Protein AF-A0A813EIF4-F1 (afdb_monomer_lite)

Organism: Polarella glacialis (NCBI:txid89957)

pLDDT: mean 74.84, std 18.4, range [26.7, 97.81]

Structure (mmCIF, N/CA/C/O backbone):
data_AF-A0A813EIF4-F1
#
_entry.id   AF-A0A813EIF4-F1
#
loop_
_atom_site.group_PDB
_atom_site.id
_atom_site.type_symbol
_atom_site.label_atom_id
_atom_site.label_alt_id
_atom_site.label_comp_id
_atom_site.label_asym_id
_atom_site.label_entity_id
_atom_site.label_seq_id
_atom_site.pdbx_PDB_ins_code
_atom_site.Cartn_x
_atom_site.Cartn_y
_atom_site.Cartn_z
_atom_site.occupancy
_atom_site.B_iso_or_equiv
_atom_site.auth_seq_id
_atom_site.auth_comp_id
_atom_site.auth_asym_id
_atom_site.auth_atom_id
_atom_site.pdbx_PDB_model_num
ATOM 1 N N . GLU A 1 1 ? 0.840 47.118 35.273 1.00 60.03 1 GLU A N 1
ATOM 2 C CA . GLU A 1 1 ? 1.419 45.752 35.348 1.00 60.03 1 GLU A CA 1
ATOM 3 C C . GLU A 1 1 ? 2.043 45.282 34.027 1.00 60.03 1 GLU A C 1
ATOM 5 O O . GLU A 1 1 ? 3.214 44.930 34.023 1.00 60.03 1 GLU A O 1
ATOM 10 N N . LYS A 1 2 ? 1.325 45.333 32.891 1.00 64.62 2 LYS A N 1
ATOM 11 C CA . LYS A 1 2 ? 1.873 44.955 31.571 1.00 64.62 2 LYS A CA 1
ATOM 12 C C . LYS A 1 2 ? 3.082 45.805 31.140 1.00 64.62 2 LYS A C 1
ATOM 14 O O . LYS A 1 2 ? 4.085 45.236 30.738 1.00 64.62 2 LYS A O 1
ATOM 19 N N . GLU A 1 3 ? 3.021 47.130 31.295 1.00 68.31 3 GLU A N 1
ATOM 20 C CA . GLU A 1 3 ? 4.156 48.035 31.011 1.00 68.31 3 GLU A CA 1
ATOM 21 C C . GLU A 1 3 ? 5.355 47.795 31.935 1.00 68.31 3 GLU A C 1
ATOM 23 O O . GLU A 1 3 ? 6.489 47.776 31.472 1.00 68.31 3 GLU A O 1
ATOM 28 N N . HIS A 1 4 ? 5.106 47.516 33.218 1.00 69.62 4 HIS A N 1
ATOM 29 C CA . HIS A 1 4 ? 6.161 47.202 34.185 1.00 69.62 4 HIS A CA 1
ATOM 30 C C . HIS A 1 4 ? 6.913 45.919 33.807 1.00 69.62 4 HIS A C 1
ATOM 32 O O . HIS A 1 4 ? 8.138 45.912 33.775 1.00 69.62 4 HIS A O 1
ATOM 38 N N . ARG A 1 5 ? 6.190 44.852 33.428 1.00 70.62 5 ARG A N 1
ATOM 39 C CA . ARG A 1 5 ? 6.812 43.616 32.923 1.00 70.62 5 ARG A CA 1
ATOM 40 C C . ARG A 1 5 ? 7.578 43.833 31.619 1.00 70.62 5 ARG A C 1
ATOM 42 O O . ARG A 1 5 ? 8.628 43.228 31.439 1.00 70.62 5 ARG A O 1
ATOM 49 N N . THR A 1 6 ? 7.078 44.675 30.713 1.00 71.44 6 THR A N 1
ATOM 50 C CA . THR A 1 6 ? 7.816 45.029 29.489 1.00 71.44 6 THR A CA 1
ATOM 51 C C . THR A 1 6 ? 9.131 45.728 29.834 1.00 71.44 6 THR A C 1
ATOM 53 O O . THR A 1 6 ? 10.174 45.317 29.335 1.00 71.44 6 THR A O 1
ATOM 56 N N . GLN A 1 7 ? 9.107 46.700 30.751 1.00 74.69 7 GLN A N 1
ATOM 57 C CA . GLN A 1 7 ? 10.303 47.425 31.186 1.00 74.69 7 GLN A CA 1
ATOM 58 C C . GLN A 1 7 ? 11.317 46.516 31.901 1.00 74.69 7 GLN A C 1
ATOM 60 O O . GLN A 1 7 ? 12.519 46.638 31.679 1.00 74.69 7 GLN A O 1
ATOM 65 N N . GLU A 1 8 ? 10.860 45.574 32.731 1.00 74.88 8 GLU A N 1
ATOM 66 C CA . GLU A 1 8 ? 11.728 44.572 33.370 1.00 74.88 8 GLU A CA 1
ATOM 67 C C . GLU A 1 8 ? 12.424 43.676 32.340 1.00 74.88 8 GLU A C 1
ATOM 69 O O . GLU A 1 8 ? 13.626 43.425 32.449 1.00 74.88 8 GLU A O 1
ATOM 74 N N . ILE A 1 9 ? 11.692 43.233 31.313 1.00 73.56 9 ILE A N 1
ATOM 75 C CA . ILE A 1 9 ? 12.250 42.442 30.211 1.00 73.56 9 ILE A CA 1
ATOM 76 C C . ILE A 1 9 ? 13.272 43.272 29.425 1.00 73.56 9 ILE A C 1
ATOM 78 O O . ILE A 1 9 ? 14.363 42.782 29.140 1.00 73.56 9 ILE A O 1
ATOM 82 N N . GLU A 1 10 ? 12.974 44.533 29.112 1.00 74.44 10 GLU A N 1
ATOM 83 C CA . GLU A 1 10 ? 13.904 45.430 28.414 1.00 74.44 10 GLU A CA 1
ATOM 84 C C . GLU A 1 10 ? 15.180 45.703 29.222 1.00 74.44 10 GLU A C 1
ATOM 86 O O . GLU A 1 10 ? 16.280 45.730 28.658 1.00 74.44 10 GLU A O 1
ATOM 91 N N . ASN A 1 11 ? 15.061 45.835 30.544 1.00 77.44 11 ASN A N 1
ATOM 92 C CA . ASN A 1 11 ? 16.194 46.017 31.448 1.00 77.44 11 ASN A CA 1
ATOM 93 C C . ASN A 1 11 ? 17.063 44.754 31.534 1.00 77.44 11 ASN A C 1
ATOM 95 O O . ASN A 1 11 ? 18.288 44.855 31.455 1.00 77.44 11 ASN A O 1
ATOM 99 N N . LEU A 1 12 ? 16.449 43.568 31.637 1.00 73.00 12 LEU A N 1
ATOM 100 C CA . LEU A 1 12 ? 17.156 42.280 31.627 1.00 73.00 12 LEU A CA 1
ATOM 101 C C . LEU A 1 12 ? 17.908 42.062 30.315 1.00 73.00 12 LEU A C 1
ATOM 103 O O . LEU A 1 12 ? 19.073 41.664 30.323 1.00 73.00 12 LEU A O 1
ATOM 107 N N . VAL A 1 13 ? 17.268 42.374 29.189 1.00 74.69 13 VAL A N 1
ATOM 108 C CA . VAL A 1 13 ? 17.907 42.266 27.878 1.00 74.69 13 VAL A CA 1
ATOM 109 C C . VAL A 1 13 ? 19.049 43.277 27.740 1.00 74.69 13 VAL A C 1
ATOM 111 O O . VAL A 1 13 ? 20.132 42.925 27.281 1.00 74.69 13 VAL A O 1
ATOM 114 N N . SER A 1 14 ? 18.861 44.516 28.195 1.00 78.12 14 SER A N 1
ATOM 115 C CA . SER A 1 14 ? 19.922 45.532 28.178 1.00 78.12 14 SER A CA 1
ATOM 116 C C . SER A 1 14 ? 21.119 45.150 29.054 1.00 78.12 14 SER A C 1
ATOM 118 O O . SER A 1 14 ? 22.261 45.395 28.668 1.00 78.12 14 SER A O 1
ATOM 120 N N . ALA A 1 15 ? 20.879 44.534 30.215 1.00 77.06 15 ALA A N 1
ATOM 121 C CA . ALA A 1 15 ? 21.933 44.031 31.092 1.00 77.06 15 ALA A CA 1
ATOM 122 C C . ALA A 1 15 ? 22.705 42.874 30.440 1.00 77.06 15 ALA A C 1
ATOM 124 O O . ALA A 1 15 ? 23.933 42.894 30.432 1.00 77.06 15 ALA A O 1
ATOM 125 N N . PHE A 1 16 ? 21.999 41.924 29.817 1.00 77.88 16 PHE A N 1
ATOM 126 C CA . PHE A 1 16 ? 22.615 40.840 29.048 1.00 77.88 16 PHE A CA 1
ATOM 127 C C . PHE A 1 16 ? 23.543 41.376 27.946 1.00 77.88 16 PHE A C 1
ATOM 129 O O . PHE A 1 16 ? 24.672 40.909 27.803 1.00 77.88 16 PHE A O 1
ATOM 136 N N . TRP A 1 17 ? 23.115 42.417 27.224 1.00 75.88 17 TRP A N 1
ATOM 137 C CA . TRP A 1 17 ? 23.942 43.060 26.202 1.00 75.88 17 TRP A CA 1
ATOM 138 C C . TRP A 1 17 ? 25.188 43.741 26.754 1.00 75.88 17 TRP A C 1
ATOM 140 O O . TRP A 1 17 ? 26.247 43.623 26.147 1.00 75.88 17 TRP A O 1
ATOM 150 N N . ARG A 1 18 ? 25.100 44.420 27.903 1.00 78.69 18 ARG A N 1
ATOM 151 C CA . ARG A 1 18 ? 26.292 45.004 28.543 1.00 78.69 18 ARG A CA 1
ATOM 152 C C . ARG A 1 18 ? 27.290 43.931 28.958 1.00 78.69 18 ARG A C 1
ATOM 154 O O . ARG A 1 18 ? 28.470 44.086 28.670 1.00 78.69 18 ARG A O 1
ATOM 161 N N . ILE A 1 19 ? 26.806 42.825 29.529 1.00 75.06 19 ILE A N 1
ATOM 162 C CA . ILE A 1 19 ? 27.647 41.682 29.907 1.00 75.06 19 ILE A CA 1
ATOM 163 C C . ILE A 1 19 ? 28.355 41.116 28.673 1.00 75.06 19 ILE A C 1
ATOM 165 O O . ILE A 1 19 ? 29.568 40.934 28.691 1.00 75.06 19 ILE A O 1
ATOM 169 N N . LEU A 1 20 ? 27.632 40.897 27.568 1.00 68.06 20 LEU A N 1
ATOM 170 C CA . LEU A 1 20 ? 28.268 40.469 26.322 1.00 68.06 20 LEU A CA 1
ATOM 171 C C . LEU A 1 20 ? 29.307 41.488 25.852 1.00 68.06 20 LEU A C 1
ATOM 173 O O . LEU A 1 20 ? 30.397 41.090 25.445 1.00 68.06 20 LEU A O 1
ATOM 177 N N . VAL A 1 21 ? 29.007 42.788 25.934 1.00 76.62 21 VAL A N 1
ATOM 178 C CA . VAL A 1 21 ? 29.939 43.835 25.512 1.00 76.62 21 VAL A CA 1
ATOM 179 C C . VAL A 1 21 ? 31.261 43.768 26.280 1.00 76.62 21 VAL A C 1
ATOM 181 O O . VAL A 1 21 ? 32.317 43.757 25.640 1.00 76.62 21 VAL A O 1
ATOM 184 N N . GLU A 1 22 ? 31.184 43.640 27.604 1.00 77.12 22 GLU A N 1
ATOM 185 C CA . GLU A 1 22 ? 32.314 43.603 28.542 1.00 77.12 22 GLU A CA 1
ATOM 186 C C . GLU A 1 22 ? 33.214 42.369 28.383 1.00 77.12 22 GLU A C 1
ATOM 188 O O . GLU A 1 22 ? 34.426 42.470 28.549 1.00 77.12 22 GLU A O 1
ATOM 193 N N . VAL A 1 23 ? 32.656 41.219 27.994 1.00 73.88 23 VAL A N 1
ATOM 194 C CA . VAL A 1 23 ? 33.407 39.955 27.845 1.00 73.88 23 VAL A CA 1
ATOM 195 C C . VAL A 1 23 ? 34.345 39.948 26.613 1.00 73.88 23 VAL A C 1
ATOM 197 O O . VAL A 1 23 ? 35.218 39.089 26.486 1.00 73.88 23 VAL A O 1
ATOM 200 N N . GLY A 1 24 ? 34.228 40.934 25.713 1.00 73.19 24 GLY A N 1
ATOM 201 C CA . GLY A 1 24 ? 35.100 41.074 24.537 1.00 73.19 24 GLY A CA 1
ATOM 202 C C . GLY A 1 24 ? 34.866 40.018 23.441 1.00 73.19 24 GLY A C 1
ATOM 203 O O . GLY A 1 24 ? 34.143 39.042 23.625 1.00 73.19 24 GLY A O 1
ATOM 204 N N . ARG A 1 25 ? 35.450 40.217 22.247 1.00 66.19 25 ARG A N 1
ATOM 205 C CA . ARG A 1 25 ? 35.154 39.399 21.044 1.00 66.19 25 ARG A CA 1
ATOM 206 C C . ARG A 1 25 ? 35.404 37.894 21.247 1.00 66.19 25 ARG A C 1
ATOM 208 O O . ARG A 1 25 ? 34.571 37.091 20.838 1.00 66.19 25 ARG A O 1
ATOM 215 N N . SER A 1 26 ? 36.510 37.522 21.892 1.00 65.56 26 SER A N 1
ATOM 216 C CA . SER A 1 26 ? 36.899 36.124 22.128 1.00 65.56 26 SER A CA 1
ATOM 217 C C . SER A 1 26 ? 36.010 35.428 23.161 1.00 65.56 26 SER A C 1
ATOM 219 O O . SER A 1 26 ? 35.490 34.347 22.889 1.00 65.56 26 SER A O 1
ATOM 221 N N . GLY A 1 27 ? 35.754 36.066 24.307 1.00 72.25 27 GLY A N 1
ATOM 222 C CA . GLY A 1 27 ? 34.910 35.478 25.348 1.00 72.25 27 GLY A CA 1
ATOM 223 C C . GLY A 1 27 ? 33.439 35.365 24.932 1.00 72.25 27 GLY A C 1
ATOM 224 O O . GLY A 1 27 ? 32.760 34.424 25.330 1.00 72.25 27 GLY A O 1
ATOM 225 N N . ARG A 1 28 ? 32.942 36.262 24.065 1.00 70.19 28 ARG A N 1
ATOM 226 C CA . ARG A 1 28 ? 31.579 36.174 23.509 1.00 70.19 28 ARG A CA 1
ATOM 227 C C . ARG A 1 28 ? 31.366 34.916 22.659 1.00 70.19 28 ARG A C 1
ATOM 229 O O . ARG A 1 28 ? 30.293 34.318 22.722 1.00 70.19 28 ARG A O 1
ATOM 236 N N . GLN A 1 29 ? 32.362 34.522 21.863 1.00 63.41 29 GLN A N 1
ATOM 237 C CA . GLN A 1 29 ? 32.285 33.320 21.029 1.00 63.41 29 GLN A CA 1
ATOM 238 C C . GLN A 1 29 ? 32.258 32.056 21.897 1.00 63.41 29 GLN A C 1
ATOM 240 O O . GLN A 1 29 ? 31.432 31.173 21.674 1.00 63.41 29 GLN A O 1
ATOM 245 N N . GLU A 1 30 ? 33.093 32.010 22.933 1.00 68.44 30 GLU A N 1
ATOM 246 C CA . GLU A 1 30 ? 33.131 30.912 23.900 1.00 68.44 30 GLU A CA 1
ATOM 247 C C . GLU A 1 30 ? 31.811 30.776 24.677 1.00 68.44 30 GLU A C 1
ATOM 249 O O . GLU A 1 30 ? 31.262 29.679 24.783 1.00 68.44 30 GLU A O 1
ATOM 254 N N . LEU A 1 31 ? 31.237 31.895 25.133 1.00 68.06 31 LEU A N 1
ATOM 255 C CA . LEU A 1 31 ? 29.986 31.911 25.897 1.00 68.06 31 LEU A CA 1
ATOM 256 C C . LEU A 1 31 ? 28.770 31.439 25.093 1.00 68.06 31 LEU A C 1
ATOM 258 O O . LEU A 1 31 ? 27.860 30.837 25.663 1.00 68.06 31 LEU A O 1
ATOM 262 N N . LEU A 1 32 ? 28.723 31.718 23.789 1.00 60.41 32 LEU A N 1
ATOM 263 C CA . LEU A 1 32 ? 27.543 31.468 22.950 1.00 60.41 32 LEU A CA 1
ATOM 264 C C . LEU A 1 32 ? 27.644 30.216 22.078 1.00 60.41 32 LEU A C 1
ATOM 266 O O . LEU A 1 32 ? 26.611 29.645 21.736 1.00 60.41 32 LEU A O 1
ATOM 270 N N . VAL A 1 33 ? 28.855 29.807 21.698 1.00 56.22 33 VAL A N 1
ATOM 271 C CA . VAL A 1 33 ? 29.094 28.703 20.750 1.00 56.22 33 VAL A CA 1
ATOM 272 C C . VAL A 1 33 ? 29.832 27.534 21.405 1.00 56.22 33 VAL A C 1
ATOM 274 O O . VAL A 1 33 ? 29.841 26.439 20.847 1.00 56.22 33 VAL A O 1
ATOM 277 N N . GLY A 1 34 ? 30.424 27.748 22.586 1.00 57.75 34 GLY A N 1
ATOM 278 C CA . GLY A 1 34 ? 31.257 26.762 23.262 1.00 57.75 34 GLY A CA 1
ATOM 279 C C . GLY A 1 34 ? 32.569 26.524 22.512 1.00 57.75 34 GLY A C 1
ATOM 280 O O . GLY A 1 34 ? 32.671 26.737 21.302 1.00 57.75 34 GLY A O 1
ATOM 281 N N . LEU A 1 35 ? 33.596 26.049 23.218 1.00 62.38 35 LEU A N 1
ATOM 282 C CA . LEU A 1 35 ? 34.901 25.747 22.610 1.00 62.38 35 LEU A CA 1
ATOM 283 C C . LEU A 1 35 ? 34.809 24.669 21.506 1.00 62.38 35 LEU A C 1
ATOM 285 O O . LEU A 1 35 ? 35.615 24.665 20.580 1.00 62.38 35 LEU A O 1
ATOM 289 N N . GLU A 1 36 ? 33.788 23.805 21.554 1.00 68.88 36 GLU A N 1
ATOM 290 C CA . GLU A 1 36 ? 33.596 22.668 20.636 1.00 68.88 36 GLU A CA 1
ATOM 291 C C . GLU A 1 36 ? 32.479 22.868 19.591 1.00 68.88 36 GLU A C 1
ATOM 293 O O . GLU A 1 36 ? 32.054 21.910 18.947 1.00 68.88 36 GLU A O 1
ATOM 298 N N . LYS A 1 37 ? 31.980 24.099 19.396 1.00 57.44 37 LYS A N 1
ATOM 299 C CA . LYS A 1 37 ? 30.831 24.397 18.508 1.00 57.44 37 LYS A CA 1
ATOM 300 C C . LYS A 1 37 ? 29.517 23.699 18.906 1.00 57.44 37 LYS A C 1
ATOM 302 O O . LYS A 1 37 ? 28.631 23.539 18.064 1.00 57.44 37 LYS A O 1
ATOM 307 N N . GLN A 1 38 ? 29.368 23.307 20.172 1.00 54.78 38 GLN A N 1
ATOM 308 C CA . GLN A 1 38 ? 28.110 22.796 20.723 1.00 54.78 38 GLN A CA 1
ATOM 309 C C . GLN A 1 38 ? 27.296 23.922 21.383 1.00 54.78 38 GLN A C 1
ATOM 311 O O . GLN A 1 38 ? 27.878 24.792 22.029 1.00 54.78 38 GLN A O 1
ATOM 316 N N . PRO A 1 39 ? 25.955 23.923 21.257 1.00 52.84 39 PRO A N 1
ATOM 317 C CA . PRO A 1 39 ? 25.112 24.955 21.856 1.00 52.84 39 PRO A CA 1
ATOM 318 C C . PRO A 1 39 ? 25.343 25.032 23.369 1.00 52.84 39 PRO A C 1
ATOM 320 O O . PRO A 1 39 ? 25.246 24.031 24.077 1.00 52.84 39 PRO A O 1
ATOM 323 N N . THR A 1 40 ? 25.650 26.227 23.869 1.00 68.19 40 THR A N 1
ATOM 324 C CA . THR A 1 40 ? 25.876 26.449 25.298 1.00 68.19 40 THR A CA 1
ATOM 325 C C . THR A 1 40 ? 24.553 26.680 26.022 1.00 68.19 40 THR A C 1
ATOM 327 O O . THR A 1 40 ? 23.503 26.921 25.415 1.00 68.19 40 THR A O 1
ATOM 330 N N . GLY A 1 41 ? 24.601 26.702 27.358 1.00 64.81 41 GLY A N 1
ATOM 331 C CA . GLY A 1 41 ? 23.466 27.140 28.174 1.00 64.81 41 GLY A CA 1
ATOM 332 C C . GLY A 1 41 ? 22.957 28.544 27.808 1.00 64.81 41 GLY A C 1
ATOM 333 O O . GLY A 1 41 ? 21.767 28.811 27.957 1.00 64.81 41 GLY A O 1
ATOM 334 N N . CYS A 1 42 ? 23.807 29.419 27.252 1.00 62.06 42 CYS A N 1
ATOM 335 C CA . CYS A 1 42 ? 23.370 30.722 26.745 1.00 62.06 42 CYS A CA 1
ATOM 336 C C . CYS A 1 42 ? 22.575 30.616 25.437 1.00 62.06 42 CYS A C 1
ATOM 338 O O . CYS A 1 42 ? 21.620 31.368 25.255 1.00 62.06 42 CYS A O 1
ATOM 340 N N . THR A 1 43 ? 22.899 29.672 24.548 1.00 60.19 43 THR A N 1
ATOM 341 C CA . THR A 1 43 ? 22.104 29.423 23.335 1.00 60.19 43 THR A CA 1
ATOM 342 C C . THR A 1 43 ? 20.694 28.939 23.690 1.00 60.19 43 THR A C 1
ATOM 344 O O . THR A 1 43 ? 19.708 29.442 23.151 1.00 60.19 43 THR A O 1
ATOM 347 N N . GLU A 1 44 ? 20.575 28.004 24.636 1.00 62.75 44 GLU A N 1
ATOM 348 C CA . GLU A 1 44 ? 19.276 27.508 25.116 1.00 62.75 44 GLU A CA 1
ATOM 349 C C . GLU A 1 44 ? 18.501 28.566 25.915 1.00 62.75 44 GLU A C 1
ATOM 351 O O . GLU A 1 44 ? 17.275 28.679 25.786 1.00 62.75 44 GLU A O 1
ATOM 356 N N . PHE A 1 45 ? 19.204 29.415 26.671 1.00 68.88 45 PHE A N 1
ATOM 357 C CA . PHE A 1 45 ? 18.611 30.584 27.315 1.00 68.88 45 PHE A CA 1
ATOM 358 C C . PHE A 1 45 ? 18.031 31.559 26.285 1.00 68.88 45 PHE A C 1
ATOM 360 O O . PHE A 1 45 ? 16.875 31.950 26.422 1.00 68.88 45 PHE A O 1
ATOM 367 N N . LEU A 1 46 ? 18.766 31.898 25.220 1.00 64.88 46 LEU A N 1
ATOM 368 C CA . LEU A 1 46 ? 18.280 32.786 24.159 1.00 64.88 46 LEU A CA 1
ATOM 369 C C . LEU A 1 46 ? 17.078 32.196 23.412 1.00 64.88 46 LEU A C 1
ATOM 371 O O . LEU A 1 46 ? 16.116 32.919 23.154 1.00 64.88 46 LEU A O 1
ATOM 375 N N . LYS A 1 47 ? 17.069 30.884 23.134 1.00 62.12 47 LYS A N 1
ATOM 376 C CA . LYS A 1 47 ? 15.894 30.192 22.569 1.00 62.12 47 LYS A CA 1
ATOM 377 C C . LYS A 1 47 ? 14.683 30.279 23.499 1.00 62.12 47 LYS A C 1
ATOM 379 O O . LYS A 1 47 ? 13.567 30.542 23.052 1.00 62.12 47 LYS A O 1
ATOM 384 N N . THR A 1 48 ? 14.894 30.068 24.796 1.00 66.62 48 THR A N 1
ATOM 385 C CA . THR A 1 48 ? 13.830 30.125 25.808 1.00 66.62 48 THR A CA 1
ATOM 386 C C . THR A 1 48 ? 13.303 31.548 25.983 1.00 66.62 48 THR A C 1
ATOM 388 O O . THR A 1 48 ? 12.091 31.753 26.024 1.00 66.62 48 THR A O 1
ATOM 391 N N . LEU A 1 49 ? 14.199 32.536 26.015 1.00 65.06 49 LEU A N 1
ATOM 392 C CA . LEU A 1 49 ? 13.878 33.956 26.089 1.00 65.06 49 LEU A CA 1
ATOM 393 C C . LEU A 1 49 ? 13.080 34.392 24.852 1.00 65.06 49 LEU A C 1
ATOM 395 O O . LEU A 1 49 ? 12.009 34.974 24.995 1.00 65.06 49 LEU A O 1
ATOM 399 N N . ALA A 1 50 ? 13.520 34.019 23.647 1.00 60.91 50 ALA A N 1
ATOM 400 C CA . ALA A 1 50 ? 12.822 34.328 22.399 1.00 60.91 50 ALA A CA 1
ATOM 401 C C . ALA A 1 50 ? 11.389 33.764 22.354 1.00 60.91 50 ALA A C 1
ATOM 403 O O . ALA A 1 50 ? 10.495 34.416 21.825 1.00 60.91 50 ALA A O 1
ATOM 404 N N . ARG A 1 51 ? 11.138 32.597 22.968 1.00 61.25 51 ARG A N 1
ATOM 405 C CA . ARG A 1 51 ? 9.785 32.013 23.093 1.00 61.25 51 ARG A CA 1
ATOM 406 C C . ARG A 1 51 ? 8.887 32.725 24.111 1.00 61.25 51 ARG A C 1
ATOM 408 O O . ARG A 1 51 ? 7.676 32.515 24.096 1.00 61.25 51 ARG A O 1
ATOM 415 N N . LYS A 1 52 ? 9.458 33.490 25.044 1.00 64.12 52 LYS A N 1
ATOM 416 C CA . LYS A 1 52 ? 8.736 34.102 26.177 1.00 64.12 52 LYS A CA 1
ATOM 417 C C . LYS A 1 52 ? 8.576 35.619 26.053 1.00 64.12 52 LYS A C 1
ATOM 419 O O . LYS A 1 52 ? 7.714 36.184 26.722 1.00 64.12 52 LYS A O 1
ATOM 424 N N . VAL A 1 53 ? 9.378 36.271 25.216 1.00 64.31 53 VAL A N 1
ATOM 425 C CA . VAL A 1 53 ? 9.335 37.718 24.963 1.00 64.31 53 VAL A CA 1
ATOM 426 C C . VAL A 1 53 ? 8.313 38.035 23.855 1.00 64.31 53 VAL A C 1
ATOM 428 O O . VAL A 1 53 ? 8.147 37.231 22.938 1.00 64.31 53 VAL A O 1
ATOM 431 N N . PRO A 1 54 ? 7.616 39.193 23.888 1.00 63.56 54 PRO A N 1
ATOM 432 C CA . PRO A 1 54 ? 6.745 39.606 22.791 1.00 63.56 54 PRO A CA 1
ATOM 433 C C . PRO A 1 54 ? 7.481 39.587 21.435 1.00 63.56 54 PRO A C 1
ATOM 435 O O . PRO A 1 54 ? 8.605 40.096 21.362 1.00 63.56 54 PRO A O 1
ATOM 438 N N . PRO A 1 55 ? 6.863 39.081 20.346 1.00 58.94 55 PRO A N 1
ATOM 439 C CA . PRO A 1 55 ? 7.543 38.858 19.065 1.00 58.94 55 PRO A CA 1
ATOM 440 C C . PR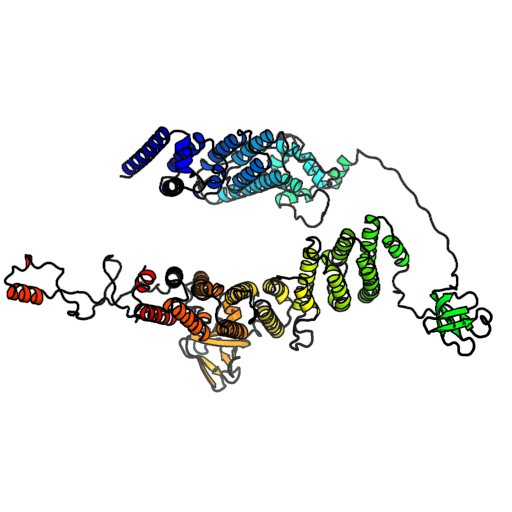O A 1 55 ? 8.345 40.054 18.518 1.00 58.94 55 PRO A C 1
ATOM 442 O O . PRO A 1 55 ? 9.471 39.845 18.074 1.00 58.94 55 PRO A O 1
ATOM 445 N N . PRO A 1 56 ? 7.864 41.315 18.592 1.00 57.62 56 PRO A N 1
ATOM 446 C CA . PRO A 1 56 ? 8.626 42.460 18.084 1.00 57.62 56 PRO A CA 1
ATOM 447 C C . PRO A 1 56 ? 9.948 42.694 18.835 1.00 57.62 56 PRO A C 1
ATOM 449 O O . PRO A 1 56 ? 10.953 43.071 18.230 1.00 57.62 56 PRO A O 1
ATOM 452 N N . LEU A 1 57 ? 9.954 42.454 20.150 1.00 64.31 57 LEU A N 1
ATOM 453 C CA . LEU A 1 57 ? 11.116 42.673 21.010 1.00 64.31 57 LEU A CA 1
ATOM 454 C C . LEU A 1 57 ? 12.102 41.500 20.901 1.00 64.31 57 LEU A C 1
ATOM 456 O O . LEU A 1 57 ? 13.303 41.733 20.805 1.00 64.31 57 LEU A O 1
ATOM 460 N N . ALA A 1 58 ? 11.604 40.260 20.809 1.00 63.22 58 ALA A N 1
ATOM 461 C CA . ALA A 1 58 ? 12.428 39.074 20.548 1.00 63.22 58 ALA A CA 1
ATOM 462 C C . ALA A 1 58 ? 13.198 39.201 19.223 1.00 63.22 58 ALA A C 1
ATOM 464 O O . ALA A 1 58 ? 14.400 38.944 19.169 1.00 63.22 58 ALA A O 1
ATOM 465 N N . VAL A 1 59 ? 12.514 39.683 18.182 1.00 58.22 59 VAL A N 1
ATOM 466 C CA . VAL A 1 59 ? 13.101 39.960 16.871 1.00 58.22 59 VAL A CA 1
ATOM 467 C C . VAL A 1 59 ? 14.190 41.029 16.982 1.00 58.22 59 VAL A C 1
ATOM 469 O O . VAL A 1 59 ? 15.343 40.757 16.665 1.00 58.22 59 VAL A O 1
ATOM 472 N N . THR A 1 60 ? 13.870 42.217 17.504 1.00 64.25 60 THR A N 1
ATOM 473 C CA . THR A 1 60 ? 14.821 43.348 17.570 1.00 64.25 60 THR A CA 1
ATOM 474 C C . THR A 1 60 ? 16.117 42.982 18.298 1.00 64.25 60 THR A C 1
ATOM 476 O O . THR A 1 60 ? 17.212 43.324 17.859 1.00 64.25 60 THR A O 1
ATOM 479 N N . GLN A 1 61 ? 16.000 42.245 19.401 1.00 66.75 61 GLN A N 1
ATOM 480 C CA . GLN A 1 61 ? 17.137 41.892 20.243 1.00 66.75 61 GLN A CA 1
ATOM 481 C C . GLN A 1 61 ? 17.996 40.799 19.609 1.00 66.75 61 GLN A C 1
ATOM 483 O O . GLN A 1 61 ? 19.217 40.887 19.652 1.00 66.75 61 GLN A O 1
ATOM 488 N N . PHE A 1 62 ? 17.392 39.821 18.935 1.00 60.34 62 PHE A N 1
ATOM 489 C CA . PHE A 1 62 ? 18.142 38.795 18.215 1.00 60.34 62 PHE A CA 1
ATOM 490 C C . PHE A 1 62 ? 18.884 39.354 16.992 1.00 60.34 62 PHE A C 1
ATOM 492 O O . PHE A 1 62 ? 19.994 38.923 16.692 1.00 60.34 62 PHE A O 1
ATOM 499 N N . PHE A 1 63 ? 18.337 40.371 16.319 1.00 58.16 63 PHE A N 1
ATOM 500 C CA . PHE A 1 63 ? 19.044 41.030 15.217 1.00 58.16 63 PHE A CA 1
ATOM 501 C C . PHE A 1 63 ? 20.235 41.848 15.668 1.00 58.16 63 PHE A C 1
ATOM 503 O O . PHE A 1 63 ? 21.228 41.870 14.955 1.00 58.16 63 PHE A O 1
ATOM 510 N N . LYS A 1 64 ? 20.204 42.405 16.879 1.00 65.81 64 LYS A N 1
ATOM 511 C CA . LYS A 1 64 ? 21.405 42.975 17.486 1.00 65.81 64 LYS A CA 1
ATOM 512 C C . LYS A 1 64 ? 22.497 41.911 17.690 1.00 65.81 64 LYS A C 1
ATOM 514 O O . LYS A 1 64 ? 23.664 42.195 17.448 1.00 65.81 64 LYS A O 1
ATOM 519 N N . VAL A 1 65 ? 22.117 40.658 17.994 1.00 60.84 65 VAL A N 1
ATOM 520 C CA . VAL A 1 65 ? 23.041 39.501 17.963 1.00 60.84 65 VAL A CA 1
ATOM 521 C C . VAL A 1 65 ? 23.560 39.272 16.550 1.00 60.84 65 VAL A C 1
ATOM 523 O O . VAL A 1 65 ? 24.760 39.275 16.331 1.00 60.84 65 VAL A O 1
ATOM 526 N N . LEU A 1 66 ? 22.694 39.115 15.554 1.00 57.84 66 LEU A N 1
ATOM 527 C CA . LEU A 1 66 ? 23.145 38.834 14.187 1.00 57.84 66 LEU A CA 1
ATOM 528 C C . LEU A 1 66 ? 23.955 39.986 13.565 1.00 57.84 66 LEU A C 1
ATOM 530 O O . LEU A 1 66 ? 24.825 39.746 12.725 1.00 57.84 66 LEU A O 1
ATOM 534 N N . GLU A 1 67 ? 23.685 41.228 13.969 1.00 57.56 67 GLU A N 1
ATOM 535 C CA . GLU A 1 67 ? 24.402 42.413 13.520 1.00 57.56 67 GLU A CA 1
ATOM 536 C C . GLU A 1 67 ? 25.791 42.537 14.129 1.00 57.56 67 GLU A C 1
ATOM 538 O O . GLU A 1 67 ? 26.725 42.819 13.377 1.00 57.56 67 GLU A O 1
ATOM 543 N N . GLU A 1 68 ? 25.932 42.288 15.433 1.00 60.28 68 GLU A N 1
ATOM 544 C CA . GLU A 1 68 ? 27.212 42.376 16.143 1.00 60.28 68 GLU A CA 1
ATOM 545 C C . GLU A 1 68 ? 28.104 41.132 15.961 1.00 60.28 68 GLU A C 1
ATOM 547 O O . GLU A 1 68 ? 29.317 41.228 16.140 1.00 60.28 68 GLU A O 1
ATOM 552 N N . PHE A 1 69 ? 27.540 39.974 15.593 1.00 57.84 69 PHE A N 1
ATOM 553 C CA . PHE A 1 69 ? 28.250 38.686 15.597 1.00 57.84 69 PHE A CA 1
ATOM 554 C C . PHE A 1 69 ? 28.669 38.140 14.221 1.00 57.84 69 PHE A C 1
ATOM 556 O O . PHE A 1 69 ? 28.978 36.955 14.133 1.00 57.84 69 PHE A O 1
ATOM 563 N N . GLU A 1 70 ? 28.692 38.964 13.158 1.00 54.19 70 GLU A N 1
ATOM 564 C CA . GLU A 1 70 ? 29.128 38.567 11.798 1.00 54.19 70 GLU A CA 1
ATOM 565 C C . GLU A 1 70 ? 28.672 37.137 11.446 1.00 54.19 70 GLU A C 1
ATOM 567 O O . GLU A 1 70 ? 29.476 36.237 11.208 1.00 54.19 70 GLU A O 1
ATOM 572 N N . ALA A 1 71 ? 27.361 36.891 11.465 1.00 49.75 71 ALA A N 1
ATOM 573 C CA . ALA A 1 71 ? 26.806 35.542 11.549 1.00 49.75 71 ALA A CA 1
ATOM 574 C C . ALA A 1 71 ? 27.283 34.590 10.433 1.00 49.75 71 ALA A C 1
ATOM 576 O O . ALA A 1 71 ? 26.916 34.733 9.267 1.00 49.75 71 ALA A O 1
ATOM 577 N N . GLY A 1 72 ? 28.139 33.626 10.780 1.00 57.38 72 GLY A N 1
ATOM 578 C CA . GLY A 1 72 ? 28.331 32.400 10.003 1.00 57.38 72 GLY A CA 1
ATOM 579 C C . GLY A 1 72 ? 27.116 31.469 10.128 1.00 57.38 72 GLY A C 1
ATOM 580 O O . GLY A 1 72 ? 26.027 31.900 10.510 1.00 57.38 72 GLY A O 1
ATOM 581 N N . THR A 1 73 ? 27.328 30.177 9.862 1.00 51.88 73 THR A N 1
ATOM 582 C CA . THR A 1 73 ? 26.388 29.033 9.737 1.00 51.88 73 THR A CA 1
ATOM 583 C C . THR A 1 73 ? 25.225 28.927 10.752 1.00 51.88 73 THR A C 1
ATOM 585 O O . THR A 1 73 ? 24.334 28.106 10.571 1.00 51.88 73 THR A O 1
ATOM 588 N N . GLN A 1 74 ? 25.176 29.739 11.810 1.00 53.25 74 GLN A N 1
ATOM 589 C CA . GLN A 1 74 ? 24.099 29.763 12.806 1.00 53.25 74 GLN A CA 1
ATOM 590 C C . GLN A 1 74 ? 22.910 30.677 12.441 1.00 53.25 74 GLN A C 1
ATOM 592 O O . GLN A 1 74 ? 21.800 30.396 12.887 1.00 53.25 74 GLN A O 1
ATOM 597 N N . ALA A 1 75 ? 23.072 31.688 11.572 1.00 53.47 75 ALA A N 1
ATOM 598 C CA . ALA A 1 75 ? 21.924 32.437 11.022 1.00 53.47 75 ALA A CA 1
ATOM 599 C C . ALA A 1 75 ? 20.960 31.514 10.246 1.00 53.47 75 ALA A C 1
ATOM 601 O O . ALA A 1 75 ? 19.740 31.647 10.339 1.00 53.47 75 ALA A O 1
ATOM 602 N N . TYR A 1 76 ? 21.527 30.512 9.567 1.00 52.22 76 TYR A N 1
ATOM 603 C CA . TYR A 1 76 ? 20.819 29.458 8.840 1.00 52.22 76 TYR A CA 1
ATOM 604 C C . TYR A 1 76 ? 19.884 28.630 9.739 1.00 52.22 76 TYR A C 1
ATOM 606 O O . TYR A 1 76 ? 18.752 28.344 9.359 1.00 52.22 76 TYR A O 1
ATOM 614 N N . GLN A 1 77 ? 20.308 28.290 10.963 1.00 56.19 77 GLN A N 1
ATOM 615 C CA . GLN A 1 77 ? 19.490 27.481 11.879 1.00 56.19 77 GLN A CA 1
ATOM 616 C C . GLN A 1 77 ? 18.289 28.238 12.463 1.00 56.19 77 GLN A C 1
ATOM 618 O O . GLN A 1 77 ? 17.335 27.606 12.911 1.00 56.19 77 GLN A O 1
ATOM 623 N N . PHE A 1 78 ? 18.316 29.573 12.466 1.00 54.12 78 PHE A N 1
ATOM 624 C CA . PHE A 1 78 ? 17.227 30.375 13.021 1.00 54.12 78 PHE A CA 1
ATOM 625 C C . PHE A 1 78 ? 16.173 30.768 11.982 1.00 54.12 78 PHE A C 1
ATOM 627 O O . PHE A 1 78 ? 14.996 30.815 12.335 1.00 54.12 78 PHE A O 1
ATOM 634 N N . ILE A 1 79 ? 16.560 30.969 10.712 1.00 51.94 79 ILE A N 1
ATOM 635 C CA . ILE A 1 79 ? 15.595 31.056 9.598 1.00 51.94 79 ILE A CA 1
ATOM 636 C C . ILE A 1 79 ? 14.707 29.799 9.591 1.00 51.94 79 ILE A C 1
ATOM 638 O O . ILE A 1 79 ? 13.499 29.902 9.448 1.00 51.94 79 ILE A O 1
ATOM 642 N N . LEU A 1 80 ? 15.293 28.633 9.884 1.00 49.28 80 LEU A N 1
ATOM 643 C CA . LEU A 1 80 ? 14.577 27.362 10.025 1.00 49.28 80 LEU A CA 1
ATOM 644 C C . LEU A 1 80 ? 13.729 27.232 11.308 1.00 49.28 80 LEU A C 1
ATOM 646 O O . LEU A 1 80 ? 13.051 26.222 11.483 1.00 49.28 80 LEU A O 1
ATOM 650 N N . SER A 1 81 ? 13.781 28.190 12.240 1.00 56.75 81 SER A N 1
ATOM 651 C CA . SER A 1 81 ? 13.076 28.084 13.521 1.00 56.75 81 SER A CA 1
ATOM 652 C C . SER A 1 81 ? 11.674 28.703 13.466 1.00 56.75 81 SER A C 1
ATOM 654 O O . SER A 1 81 ? 11.479 29.809 12.964 1.00 56.75 81 SER A O 1
ATOM 656 N N . ASP A 1 82 ? 10.693 28.032 14.080 1.00 51.88 82 ASP A N 1
ATOM 657 C CA . ASP A 1 82 ? 9.281 28.460 14.142 1.00 51.88 82 ASP A CA 1
ATOM 658 C C . ASP A 1 82 ? 9.042 29.837 14.797 1.00 51.88 82 ASP A C 1
ATOM 660 O O . ASP A 1 82 ? 7.930 30.365 14.765 1.00 51.88 82 ASP A O 1
ATOM 664 N N . ILE A 1 83 ? 10.078 30.432 15.394 1.00 47.62 83 ILE A N 1
ATOM 665 C CA . ILE A 1 83 ? 10.030 31.691 16.147 1.00 47.62 83 ILE A CA 1
ATOM 666 C C . ILE A 1 83 ? 9.727 32.890 15.227 1.00 47.62 83 ILE A C 1
ATOM 668 O O . ILE A 1 83 ? 9.197 33.902 15.685 1.00 47.62 83 ILE A O 1
ATOM 672 N N . CYS A 1 84 ? 9.996 32.774 13.924 1.00 48.38 84 CYS A N 1
ATOM 673 C CA . CYS A 1 84 ? 9.867 33.874 12.967 1.00 48.38 84 CYS A CA 1
ATOM 674 C C . CYS A 1 84 ? 8.496 33.990 12.277 1.00 48.38 84 CYS A C 1
ATOM 676 O O . CYS A 1 84 ? 8.289 34.933 11.518 1.00 48.38 84 CYS A O 1
ATOM 678 N N . LYS A 1 85 ? 7.531 33.101 12.547 1.00 55.94 85 LYS A N 1
ATOM 679 C CA . LYS A 1 85 ? 6.204 33.105 11.899 1.00 55.94 85 LYS A CA 1
ATOM 680 C C . LYS A 1 85 ? 5.302 34.244 12.423 1.00 55.94 85 LYS A C 1
ATOM 682 O O . LYS A 1 85 ? 4.342 33.991 13.147 1.00 55.94 85 LYS A O 1
ATOM 687 N N . SER A 1 86 ? 5.591 35.509 12.087 1.00 54.84 86 SER A N 1
ATOM 688 C CA . SER A 1 86 ? 4.718 36.654 12.412 1.00 54.84 86 SER A CA 1
ATOM 689 C C . SER A 1 86 ? 3.738 36.970 11.274 1.00 54.84 86 SER A C 1
ATOM 691 O O . SER A 1 86 ? 4.070 36.895 10.095 1.00 54.84 86 SER A O 1
ATOM 693 N N . SER A 1 87 ? 2.502 37.336 11.621 1.00 51.84 87 SER A N 1
ATOM 694 C CA . SER A 1 87 ? 1.382 37.511 10.681 1.00 51.84 87 SER A CA 1
ATOM 695 C C . SER A 1 87 ? 1.296 38.889 10.001 1.00 51.84 87 SER A C 1
ATOM 697 O O . SER A 1 87 ? 0.315 39.166 9.323 1.00 51.84 87 SER A O 1
ATOM 699 N N . ASN A 1 88 ? 2.273 39.783 10.189 1.00 56.72 88 ASN A N 1
ATOM 700 C CA . ASN A 1 88 ? 2.114 41.222 9.926 1.00 56.72 88 ASN A CA 1
ATOM 701 C C . ASN A 1 88 ? 3.113 41.838 8.924 1.00 56.72 88 ASN A C 1
ATOM 703 O O . ASN A 1 88 ? 3.394 43.032 9.025 1.00 56.72 88 ASN A O 1
ATOM 707 N N . GLY A 1 89 ? 3.691 41.061 7.998 1.00 58.19 89 GLY A N 1
ATOM 708 C CA . GLY A 1 89 ? 4.560 41.555 6.905 1.00 58.19 89 GLY A CA 1
ATOM 709 C C . GLY A 1 89 ? 5.927 42.123 7.330 1.00 58.19 89 GLY A C 1
ATOM 710 O O . GLY A 1 89 ? 6.860 42.178 6.534 1.00 58.19 89 GLY A O 1
ATOM 711 N N . ARG A 1 90 ? 6.109 42.467 8.614 1.00 63.88 90 ARG A N 1
ATOM 712 C CA . ARG A 1 90 ? 7.409 42.837 9.207 1.00 63.88 90 ARG A CA 1
ATOM 713 C C . ARG A 1 90 ? 8.429 41.697 9.139 1.00 63.88 90 ARG A C 1
ATOM 715 O O . ARG A 1 90 ? 9.624 41.966 9.163 1.00 63.88 90 ARG A O 1
ATOM 722 N N . HIS A 1 91 ? 7.953 40.455 9.052 1.00 69.88 91 HIS A N 1
ATOM 723 C CA . HIS A 1 91 ? 8.777 39.270 8.839 1.00 69.88 91 HIS A CA 1
ATOM 724 C C . HIS A 1 91 ? 9.467 39.285 7.469 1.00 69.88 91 HIS A C 1
ATOM 726 O O . HIS A 1 91 ? 10.663 39.023 7.389 1.00 69.88 91 HIS A O 1
ATOM 732 N N . ASP A 1 92 ? 8.757 39.674 6.410 1.00 68.69 92 ASP A N 1
ATOM 733 C CA . ASP A 1 92 ? 9.289 39.597 5.051 1.00 68.69 92 ASP A CA 1
ATOM 734 C C . ASP A 1 92 ? 10.395 40.651 4.837 1.00 68.69 92 ASP A C 1
ATOM 736 O O . ASP A 1 92 ? 11.503 40.321 4.413 1.00 68.69 92 ASP A O 1
ATOM 740 N N . ALA A 1 93 ? 10.152 41.916 5.211 1.00 71.25 93 ALA A N 1
ATOM 741 C CA . ALA A 1 93 ? 11.155 42.989 5.096 1.00 71.25 93 ALA A CA 1
ATOM 742 C C . ALA A 1 93 ? 12.440 42.686 5.891 1.00 71.25 93 ALA A C 1
ATOM 744 O O . ALA A 1 93 ? 13.538 43.142 5.566 1.00 71.25 93 ALA A O 1
ATOM 745 N N . LEU A 1 94 ? 12.293 41.913 6.962 1.00 69.19 94 LEU A N 1
ATOM 746 C CA . LEU A 1 94 ? 13.383 41.468 7.803 1.00 69.19 94 LEU A CA 1
ATOM 747 C C . LEU A 1 94 ? 14.163 40.320 7.157 1.00 69.19 94 LEU A C 1
ATOM 749 O O . LEU A 1 94 ? 15.384 40.415 7.064 1.00 69.19 94 LEU A O 1
ATOM 753 N N . MET A 1 95 ? 13.477 39.291 6.650 1.00 69.44 95 MET A N 1
ATOM 754 C CA . MET A 1 95 ? 14.082 38.187 5.892 1.00 69.44 95 MET A CA 1
ATOM 755 C C . MET A 1 95 ? 14.920 38.705 4.720 1.00 69.44 95 MET A C 1
ATOM 757 O O . MET A 1 95 ? 16.060 38.277 4.537 1.00 69.44 95 MET A O 1
ATOM 761 N N . GLN A 1 96 ? 14.410 39.710 4.004 1.00 77.50 96 GLN A N 1
ATOM 762 C CA . GLN A 1 96 ? 15.126 40.374 2.918 1.00 77.50 96 GLN A CA 1
ATOM 763 C C . GLN A 1 96 ? 16.451 41.006 3.379 1.00 77.50 96 GLN A C 1
ATOM 765 O O . GLN A 1 96 ? 17.485 40.813 2.742 1.00 77.50 96 GLN A O 1
ATOM 770 N N . ARG A 1 97 ? 16.453 41.745 4.502 1.00 78.31 97 ARG A N 1
ATOM 771 C CA . ARG A 1 97 ? 17.668 42.390 5.045 1.00 78.31 97 ARG A CA 1
ATOM 772 C C . ARG A 1 97 ? 18.714 41.374 5.495 1.00 78.31 97 ARG A C 1
ATOM 774 O O . ARG A 1 97 ? 19.905 41.595 5.284 1.00 78.31 97 ARG A O 1
ATOM 781 N N . VAL A 1 98 ? 18.278 40.269 6.100 1.00 73.62 98 VAL A N 1
ATOM 782 C CA . VAL A 1 98 ? 19.169 39.173 6.518 1.00 73.62 98 VAL A CA 1
ATOM 783 C C . VAL A 1 98 ? 19.820 38.526 5.314 1.00 73.62 98 VAL A C 1
ATOM 785 O O . VAL A 1 98 ? 21.039 38.372 5.287 1.00 73.62 98 VAL A O 1
ATOM 788 N N . PHE A 1 99 ? 19.009 38.203 4.310 1.00 79.25 99 PHE A N 1
ATOM 789 C CA . PHE A 1 99 ? 19.472 37.623 3.063 1.00 79.25 99 PHE A CA 1
ATOM 790 C C . PHE A 1 99 ? 20.489 38.539 2.365 1.00 79.25 99 PHE A C 1
ATOM 792 O O . PHE A 1 99 ? 21.593 38.105 2.047 1.00 79.25 99 PHE A O 1
ATOM 799 N N . ALA A 1 100 ? 20.180 39.835 2.246 1.00 80.50 100 ALA A N 1
ATOM 800 C CA . ALA A 1 100 ? 21.077 40.834 1.663 1.00 80.50 100 ALA A CA 1
ATOM 801 C C . ALA A 1 100 ? 22.417 40.943 2.407 1.00 80.50 100 ALA A C 1
ATOM 803 O O . ALA A 1 100 ? 23.470 41.074 1.787 1.00 80.50 100 ALA A O 1
ATOM 804 N N . LYS A 1 101 ? 22.400 40.889 3.744 1.00 78.81 101 LYS A N 1
ATOM 805 C CA . LYS A 1 101 ? 23.626 40.949 4.550 1.00 78.81 101 LYS A CA 1
ATOM 806 C C . LYS A 1 101 ? 24.457 39.672 4.427 1.00 78.81 101 LYS A C 1
ATOM 808 O O . LYS A 1 101 ? 25.680 39.754 4.452 1.00 78.81 101 LYS A O 1
ATOM 813 N N . TYR A 1 102 ? 23.808 38.519 4.288 1.00 76.88 102 TYR A N 1
ATOM 814 C CA . TYR A 1 102 ? 24.488 37.245 4.079 1.00 76.88 102 TYR A CA 1
ATOM 815 C C . TYR A 1 102 ? 25.227 37.207 2.739 1.00 76.88 102 TYR A C 1
ATOM 817 O O . TYR A 1 102 ? 26.394 36.841 2.717 1.00 76.88 102 TYR A O 1
ATOM 825 N N . LEU A 1 103 ? 24.595 37.666 1.653 1.00 77.75 103 LEU A N 1
ATOM 826 C CA . LEU A 1 103 ? 25.218 37.711 0.322 1.00 77.75 103 LEU A CA 1
ATOM 827 C C . LEU A 1 103 ? 26.433 38.648 0.231 1.00 77.75 103 LEU A C 1
ATOM 829 O O . LEU A 1 103 ? 27.262 38.499 -0.655 1.00 77.75 103 LEU A O 1
ATOM 833 N N . ARG A 1 104 ? 26.578 39.609 1.152 1.00 79.62 104 ARG A N 1
ATOM 834 C CA . ARG A 1 104 ? 27.766 40.480 1.218 1.00 79.62 104 ARG A CA 1
ATOM 835 C C . ARG A 1 104 ? 28.991 39.802 1.832 1.00 79.62 104 ARG A C 1
ATOM 837 O O . ARG A 1 104 ? 30.043 40.428 1.904 1.00 79.62 104 ARG A O 1
ATOM 844 N N . LYS A 1 105 ? 28.867 38.571 2.331 1.00 77.06 105 LYS A N 1
ATOM 845 C CA . LYS A 1 105 ? 30.008 37.816 2.845 1.00 77.06 105 LYS A CA 1
ATOM 846 C C . LYS A 1 105 ? 30.722 37.134 1.685 1.00 77.06 105 LYS A C 1
ATOM 848 O O . LYS A 1 105 ? 30.195 36.181 1.125 1.00 77.06 105 LYS A O 1
ATOM 853 N N . GLU A 1 106 ? 31.923 37.613 1.373 1.00 61.38 106 GLU A N 1
ATOM 854 C CA . GLU A 1 106 ? 32.755 37.135 0.257 1.00 61.38 106 GLU A CA 1
ATOM 855 C C . GLU A 1 106 ? 33.106 35.633 0.338 1.00 61.38 106 GLU A C 1
ATOM 857 O O . GLU A 1 106 ? 33.412 35.020 -0.679 1.00 61.38 106 GLU A O 1
ATOM 862 N N . ASP A 1 107 ? 33.009 35.015 1.521 1.00 66.44 107 ASP A N 1
ATOM 863 C CA . ASP A 1 107 ? 33.446 33.631 1.761 1.00 66.44 107 ASP A CA 1
ATOM 864 C C . ASP A 1 107 ? 32.406 32.543 1.425 1.00 66.44 107 ASP A C 1
ATOM 866 O O . ASP A 1 107 ? 32.705 31.349 1.524 1.00 66.44 107 ASP A O 1
ATOM 870 N N . GLU A 1 108 ? 31.165 32.901 1.083 1.00 70.50 108 GLU A N 1
ATOM 871 C CA . GLU A 1 108 ? 30.091 31.916 0.908 1.00 70.50 108 GLU A CA 1
ATOM 872 C C . GLU A 1 108 ? 29.854 31.615 -0.577 1.00 70.50 108 GLU A C 1
ATOM 874 O O . GLU A 1 108 ? 29.373 32.448 -1.335 1.00 70.50 108 GLU A O 1
ATOM 879 N N . GLY A 1 109 ? 30.177 30.390 -0.999 1.00 80.75 109 GLY A N 1
ATOM 880 C CA . GLY A 1 109 ? 30.026 29.974 -2.394 1.00 80.75 109 GLY A CA 1
ATOM 881 C C . GLY A 1 109 ? 28.566 29.947 -2.897 1.00 80.75 109 GLY A C 1
ATOM 882 O O . GLY A 1 109 ? 27.624 29.789 -2.108 1.00 80.75 109 GLY A O 1
ATOM 883 N N . PRO A 1 110 ? 28.367 29.980 -4.229 1.00 79.81 110 PRO A N 1
ATOM 884 C CA . PRO A 1 110 ? 27.062 30.134 -4.891 1.00 79.81 110 PRO A CA 1
ATOM 885 C C . PRO A 1 110 ? 26.024 29.073 -4.486 1.00 79.81 110 PRO A C 1
ATOM 887 O O . PRO A 1 110 ? 24.841 29.366 -4.312 1.00 79.81 110 PRO A O 1
ATOM 890 N N . VAL A 1 111 ? 26.478 27.840 -4.240 1.00 80.81 111 VAL A N 1
ATOM 891 C CA . VAL A 1 111 ? 25.633 26.708 -3.818 1.00 80.81 111 VAL A CA 1
ATOM 892 C C . VAL A 1 111 ? 24.949 26.978 -2.475 1.00 80.81 111 VAL A C 1
ATOM 894 O O . VAL A 1 111 ? 23.786 26.627 -2.270 1.00 80.81 111 VAL A O 1
ATOM 897 N N . LYS A 1 112 ? 25.652 27.618 -1.538 1.00 81.50 112 LYS A N 1
ATOM 898 C CA . LYS A 1 112 ? 25.128 27.864 -0.192 1.00 81.50 112 LYS A CA 1
ATOM 899 C C . LYS A 1 112 ? 24.175 29.056 -0.172 1.00 81.50 112 LYS A C 1
ATOM 901 O O . LYS A 1 112 ? 23.150 28.998 0.508 1.00 81.50 112 LYS A O 1
ATOM 906 N N . ALA A 1 113 ? 24.466 30.083 -0.971 1.00 82.44 113 ALA A N 1
ATOM 907 C CA . ALA A 1 113 ? 23.557 31.198 -1.217 1.00 82.44 113 ALA A CA 1
ATOM 908 C C . ALA A 1 113 ? 22.221 30.711 -1.816 1.00 82.44 113 ALA A C 1
ATOM 910 O O . ALA A 1 113 ? 21.153 31.057 -1.303 1.00 82.44 113 ALA A O 1
ATOM 911 N N . ALA A 1 114 ? 22.273 29.819 -2.815 1.00 83.88 114 ALA A N 1
ATOM 912 C CA . ALA A 1 114 ? 21.090 29.195 -3.410 1.00 83.88 114 ALA A CA 1
ATOM 913 C C . ALA A 1 114 ? 20.301 28.338 -2.401 1.00 83.88 114 ALA A C 1
ATOM 915 O O . ALA A 1 114 ? 19.080 28.471 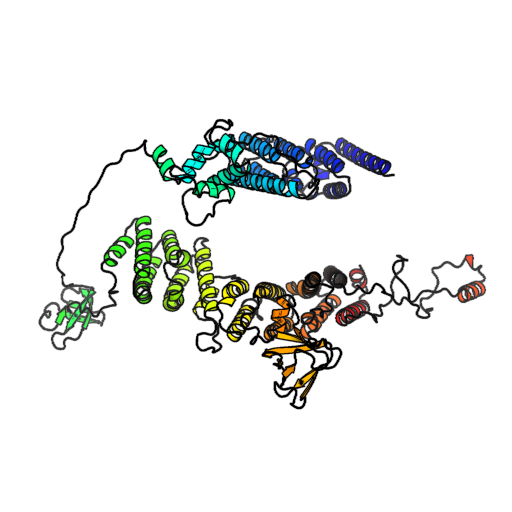-2.298 1.00 83.88 114 ALA A O 1
ATOM 916 N N . ALA A 1 115 ? 20.982 27.506 -1.604 1.00 82.56 115 ALA A N 1
ATOM 917 C CA . ALA A 1 115 ? 20.339 26.690 -0.571 1.00 82.56 115 ALA A CA 1
ATOM 918 C C . ALA A 1 115 ? 19.626 27.546 0.489 1.00 82.56 115 ALA A C 1
ATOM 920 O O . ALA A 1 115 ? 18.507 27.237 0.897 1.00 82.56 115 ALA A O 1
ATOM 921 N N . MET A 1 116 ? 20.238 28.654 0.912 1.00 80.31 116 MET A N 1
ATOM 922 C CA . MET A 1 116 ? 19.625 29.563 1.879 1.00 80.31 116 MET A CA 1
ATOM 923 C C . MET A 1 116 ? 18.419 30.302 1.281 1.00 80.31 116 MET A C 1
ATOM 925 O O . MET A 1 116 ? 17.402 30.475 1.954 1.00 80.31 116 MET A O 1
ATOM 929 N N . PHE A 1 117 ? 18.494 30.680 0.005 1.00 86.69 117 PHE A N 1
ATOM 930 C CA . PHE A 1 117 ? 17.369 31.283 -0.699 1.00 86.69 117 PHE A CA 1
ATOM 931 C C . PHE A 1 117 ? 16.182 30.316 -0.844 1.00 86.69 117 PHE A C 1
ATOM 933 O O . PHE A 1 117 ? 15.039 30.737 -0.698 1.00 86.69 117 PHE A O 1
ATOM 940 N N . GLN A 1 118 ? 16.418 29.010 -1.030 1.00 85.62 118 GLN A N 1
ATOM 941 C CA . GLN A 1 118 ? 15.343 28.003 -1.025 1.00 85.62 118 GLN A CA 1
ATOM 942 C C . GLN A 1 118 ? 14.602 27.918 0.314 1.00 85.62 118 GLN A C 1
ATOM 944 O O . GLN A 1 118 ? 13.403 27.633 0.333 1.00 85.62 118 GLN A O 1
ATOM 949 N N . VAL A 1 119 ? 15.292 28.153 1.433 1.00 80.56 119 VAL A N 1
ATOM 950 C CA . VAL A 1 119 ? 14.639 28.236 2.745 1.00 80.56 119 VAL A CA 1
ATOM 951 C C . VAL A 1 119 ? 13.783 29.501 2.818 1.00 80.56 119 VAL A C 1
ATOM 953 O O . VAL A 1 119 ? 12.601 29.411 3.133 1.00 80.56 119 VAL A O 1
ATOM 956 N N . LEU A 1 120 ? 14.338 30.655 2.426 1.00 84.62 120 LEU A N 1
ATOM 957 C CA . LEU A 1 120 ? 13.596 31.920 2.369 1.00 84.62 120 LEU A CA 1
ATOM 958 C C . LEU A 1 120 ? 12.336 31.804 1.500 1.00 84.62 120 LEU A C 1
ATOM 960 O O . LEU A 1 120 ? 11.273 32.261 1.906 1.00 84.62 120 LEU A O 1
ATOM 964 N N . LEU A 1 121 ? 12.432 31.145 0.344 1.00 85.94 121 LEU A N 1
ATOM 965 C CA . LEU A 1 121 ? 11.318 30.892 -0.571 1.00 85.94 121 LEU A CA 1
ATOM 966 C C . LEU A 1 121 ? 10.147 30.151 0.083 1.00 85.94 121 LEU A C 1
ATOM 968 O O . LEU A 1 121 ? 8.992 30.466 -0.195 1.00 85.94 121 LEU A O 1
ATOM 972 N N . LYS A 1 122 ? 10.426 29.162 0.938 1.00 82.94 122 LYS A N 1
ATOM 973 C CA . LYS A 1 122 ? 9.376 28.383 1.612 1.00 82.94 122 LYS A CA 1
ATOM 974 C C . LYS A 1 122 ? 8.607 29.219 2.632 1.00 82.94 122 LYS A C 1
ATOM 976 O O . LYS A 1 122 ? 7.400 29.032 2.769 1.00 82.94 122 LYS A O 1
ATOM 981 N N . ASP A 1 123 ? 9.293 30.141 3.300 1.00 80.44 123 ASP A N 1
ATOM 982 C CA . ASP A 1 123 ? 8.739 30.886 4.433 1.00 80.44 123 ASP A CA 1
ATOM 983 C C . ASP A 1 123 ? 8.210 32.279 4.061 1.00 80.44 123 ASP A C 1
ATOM 985 O O . ASP A 1 123 ? 7.357 32.821 4.769 1.00 80.44 123 ASP A O 1
ATOM 989 N N . ALA A 1 124 ? 8.668 32.851 2.943 1.00 82.56 124 ALA A N 1
ATOM 990 C CA . ALA A 1 124 ? 8.251 34.172 2.490 1.00 82.56 124 ALA A CA 1
ATOM 991 C C . ALA A 1 124 ? 6.739 34.233 2.219 1.00 82.56 124 ALA A C 1
ATOM 993 O O . ALA A 1 124 ? 6.158 33.355 1.564 1.00 82.56 124 ALA A O 1
ATOM 994 N N . ARG A 1 125 ? 6.107 35.303 2.715 1.00 84.38 125 ARG A N 1
ATOM 995 C CA . ARG A 1 125 ? 4.673 35.589 2.529 1.00 84.38 125 ARG A CA 1
ATOM 996 C C . ARG A 1 125 ? 4.402 36.757 1.583 1.00 84.38 125 ARG A C 1
ATOM 998 O O . ARG A 1 125 ? 3.246 37.020 1.266 1.00 84.38 125 ARG A O 1
ATOM 1005 N N . SER A 1 126 ? 5.450 37.441 1.132 1.00 86.44 126 SER A N 1
ATOM 1006 C CA . SER A 1 126 ? 5.371 38.585 0.226 1.00 86.44 126 SER A CA 1
ATOM 1007 C C . SER A 1 126 ? 6.140 38.322 -1.063 1.00 86.44 126 SER A C 1
ATOM 1009 O O . SER A 1 126 ? 7.307 37.921 -1.036 1.00 86.44 126 SER A O 1
ATOM 1011 N N . MET A 1 127 ? 5.491 38.615 -2.190 1.00 86.25 127 MET A N 1
ATOM 1012 C CA . MET A 1 127 ? 6.112 38.563 -3.513 1.00 86.25 127 MET A CA 1
ATOM 1013 C C . MET A 1 127 ? 7.278 39.537 -3.645 1.00 86.25 127 MET A C 1
ATOM 1015 O O . MET A 1 127 ? 8.308 39.174 -4.205 1.00 86.25 127 MET A O 1
ATOM 1019 N N . ASP A 1 128 ? 7.155 40.737 -3.073 1.00 87.31 128 ASP A N 1
ATOM 1020 C CA . ASP A 1 128 ? 8.187 41.774 -3.170 1.00 87.31 128 ASP A CA 1
ATOM 1021 C C . ASP A 1 128 ? 9.504 41.315 -2.535 1.00 87.31 128 ASP A C 1
ATOM 1023 O O . ASP A 1 128 ? 10.593 41.634 -3.008 1.00 87.31 128 ASP A O 1
ATOM 1027 N N . VAL A 1 129 ? 9.405 40.523 -1.466 1.00 86.50 129 VAL A N 1
ATOM 1028 C CA . VAL A 1 129 ? 10.572 40.004 -0.751 1.00 86.50 129 VAL A CA 1
ATOM 1029 C C . VAL A 1 129 ? 11.214 38.852 -1.491 1.00 86.50 129 VAL A C 1
ATOM 1031 O O . VAL A 1 129 ? 12.437 38.824 -1.596 1.00 86.50 129 VAL A O 1
ATOM 1034 N N . ILE A 1 130 ? 10.418 37.951 -2.067 1.00 89.19 130 ILE A N 1
ATOM 1035 C CA . ILE A 1 130 ? 10.949 36.915 -2.956 1.00 89.19 130 ILE A CA 1
ATOM 1036 C C . ILE A 1 130 ? 11.656 37.566 -4.145 1.00 89.19 130 ILE A C 1
ATOM 1038 O O . ILE A 1 130 ? 12.784 37.187 -4.453 1.00 89.19 130 ILE A O 1
ATOM 1042 N N . GLN A 1 131 ? 11.030 38.566 -4.770 1.00 90.94 131 GLN A N 1
ATOM 1043 C CA . GLN A 1 131 ? 11.578 39.257 -5.930 1.00 90.94 131 GLN A CA 1
ATOM 1044 C C . GLN A 1 131 ? 12.890 39.967 -5.599 1.00 90.94 131 GLN A C 1
ATOM 1046 O O . GLN A 1 131 ? 13.913 39.678 -6.213 1.00 90.94 131 GLN A O 1
ATOM 1051 N N . ALA A 1 132 ? 12.898 40.826 -4.582 1.00 88.56 132 ALA A N 1
ATOM 1052 C CA . ALA A 1 132 ? 14.089 41.588 -4.239 1.00 88.56 132 ALA A CA 1
ATOM 1053 C C . ALA A 1 132 ? 15.225 40.710 -3.685 1.00 88.56 132 ALA A C 1
ATOM 1055 O O . ALA A 1 132 ? 16.396 41.009 -3.905 1.00 88.56 132 ALA A O 1
ATOM 1056 N N . SER A 1 133 ? 14.911 39.620 -2.976 1.00 89.38 133 SER A N 1
ATOM 1057 C CA . SER A 1 133 ? 15.928 38.651 -2.559 1.00 89.38 133 SER A CA 1
ATOM 1058 C C . SER A 1 133 ? 16.463 37.840 -3.740 1.00 89.38 133 SER A C 1
ATOM 1060 O O . SER A 1 133 ? 17.663 37.588 -3.786 1.00 89.38 133 SER A O 1
ATOM 1062 N N . PHE A 1 134 ? 15.631 37.469 -4.714 1.00 91.75 134 PHE A N 1
ATOM 1063 C CA . PHE A 1 134 ? 16.117 36.786 -5.912 1.00 91.75 134 PHE A CA 1
ATOM 1064 C C . PHE A 1 134 ? 16.997 37.696 -6.771 1.00 91.75 134 PHE A C 1
ATOM 1066 O O . PHE A 1 134 ? 18.045 37.251 -7.221 1.00 91.75 134 PHE A O 1
ATOM 1073 N N . ASP A 1 135 ? 16.634 38.970 -6.936 1.00 89.19 135 ASP A N 1
ATOM 1074 C CA . ASP A 1 135 ? 17.443 39.941 -7.684 1.00 89.19 135 ASP A CA 1
ATOM 1075 C C . ASP A 1 135 ? 18.842 40.102 -7.068 1.00 89.19 135 ASP A C 1
ATOM 1077 O O . ASP A 1 135 ? 19.840 40.033 -7.782 1.00 89.19 135 ASP A O 1
ATOM 1081 N N . LEU A 1 136 ? 18.926 40.208 -5.736 1.00 88.44 136 LEU A N 1
ATOM 1082 C CA . LEU A 1 136 ? 20.206 40.241 -5.019 1.00 88.44 136 LEU A CA 1
ATOM 1083 C C . LEU A 1 136 ? 21.019 38.955 -5.208 1.00 88.44 136 LEU A C 1
ATOM 1085 O O . LEU A 1 136 ? 22.243 39.005 -5.298 1.00 88.44 136 LEU A O 1
ATOM 1089 N N . LEU A 1 137 ? 20.353 37.799 -5.244 1.00 88.50 137 LEU A N 1
ATOM 1090 C CA . LEU A 1 137 ? 21.028 36.531 -5.492 1.00 88.50 137 LEU A CA 1
ATOM 1091 C C . LEU A 1 137 ? 21.569 36.466 -6.921 1.00 88.50 137 LEU A C 1
ATOM 1093 O O . LEU A 1 137 ? 22.707 36.065 -7.112 1.00 88.50 137 LEU A O 1
ATOM 1097 N N . VAL A 1 138 ? 20.779 36.865 -7.916 1.00 87.88 138 VAL A N 1
ATOM 1098 C CA . VAL A 1 138 ? 21.198 36.869 -9.324 1.00 87.88 138 VAL A CA 1
ATOM 1099 C C . VAL A 1 138 ? 22.369 37.826 -9.541 1.00 87.88 138 VAL A C 1
ATOM 1101 O O . VAL A 1 138 ? 23.302 37.468 -10.254 1.00 87.88 138 VAL A O 1
ATOM 1104 N N . GLU A 1 139 ? 22.357 38.997 -8.897 1.00 88.69 139 GLU A N 1
ATOM 1105 C CA . GLU A 1 139 ? 23.490 39.931 -8.890 1.00 88.69 139 GLU A CA 1
ATOM 1106 C C . GLU A 1 139 ? 24.740 39.286 -8.275 1.00 88.69 139 GLU A C 1
ATOM 1108 O O . GLU A 1 139 ? 25.812 39.344 -8.865 1.00 88.69 139 GLU A O 1
ATOM 1113 N N . HIS A 1 140 ? 24.597 38.604 -7.134 1.00 86.50 140 HIS A N 1
ATOM 1114 C CA . HIS A 1 140 ? 25.705 37.910 -6.470 1.00 86.50 140 HIS A CA 1
ATOM 1115 C C . HIS A 1 140 ? 26.254 36.715 -7.268 1.00 86.50 140 HIS A C 1
ATOM 1117 O O . HIS A 1 140 ? 27.416 36.350 -7.116 1.00 86.50 140 HIS A O 1
ATOM 1123 N N . LEU A 1 141 ? 25.427 36.089 -8.107 1.00 85.00 141 LEU A N 1
ATOM 1124 C CA . LEU A 1 141 ? 25.815 34.968 -8.964 1.00 85.00 141 LEU A CA 1
ATOM 1125 C C . LEU A 1 141 ? 26.297 35.415 -10.358 1.00 85.00 141 LEU A C 1
ATOM 1127 O O . LEU A 1 141 ? 26.381 34.581 -11.260 1.00 85.00 141 LEU A O 1
ATOM 1131 N N . ASP A 1 142 ? 26.567 36.709 -10.565 1.00 83.88 142 ASP A N 1
ATOM 1132 C CA . ASP A 1 142 ? 26.967 37.288 -11.857 1.00 83.88 142 ASP A CA 1
ATOM 1133 C C . ASP A 1 142 ? 26.002 36.931 -13.010 1.00 83.88 142 ASP A C 1
ATOM 1135 O O . ASP A 1 142 ? 26.395 36.707 -14.155 1.00 83.88 142 ASP A O 1
ATOM 1139 N N . GLY A 1 143 ? 24.700 36.850 -12.716 1.00 75.44 143 GLY A N 1
ATOM 1140 C CA . GLY A 1 143 ? 23.671 36.493 -13.695 1.00 75.44 143 GLY A CA 1
ATOM 1141 C C . GLY A 1 143 ? 23.504 34.989 -13.939 1.00 75.44 143 GLY A C 1
ATOM 1142 O O . GLY A 1 143 ? 22.608 34.593 -14.686 1.00 75.44 143 GLY A O 1
ATOM 1143 N N . HIS A 1 144 ? 24.295 34.128 -13.293 1.00 72.50 144 HIS A N 1
ATOM 1144 C CA . HIS A 1 144 ? 24.100 32.683 -13.350 1.00 72.50 144 HIS A CA 1
ATOM 1145 C C . HIS A 1 144 ? 23.018 32.249 -12.358 1.00 72.50 144 HIS A C 1
ATOM 1147 O O . HIS A 1 144 ? 23.244 32.187 -11.156 1.00 72.50 144 HIS A O 1
ATOM 1153 N N . SER A 1 145 ? 21.829 31.898 -12.846 1.00 72.94 145 SER A N 1
ATOM 1154 C CA . SER A 1 145 ? 20.793 31.288 -12.002 1.00 72.94 145 SER A CA 1
ATOM 1155 C C . SER A 1 145 ? 20.580 29.826 -12.380 1.00 72.94 145 SER A C 1
ATOM 1157 O O . SER A 1 145 ? 20.475 29.492 -13.560 1.00 72.94 145 SER A O 1
ATOM 1159 N N . GLU A 1 146 ? 20.494 28.938 -11.388 1.00 78.31 146 GLU A N 1
ATOM 1160 C CA . GLU A 1 146 ? 20.069 27.563 -11.640 1.00 78.31 146 GLU A CA 1
ATOM 1161 C C . GLU A 1 146 ? 18.589 27.557 -12.050 1.00 78.31 146 GLU A C 1
ATOM 1163 O O . GLU A 1 146 ? 17.728 28.036 -11.308 1.00 78.31 146 GLU A O 1
ATOM 1168 N N . LEU A 1 147 ? 18.271 26.954 -13.200 1.00 79.00 147 LEU A N 1
ATOM 1169 C CA . LEU A 1 147 ? 16.898 26.812 -13.707 1.00 79.00 147 LEU A CA 1
ATOM 1170 C C . LEU A 1 147 ? 15.942 26.219 -12.652 1.00 79.00 147 LEU A C 1
ATOM 1172 O O . LEU A 1 147 ? 14.771 26.594 -12.570 1.00 79.00 147 LEU A O 1
ATOM 1176 N N . GLY A 1 148 ? 16.450 25.309 -11.813 1.00 83.00 148 GLY A N 1
ATOM 1177 C CA . GLY A 1 148 ? 15.696 24.719 -10.706 1.00 83.00 148 GLY A CA 1
ATOM 1178 C C . GLY A 1 148 ? 15.284 25.737 -9.639 1.00 83.00 148 GLY A C 1
ATOM 1179 O O . GLY A 1 148 ? 14.173 25.654 -9.116 1.00 83.00 148 GLY A O 1
ATOM 1180 N N . LEU A 1 149 ? 16.134 26.727 -9.356 1.00 84.94 149 LEU A N 1
ATOM 1181 C CA . LEU A 1 149 ? 15.847 27.780 -8.388 1.00 84.94 149 LEU A CA 1
ATOM 1182 C C . LEU A 1 149 ? 14.800 28.754 -8.926 1.00 84.94 149 LEU A C 1
ATOM 1184 O O . LEU A 1 149 ? 13.825 29.040 -8.236 1.00 84.94 149 LEU A O 1
ATOM 1188 N N . LEU A 1 150 ? 14.950 29.188 -10.180 1.00 87.75 150 LEU A N 1
ATOM 1189 C CA . LEU A 1 150 ? 13.968 30.044 -10.847 1.00 87.75 150 LEU A CA 1
ATOM 1190 C C . LEU A 1 150 ? 12.591 29.359 -10.927 1.00 87.75 150 LEU A C 1
ATOM 1192 O O . LEU A 1 150 ? 11.564 29.993 -10.685 1.00 87.75 150 LEU A O 1
ATOM 1196 N N . ARG A 1 151 ? 12.551 28.040 -11.167 1.00 86.50 151 ARG A N 1
ATOM 1197 C CA . ARG A 1 151 ? 11.306 27.255 -11.123 1.00 86.50 151 ARG A CA 1
ATOM 1198 C C . ARG A 1 151 ? 10.654 27.290 -9.736 1.00 86.50 151 ARG A C 1
ATOM 1200 O O . ARG A 1 151 ? 9.443 27.483 -9.650 1.00 86.50 151 ARG A O 1
ATOM 1207 N N . ALA A 1 152 ? 11.436 27.136 -8.666 1.00 86.12 152 ALA A N 1
ATOM 1208 C CA . ALA A 1 152 ? 10.927 27.209 -7.295 1.00 86.12 152 ALA A CA 1
ATOM 1209 C C . ALA A 1 152 ? 10.377 28.606 -6.952 1.00 86.12 152 ALA A C 1
ATOM 1211 O O . ALA A 1 152 ? 9.329 28.712 -6.313 1.00 86.12 152 ALA A O 1
ATOM 1212 N N . VAL A 1 153 ? 11.035 29.670 -7.432 1.00 90.12 153 VAL A N 1
ATOM 1213 C CA . VAL A 1 153 ? 10.553 31.055 -7.303 1.00 90.12 153 VAL A CA 1
ATOM 1214 C C . VAL A 1 153 ? 9.193 31.224 -7.961 1.00 90.12 153 VAL A C 1
ATOM 1216 O O . VAL A 1 153 ? 8.241 31.645 -7.308 1.00 90.12 153 VAL A O 1
ATOM 1219 N N . VAL A 1 154 ? 9.083 30.857 -9.236 1.00 89.00 154 VAL A N 1
ATOM 1220 C CA . VAL A 1 154 ? 7.854 31.041 -10.017 1.00 89.00 154 VAL A CA 1
ATOM 1221 C C . VAL A 1 154 ? 6.690 30.245 -9.426 1.00 89.00 154 VAL A C 1
ATOM 1223 O O . VAL A 1 154 ? 5.581 30.767 -9.323 1.00 89.00 154 VAL A O 1
ATOM 1226 N N . GLN A 1 155 ? 6.945 29.024 -8.946 1.00 87.81 155 GLN A N 1
ATOM 1227 C CA . GLN A 1 155 ? 5.938 28.223 -8.244 1.00 87.81 155 GLN A CA 1
ATOM 1228 C C . GLN A 1 155 ? 5.447 28.899 -6.958 1.00 87.81 155 GLN A C 1
ATOM 1230 O O . GLN A 1 155 ? 4.240 28.936 -6.711 1.00 87.81 155 GLN A O 1
ATOM 1235 N N . ARG A 1 156 ? 6.352 29.459 -6.143 1.00 91.06 156 ARG A N 1
ATOM 1236 C CA . ARG A 1 156 ? 5.955 30.146 -4.907 1.00 91.06 156 ARG A CA 1
ATOM 1237 C C . ARG A 1 156 ? 5.198 31.445 -5.185 1.00 91.06 156 ARG A C 1
ATOM 1239 O O . ARG A 1 156 ? 4.201 31.692 -4.514 1.00 91.06 156 ARG A O 1
ATOM 1246 N N . MET A 1 157 ? 5.625 32.236 -6.171 1.00 90.06 157 MET A N 1
ATOM 1247 C CA . MET A 1 157 ? 4.929 33.467 -6.578 1.00 90.06 157 MET A CA 1
ATOM 1248 C C . MET A 1 157 ? 3.500 33.158 -7.050 1.00 90.06 157 MET A C 1
ATOM 1250 O O . MET A 1 157 ? 2.555 33.803 -6.603 1.00 90.06 157 MET A O 1
ATOM 1254 N N . GLY A 1 158 ? 3.314 32.106 -7.857 1.00 88.06 158 GLY A N 1
ATOM 1255 C CA . GLY A 1 158 ? 1.980 31.646 -8.263 1.00 88.06 158 GLY A CA 1
ATOM 1256 C C . GLY A 1 158 ? 1.104 31.191 -7.086 1.00 88.06 158 GLY A C 1
ATOM 1257 O O . GLY A 1 158 ? -0.088 31.497 -7.049 1.00 88.06 158 GLY A O 1
ATOM 1258 N N . ALA A 1 159 ? 1.688 30.508 -6.093 1.00 87.31 159 ALA A N 1
ATOM 1259 C CA . ALA A 1 159 ? 0.974 30.108 -4.878 1.00 87.31 159 ALA A CA 1
ATOM 1260 C C . ALA A 1 159 ? 0.537 31.316 -4.031 1.00 87.31 159 ALA A C 1
ATOM 1262 O O . ALA A 1 159 ? -0.613 31.368 -3.604 1.00 87.31 159 ALA A O 1
ATOM 1263 N N . LEU A 1 160 ? 1.411 32.311 -3.841 1.00 86.31 160 LEU A N 1
ATOM 1264 C CA . LEU A 1 160 ? 1.083 33.535 -3.102 1.00 86.31 160 LEU A CA 1
ATOM 1265 C C . LEU A 1 160 ? -0.021 34.357 -3.785 1.00 86.31 160 LEU A C 1
ATOM 1267 O O . LEU A 1 160 ? -0.862 34.931 -3.097 1.00 86.31 160 LEU A O 1
ATOM 1271 N N . GLU A 1 161 ? -0.067 34.378 -5.122 1.00 87.56 161 GLU A N 1
ATOM 1272 C CA . GLU A 1 161 ? -1.154 35.037 -5.863 1.00 87.56 161 GLU A CA 1
ATOM 1273 C C . GLU A 1 161 ? -2.500 34.357 -5.579 1.00 87.56 161 GLU A C 1
ATOM 1275 O O . GLU A 1 161 ? -3.514 35.021 -5.354 1.00 87.56 161 GLU A O 1
ATOM 1280 N N . LEU A 1 162 ? -2.508 33.019 -5.545 1.00 85.12 162 LEU A N 1
ATOM 1281 C CA . LEU A 1 162 ? -3.698 32.231 -5.232 1.00 85.12 162 LEU A CA 1
ATOM 1282 C C . LEU A 1 162 ? -4.155 32.452 -3.784 1.00 85.12 162 LEU A C 1
ATOM 1284 O O . LEU A 1 162 ? -5.343 32.670 -3.552 1.00 85.12 162 LEU A O 1
ATOM 1288 N N . GLU A 1 163 ? -3.218 32.431 -2.833 1.00 86.56 163 GLU A N 1
ATOM 1289 C CA . GLU A 1 163 ? -3.475 32.718 -1.417 1.00 86.56 163 GLU A CA 1
ATOM 1290 C C . GLU A 1 163 ? -4.062 34.136 -1.244 1.00 86.56 163 GLU A C 1
ATOM 1292 O O . GLU A 1 163 ? -5.048 34.324 -0.526 1.00 86.56 163 GLU A O 1
ATOM 1297 N N . SER A 1 164 ? -3.519 35.134 -1.953 1.00 83.75 164 SER A N 1
ATOM 1298 C CA . SER A 1 164 ? -4.012 36.519 -1.947 1.00 83.75 164 SER A CA 1
ATOM 1299 C C . SER A 1 164 ? -5.440 36.625 -2.497 1.00 83.75 164 SER A C 1
ATOM 1301 O O . SER A 1 164 ? -6.309 37.226 -1.857 1.00 83.75 164 SER A O 1
ATOM 1303 N N . ALA A 1 165 ? -5.720 35.974 -3.631 1.00 81.94 165 ALA A N 1
ATOM 1304 C CA . ALA A 1 165 ? -7.049 35.951 -4.242 1.00 81.94 165 ALA A CA 1
ATOM 1305 C C . ALA A 1 165 ? -8.101 35.250 -3.361 1.00 81.94 165 ALA A C 1
ATOM 1307 O O . ALA A 1 165 ? -9.245 35.697 -3.293 1.00 81.94 165 ALA A O 1
ATOM 1308 N N . GLN A 1 166 ? -7.725 34.177 -2.656 1.00 80.75 166 GLN A N 1
ATOM 1309 C CA . GLN A 1 166 ? -8.606 33.482 -1.707 1.00 80.75 166 GLN A CA 1
ATOM 1310 C C . GLN A 1 166 ? -8.897 34.341 -0.470 1.00 80.75 166 GLN A C 1
ATOM 1312 O O . GLN A 1 166 ? -10.044 34.451 -0.040 1.00 80.75 166 GLN A O 1
ATOM 1317 N N . THR A 1 167 ? -7.877 35.019 0.062 1.00 76.75 167 THR A N 1
ATOM 1318 C CA . THR A 1 167 ? -8.002 35.826 1.285 1.00 76.75 167 THR A CA 1
ATOM 1319 C C . THR A 1 167 ? -8.888 37.061 1.084 1.00 76.75 167 THR A C 1
ATOM 1321 O O . THR A 1 167 ? -9.610 37.449 2.004 1.00 76.75 167 THR A O 1
ATOM 1324 N N . GLN A 1 168 ? -8.903 37.648 -0.123 1.00 73.31 168 GLN A N 1
ATOM 1325 C CA . GLN A 1 168 ? -9.796 38.767 -0.462 1.00 73.31 168 GLN A CA 1
ATOM 1326 C C . GLN A 1 168 ? -11.290 38.424 -0.324 1.00 73.31 168 GLN A C 1
ATOM 1328 O O . GLN A 1 168 ? -12.093 39.330 -0.100 1.00 73.31 168 GLN A O 1
ATOM 1333 N N . ASN A 1 169 ? -11.661 37.142 -0.399 1.00 72.12 169 ASN A N 1
ATOM 1334 C CA . ASN A 1 169 ? -13.054 36.711 -0.302 1.00 72.12 169 ASN A CA 1
ATOM 1335 C C . ASN A 1 169 ? -13.519 36.409 1.134 1.00 72.12 169 ASN A C 1
ATOM 1337 O O . ASN A 1 169 ? -14.726 36.404 1.371 1.00 72.12 169 ASN A O 1
ATOM 1341 N N . GLU A 1 170 ? -12.614 36.170 2.095 1.00 65.00 170 GLU A N 1
ATOM 1342 C CA . GLU A 1 170 ? -12.999 35.532 3.367 1.00 65.00 170 GLU A CA 1
ATOM 1343 C C . GLU A 1 170 ? -12.824 36.391 4.636 1.00 65.00 170 GLU A C 1
ATOM 1345 O O . GLU A 1 170 ? -13.663 36.278 5.529 1.00 65.00 170 GLU A O 1
ATOM 1350 N N . THR A 1 171 ? -11.824 37.280 4.782 1.00 48.28 171 THR A N 1
ATOM 1351 C CA . THR A 1 171 ? -11.650 38.050 6.046 1.00 48.28 171 THR A CA 1
ATOM 1352 C C . THR A 1 171 ? -10.853 39.367 5.929 1.00 48.28 171 THR A C 1
ATOM 1354 O O . THR A 1 171 ? -10.083 39.584 5.002 1.00 48.28 171 THR A O 1
ATOM 1357 N N . LYS A 1 172 ? -10.993 40.255 6.938 1.00 50.47 172 LYS A N 1
ATOM 1358 C CA . LYS A 1 172 ? -10.339 41.584 7.082 1.00 50.47 172 LYS A CA 1
ATOM 1359 C C . LYS A 1 172 ? -8.800 41.579 7.237 1.00 50.47 172 LYS A C 1
ATOM 1361 O O . LYS A 1 172 ? -8.225 42.644 7.461 1.00 50.47 172 LYS A O 1
ATOM 1366 N N . HIS A 1 173 ? -8.120 40.436 7.157 1.00 53.50 173 HIS A N 1
ATOM 1367 C CA . HIS A 1 173 ? -6.655 40.395 7.173 1.00 53.50 173 HIS A CA 1
ATOM 1368 C C . HIS A 1 173 ? -6.123 40.315 5.744 1.00 53.50 173 HIS A C 1
ATOM 1370 O O . HIS A 1 173 ? -5.975 39.242 5.177 1.00 53.50 173 HIS A O 1
ATOM 1376 N N . THR A 1 174 ? -5.837 41.478 5.162 1.00 54.56 174 THR A N 1
ATOM 1377 C CA . THR A 1 174 ? -5.253 41.600 3.824 1.00 54.56 174 THR A CA 1
ATOM 1378 C C . THR A 1 174 ? -3.815 41.086 3.822 1.00 54.56 174 THR A C 1
ATOM 1380 O O . THR A 1 174 ? -2.958 41.653 4.508 1.00 54.56 174 THR A O 1
ATOM 1383 N N . ALA A 1 175 ? -3.538 40.046 3.031 1.00 57.31 175 ALA A N 1
ATOM 1384 C CA . ALA A 1 175 ? -2.182 39.763 2.573 1.00 57.31 175 ALA A CA 1
ATOM 1385 C C . ALA A 1 175 ? -1.592 41.036 1.921 1.00 57.31 175 ALA A C 1
ATOM 1387 O O . ALA A 1 175 ? -2.343 41.792 1.291 1.00 57.31 175 ALA A O 1
ATOM 1388 N N . PRO A 1 176 ? -0.292 41.330 2.100 1.00 65.94 176 PRO A N 1
ATOM 1389 C CA . PRO A 1 176 ? 0.321 42.499 1.478 1.00 65.94 176 PRO A CA 1
ATOM 1390 C C . PRO A 1 176 ? 0.210 42.387 -0.049 1.00 65.94 176 PRO A C 1
ATOM 1392 O O . PRO A 1 176 ? 0.649 41.397 -0.630 1.00 65.94 176 PRO A O 1
ATOM 1395 N N . GLN A 1 177 ? -0.400 43.387 -0.694 1.00 71.75 177 GLN A N 1
ATOM 1396 C CA . GLN A 1 177 ? -0.399 43.484 -2.155 1.00 71.75 177 GLN A CA 1
ATOM 1397 C C . GLN A 1 177 ? 1.036 43.689 -2.644 1.00 71.75 177 GLN A C 1
ATOM 1399 O O . GLN A 1 177 ? 1.780 44.460 -2.038 1.00 71.75 177 GLN A O 1
ATOM 1404 N N . ALA A 1 178 ? 1.405 43.008 -3.730 1.00 75.12 178 ALA A N 1
ATOM 1405 C CA . ALA A 1 178 ? 2.692 43.213 -4.381 1.00 75.12 178 ALA A CA 1
ATOM 1406 C C . ALA A 1 178 ? 2.817 44.678 -4.830 1.00 75.12 178 ALA A C 1
ATOM 1408 O O . ALA A 1 178 ? 1.909 45.219 -5.465 1.00 75.12 178 ALA A O 1
ATOM 1409 N N . THR A 1 179 ? 3.923 45.326 -4.471 1.00 76.00 179 THR A N 1
ATOM 1410 C CA . THR A 1 179 ? 4.210 46.724 -4.824 1.00 76.00 179 THR A CA 1
ATOM 1411 C C . THR A 1 179 ? 5.292 46.844 -5.889 1.00 76.00 179 THR A C 1
ATOM 1413 O O . THR A 1 179 ? 5.389 47.884 -6.545 1.00 76.00 179 THR A O 1
ATOM 1416 N N . LEU A 1 180 ? 6.091 45.792 -6.094 1.00 75.56 180 LEU A N 1
ATOM 1417 C CA . LEU A 1 180 ? 7.111 45.765 -7.131 1.00 75.56 180 LEU A CA 1
ATOM 1418 C C . LEU A 1 180 ? 6.507 45.447 -8.507 1.00 75.56 180 LEU A C 1
ATOM 1420 O O . LEU A 1 180 ? 5.556 44.668 -8.616 1.00 75.56 180 LEU A O 1
ATOM 1424 N N . PRO A 1 181 ? 7.057 46.039 -9.586 1.00 79.69 181 PRO A N 1
ATOM 1425 C CA . PRO A 1 181 ? 6.672 45.663 -10.934 1.00 79.69 181 PRO A CA 1
ATOM 1426 C C . PRO A 1 181 ? 7.084 44.216 -11.203 1.00 79.69 181 PRO A C 1
ATOM 1428 O O . PRO A 1 181 ? 8.130 43.752 -10.749 1.00 79.69 181 PRO A O 1
ATOM 1431 N N . MET A 1 182 ? 6.273 43.524 -11.993 1.00 80.19 182 MET A N 1
ATOM 1432 C CA . MET A 1 182 ? 6.502 42.135 -12.371 1.00 80.19 182 MET A CA 1
ATOM 1433 C C . MET A 1 182 ? 7.904 41.942 -12.998 1.00 80.19 182 MET A C 1
ATOM 1435 O O . MET A 1 182 ? 8.260 42.694 -13.912 1.00 80.19 182 MET A O 1
ATOM 1439 N N . PRO A 1 183 ? 8.707 40.957 -12.546 1.00 80.69 183 PRO A N 1
ATOM 1440 C CA . PRO A 1 183 ? 10.130 40.862 -12.876 1.00 80.69 183 PRO A CA 1
ATOM 1441 C C . PRO A 1 183 ? 10.374 40.220 -14.247 1.00 80.69 183 PRO A C 1
ATOM 1443 O O . PRO A 1 183 ? 10.847 39.091 -14.377 1.00 80.69 183 PRO A O 1
ATOM 1446 N N . THR A 1 184 ? 10.052 40.936 -15.319 1.00 77.56 184 THR A N 1
ATOM 1447 C CA . THR A 1 184 ? 10.234 40.424 -16.687 1.00 77.56 184 THR A CA 1
ATOM 1448 C C . THR A 1 184 ? 11.684 40.312 -17.120 1.00 77.56 184 THR A C 1
ATOM 1450 O O . THR A 1 184 ? 11.987 39.568 -18.050 1.00 77.56 184 THR A O 1
ATOM 1453 N N . HIS A 1 185 ? 12.616 40.966 -16.426 1.00 80.38 185 HIS A N 1
ATOM 1454 C CA . HIS A 1 185 ? 14.044 40.778 -16.674 1.00 80.38 185 HIS A CA 1
ATOM 1455 C C . HIS A 1 185 ? 14.517 39.354 -16.357 1.00 80.38 185 HIS A C 1
ATOM 1457 O O . HIS A 1 185 ? 15.490 38.916 -16.967 1.00 80.38 185 HIS A O 1
ATOM 1463 N N . TRP A 1 186 ? 13.813 38.597 -15.504 1.00 83.44 186 TRP A N 1
ATOM 1464 C CA . TRP A 1 186 ? 14.140 37.192 -15.210 1.00 83.44 186 TRP A CA 1
ATOM 1465 C C . TRP A 1 186 ? 14.033 36.279 -16.429 1.00 83.44 186 TRP A C 1
ATOM 1467 O O . TRP A 1 186 ? 14.677 35.236 -16.477 1.00 83.44 186 TRP A O 1
ATOM 1477 N N . LEU A 1 187 ? 13.284 36.686 -17.454 1.00 76.12 187 LEU A N 1
ATOM 1478 C CA . LEU A 1 187 ? 13.191 35.953 -18.716 1.00 76.12 187 LEU A CA 1
ATOM 1479 C C . LEU A 1 187 ? 14.532 35.874 -19.446 1.00 76.12 187 LEU A C 1
ATOM 1481 O O . LEU A 1 187 ? 14.770 34.936 -20.195 1.00 76.12 187 LEU A O 1
ATOM 1485 N N . ARG A 1 188 ? 15.438 36.825 -19.195 1.00 79.62 188 ARG A N 1
ATOM 1486 C CA . ARG A 1 188 ? 16.796 36.804 -19.754 1.00 79.62 188 ARG A CA 1
ATOM 1487 C C . ARG A 1 188 ? 17.679 35.725 -19.127 1.00 79.62 188 ARG A C 1
ATOM 1489 O O . ARG A 1 188 ? 18.711 35.406 -19.700 1.00 79.62 188 ARG A O 1
ATOM 1496 N N . LEU A 1 189 ? 17.278 35.177 -17.977 1.00 79.31 189 LEU A N 1
ATOM 1497 C CA . LEU A 1 189 ? 17.975 34.082 -17.298 1.00 79.31 189 LEU A CA 1
ATOM 1498 C C . LEU A 1 189 ? 17.596 32.708 -17.870 1.00 79.31 189 LEU A C 1
ATOM 1500 O O . LEU A 1 189 ? 18.201 31.702 -17.506 1.00 79.31 189 LEU A O 1
ATOM 1504 N N . VAL A 1 190 ? 16.579 32.650 -18.736 1.00 77.31 190 VAL A N 1
ATOM 1505 C CA . VAL A 1 190 ? 16.107 31.413 -19.357 1.00 77.31 190 VAL A CA 1
ATOM 1506 C C . VAL A 1 190 ? 16.747 31.284 -20.733 1.00 77.31 190 VAL A C 1
ATOM 1508 O O . VAL A 1 190 ? 16.402 32.011 -21.662 1.00 77.31 190 VAL A O 1
ATOM 1511 N N . GLU A 1 191 ? 17.672 30.337 -20.884 1.00 72.81 191 GLU A N 1
ATOM 1512 C CA . GLU A 1 191 ? 18.140 29.949 -22.212 1.00 72.81 191 GLU A CA 1
ATOM 1513 C C . GLU A 1 191 ? 17.013 29.226 -22.957 1.00 72.81 191 GLU A C 1
ATOM 1515 O O . GLU A 1 191 ? 16.477 28.216 -22.490 1.00 72.81 191 GLU A O 1
ATOM 1520 N N . LEU A 1 192 ? 16.636 29.755 -24.122 1.00 60.47 192 LEU A N 1
ATOM 1521 C CA . LEU A 1 192 ? 15.580 29.168 -24.937 1.00 60.47 192 LEU A CA 1
ATOM 1522 C C . LEU A 1 192 ? 16.056 27.832 -25.527 1.00 60.47 192 LEU A C 1
ATOM 1524 O O . LEU A 1 192 ? 17.142 27.777 -26.117 1.00 60.47 192 LEU A O 1
ATOM 1528 N N . PRO A 1 193 ? 15.260 26.751 -25.433 1.00 66.44 193 PRO A N 1
ATOM 1529 C CA . PRO A 1 193 ? 15.568 25.533 -26.163 1.00 66.44 193 PRO A CA 1
ATOM 1530 C C . PRO A 1 193 ? 15.599 25.837 -27.664 1.00 66.44 193 PRO A C 1
ATOM 1532 O O . PRO A 1 193 ? 14.691 26.471 -28.197 1.00 66.44 193 PRO A O 1
ATOM 1535 N N . LYS A 1 194 ? 16.630 25.348 -28.368 1.00 69.38 194 LYS A N 1
ATOM 1536 C CA . LYS A 1 194 ? 16.809 25.576 -29.819 1.00 69.38 194 LYS A CA 1
ATOM 1537 C C . LYS A 1 194 ? 15.646 25.046 -30.670 1.00 69.38 194 LYS A C 1
ATOM 1539 O O . LYS A 1 194 ? 15.518 25.427 -31.828 1.00 69.38 194 LYS A O 1
ATOM 1544 N N . THR A 1 195 ? 14.824 24.164 -30.105 1.00 68.25 195 THR A N 1
ATOM 1545 C CA . THR A 1 195 ? 13.631 23.579 -30.724 1.00 68.25 195 THR A CA 1
ATOM 1546 C C . THR A 1 195 ? 12.477 23.557 -29.716 1.00 68.25 195 THR A C 1
ATOM 1548 O O . THR A 1 195 ? 12.280 22.563 -29.015 1.00 68.25 195 THR A O 1
ATOM 1551 N N . ALA A 1 196 ? 11.726 24.655 -29.609 1.00 70.62 196 ALA A N 1
ATOM 1552 C CA . ALA A 1 196 ? 10.515 24.732 -28.792 1.00 70.62 196 ALA A CA 1
ATOM 1553 C C . ALA A 1 196 ? 9.263 24.361 -29.621 1.00 70.62 196 ALA A C 1
ATOM 1555 O O . ALA A 1 196 ? 9.199 24.674 -30.810 1.00 70.62 196 ALA A O 1
ATOM 1556 N N . PRO A 1 197 ? 8.239 23.717 -29.031 1.00 73.75 197 PRO A N 1
ATOM 1557 C CA . PRO A 1 197 ? 6.928 23.574 -29.669 1.00 73.75 197 PRO A CA 1
ATOM 1558 C C . PRO A 1 197 ? 6.314 24.942 -30.042 1.00 73.75 197 PRO A C 1
ATOM 1560 O O . PRO A 1 197 ? 6.531 25.898 -29.305 1.00 73.75 197 PRO A O 1
ATOM 1563 N N . PRO A 1 198 ? 5.467 25.062 -31.085 1.00 72.25 198 PRO A N 1
ATOM 1564 C CA . PRO A 1 198 ? 4.960 26.361 -31.561 1.00 72.25 198 PRO A CA 1
ATOM 1565 C C . PRO A 1 198 ? 4.238 27.215 -30.506 1.00 72.25 198 PRO A C 1
ATOM 1567 O O . PRO A 1 198 ? 4.383 28.431 -30.481 1.00 72.25 198 PRO A O 1
ATOM 1570 N N . HIS A 1 199 ? 3.485 26.592 -29.594 1.00 70.19 199 HIS A N 1
ATOM 1571 C CA . HIS A 1 199 ? 2.824 27.304 -28.492 1.00 70.19 199 HIS A CA 1
ATOM 1572 C C . HIS A 1 199 ? 3.819 27.787 -27.427 1.00 70.19 199 HIS A C 1
ATOM 1574 O O . HIS A 1 199 ? 3.596 28.818 -26.802 1.00 70.19 199 HIS A O 1
ATOM 1580 N N . MET A 1 200 ? 4.924 27.061 -27.237 1.00 73.94 200 MET A N 1
ATOM 1581 C CA . MET A 1 200 ? 6.016 27.473 -26.360 1.00 73.94 200 MET A CA 1
ATOM 1582 C C . MET A 1 200 ? 6.815 28.600 -26.988 1.00 73.94 200 MET A C 1
ATOM 1584 O O . MET A 1 200 ? 7.127 29.555 -26.297 1.00 73.94 200 MET A O 1
ATOM 1588 N N . ASP A 1 201 ? 7.093 28.516 -28.285 1.00 74.31 201 ASP A N 1
ATOM 1589 C CA . ASP A 1 201 ? 7.763 29.574 -29.036 1.00 74.31 201 ASP A CA 1
ATOM 1590 C C . ASP A 1 201 ? 6.923 30.862 -29.036 1.00 74.31 201 ASP A C 1
ATOM 1592 O O . ASP A 1 201 ? 7.431 31.945 -28.765 1.00 74.31 201 ASP A O 1
ATOM 1596 N N . PHE A 1 202 ? 5.599 30.735 -29.185 1.00 77.44 202 PHE A N 1
ATOM 1597 C CA . PHE A 1 202 ? 4.660 31.839 -28.996 1.00 77.44 202 PHE A CA 1
ATOM 1598 C C . PHE A 1 202 ? 4.693 32.399 -27.568 1.00 77.44 202 PHE A C 1
ATOM 1600 O O . PHE A 1 202 ? 4.802 33.609 -27.400 1.00 77.44 202 PHE A O 1
ATOM 1607 N N . LEU A 1 203 ? 4.630 31.554 -26.533 1.00 75.69 203 LEU A N 1
ATOM 1608 C CA . LEU A 1 203 ? 4.701 32.007 -25.139 1.00 75.69 203 LEU A CA 1
ATOM 1609 C C . LEU A 1 203 ? 6.037 32.680 -24.818 1.00 75.69 203 LEU A C 1
ATOM 1611 O O . LEU A 1 203 ? 6.059 33.694 -24.129 1.00 75.69 203 LEU A O 1
ATOM 1615 N N . LEU A 1 204 ? 7.139 32.158 -25.345 1.00 74.12 204 LEU A N 1
ATOM 1616 C CA . LEU A 1 204 ? 8.464 32.754 -25.235 1.00 74.12 204 LEU A CA 1
ATOM 1617 C C . LEU A 1 204 ? 8.505 34.106 -25.944 1.00 74.12 204 LEU A C 1
ATOM 1619 O O . LEU A 1 204 ? 8.956 35.085 -25.357 1.00 74.12 204 LEU A O 1
ATOM 1623 N N . HIS A 1 205 ? 7.958 34.199 -27.155 1.00 76.62 205 HIS A N 1
ATOM 1624 C CA . HIS A 1 205 ? 7.847 35.454 -27.887 1.00 76.62 205 HIS A CA 1
ATOM 1625 C C . HIS A 1 205 ? 7.012 36.487 -27.119 1.00 76.62 205 HIS A C 1
ATOM 1627 O O . HIS A 1 205 ? 7.468 37.609 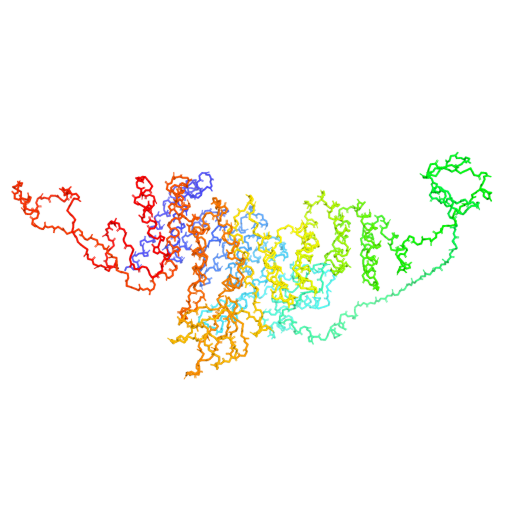-26.914 1.00 76.62 205 HIS A O 1
ATOM 1633 N N . VAL A 1 206 ? 5.837 36.093 -26.619 1.00 75.44 206 VAL A N 1
ATOM 1634 C CA . VAL A 1 206 ? 4.971 36.922 -25.770 1.00 75.44 206 VAL A CA 1
ATOM 1635 C C . VAL A 1 206 ? 5.751 37.416 -24.558 1.00 75.44 206 VAL A C 1
ATOM 1637 O O . VAL A 1 206 ? 5.804 38.617 -24.328 1.00 75.44 206 VAL A O 1
ATOM 1640 N N . LEU A 1 207 ? 6.404 36.521 -23.817 1.00 75.38 207 LEU A N 1
ATOM 1641 C CA . LEU A 1 207 ? 7.162 36.870 -22.619 1.00 75.38 207 LEU A CA 1
ATOM 1642 C C . LEU A 1 207 ? 8.334 37.822 -22.936 1.00 75.38 207 LEU A C 1
ATOM 1644 O O . LEU A 1 207 ? 8.583 38.754 -22.176 1.00 75.38 207 LEU A O 1
ATOM 1648 N N . HIS A 1 208 ? 9.021 37.644 -24.067 1.00 70.44 208 HIS A N 1
ATOM 1649 C CA . HIS A 1 208 ? 10.144 38.497 -24.474 1.00 70.44 208 HIS A CA 1
ATOM 1650 C C . HIS A 1 208 ? 9.731 39.849 -25.080 1.00 70.44 208 HIS A C 1
ATOM 1652 O O . HIS A 1 208 ? 10.540 40.782 -25.076 1.00 70.44 208 HIS A O 1
ATOM 1658 N N . THR A 1 209 ? 8.501 39.996 -25.581 1.00 70.38 209 THR A N 1
ATOM 1659 C CA . THR A 1 209 ? 7.967 41.305 -25.986 1.00 70.38 209 THR A CA 1
ATOM 1660 C C . THR A 1 209 ? 7.673 42.146 -24.738 1.00 70.38 209 THR A C 1
ATOM 1662 O O . THR A 1 209 ? 6.992 41.682 -23.832 1.00 70.38 209 THR A O 1
ATOM 1665 N N . GLY A 1 210 ? 8.248 43.354 -24.658 1.00 59.88 210 GLY A N 1
ATOM 1666 C CA . GLY A 1 210 ? 8.312 44.181 -23.441 1.00 59.88 210 GLY A CA 1
ATOM 1667 C C . GLY A 1 210 ? 6.989 44.420 -22.686 1.00 59.88 210 GLY A C 1
ATOM 1668 O O . GLY A 1 210 ? 5.895 44.175 -23.178 1.00 59.88 210 GLY A O 1
ATOM 1669 N N . THR A 1 211 ? 7.097 44.933 -21.460 1.00 55.59 211 THR A N 1
ATOM 1670 C CA . THR A 1 211 ? 5.997 45.052 -20.479 1.00 55.59 211 THR A CA 1
ATOM 1671 C C . THR A 1 211 ? 5.095 46.269 -20.623 1.00 55.59 211 THR A C 1
ATOM 1673 O O . THR A 1 211 ? 4.218 46.465 -19.780 1.00 55.59 211 THR A O 1
ATOM 1676 N N . GLU A 1 212 ? 5.293 47.116 -21.634 1.00 64.75 212 GLU A N 1
ATOM 1677 C CA . GLU A 1 212 ? 4.401 48.259 -21.805 1.00 64.75 212 GLU A CA 1
ATOM 1678 C C . GLU A 1 212 ? 2.958 47.773 -22.048 1.00 64.75 212 GLU A C 1
ATOM 1680 O O . GLU A 1 212 ? 2.761 46.791 -22.766 1.00 64.75 212 GLU A O 1
ATOM 1685 N N . PRO A 1 213 ? 1.929 48.441 -21.490 1.00 51.00 213 PRO A N 1
ATOM 1686 C CA . PRO A 1 213 ? 0.523 48.046 -21.665 1.00 51.00 213 PRO A CA 1
ATOM 1687 C C . PRO A 1 213 ? 0.077 47.946 -23.133 1.00 51.00 213 PRO A C 1
ATOM 1689 O O . PRO A 1 213 ? -0.906 47.281 -23.448 1.00 51.00 213 PRO A O 1
ATOM 1692 N N . THR A 1 214 ? 0.796 48.631 -24.022 1.00 44.31 214 THR A N 1
ATOM 1693 C CA . THR A 1 214 ? 0.612 48.681 -25.478 1.00 44.31 214 THR A CA 1
ATOM 1694 C C . THR A 1 214 ? 1.222 47.483 -26.215 1.00 44.31 214 THR A C 1
ATOM 1696 O O . THR A 1 214 ? 0.932 47.285 -27.394 1.00 44.31 214 THR A O 1
ATOM 1699 N N . VAL A 1 215 ? 2.051 46.680 -25.544 1.00 75.75 215 VAL A N 1
ATOM 1700 C CA . VAL A 1 215 ? 2.757 45.513 -26.088 1.00 75.75 215 VAL A CA 1
ATOM 1701 C C . VAL A 1 215 ? 2.044 44.224 -25.654 1.00 75.75 215 VAL A C 1
ATOM 1703 O O . VAL A 1 215 ? 1.317 44.200 -24.662 1.00 75.75 215 VAL A O 1
ATOM 1706 N N . LEU A 1 216 ? 2.216 43.142 -26.420 1.00 76.81 216 LEU A N 1
ATOM 1707 C CA . LEU A 1 216 ? 1.445 41.898 -26.309 1.00 76.81 216 LEU A CA 1
ATOM 1708 C C . LEU A 1 216 ? 1.393 41.324 -24.880 1.00 76.81 216 LEU A C 1
ATOM 1710 O O . LEU A 1 216 ? 0.304 41.002 -24.407 1.00 76.81 216 LEU A O 1
ATOM 1714 N N . LEU A 1 217 ? 2.520 41.257 -24.163 1.00 77.94 217 LEU A N 1
ATOM 1715 C CA . LEU A 1 217 ? 2.542 40.790 -22.772 1.00 77.94 217 LEU A CA 1
ATOM 1716 C C . LEU A 1 217 ? 1.737 41.698 -21.834 1.00 77.94 217 LEU A C 1
ATOM 1718 O O . LEU A 1 217 ? 0.945 41.204 -21.031 1.00 77.94 217 LEU A O 1
ATOM 1722 N N . GLY A 1 218 ? 1.905 43.019 -21.954 1.00 78.38 218 GLY A N 1
ATOM 1723 C CA . GLY A 1 218 ? 1.159 44.001 -21.167 1.00 78.38 218 GLY A CA 1
ATOM 1724 C C . GLY A 1 218 ? -0.348 43.909 -21.408 1.00 78.38 218 GLY A C 1
ATOM 1725 O O . GLY A 1 218 ? -1.125 43.890 -20.453 1.00 78.38 218 GLY A O 1
ATOM 1726 N N . ALA A 1 219 ? -0.764 43.740 -22.666 1.00 79.19 219 ALA A N 1
ATOM 1727 C CA . ALA A 1 219 ? -2.163 43.529 -23.033 1.00 79.19 219 ALA A CA 1
ATOM 1728 C C . ALA A 1 219 ? -2.724 42.208 -22.474 1.00 79.19 219 ALA A C 1
ATOM 1730 O O . ALA A 1 219 ? -3.861 42.168 -21.997 1.00 79.19 219 ALA A O 1
ATOM 1731 N N . MET A 1 220 ? -1.935 41.127 -22.488 1.00 79.00 220 MET A N 1
ATOM 1732 C CA . MET A 1 220 ? -2.348 39.836 -21.929 1.00 79.00 220 MET A CA 1
ATOM 1733 C C . MET A 1 220 ? -2.471 39.878 -20.405 1.00 79.00 220 MET A C 1
ATOM 1735 O O . MET A 1 220 ? -3.444 39.355 -19.869 1.00 79.00 220 MET A O 1
ATOM 1739 N N . ILE A 1 221 ? -1.558 40.547 -19.702 1.00 81.88 221 ILE A N 1
ATOM 1740 C CA . ILE A 1 221 ? -1.649 40.727 -18.244 1.00 81.88 221 ILE A CA 1
ATOM 1741 C C . ILE A 1 221 ? -2.828 41.627 -17.881 1.00 81.88 221 ILE A C 1
ATOM 1743 O O . ILE A 1 221 ? -3.568 41.312 -16.953 1.00 81.88 221 ILE A O 1
ATOM 1747 N N . ALA A 1 222 ? -3.055 42.712 -18.627 1.00 82.06 222 ALA A N 1
ATOM 1748 C CA . ALA A 1 222 ? -4.212 43.579 -18.416 1.00 82.06 222 ALA A CA 1
ATOM 1749 C C . ALA A 1 222 ? -5.539 42.823 -18.603 1.00 82.06 222 ALA A C 1
ATOM 1751 O O . ALA A 1 222 ? -6.506 43.087 -17.891 1.00 82.06 222 ALA A O 1
ATOM 1752 N N . LYS A 1 223 ? -5.584 41.868 -19.542 1.00 84.25 223 LYS A N 1
ATOM 1753 C CA . LYS A 1 223 ? -6.782 41.079 -19.848 1.00 84.25 223 LYS A CA 1
ATOM 1754 C C . LYS A 1 223 ? -7.000 39.890 -18.905 1.00 84.25 223 LYS A C 1
ATOM 1756 O O . LYS A 1 223 ? -8.138 39.634 -18.525 1.00 84.25 223 LYS A O 1
ATOM 1761 N N . TYR A 1 224 ? -5.946 39.149 -18.562 1.00 83.12 224 TYR A N 1
ATOM 1762 C CA . TYR A 1 224 ? -6.034 37.864 -17.846 1.00 83.12 224 TYR A CA 1
ATOM 1763 C C . TYR A 1 224 ? -5.490 37.913 -16.407 1.00 83.12 224 TYR A C 1
ATOM 1765 O O . TYR A 1 224 ? -5.558 36.920 -15.682 1.00 83.12 224 TYR A O 1
ATOM 1773 N N . GLY A 1 225 ? -4.974 39.064 -15.979 1.00 86.69 225 GLY A N 1
ATOM 1774 C CA . GLY A 1 225 ? -4.406 39.294 -14.655 1.00 86.69 225 GLY A CA 1
ATOM 1775 C C . GLY A 1 225 ? -2.948 38.826 -14.504 1.00 86.69 225 GLY A C 1
ATOM 1776 O O . GLY A 1 225 ? -2.419 38.111 -15.359 1.00 86.69 225 GLY A O 1
ATOM 1777 N N . PRO A 1 226 ? -2.282 39.188 -13.389 1.00 84.19 226 PRO A N 1
ATOM 1778 C CA . PRO A 1 226 ? -0.882 38.830 -13.114 1.00 84.19 226 PRO A CA 1
ATOM 1779 C C . PRO A 1 226 ? -0.632 37.319 -13.055 1.00 84.19 226 PRO A C 1
ATOM 1781 O O . PRO A 1 226 ? 0.447 36.841 -13.399 1.00 84.19 226 PRO A O 1
ATOM 1784 N N . ARG A 1 227 ? -1.652 36.539 -12.680 1.00 84.38 227 ARG A N 1
ATOM 1785 C CA . ARG A 1 227 ? -1.593 35.074 -12.642 1.00 84.38 227 ARG A CA 1
ATOM 1786 C C . ARG A 1 227 ? -1.242 34.448 -13.993 1.00 84.38 227 ARG A C 1
ATOM 1788 O O . ARG A 1 227 ? -0.508 33.463 -14.027 1.00 84.38 227 ARG A O 1
ATOM 1795 N N . PHE A 1 228 ? -1.708 35.039 -15.095 1.00 85.88 228 PHE A N 1
ATOM 1796 C CA . PHE A 1 228 ? -1.385 34.563 -16.439 1.00 85.88 228 PHE A CA 1
ATOM 1797 C C . PHE A 1 228 ? 0.129 34.529 -16.685 1.00 85.88 228 PHE A C 1
ATOM 1799 O O . PHE A 1 228 ? 0.632 33.586 -17.298 1.00 85.88 228 PHE A O 1
ATOM 1806 N N . PHE A 1 229 ? 0.868 35.518 -16.173 1.00 86.50 229 PHE A N 1
ATOM 1807 C CA . PHE A 1 229 ? 2.321 35.562 -16.304 1.00 86.50 229 PHE A CA 1
ATOM 1808 C C . PHE A 1 229 ? 2.996 34.409 -15.558 1.00 86.50 229 PHE A C 1
ATOM 1810 O O . PHE A 1 229 ? 3.819 33.713 -16.148 1.00 86.50 229 PHE A O 1
ATOM 1817 N N . TRP A 1 230 ? 2.627 34.169 -14.296 1.00 87.62 230 TRP A N 1
ATOM 1818 C CA . TRP A 1 230 ? 3.233 33.107 -13.485 1.00 87.62 230 TRP A CA 1
ATOM 1819 C C . TRP A 1 230 ? 2.927 31.712 -14.028 1.00 87.62 230 TRP A C 1
ATOM 1821 O O . TRP A 1 230 ? 3.824 30.872 -14.083 1.00 87.62 230 TRP A O 1
ATOM 1831 N N . ASP A 1 231 ? 1.699 31.485 -14.496 1.00 85.25 231 ASP A N 1
ATOM 1832 C CA . ASP A 1 231 ? 1.306 30.216 -15.113 1.00 85.25 231 ASP A CA 1
ATOM 1833 C C . ASP A 1 231 ? 2.051 29.997 -16.443 1.00 85.25 231 ASP A C 1
ATOM 1835 O O . ASP A 1 231 ? 2.582 28.911 -16.684 1.00 85.25 231 ASP A O 1
ATOM 1839 N N . SER A 1 232 ? 2.165 31.037 -17.278 1.00 84.00 232 SER A N 1
ATOM 1840 C CA . SER A 1 232 ? 2.899 30.983 -18.553 1.00 84.00 232 SER A CA 1
ATOM 1841 C C . SER A 1 232 ? 4.392 30.734 -18.341 1.00 84.00 232 SER A C 1
ATOM 1843 O O . SER A 1 232 ? 4.973 29.843 -18.960 1.00 84.00 232 SER A O 1
ATOM 1845 N N . LEU A 1 233 ? 5.017 31.483 -17.430 1.00 83.94 233 LEU A N 1
ATOM 1846 C CA . LEU A 1 233 ? 6.431 31.339 -17.098 1.00 83.94 233 LEU A CA 1
ATOM 1847 C C . LEU A 1 233 ? 6.710 29.984 -16.435 1.00 83.94 233 LEU A C 1
ATOM 1849 O O . LEU A 1 233 ? 7.683 29.316 -16.774 1.00 83.94 233 LEU A O 1
ATOM 1853 N N . GLY A 1 234 ? 5.830 29.528 -15.543 1.00 85.75 234 GLY A N 1
ATOM 1854 C CA . GLY A 1 234 ? 5.918 28.206 -14.928 1.00 85.75 234 GLY A CA 1
ATOM 1855 C C . GLY A 1 234 ? 5.821 27.084 -15.961 1.00 85.75 234 GLY A C 1
ATOM 1856 O O . GLY A 1 234 ? 6.556 26.097 -15.864 1.00 85.75 234 GLY A O 1
ATOM 1857 N N . HIS A 1 235 ? 4.975 27.251 -16.981 1.00 82.62 235 HIS A N 1
ATOM 1858 C CA . HIS A 1 235 ? 4.848 26.310 -18.091 1.00 82.62 235 HIS A CA 1
ATOM 1859 C C . HIS A 1 235 ? 6.125 26.256 -18.942 1.00 82.62 235 HIS A C 1
ATOM 1861 O O . HIS A 1 235 ? 6.633 25.165 -19.205 1.00 82.62 235 HIS A O 1
ATOM 1867 N N . VAL A 1 236 ? 6.706 27.417 -19.268 1.00 83.12 236 VAL A N 1
ATOM 1868 C CA . VAL A 1 236 ? 8.013 27.528 -19.942 1.00 83.12 236 VAL A CA 1
ATOM 1869 C C . VAL A 1 236 ? 9.113 26.831 -19.156 1.00 83.12 236 VAL A C 1
ATOM 1871 O O . VAL A 1 236 ? 9.817 25.984 -19.700 1.00 83.12 236 VAL A O 1
ATOM 1874 N N . LEU A 1 237 ? 9.220 27.117 -17.861 1.00 81.94 237 LEU A N 1
ATOM 1875 C CA . LEU A 1 237 ? 10.266 26.558 -17.008 1.00 81.94 237 LEU A CA 1
ATOM 1876 C C . LEU A 1 237 ? 10.090 25.063 -16.723 1.00 81.94 237 LEU A C 1
ATOM 1878 O O . LEU A 1 237 ? 11.051 24.410 -16.312 1.00 81.94 237 LEU A O 1
ATOM 1882 N N . SER A 1 238 ? 8.882 24.517 -16.877 1.00 80.19 238 SER A N 1
ATOM 1883 C CA . SER A 1 238 ? 8.576 23.099 -16.626 1.00 80.19 238 SER A CA 1
ATOM 1884 C C . SER A 1 238 ? 8.713 22.223 -17.870 1.00 80.19 238 SER A C 1
ATOM 1886 O O . SER A 1 238 ? 8.680 20.998 -17.745 1.00 80.19 238 SER A O 1
ATOM 1888 N N . CYS A 1 239 ? 8.887 22.817 -19.054 1.00 74.62 239 CYS A N 1
ATOM 1889 C CA . CYS A 1 239 ? 9.119 22.070 -20.282 1.00 74.62 239 CYS A CA 1
ATOM 1890 C C . CYS A 1 239 ? 10.499 21.376 -20.207 1.00 74.62 239 CYS A C 1
ATOM 1892 O O . CYS A 1 239 ? 11.512 22.058 -20.031 1.00 74.62 239 CYS A O 1
ATOM 1894 N N . PRO A 1 240 ? 10.584 20.033 -20.283 1.00 60.62 240 PRO A N 1
ATOM 1895 C CA . PRO A 1 240 ? 11.866 19.337 -20.258 1.00 60.62 240 PRO A CA 1
ATOM 1896 C C . PRO A 1 240 ? 12.652 19.665 -21.527 1.00 60.62 240 PRO A C 1
ATOM 1898 O O . PRO A 1 240 ? 12.123 19.519 -22.625 1.00 60.62 240 PRO A O 1
ATOM 1901 N N . THR A 1 241 ? 13.930 20.020 -21.399 1.00 54.72 241 THR A N 1
ATOM 1902 C CA . THR A 1 241 ? 14.782 20.401 -22.534 1.00 54.72 241 THR A CA 1
ATOM 1903 C C . THR A 1 241 ? 15.079 19.288 -23.543 1.00 54.72 241 THR A C 1
ATOM 1905 O O . THR A 1 241 ? 15.772 19.592 -24.497 1.00 54.72 241 THR A O 1
ATOM 1908 N N . ASP A 1 242 ? 14.564 18.051 -23.415 1.00 45.22 242 ASP A N 1
ATOM 1909 C CA . ASP A 1 242 ? 14.686 17.072 -24.523 1.00 45.22 242 ASP A CA 1
ATOM 1910 C C . ASP A 1 242 ? 13.844 15.776 -24.459 1.00 45.22 242 ASP A C 1
ATOM 1912 O O . ASP A 1 242 ? 13.920 14.958 -25.376 1.00 45.22 242 ASP A O 1
ATOM 1916 N N . LYS A 1 243 ? 13.037 15.495 -23.420 1.00 42.75 243 LYS A N 1
ATOM 1917 C CA . LYS A 1 243 ? 12.286 14.218 -23.353 1.00 42.75 243 LYS A CA 1
ATOM 1918 C C . LYS A 1 243 ? 10.914 14.372 -22.693 1.00 42.75 243 LYS A C 1
ATOM 1920 O O . LYS A 1 243 ? 10.840 14.742 -21.529 1.00 42.75 243 LYS A O 1
ATOM 1925 N N . LEU A 1 244 ? 9.876 13.949 -23.429 1.00 34.69 244 LEU A N 1
ATOM 1926 C CA . LEU A 1 244 ? 8.463 13.727 -23.048 1.00 34.69 244 LEU A CA 1
ATOM 1927 C C . LEU A 1 244 ? 7.492 14.907 -23.246 1.00 34.69 244 LEU A C 1
ATOM 1929 O O . LEU A 1 244 ? 7.403 15.825 -22.443 1.00 34.69 244 LEU A O 1
ATOM 1933 N N . LEU A 1 245 ? 6.658 14.781 -24.285 1.00 40.38 245 LEU A N 1
ATOM 1934 C CA . LEU A 1 245 ? 5.636 15.746 -24.714 1.00 40.38 245 LEU A CA 1
ATOM 1935 C C . LEU A 1 245 ? 4.200 15.199 -24.546 1.00 40.38 245 LEU A C 1
ATOM 1937 O O . LEU A 1 245 ? 3.338 15.488 -25.366 1.00 40.38 245 LEU A O 1
ATOM 1941 N N . LYS A 1 246 ? 3.918 14.337 -23.554 1.00 37.97 246 LYS A N 1
ATOM 1942 C CA . LYS A 1 246 ? 2.611 13.636 -23.513 1.00 37.97 246 LYS A CA 1
ATOM 1943 C C . LYS A 1 246 ? 1.753 13.735 -22.250 1.00 37.97 246 LYS A C 1
ATOM 1945 O O . LYS A 1 246 ? 0.646 13.214 -22.306 1.00 37.97 246 LYS A O 1
ATOM 1950 N N . GLN A 1 247 ? 2.157 14.385 -21.152 1.00 35.78 247 GLN A N 1
ATOM 1951 C CA . GLN A 1 247 ? 1.329 14.352 -19.923 1.00 35.78 247 GLN A CA 1
ATOM 1952 C C . GLN A 1 247 ? 1.278 15.631 -19.064 1.00 35.78 247 GLN A C 1
ATOM 1954 O O . GLN A 1 247 ? 0.881 15.561 -17.907 1.00 35.78 247 GLN A O 1
ATOM 1959 N N . ALA A 1 248 ? 1.601 16.813 -19.595 1.00 36.66 248 ALA A N 1
ATOM 1960 C CA . ALA A 1 248 ? 1.338 18.054 -18.859 1.00 36.66 248 ALA A CA 1
ATOM 1961 C C . ALA A 1 248 ? -0.061 18.594 -19.206 1.00 36.66 248 ALA A C 1
ATOM 1963 O O . ALA A 1 248 ? -0.273 19.105 -20.304 1.00 36.66 248 ALA A O 1
ATOM 1964 N N . THR A 1 249 ? -1.023 18.487 -18.286 1.00 41.19 249 THR A N 1
ATOM 1965 C CA . THR A 1 249 ? -2.269 19.270 -18.350 1.00 41.19 249 THR A CA 1
ATOM 1966 C C . THR A 1 249 ? -1.931 20.755 -18.163 1.00 41.19 249 THR A C 1
ATOM 1968 O O . THR A 1 249 ? -1.298 21.087 -17.158 1.00 41.19 249 THR A O 1
ATOM 1971 N N . PRO A 1 250 ? -2.300 21.652 -19.099 1.00 48.66 250 PRO A N 1
ATOM 1972 C CA . PRO A 1 250 ? -2.034 23.083 -18.963 1.00 48.66 250 PRO A CA 1
ATOM 1973 C C . PRO A 1 250 ? -2.789 23.664 -17.760 1.00 48.66 250 PRO A C 1
ATOM 1975 O O . PRO A 1 250 ? -3.869 23.186 -17.408 1.00 48.66 250 PRO A O 1
ATOM 1978 N N . ALA A 1 251 ? -2.223 24.698 -17.129 1.00 53.69 251 ALA A N 1
ATOM 1979 C CA . ALA A 1 251 ? -2.912 25.441 -16.077 1.00 53.69 251 ALA A CA 1
ATOM 1980 C C . ALA A 1 251 ? -4.249 26.003 -16.616 1.00 53.69 251 ALA A C 1
ATOM 1982 O O . ALA A 1 251 ? -4.296 26.396 -17.783 1.00 53.69 251 ALA A O 1
ATOM 1983 N N . PRO A 1 252 ? -5.322 26.093 -15.806 1.00 57.31 252 PRO A N 1
ATOM 1984 C CA . PRO A 1 252 ? -6.645 26.534 -16.267 1.00 57.31 252 PRO A CA 1
ATOM 1985 C C . PRO A 1 252 ? -6.644 27.891 -16.995 1.00 57.31 252 PRO A C 1
ATOM 1987 O O . PRO A 1 252 ? -7.376 28.078 -17.960 1.00 57.31 252 PRO A O 1
ATOM 1990 N N . ALA A 1 253 ? -5.777 28.827 -16.589 1.00 59.62 253 ALA A N 1
ATOM 1991 C CA . ALA A 1 253 ? -5.644 30.139 -17.230 1.00 59.62 253 ALA A CA 1
ATOM 1992 C C . ALA A 1 253 ? -5.004 30.085 -18.634 1.00 59.62 253 ALA A C 1
ATOM 1994 O O . ALA A 1 253 ? -5.142 31.027 -19.410 1.00 59.62 253 ALA A O 1
ATOM 1995 N N . LEU A 1 254 ? -4.325 28.985 -18.979 1.00 60.47 254 LEU A N 1
ATOM 1996 C CA . LEU A 1 254 ? -3.711 28.751 -20.288 1.00 60.47 254 LEU A CA 1
ATOM 1997 C C . LEU A 1 254 ? -4.652 28.021 -21.256 1.00 60.47 254 LEU A C 1
ATOM 1999 O O . LEU A 1 254 ? -4.291 27.832 -22.415 1.00 60.47 254 LEU A O 1
ATOM 2003 N N . GLU A 1 255 ? -5.862 27.629 -20.833 1.00 66.31 255 GLU A N 1
ATOM 2004 C CA . GLU A 1 255 ? -6.843 27.019 -21.742 1.00 66.31 255 GLU A CA 1
ATOM 2005 C C . GLU A 1 255 ? -7.255 27.957 -22.878 1.00 66.31 255 GLU A C 1
ATOM 2007 O O . GLU A 1 255 ? -7.531 27.483 -23.975 1.00 66.31 255 GLU A O 1
ATOM 2012 N N . VAL A 1 256 ? -7.172 29.273 -22.669 1.00 61.84 256 VAL A N 1
ATOM 2013 C CA . VAL A 1 256 ? -7.394 30.281 -23.716 1.00 61.84 256 VAL A CA 1
ATOM 2014 C C . VAL A 1 256 ? -6.408 30.154 -24.885 1.00 61.84 256 VAL A C 1
ATOM 2016 O O . VAL A 1 256 ? -6.728 30.529 -26.007 1.00 61.84 256 VAL A O 1
ATOM 2019 N N . LEU A 1 257 ? -5.223 29.565 -24.672 1.00 57.03 257 LEU A N 1
ATOM 2020 C CA . LEU A 1 257 ? -4.279 29.285 -25.759 1.00 57.03 257 LEU A CA 1
ATOM 2021 C C . LEU A 1 257 ? -4.793 28.194 -26.709 1.00 57.03 257 LEU A C 1
ATOM 2023 O O . LEU A 1 257 ? -4.325 28.121 -27.840 1.00 57.03 257 LEU A O 1
ATOM 2027 N N . LYS A 1 258 ? -5.763 27.369 -26.282 1.00 61.28 258 LYS A N 1
ATOM 2028 C CA . LYS A 1 258 ? -6.460 26.410 -27.156 1.00 61.28 258 LYS A CA 1
ATOM 2029 C C . LYS A 1 258 ? -7.447 27.105 -28.101 1.00 61.28 258 LYS A C 1
ATOM 2031 O O . LYS A 1 258 ? -7.795 26.527 -29.124 1.00 61.28 258 LYS A O 1
ATOM 2036 N N . GLU A 1 259 ? -7.899 28.312 -27.757 1.00 55.16 259 GLU A N 1
ATOM 2037 C CA . GLU A 1 259 ? -8.808 29.128 -28.577 1.00 55.16 259 GLU A CA 1
ATOM 2038 C C . GLU A 1 259 ? -8.060 29.979 -29.614 1.00 55.16 259 GLU A C 1
ATOM 2040 O O . GLU A 1 259 ? -8.669 30.503 -30.546 1.00 55.16 259 GLU A O 1
ATOM 2045 N N . ILE A 1 260 ? -6.738 30.118 -29.471 1.00 55.41 260 ILE A N 1
ATOM 2046 C CA . ILE A 1 260 ? -5.896 30.770 -30.472 1.00 55.41 260 ILE A CA 1
ATOM 2047 C C . ILE A 1 260 ? -5.743 29.800 -31.642 1.00 55.41 260 ILE A C 1
ATOM 2049 O O . ILE A 1 260 ? -5.108 28.754 -31.512 1.00 55.41 260 ILE A O 1
ATOM 2053 N N . ASP A 1 261 ? -6.328 30.149 -32.789 1.00 54.59 261 ASP A N 1
ATOM 2054 C CA . ASP A 1 261 ? -6.196 29.367 -34.014 1.00 54.59 261 ASP A CA 1
ATOM 2055 C C . ASP A 1 261 ? -4.719 29.310 -34.432 1.00 54.59 261 ASP A C 1
ATOM 2057 O O . ASP A 1 261 ? -4.146 30.267 -34.964 1.00 54.59 261 ASP A O 1
ATOM 2061 N N . LEU A 1 262 ? -4.084 28.172 -34.147 1.00 50.88 262 LEU A N 1
ATOM 2062 C CA . LEU A 1 262 ? -2.673 27.925 -34.427 1.00 50.88 262 LEU A CA 1
ATOM 2063 C C . LEU A 1 262 ? -2.356 28.098 -35.919 1.00 50.88 262 LEU A C 1
ATOM 2065 O O . LEU A 1 262 ? -1.228 28.450 -36.242 1.00 50.88 262 LEU A O 1
ATOM 2069 N N . ALA A 1 263 ? -3.335 27.946 -36.820 1.00 46.28 263 ALA A N 1
ATOM 2070 C CA . ALA A 1 263 ? -3.147 28.201 -38.247 1.00 46.28 263 ALA A CA 1
ATOM 2071 C C . ALA A 1 263 ? -2.895 29.691 -38.557 1.00 46.28 263 ALA A C 1
ATOM 2073 O O . ALA A 1 263 ? -2.109 30.016 -39.449 1.00 46.28 263 ALA A O 1
ATOM 2074 N N . VAL A 1 264 ? -3.500 30.608 -37.792 1.00 52.28 264 VAL A N 1
ATOM 2075 C CA . VAL A 1 264 ? -3.294 32.061 -37.928 1.00 52.28 264 VAL A CA 1
ATOM 2076 C C . VAL A 1 264 ? -1.913 32.468 -37.404 1.00 52.28 264 VAL A C 1
ATOM 2078 O O . VAL A 1 264 ? -1.251 33.312 -38.006 1.00 52.28 264 VAL A O 1
ATOM 2081 N N . VAL A 1 265 ? -1.445 31.833 -36.325 1.00 48.81 265 VAL A N 1
ATOM 2082 C CA . VAL A 1 265 ? -0.124 32.084 -35.716 1.00 48.81 265 VAL A CA 1
ATOM 2083 C C . VAL A 1 265 ? 1.005 31.476 -36.556 1.00 48.81 265 VAL A C 1
ATOM 2085 O O . VAL A 1 265 ? 2.000 32.148 -36.830 1.00 48.81 265 VAL A O 1
ATOM 2088 N N . SER A 1 266 ? 0.824 30.249 -37.052 1.00 44.69 266 SER A N 1
ATOM 2089 C CA . SER A 1 266 ? 1.751 29.603 -37.988 1.00 44.69 266 SER A CA 1
ATOM 2090 C C . SER A 1 266 ? 1.891 30.392 -39.291 1.00 44.69 266 SER A C 1
ATOM 2092 O O . SER A 1 266 ? 3.004 30.559 -39.773 1.00 44.69 266 SER A O 1
ATOM 2094 N N . GLY A 1 267 ? 0.815 30.993 -39.817 1.00 45.31 267 GLY A N 1
ATOM 2095 C CA . GLY A 1 267 ? 0.875 31.834 -41.022 1.00 45.31 267 GLY A CA 1
ATOM 2096 C C . GLY A 1 267 ? 1.677 33.140 -40.875 1.00 45.31 267 GLY A C 1
ATOM 2097 O O . GLY A 1 267 ? 2.108 33.714 -41.881 1.00 45.31 267 GLY A O 1
ATOM 2098 N N . VAL A 1 268 ? 1.900 33.610 -39.642 1.00 48.03 268 VAL A N 1
ATOM 2099 C CA . VAL A 1 268 ? 2.775 34.757 -39.328 1.00 48.03 268 VAL A CA 1
ATOM 2100 C C . VAL A 1 268 ? 4.240 34.316 -39.200 1.00 48.03 268 VAL A C 1
ATOM 2102 O O . VAL A 1 268 ? 5.129 35.054 -39.621 1.00 48.03 268 VAL A O 1
ATOM 2105 N N . LEU A 1 269 ? 4.492 33.101 -38.697 1.00 42.12 269 LEU A N 1
ATOM 2106 C CA . LEU A 1 269 ? 5.834 32.526 -38.506 1.00 42.12 269 LEU A CA 1
ATOM 2107 C C . LEU A 1 269 ? 6.413 31.880 -39.785 1.00 42.12 269 LEU A C 1
ATOM 2109 O O . LEU A 1 269 ? 7.615 31.955 -40.035 1.00 42.12 269 LEU A O 1
ATOM 2113 N N . GLU A 1 270 ? 5.576 31.292 -40.643 1.00 41.25 270 GLU A N 1
ATOM 2114 C CA . GLU A 1 270 ? 5.994 30.524 -41.830 1.00 41.25 270 GLU A CA 1
ATOM 2115 C C . GLU A 1 270 ? 6.411 31.380 -43.039 1.00 41.25 270 GLU A C 1
ATOM 2117 O O . GLU A 1 270 ? 7.004 30.864 -43.985 1.00 41.25 270 GLU A O 1
ATOM 2122 N N . ARG A 1 271 ? 6.229 32.708 -43.011 1.00 41.47 271 ARG A N 1
ATOM 2123 C CA . ARG A 1 271 ? 6.751 33.609 -44.066 1.00 41.47 271 ARG A CA 1
ATOM 2124 C C . ARG A 1 271 ? 8.286 33.739 -44.073 1.00 41.47 271 ARG A C 1
ATOM 2126 O O . ARG A 1 271 ? 8.819 34.568 -44.806 1.00 41.47 271 ARG A O 1
ATOM 2133 N N . SER A 1 272 ? 8.995 32.927 -43.286 1.00 34.00 272 SER A N 1
ATOM 2134 C CA . SER A 1 272 ? 10.435 33.030 -43.035 1.00 34.00 272 SER A CA 1
ATOM 2135 C C . SER A 1 272 ? 11.296 31.848 -43.530 1.00 34.00 272 SER A C 1
ATOM 2137 O O . SER A 1 272 ? 12.512 31.921 -43.353 1.00 34.00 272 SER A O 1
ATOM 2139 N N . ALA A 1 273 ? 10.774 30.771 -44.142 1.00 32.47 273 ALA A N 1
ATOM 2140 C CA . ALA A 1 273 ? 11.651 29.654 -44.553 1.00 32.47 273 ALA A CA 1
ATOM 2141 C C . ALA A 1 273 ? 11.163 28.808 -45.753 1.00 32.47 273 ALA A C 1
ATOM 2143 O O . ALA A 1 273 ? 10.015 28.380 -45.807 1.00 32.47 273 ALA A O 1
ATOM 2144 N N . THR A 1 274 ? 12.077 28.507 -46.689 1.00 32.81 274 THR A N 1
ATOM 2145 C CA . THR A 1 274 ? 11.891 27.671 -47.904 1.00 32.81 274 THR A CA 1
ATOM 2146 C C . THR A 1 274 ? 12.603 26.304 -47.805 1.00 32.81 274 THR A C 1
ATOM 2148 O O . THR A 1 274 ? 13.738 26.290 -47.327 1.00 32.81 274 THR A O 1
ATOM 2151 N N . PRO A 1 275 ? 12.045 25.182 -48.333 1.00 40.56 275 PRO A N 1
ATOM 2152 C CA . PRO A 1 275 ? 12.740 23.879 -48.376 1.00 40.56 275 PRO A CA 1
ATOM 2153 C C . PRO A 1 275 ? 12.881 23.228 -49.780 1.00 40.56 275 PRO A C 1
ATOM 2155 O O . PRO A 1 275 ? 12.121 23.535 -50.698 1.00 40.56 275 PRO A O 1
ATOM 2158 N N . ALA A 1 276 ? 13.812 22.261 -49.928 1.00 29.05 276 ALA A N 1
ATOM 2159 C CA . ALA A 1 276 ? 14.012 21.434 -51.137 1.00 29.05 276 ALA A CA 1
ATOM 2160 C C . ALA A 1 276 ? 14.351 19.933 -50.862 1.00 29.05 276 ALA A C 1
ATOM 2162 O O . ALA A 1 276 ? 15.386 19.613 -50.291 1.00 29.05 276 ALA A O 1
ATOM 2163 N N . ALA A 1 277 ? 13.419 19.055 -51.273 1.00 29.83 277 ALA A N 1
ATOM 2164 C CA . ALA A 1 277 ? 13.454 17.788 -52.051 1.00 29.83 277 ALA A CA 1
ATOM 2165 C C . ALA A 1 277 ? 14.583 16.695 -52.034 1.00 29.83 277 ALA A C 1
ATOM 2167 O O . ALA A 1 277 ? 15.682 16.945 -52.512 1.00 29.83 277 ALA A O 1
ATOM 2168 N N . LEU A 1 278 ? 14.144 15.434 -51.745 1.00 30.77 278 LEU A N 1
ATOM 2169 C CA . LEU A 1 278 ? 14.236 14.137 -52.521 1.00 30.77 278 LEU A CA 1
ATOM 2170 C C . LEU A 1 278 ? 15.631 13.494 -52.843 1.00 30.77 278 LEU A C 1
ATOM 2172 O O . LEU A 1 278 ? 16.606 14.205 -52.984 1.00 30.77 278 LEU A O 1
ATOM 2176 N N . ALA A 1 279 ? 15.877 12.173 -53.017 1.00 30.55 279 ALA A N 1
ATOM 2177 C CA . ALA A 1 279 ? 15.099 10.991 -53.449 1.00 30.55 279 ALA A CA 1
ATOM 2178 C C . ALA A 1 279 ? 15.784 9.616 -53.102 1.00 30.55 279 ALA A C 1
ATOM 2180 O O . ALA A 1 279 ? 16.844 9.557 -52.489 1.00 30.55 279 ALA A O 1
ATOM 2181 N N . SER A 1 280 ? 15.148 8.523 -53.561 1.00 30.00 280 SER A N 1
ATOM 2182 C CA . SER A 1 280 ? 15.273 7.053 -53.351 1.00 30.00 280 SER A CA 1
ATOM 2183 C C . SER A 1 280 ? 16.201 6.225 -54.286 1.00 30.00 280 SER A C 1
ATOM 2185 O O . SER A 1 280 ? 16.509 6.691 -55.377 1.00 30.00 280 SER A O 1
ATOM 2187 N N . SER A 1 281 ? 16.479 4.937 -53.970 1.00 26.70 281 SER A N 1
ATOM 2188 C CA . SER A 1 281 ? 16.428 3.737 -54.886 1.00 26.70 281 SER A CA 1
ATOM 2189 C C . SER A 1 281 ? 16.859 2.425 -54.159 1.00 26.70 281 SER A C 1
ATOM 2191 O O . SER A 1 281 ? 17.749 2.494 -53.319 1.00 26.70 281 SER A O 1
ATOM 2193 N N . THR A 1 282 ? 16.137 1.282 -54.137 1.00 28.06 282 THR A N 1
ATOM 2194 C CA . THR A 1 282 ? 15.806 0.145 -55.067 1.00 28.06 282 THR A CA 1
ATOM 2195 C C . THR A 1 282 ? 16.839 -0.999 -55.254 1.00 28.06 282 THR A C 1
ATOM 2197 O O . THR A 1 282 ? 18.039 -0.785 -55.333 1.00 28.06 282 THR A O 1
ATOM 2200 N N . SER A 1 283 ? 16.318 -2.239 -55.299 1.00 33.41 283 SER A N 1
ATOM 2201 C CA . SER A 1 283 ? 16.900 -3.571 -54.990 1.00 33.41 283 SER A CA 1
ATOM 2202 C C . SER A 1 283 ? 17.064 -4.548 -56.183 1.00 33.41 283 SER A C 1
ATOM 2204 O O . SER A 1 283 ? 16.436 -4.340 -57.216 1.00 33.41 283 SER A O 1
ATOM 2206 N N . ALA A 1 284 ? 17.753 -5.696 -55.990 1.00 30.83 284 ALA A N 1
ATOM 2207 C CA . ALA A 1 284 ? 17.720 -6.891 -56.871 1.00 30.83 284 ALA A CA 1
ATOM 2208 C C . ALA A 1 284 ? 17.841 -8.245 -56.089 1.00 30.83 284 ALA A C 1
ATOM 2210 O O . ALA A 1 284 ? 18.364 -8.224 -54.972 1.00 30.83 284 ALA A O 1
ATOM 2211 N N . PRO A 1 285 ? 17.389 -9.413 -56.626 1.00 41.88 285 PRO A N 1
ATOM 2212 C CA . PRO A 1 285 ? 17.266 -10.694 -55.894 1.00 41.88 285 PRO A CA 1
ATOM 2213 C C . PRO A 1 285 ? 18.296 -11.785 -56.297 1.00 41.88 285 PRO A C 1
ATOM 2215 O O . PRO A 1 285 ? 18.764 -11.809 -57.432 1.00 41.88 285 PRO A O 1
ATOM 2218 N N . GLY A 1 286 ? 18.612 -12.740 -55.402 1.00 31.00 286 GLY A N 1
ATOM 2219 C CA . GLY A 1 286 ? 19.560 -13.848 -55.653 1.00 31.00 286 GLY A CA 1
ATOM 2220 C C . GLY A 1 286 ? 19.185 -15.183 -54.977 1.00 31.00 286 GLY A C 1
ATOM 2221 O O . GLY A 1 286 ? 18.665 -15.194 -53.864 1.00 31.00 286 GLY A O 1
ATOM 2222 N N . GLY A 1 287 ? 19.424 -16.299 -55.683 1.00 34.75 287 GLY A N 1
ATOM 2223 C CA . GLY A 1 287 ? 18.970 -17.667 -55.375 1.00 34.75 287 GLY A CA 1
ATOM 2224 C C . GLY A 1 287 ? 19.674 -18.399 -54.218 1.00 34.75 287 GLY A C 1
ATOM 2225 O O . GLY A 1 287 ? 20.779 -18.059 -53.805 1.00 34.75 287 GLY A O 1
ATOM 2226 N N . ALA A 1 288 ? 19.000 -19.426 -53.685 1.00 41.09 288 ALA A N 1
ATOM 2227 C CA . ALA A 1 288 ? 19.385 -20.152 -52.474 1.00 41.09 288 ALA A CA 1
ATOM 2228 C C . ALA A 1 288 ? 20.503 -21.188 -52.710 1.00 41.09 288 ALA A C 1
ATOM 2230 O O . ALA A 1 288 ? 20.333 -22.148 -53.460 1.00 41.09 288 ALA A O 1
ATOM 2231 N N . ALA A 1 289 ? 21.628 -21.019 -52.012 1.00 46.78 289 ALA A N 1
ATOM 2232 C CA . ALA A 1 289 ? 22.756 -21.947 -51.996 1.00 46.78 289 ALA A CA 1
ATOM 2233 C C . ALA A 1 289 ? 22.576 -23.048 -50.931 1.00 46.78 289 ALA A C 1
ATOM 2235 O O . ALA A 1 289 ? 22.224 -22.771 -49.784 1.00 46.78 289 ALA A O 1
ATOM 2236 N N . THR A 1 290 ? 22.858 -24.305 -51.283 1.00 52.19 290 THR A N 1
ATOM 2237 C CA . THR A 1 290 ? 22.919 -25.429 -50.334 1.00 52.19 290 THR A CA 1
ATOM 2238 C C . THR A 1 290 ? 24.210 -25.384 -49.513 1.00 52.19 290 THR A C 1
ATOM 2240 O O . THR A 1 290 ? 25.301 -25.424 -50.080 1.00 52.19 290 THR A O 1
ATOM 2243 N N . SER A 1 291 ? 24.101 -25.341 -48.183 1.00 73.44 291 SER A N 1
ATOM 2244 C CA . SER A 1 291 ? 25.242 -25.325 -47.256 1.00 73.44 291 SER A CA 1
ATOM 2245 C C . SER A 1 291 ? 25.983 -26.672 -47.215 1.00 73.44 291 SER A C 1
ATOM 2247 O O . SER A 1 291 ? 25.358 -27.698 -46.940 1.00 73.44 291 SER A O 1
ATOM 2249 N N . ARG A 1 292 ? 27.308 -26.663 -47.421 1.00 89.69 292 ARG A N 1
ATOM 2250 C CA . ARG A 1 292 ? 28.240 -27.796 -47.227 1.00 89.69 292 ARG A CA 1
ATOM 2251 C C . ARG A 1 292 ? 29.328 -27.400 -46.213 1.00 89.69 292 ARG A C 1
ATOM 2253 O O . ARG A 1 292 ? 29.653 -26.218 -46.131 1.00 89.69 292 ARG A O 1
ATOM 2260 N N . GLY A 1 293 ? 29.906 -28.364 -45.488 1.00 92.94 293 GLY A N 1
ATOM 2261 C CA . GLY A 1 293 ? 31.043 -28.152 -44.569 1.00 92.94 293 GLY A CA 1
ATOM 2262 C C . GLY A 1 293 ? 30.733 -28.362 -43.079 1.00 92.94 293 GLY A C 1
ATOM 2263 O O . GLY A 1 293 ? 29.701 -28.933 -42.726 1.00 92.94 293 GLY A O 1
ATOM 2264 N N . ILE A 1 294 ? 31.643 -27.918 -42.199 1.00 92.00 294 ILE A N 1
ATOM 2265 C CA . ILE A 1 294 ? 31.462 -27.969 -40.734 1.00 92.00 294 ILE A CA 1
ATOM 2266 C C . ILE A 1 294 ? 30.183 -27.203 -40.357 1.00 92.00 294 ILE A C 1
ATOM 2268 O O . ILE A 1 294 ? 29.972 -26.075 -40.794 1.00 92.00 294 ILE A O 1
ATOM 2272 N N . GLY A 1 295 ? 29.315 -27.842 -39.575 1.00 87.94 295 GLY A N 1
ATOM 2273 C CA . GLY A 1 295 ? 27.984 -27.360 -39.202 1.00 87.94 295 GLY A CA 1
ATOM 2274 C C . GLY A 1 295 ? 26.842 -27.871 -40.089 1.00 87.94 295 GLY A C 1
ATOM 2275 O O . GLY A 1 295 ? 25.682 -27.766 -39.694 1.00 87.94 295 GLY A O 1
ATOM 2276 N N . ALA A 1 296 ? 27.123 -28.463 -41.256 1.00 92.38 296 ALA A N 1
ATOM 2277 C CA . ALA A 1 296 ? 26.092 -29.080 -42.091 1.00 92.38 296 ALA A CA 1
ATOM 2278 C C . ALA A 1 296 ? 25.788 -30.524 -41.646 1.00 92.38 296 ALA A C 1
ATOM 2280 O O . ALA A 1 296 ? 26.591 -31.183 -40.984 1.00 92.38 296 ALA A O 1
ATOM 2281 N N . ARG A 1 297 ? 24.591 -31.020 -41.981 1.00 94.44 297 ARG A N 1
ATOM 2282 C CA . ARG A 1 297 ? 24.130 -32.362 -41.597 1.00 94.44 297 ARG A CA 1
ATOM 2283 C C . ARG A 1 297 ? 24.331 -33.363 -42.720 1.00 94.44 297 ARG A C 1
ATOM 2285 O O . ARG A 1 297 ? 24.064 -33.065 -43.882 1.00 94.44 297 ARG A O 1
ATOM 2292 N N . ILE A 1 298 ? 24.736 -34.569 -42.350 1.00 96.12 298 ILE A N 1
ATOM 2293 C CA . ILE A 1 298 ? 24.906 -35.693 -43.270 1.00 96.12 298 ILE A CA 1
ATOM 2294 C C . ILE A 1 298 ? 23.758 -36.679 -43.066 1.00 96.12 298 ILE A C 1
ATOM 2296 O O . ILE A 1 298 ? 23.399 -36.987 -41.929 1.00 96.12 298 ILE A O 1
ATOM 2300 N N . LYS A 1 299 ? 23.185 -37.187 -44.160 1.00 95.69 299 LYS A N 1
ATOM 2301 C CA . LYS A 1 299 ? 22.229 -38.298 -44.135 1.00 95.69 299 LYS A CA 1
ATOM 2302 C C . LYS A 1 299 ? 22.748 -39.488 -44.925 1.00 95.69 299 LYS A C 1
ATOM 2304 O O . LYS A 1 299 ? 23.415 -39.326 -45.943 1.00 95.69 299 LYS A O 1
ATOM 2309 N N . SER A 1 300 ? 22.391 -40.671 -44.465 1.00 96.00 300 SER A N 1
ATOM 2310 C CA . SER A 1 300 ? 22.515 -41.920 -45.197 1.00 96.00 300 SER A CA 1
ATOM 2311 C C . SER A 1 300 ? 21.752 -41.859 -46.515 1.00 96.00 300 SER A C 1
ATOM 2313 O O . SER A 1 300 ? 20.639 -41.330 -46.568 1.00 96.00 300 SER A O 1
ATOM 2315 N N . LEU A 1 301 ? 22.314 -42.445 -47.565 1.00 93.56 301 LEU A N 1
ATOM 2316 C CA . LEU A 1 301 ? 21.576 -42.686 -48.805 1.00 93.56 301 LEU A CA 1
ATOM 2317 C C . LEU A 1 301 ? 20.801 -44.007 -48.782 1.00 93.56 301 LEU A C 1
ATOM 2319 O O . LEU A 1 301 ? 19.789 -44.109 -49.464 1.00 93.56 301 LEU A O 1
ATOM 2323 N N . ALA A 1 302 ? 21.228 -44.984 -47.975 1.00 91.62 302 ALA A N 1
ATOM 2324 C CA . ALA A 1 302 ? 20.608 -46.309 -47.935 1.00 91.62 302 ALA A CA 1
ATOM 2325 C C . ALA A 1 302 ? 19.245 -46.317 -47.219 1.00 91.62 302 ALA A C 1
ATOM 2327 O O . ALA A 1 302 ? 18.317 -46.976 -47.671 1.00 91.62 302 ALA A O 1
ATOM 2328 N N . ASP A 1 303 ? 19.123 -45.582 -46.111 1.00 90.38 303 ASP A N 1
ATOM 2329 C CA . ASP A 1 303 ? 17.916 -45.549 -45.267 1.00 90.38 303 ASP A CA 1
ATOM 2330 C C . ASP A 1 303 ? 17.353 -44.127 -45.069 1.00 90.38 303 ASP A C 1
ATOM 2332 O O . ASP A 1 303 ? 16.349 -43.936 -44.385 1.00 90.38 303 ASP A O 1
ATOM 2336 N N . GLY A 1 304 ? 17.999 -43.105 -45.645 1.00 90.56 304 GLY A N 1
ATOM 2337 C CA . GLY A 1 304 ? 17.604 -41.702 -45.500 1.00 90.56 304 GLY A CA 1
ATOM 2338 C C . GLY A 1 304 ? 17.829 -41.099 -44.105 1.00 90.56 304 GLY A C 1
ATOM 2339 O O . GLY A 1 304 ? 17.531 -39.918 -43.907 1.00 90.56 304 GLY A O 1
ATOM 2340 N N . SER A 1 305 ? 18.355 -41.862 -43.140 1.00 92.06 305 SER A N 1
ATOM 2341 C CA . SER A 1 305 ? 18.536 -41.419 -41.754 1.00 92.06 305 SER A CA 1
ATOM 2342 C C . SER A 1 305 ? 19.653 -40.374 -41.623 1.00 92.06 305 SER A C 1
ATOM 2344 O O . SER A 1 305 ? 20.695 -40.464 -42.271 1.00 92.06 305 SER A O 1
ATOM 2346 N N . VAL A 1 306 ? 19.461 -39.352 -40.780 1.00 93.94 306 VAL A N 1
ATOM 2347 C CA . VAL A 1 306 ? 20.490 -38.327 -40.517 1.00 93.94 306 VAL A CA 1
ATOM 2348 C C . VAL A 1 306 ? 21.542 -38.907 -39.574 1.00 93.94 306 VAL A C 1
ATOM 2350 O O . VAL A 1 306 ? 21.223 -39.299 -38.457 1.00 93.94 306 VAL A O 1
ATOM 2353 N N . TRP A 1 307 ? 22.800 -38.951 -40.012 1.00 95.81 307 TRP A N 1
ATOM 2354 C CA . TRP A 1 307 ? 23.909 -39.509 -39.232 1.00 95.81 307 TRP A CA 1
ATOM 2355 C C . TRP A 1 307 ? 24.431 -38.563 -38.145 1.00 95.81 307 TRP A C 1
ATOM 2357 O O . TRP A 1 307 ? 24.976 -39.032 -37.144 1.00 95.81 307 TRP A O 1
ATOM 2367 N N . GLY A 1 308 ? 24.300 -37.251 -38.349 1.00 94.38 308 GLY A N 1
ATOM 2368 C CA . GLY A 1 308 ? 24.773 -36.228 -37.415 1.00 94.38 308 GLY A CA 1
ATOM 2369 C C . GLY A 1 308 ? 25.187 -34.926 -38.101 1.00 94.38 308 GLY A C 1
ATOM 2370 O O . GLY A 1 308 ? 25.091 -34.788 -39.327 1.00 94.38 308 GLY A O 1
ATOM 2371 N N . THR A 1 309 ? 25.635 -33.968 -37.294 1.00 95.88 309 THR A N 1
ATOM 2372 C CA . THR A 1 309 ? 26.154 -32.660 -37.726 1.00 95.88 309 THR A CA 1
ATOM 2373 C C . THR A 1 309 ? 27.674 -32.714 -37.808 1.00 95.88 309 THR A C 1
ATOM 2375 O O . THR A 1 309 ? 28.313 -33.217 -36.888 1.00 95.88 309 THR A O 1
ATOM 2378 N N . VAL A 1 310 ? 28.273 -32.204 -38.884 1.00 96.62 310 VAL A N 1
ATOM 2379 C CA . VAL A 1 310 ? 29.733 -32.181 -39.041 1.00 96.62 310 VAL A CA 1
ATOM 2380 C C . VAL A 1 310 ? 30.353 -31.226 -38.020 1.00 96.62 310 VAL A C 1
ATOM 2382 O O . VAL A 1 310 ? 30.091 -30.030 -38.069 1.00 96.62 310 VAL A O 1
ATOM 2385 N N . VAL A 1 311 ? 31.189 -31.737 -37.117 1.00 96.25 311 VAL A N 1
ATOM 2386 C CA . VAL A 1 311 ? 31.887 -30.954 -36.078 1.00 96.25 311 VAL A CA 1
ATOM 2387 C C . VAL A 1 311 ? 33.360 -30.709 -36.396 1.00 96.25 311 VAL A C 1
ATOM 2389 O O . VAL A 1 311 ? 33.935 -29.756 -35.881 1.00 96.25 311 VAL A O 1
ATOM 2392 N N . ALA A 1 312 ? 33.973 -31.526 -37.258 1.00 94.06 312 ALA A N 1
ATOM 2393 C CA . ALA A 1 312 ? 35.347 -31.317 -37.708 1.00 94.06 312 ALA A CA 1
ATOM 2394 C C . ALA A 1 312 ? 35.573 -31.845 -39.132 1.00 94.06 312 ALA A C 1
ATOM 2396 O O . ALA A 1 312 ? 34.956 -32.829 -39.553 1.00 94.06 312 ALA A O 1
ATOM 2397 N N . ASP A 1 313 ? 36.478 -31.184 -39.854 1.00 96.94 313 ASP A N 1
ATOM 2398 C CA . ASP A 1 313 ? 37.036 -31.656 -41.119 1.00 96.94 313 ASP A CA 1
ATOM 2399 C C . ASP A 1 313 ? 38.390 -32.323 -40.848 1.00 96.94 313 ASP A C 1
ATOM 2401 O O . ASP A 1 313 ? 39.341 -31.654 -40.453 1.00 96.94 313 ASP A O 1
ATOM 2405 N N . GLU A 1 314 ? 38.483 -33.634 -41.058 1.00 96.31 314 GLU A N 1
ATOM 2406 C CA . GLU A 1 314 ? 39.720 -34.409 -40.888 1.00 96.31 314 GLU A CA 1
ATOM 2407 C C . GLU A 1 314 ? 40.420 -34.651 -42.241 1.00 96.31 314 GLU A C 1
ATOM 2409 O O . GLU A 1 314 ? 41.112 -35.648 -42.457 1.00 96.31 314 GLU A O 1
ATOM 2414 N N . GLY A 1 315 ? 40.200 -33.757 -43.209 1.00 95.88 315 GLY A N 1
ATOM 2415 C CA . GLY A 1 315 ? 40.801 -33.792 -44.540 1.00 95.88 315 GLY A CA 1
ATOM 2416 C C . GLY A 1 315 ? 40.092 -34.773 -45.471 1.00 95.88 315 GLY A C 1
ATOM 2417 O O . GLY A 1 315 ? 39.433 -34.348 -46.422 1.00 95.88 315 GLY A O 1
ATOM 2418 N N . SER A 1 316 ? 40.189 -36.077 -45.191 1.00 94.81 316 SER A N 1
ATOM 2419 C CA . SER A 1 316 ? 39.577 -37.150 -46.005 1.00 94.81 316 SER A CA 1
ATOM 2420 C C . SER A 1 316 ? 38.190 -37.594 -45.516 1.00 94.81 316 SER A C 1
ATOM 2422 O O . SER A 1 316 ? 37.465 -38.319 -46.208 1.00 94.81 316 SER A O 1
ATOM 2424 N N . SER A 1 317 ? 37.786 -37.126 -44.337 1.00 96.69 317 SER A N 1
ATOM 2425 C CA . SER A 1 317 ? 36.518 -37.466 -43.702 1.00 96.69 317 SER A CA 1
ATOM 2426 C C . SER A 1 317 ? 35.948 -36.316 -42.884 1.00 96.69 317 SER A C 1
ATOM 2428 O O . SER A 1 317 ? 36.663 -35.428 -42.432 1.00 96.69 317 SER A O 1
ATOM 2430 N N . TRP A 1 318 ? 34.638 -36.360 -42.685 1.00 97.25 318 TRP A N 1
ATOM 2431 C CA . TRP A 1 318 ? 33.897 -35.499 -41.780 1.00 97.25 318 TRP A CA 1
ATOM 2432 C C . TRP A 1 318 ? 33.658 -36.231 -40.462 1.00 97.25 318 TRP A C 1
ATOM 2434 O O . TRP A 1 318 ? 33.128 -37.346 -40.470 1.00 97.25 318 TRP A O 1
ATOM 2444 N N . LYS A 1 319 ? 33.999 -35.603 -39.336 1.00 97.06 319 LYS A N 1
ATOM 2445 C CA . LYS A 1 319 ? 33.631 -36.098 -38.006 1.00 97.06 319 LYS A CA 1
ATOM 2446 C C . LYS A 1 319 ? 32.288 -35.511 -37.602 1.00 97.06 319 LYS A C 1
ATOM 2448 O O . LYS A 1 319 ? 32.092 -34.302 -37.716 1.00 97.06 319 LYS A O 1
ATOM 2453 N N . LEU A 1 320 ? 31.373 -36.355 -37.140 1.00 96.94 320 LEU A N 1
ATOM 2454 C CA . LEU A 1 320 ? 30.031 -35.965 -36.714 1.00 96.94 320 LEU A CA 1
ATOM 2455 C C . LEU A 1 320 ? 29.946 -35.812 -35.188 1.00 96.94 320 LEU A C 1
ATOM 2457 O O . LEU A 1 320 ? 30.698 -36.449 -34.452 1.00 96.94 320 LEU A O 1
ATOM 2461 N N . ASP A 1 321 ? 29.002 -34.998 -34.718 1.00 93.94 321 ASP A N 1
ATOM 2462 C CA . ASP A 1 321 ? 28.633 -34.839 -33.299 1.00 93.94 321 ASP A CA 1
ATOM 2463 C C . ASP A 1 321 ? 28.282 -36.167 -32.607 1.00 93.94 321 ASP A C 1
ATOM 2465 O O . ASP A 1 321 ? 28.573 -36.353 -31.429 1.00 93.94 321 ASP A O 1
ATOM 2469 N N . SER A 1 322 ? 27.735 -37.127 -33.355 1.00 93.31 322 SER A N 1
ATOM 2470 C CA . SER A 1 322 ? 27.456 -38.491 -32.894 1.00 93.31 322 SER A CA 1
ATOM 2471 C C . SER A 1 322 ? 28.706 -39.359 -32.675 1.00 93.31 322 SER A C 1
ATOM 2473 O O . SER A 1 322 ? 28.584 -40.521 -32.293 1.00 93.31 322 SER A O 1
ATOM 2475 N N . GLY A 1 323 ? 29.906 -38.845 -32.965 1.00 95.12 323 GLY A N 1
ATOM 2476 C CA . GLY A 1 323 ? 31.164 -39.598 -32.947 1.00 95.12 323 GLY A CA 1
ATOM 2477 C C . GLY A 1 323 ? 31.408 -40.446 -34.202 1.00 95.12 323 GLY A C 1
ATOM 2478 O O . GLY A 1 323 ? 32.473 -41.046 -34.337 1.00 95.12 323 GLY A O 1
ATOM 2479 N N . ARG A 1 324 ? 30.457 -40.488 -35.148 1.00 96.56 324 ARG A N 1
ATOM 2480 C CA . ARG A 1 324 ? 30.609 -41.181 -36.438 1.00 96.56 324 ARG A CA 1
ATOM 2481 C C . ARG A 1 324 ? 31.523 -40.407 -37.393 1.00 96.56 324 ARG A C 1
ATOM 2483 O O . ARG A 1 324 ? 31.609 -39.183 -37.334 1.00 96.56 324 ARG A O 1
ATOM 2490 N N . ILE A 1 325 ? 32.154 -41.127 -38.321 1.00 97.25 325 ILE A N 1
ATOM 2491 C CA . ILE A 1 325 ? 33.042 -40.562 -39.346 1.00 97.25 325 ILE A CA 1
ATOM 2492 C C . ILE A 1 325 ? 32.477 -40.874 -40.737 1.00 97.25 325 ILE A C 1
ATOM 2494 O O . ILE A 1 325 ? 32.268 -42.038 -41.081 1.00 97.25 325 ILE A O 1
ATOM 2498 N N . ALA A 1 326 ? 32.253 -39.840 -41.550 1.00 96.62 326 ALA A N 1
ATOM 2499 C CA . ALA A 1 326 ? 31.779 -39.954 -42.927 1.00 96.62 326 ALA A CA 1
ATOM 2500 C C . ALA A 1 326 ? 32.918 -39.635 -43.908 1.00 96.62 326 ALA A C 1
ATOM 2502 O O . ALA A 1 326 ? 33.401 -38.508 -43.971 1.00 96.62 326 ALA A O 1
ATOM 2503 N N . LYS A 1 327 ? 33.378 -40.622 -44.683 1.00 97.62 327 LYS A N 1
ATOM 2504 C CA . LYS A 1 327 ? 34.474 -40.422 -45.649 1.00 97.62 327 LYS A CA 1
ATOM 2505 C C . LYS A 1 327 ? 33.989 -39.597 -46.844 1.00 97.62 327 LYS A C 1
ATOM 2507 O O . LYS A 1 327 ? 32.966 -39.941 -47.432 1.00 97.62 327 LYS A O 1
ATOM 2512 N N . LYS A 1 328 ? 34.730 -38.552 -47.233 1.00 97.62 328 LYS A N 1
ATOM 2513 C CA . LYS A 1 328 ? 34.365 -37.649 -48.348 1.00 97.62 328 LYS A CA 1
ATOM 2514 C C . LYS A 1 328 ? 34.209 -38.391 -49.672 1.00 97.62 328 LYS A C 1
ATOM 2516 O O . LYS A 1 328 ? 33.270 -38.144 -50.411 1.00 97.62 328 LYS A O 1
ATOM 2521 N N . GLN A 1 329 ? 35.066 -39.380 -49.913 1.00 96.31 329 GLN A N 1
ATOM 2522 C CA . GLN A 1 329 ? 35.022 -40.212 -51.119 1.00 96.31 329 GLN A CA 1
ATOM 2523 C C . GLN A 1 329 ? 33.763 -41.085 -51.251 1.00 96.31 329 GLN A C 1
ATOM 2525 O O . GLN A 1 329 ? 33.554 -41.661 -52.306 1.00 96.31 329 GLN A O 1
ATOM 2530 N N . THR A 1 330 ? 32.958 -41.239 -50.191 1.00 96.69 330 THR A N 1
ATOM 2531 C CA . THR A 1 330 ? 31.689 -41.988 -50.247 1.00 96.69 330 THR A CA 1
ATOM 2532 C C . THR A 1 330 ? 30.465 -41.065 -50.243 1.00 96.69 330 THR A C 1
ATOM 2534 O O . THR A 1 330 ? 29.353 -41.535 -49.984 1.00 96.69 330 THR A O 1
ATOM 2537 N N . GLU A 1 331 ? 30.665 -39.757 -50.444 1.00 95.31 331 GLU A N 1
ATOM 2538 C CA . GLU A 1 331 ? 29.596 -38.784 -50.685 1.00 95.31 331 GLU A CA 1
ATOM 2539 C C . GLU A 1 331 ? 28.944 -39.077 -52.044 1.00 95.31 331 GLU A C 1
ATOM 2541 O O . GLU A 1 331 ? 29.635 -39.209 -53.046 1.00 95.31 331 GLU A O 1
ATOM 2546 N N . GLY A 1 332 ? 27.619 -39.201 -52.081 1.00 94.56 332 GLY A N 1
ATOM 2547 C CA . GLY A 1 332 ? 26.862 -39.632 -53.261 1.00 94.56 332 GLY A CA 1
ATOM 2548 C C . GLY A 1 332 ? 26.583 -41.138 -53.313 1.00 94.56 332 GLY A C 1
ATOM 2549 O O . GLY A 1 332 ? 25.591 -41.525 -53.921 1.00 94.56 332 GLY A O 1
ATOM 2550 N N . ASP A 1 333 ? 27.364 -41.952 -52.592 1.00 92.62 333 ASP A N 1
ATOM 2551 C CA . ASP A 1 333 ? 27.200 -43.415 -52.561 1.00 92.62 333 ASP A CA 1
ATOM 2552 C C . ASP A 1 333 ? 26.599 -43.920 -51.245 1.00 92.62 333 ASP A C 1
ATOM 2554 O O . ASP A 1 333 ? 25.591 -44.623 -51.223 1.00 92.62 333 ASP A O 1
ATOM 2558 N N . LYS A 1 334 ? 27.218 -43.569 -50.109 1.00 95.75 334 LYS A N 1
ATOM 2559 C CA . LYS A 1 334 ? 26.757 -44.004 -48.775 1.00 95.75 334 LYS A CA 1
ATOM 2560 C C . LYS A 1 334 ? 25.993 -42.921 -48.043 1.00 95.75 334 LYS A C 1
ATOM 2562 O O . LYS A 1 334 ? 25.132 -43.214 -47.215 1.00 95.75 334 LYS A O 1
ATOM 2567 N N . TRP A 1 335 ? 26.318 -41.672 -48.333 1.00 97.19 335 TRP A N 1
ATOM 2568 C CA . TRP A 1 335 ? 25.726 -40.529 -47.672 1.00 97.19 335 TRP A CA 1
ATOM 2569 C C . TRP A 1 335 ? 25.648 -39.338 -48.616 1.00 97.19 335 TRP A C 1
ATOM 2571 O O . TRP A 1 335 ? 26.380 -39.250 -49.592 1.00 97.19 335 TRP A O 1
ATOM 2581 N N . SER A 1 336 ? 24.752 -38.409 -48.324 1.00 96.25 336 SER A N 1
ATOM 2582 C CA . SER A 1 336 ? 24.672 -37.108 -48.987 1.00 96.25 336 SER A CA 1
ATOM 2583 C C . SER A 1 336 ? 24.489 -36.029 -47.929 1.00 96.25 336 SER A C 1
ATOM 2585 O O . SER A 1 336 ? 24.077 -36.318 -46.798 1.00 96.25 336 SER A O 1
ATOM 2587 N N . TRP A 1 337 ? 24.785 -34.774 -48.270 1.00 95.38 337 TRP A N 1
ATOM 2588 C CA . TRP A 1 337 ? 24.344 -33.667 -47.430 1.00 95.38 337 TRP A CA 1
ATOM 2589 C C . TRP A 1 337 ? 22.831 -33.768 -47.277 1.00 95.38 337 TRP A C 1
ATOM 2591 O O . TRP A 1 337 ? 22.089 -33.862 -48.261 1.00 95.38 337 TRP A O 1
ATOM 2601 N N . ALA A 1 338 ? 22.362 -33.790 -46.034 1.00 90.69 338 ALA A N 1
ATOM 2602 C CA . ALA A 1 338 ? 20.950 -33.650 -45.776 1.00 90.69 338 ALA A CA 1
ATOM 2603 C C . ALA A 1 338 ? 20.576 -32.263 -46.300 1.00 90.69 338 ALA A C 1
ATOM 2605 O O . ALA A 1 338 ? 20.952 -31.265 -45.684 1.00 90.69 338 ALA A O 1
ATOM 2606 N N . ALA A 1 339 ? 19.894 -32.214 -47.459 1.00 75.12 339 ALA A N 1
ATOM 2607 C CA . ALA A 1 339 ? 19.213 -31.016 -47.943 1.00 75.12 339 ALA A CA 1
ATOM 2608 C C . ALA A 1 339 ? 18.566 -30.413 -46.716 1.00 75.12 339 ALA A C 1
ATOM 2610 O O . ALA A 1 339 ? 17.849 -31.165 -46.054 1.00 75.12 339 ALA A O 1
ATOM 2611 N N . SER A 1 340 ? 18.962 -29.184 -46.361 1.00 59.22 340 SER A N 1
ATOM 2612 C CA . SER A 1 340 ? 18.651 -28.549 -45.084 1.00 59.22 340 SER A CA 1
ATOM 2613 C C . SER A 1 340 ? 17.167 -28.716 -44.859 1.00 59.22 340 SER A C 1
ATOM 2615 O O . SER A 1 340 ? 16.340 -27.996 -45.412 1.00 59.22 340 SER A O 1
ATOM 2617 N N . GLY A 1 341 ? 16.846 -29.790 -44.142 1.00 46.62 341 GLY A N 1
ATOM 2618 C CA . GLY A 1 341 ? 15.496 -30.245 -43.991 1.00 46.62 341 GLY A CA 1
ATOM 2619 C C . GLY A 1 341 ? 14.947 -29.200 -43.081 1.00 46.62 341 GLY A C 1
ATOM 2620 O O . GLY A 1 341 ? 15.215 -29.251 -41.882 1.00 46.62 341 GLY A O 1
ATOM 2621 N N . GLY A 1 342 ? 14.251 -28.234 -43.668 1.00 45.38 342 GLY A N 1
ATOM 2622 C CA . GLY A 1 342 ? 13.374 -27.324 -42.979 1.00 45.38 342 GLY A CA 1
ATOM 2623 C C . GLY A 1 342 ? 12.246 -28.134 -42.356 1.00 45.38 342 GLY A C 1
ATOM 2624 O O . GLY A 1 342 ? 11.085 -27.898 -42.641 1.00 45.38 342 GLY A O 1
ATOM 2625 N N . LYS A 1 343 ? 12.571 -29.064 -41.447 1.00 43.06 343 LYS A N 1
ATOM 2626 C CA . LYS A 1 343 ? 11.936 -29.020 -40.147 1.00 43.06 343 LYS A CA 1
ATOM 2627 C C . LYS A 1 343 ? 12.169 -27.595 -39.700 1.00 43.06 343 LYS A C 1
ATOM 2629 O O . LYS A 1 343 ? 13.301 -27.200 -39.432 1.00 43.06 343 LYS A O 1
ATOM 2634 N N . SER A 1 344 ? 11.103 -26.820 -39.781 1.00 41.50 344 SER A N 1
ATOM 2635 C CA . SER A 1 344 ? 10.959 -25.543 -39.125 1.00 41.50 344 SER A CA 1
ATOM 2636 C C . SER A 1 344 ? 11.413 -25.695 -37.670 1.00 41.50 344 SER A C 1
ATOM 2638 O O . SER A 1 344 ? 10.607 -25.941 -36.780 1.00 41.50 344 SER A O 1
ATOM 2640 N N . ALA A 1 345 ? 12.715 -25.559 -37.413 1.00 42.91 345 ALA A N 1
ATOM 2641 C CA . ALA A 1 345 ? 13.162 -24.836 -36.240 1.00 42.91 345 ALA A CA 1
ATOM 2642 C C . ALA A 1 345 ? 12.386 -23.534 -36.330 1.00 42.91 345 ALA A C 1
ATOM 2644 O O . ALA A 1 345 ? 12.596 -22.834 -37.321 1.00 42.91 345 ALA A O 1
ATOM 2645 N N . GLY A 1 346 ? 11.404 -23.366 -35.435 1.00 42.78 346 GLY A N 1
ATOM 2646 C CA . GLY A 1 346 ? 10.360 -22.346 -35.453 1.00 42.78 346 GLY A CA 1
ATOM 2647 C C . GLY A 1 346 ? 10.832 -21.084 -36.145 1.00 42.78 346 GLY A C 1
ATOM 2648 O O . GLY A 1 346 ? 11.389 -20.177 -35.536 1.00 42.78 346 GLY A O 1
ATOM 2649 N N . ARG A 1 347 ? 10.674 -21.049 -37.471 1.00 42.28 347 ARG A N 1
ATOM 2650 C CA . ARG A 1 347 ? 10.869 -19.829 -38.215 1.00 42.28 347 ARG A CA 1
ATOM 2651 C C . ARG A 1 347 ? 9.576 -19.140 -37.889 1.00 42.28 347 ARG A C 1
ATOM 2653 O O . ARG A 1 347 ? 8.563 -19.508 -38.476 1.00 42.28 347 ARG A O 1
ATOM 2660 N N . CYS A 1 348 ? 9.613 -18.292 -36.865 1.00 44.78 348 CYS A N 1
ATOM 2661 C CA . CYS A 1 348 ? 8.582 -17.321 -36.561 1.00 44.78 348 CYS A CA 1
ATOM 2662 C C . CYS A 1 348 ? 8.017 -16.868 -37.915 1.00 44.78 348 CYS A C 1
ATOM 2664 O O . CYS A 1 348 ? 8.717 -16.195 -38.676 1.00 44.78 348 CYS A O 1
ATOM 2666 N N . GLN A 1 349 ? 6.841 -17.379 -38.304 1.00 49.50 349 GLN A N 1
ATOM 2667 C CA . GLN A 1 349 ? 6.309 -17.242 -39.672 1.00 49.50 349 GLN A CA 1
ATOM 2668 C C . GLN A 1 349 ? 5.971 -15.782 -40.000 1.00 49.50 349 GLN A C 1
ATOM 2670 O O . GLN A 1 349 ? 5.612 -15.458 -41.126 1.00 49.50 349 GLN A O 1
ATOM 2675 N N . TYR A 1 350 ? 6.111 -14.912 -39.007 1.00 54.69 350 TYR A N 1
ATOM 2676 C CA . TYR A 1 350 ? 5.482 -13.615 -38.935 1.00 54.69 350 TYR A CA 1
ATOM 2677 C C . TYR A 1 350 ? 6.395 -12.481 -39.423 1.00 54.69 350 TYR A C 1
ATOM 2679 O O . TYR A 1 350 ? 5.917 -11.399 -39.733 1.00 54.69 350 TYR A O 1
ATOM 2687 N N . PHE A 1 351 ? 7.698 -12.730 -39.632 1.00 57.84 351 PHE A N 1
ATOM 2688 C CA . PHE A 1 351 ? 8.637 -11.669 -40.000 1.00 57.84 351 PHE A CA 1
ATOM 2689 C C . PHE A 1 351 ? 9.415 -11.939 -41.297 1.00 57.84 351 PHE A C 1
ATOM 2691 O O . PHE A 1 351 ? 10.423 -12.649 -41.299 1.00 57.84 351 PHE A O 1
ATOM 2698 N N . ALA A 1 352 ? 9.042 -11.271 -42.392 1.00 55.97 352 ALA A N 1
ATOM 2699 C CA . ALA A 1 352 ? 9.913 -11.150 -43.569 1.00 55.97 352 ALA A CA 1
ATOM 2700 C C . ALA A 1 352 ? 11.191 -10.328 -43.263 1.00 55.97 352 ALA A C 1
ATOM 2702 O O . ALA A 1 352 ? 12.224 -10.524 -43.898 1.00 55.97 352 ALA A O 1
ATOM 2703 N N . THR A 1 353 ? 11.149 -9.464 -42.241 1.00 62.06 353 THR A N 1
ATOM 2704 C CA . THR A 1 353 ? 12.162 -8.434 -41.949 1.00 62.06 353 THR A CA 1
ATOM 2705 C C . THR A 1 353 ? 12.878 -8.585 -40.600 1.00 62.06 353 THR A C 1
ATOM 2707 O O . THR A 1 353 ? 13.837 -7.863 -40.357 1.00 62.06 353 THR A O 1
ATOM 2710 N N . VAL A 1 354 ? 12.555 -9.556 -39.726 1.00 61.69 354 VAL A N 1
ATOM 2711 C CA . VAL A 1 354 ? 13.332 -9.763 -38.474 1.00 61.69 354 VAL A CA 1
ATOM 2712 C C . VAL A 1 354 ? 14.758 -10.199 -38.759 1.00 61.69 354 VAL A C 1
ATOM 2714 O O . VAL A 1 354 ? 15.641 -9.884 -37.980 1.00 61.69 354 VAL A O 1
ATOM 2717 N N . ALA A 1 355 ? 15.039 -10.858 -39.883 1.00 67.88 355 ALA A N 1
ATOM 2718 C CA . ALA A 1 355 ? 16.421 -11.092 -40.295 1.00 67.88 355 ALA A CA 1
ATOM 2719 C C . ALA A 1 355 ? 17.167 -9.772 -40.581 1.00 67.88 355 ALA A C 1
ATOM 2721 O O . ALA A 1 355 ? 18.342 -9.649 -40.248 1.00 67.88 355 ALA A O 1
ATOM 2722 N N . GLU A 1 356 ? 16.489 -8.776 -41.154 1.00 71.62 356 GLU A N 1
ATOM 2723 C CA . GLU A 1 356 ? 17.047 -7.448 -41.431 1.00 71.62 356 GLU A CA 1
ATOM 2724 C C . GLU A 1 356 ? 17.176 -6.617 -40.156 1.00 71.62 356 GLU A C 1
ATOM 2726 O O . GLU A 1 356 ? 18.222 -6.023 -39.909 1.00 71.62 356 GLU A O 1
ATOM 2731 N N . VAL A 1 357 ? 16.177 -6.652 -39.277 1.00 69.75 357 VAL A N 1
ATOM 2732 C CA . VAL A 1 357 ? 16.260 -5.972 -37.980 1.00 69.75 357 VAL A CA 1
ATOM 2733 C C . VAL A 1 357 ? 17.275 -6.675 -37.063 1.00 69.75 357 VAL A C 1
ATOM 2735 O O . VAL A 1 357 ? 18.050 -6.008 -36.388 1.00 69.75 357 VAL A O 1
ATOM 2738 N N . LYS A 1 358 ? 17.418 -8.009 -37.129 1.00 77.69 358 LYS A N 1
ATOM 2739 C CA . LYS A 1 358 ? 18.517 -8.758 -36.484 1.00 77.69 358 LYS A CA 1
ATOM 2740 C C . LYS A 1 358 ? 19.890 -8.341 -37.015 1.00 77.69 358 LYS A C 1
ATOM 2742 O O . LYS A 1 358 ? 20.857 -8.346 -36.256 1.00 77.69 358 LYS A O 1
ATOM 2747 N N . LYS A 1 359 ? 20.002 -7.935 -38.287 1.00 84.50 359 LYS A N 1
ATOM 2748 C CA . LYS A 1 359 ? 21.232 -7.295 -38.787 1.00 84.50 359 LYS A CA 1
ATOM 2749 C C . LYS A 1 359 ? 21.450 -5.931 -38.124 1.00 84.50 359 LYS A C 1
ATOM 2751 O O . LYS A 1 359 ? 22.584 -5.655 -37.744 1.00 84.50 359 LYS A O 1
ATOM 2756 N N . LYS A 1 360 ? 20.397 -5.130 -37.900 1.00 82.12 360 LYS A N 1
ATOM 2757 C CA . LYS A 1 360 ? 20.494 -3.829 -37.201 1.00 82.12 360 LYS A CA 1
ATOM 2758 C C . LYS A 1 360 ? 20.967 -3.952 -35.743 1.00 82.12 360 LYS A C 1
ATOM 2760 O O . LYS A 1 360 ? 21.780 -3.147 -35.304 1.00 82.12 360 LYS A O 1
ATOM 2765 N N . VAL A 1 361 ? 20.569 -4.995 -35.007 1.00 89.62 361 VAL A N 1
ATOM 2766 C CA . VAL A 1 361 ? 21.085 -5.242 -33.635 1.00 89.62 361 VAL A CA 1
ATOM 2767 C C . VAL A 1 361 ? 22.500 -5.834 -33.579 1.00 89.62 361 VAL A C 1
ATOM 2769 O O . VAL A 1 361 ? 23.084 -5.925 -32.500 1.00 89.62 361 VAL A O 1
ATOM 2772 N N . ASN A 1 362 ? 23.095 -6.192 -34.722 1.00 87.94 362 ASN A N 1
ATOM 2773 C CA . ASN A 1 362 ? 24.493 -6.633 -34.823 1.00 87.94 362 ASN A CA 1
ATOM 2774 C C . ASN A 1 362 ? 25.454 -5.515 -35.272 1.00 87.94 362 ASN A C 1
ATOM 2776 O O . ASN A 1 362 ? 26.610 -5.784 -35.600 1.00 87.94 362 ASN A O 1
ATOM 2780 N N . VAL A 1 363 ? 25.001 -4.259 -35.281 1.00 91.31 363 VAL A N 1
ATOM 2781 C CA . VAL A 1 363 ? 25.825 -3.098 -35.648 1.00 91.31 363 VAL A CA 1
ATOM 2782 C C . VAL A 1 363 ? 26.771 -2.726 -34.496 1.00 91.31 363 VAL A C 1
ATOM 2784 O O . VAL A 1 363 ? 26.452 -2.927 -33.327 1.00 91.31 363 VAL A O 1
ATOM 2787 N N . LYS A 1 364 ? 27.969 -2.200 -34.794 1.00 92.31 364 LYS A N 1
ATOM 2788 C CA . LYS A 1 364 ? 28.942 -1.782 -33.759 1.00 92.31 364 LYS A CA 1
ATOM 2789 C C . LYS A 1 364 ? 28.504 -0.533 -32.986 1.00 92.31 364 LYS A C 1
ATOM 2791 O O . LYS A 1 364 ? 28.861 -0.402 -31.818 1.00 92.31 364 LYS A O 1
ATOM 2796 N N . ASP A 1 365 ? 27.719 0.334 -33.616 1.00 94.62 365 ASP A N 1
ATOM 2797 C CA . ASP A 1 365 ? 27.152 1.535 -33.006 1.00 94.62 365 ASP A CA 1
ATOM 2798 C C . ASP A 1 365 ? 26.079 1.190 -31.946 1.00 94.62 365 ASP A C 1
ATOM 2800 O O . ASP A 1 365 ? 25.073 0.559 -32.289 1.00 94.62 365 ASP A O 1
ATOM 2804 N N . PRO A 1 366 ? 26.266 1.572 -30.667 1.00 93.38 366 PRO A N 1
ATOM 2805 C CA . PRO A 1 366 ? 25.300 1.305 -29.603 1.00 93.38 366 PRO A CA 1
ATOM 2806 C C . PRO A 1 366 ? 23.923 1.938 -29.837 1.00 93.38 366 PRO A C 1
ATOM 2808 O O . PRO A 1 366 ? 22.914 1.320 -29.503 1.00 93.38 366 PRO A O 1
ATOM 2811 N N . ALA A 1 367 ? 23.858 3.137 -30.428 1.00 92.81 367 ALA A N 1
ATOM 2812 C CA . ALA A 1 367 ? 22.589 3.828 -30.656 1.00 92.81 367 ALA A CA 1
ATOM 2813 C C . ALA A 1 367 ? 21.733 3.094 -31.700 1.00 92.81 367 ALA A C 1
ATOM 2815 O O . ALA A 1 367 ? 20.563 2.798 -31.447 1.00 92.81 367 ALA A O 1
ATOM 2816 N N . ALA A 1 368 ? 22.334 2.707 -32.830 1.00 92.38 368 ALA A N 1
ATOM 2817 C CA . ALA A 1 368 ? 21.680 1.886 -33.844 1.00 92.38 368 ALA A CA 1
ATOM 2818 C C . ALA A 1 368 ? 21.243 0.513 -33.306 1.00 92.38 368 ALA A C 1
ATOM 2820 O O . ALA A 1 368 ? 20.157 0.041 -33.651 1.00 92.38 368 ALA A O 1
ATOM 2821 N N . ARG A 1 369 ? 22.045 -0.124 -32.433 1.00 94.19 369 ARG A N 1
ATOM 2822 C CA . ARG A 1 369 ? 21.635 -1.377 -31.773 1.00 94.19 369 ARG A CA 1
ATOM 2823 C C . ARG A 1 369 ? 20.415 -1.177 -30.882 1.00 94.19 369 ARG A C 1
ATOM 2825 O O . ARG A 1 369 ? 19.468 -1.947 -30.997 1.00 94.19 369 ARG A O 1
ATOM 2832 N N . ASN A 1 370 ? 20.424 -0.150 -30.034 1.00 93.44 370 ASN A N 1
ATOM 2833 C CA . ASN A 1 370 ? 19.314 0.166 -29.135 1.00 93.44 370 ASN A CA 1
ATOM 2834 C C . ASN A 1 370 ? 18.016 0.429 -29.905 1.00 93.44 370 ASN A C 1
ATOM 2836 O O . ASN A 1 370 ? 16.983 -0.149 -29.575 1.00 93.44 370 ASN A O 1
ATOM 2840 N N . LEU A 1 371 ? 18.091 1.204 -30.990 1.00 92.88 371 LEU A N 1
ATOM 2841 C CA . LEU A 1 371 ? 16.959 1.409 -31.891 1.00 92.88 371 LEU A CA 1
ATOM 2842 C C . LEU A 1 371 ? 16.477 0.086 -32.504 1.00 92.88 371 LEU A C 1
ATOM 2844 O O . LEU A 1 371 ? 15.278 -0.174 -32.542 1.00 92.88 371 LEU A O 1
ATOM 2848 N N . GLY A 1 372 ? 17.401 -0.777 -32.933 1.00 92.94 372 GLY A N 1
ATOM 2849 C CA . GLY A 1 372 ? 17.066 -2.100 -33.456 1.00 92.94 372 GLY A CA 1
ATOM 2850 C C . GLY A 1 372 ? 16.368 -2.999 -32.426 1.00 92.94 372 GLY A C 1
ATOM 2851 O O . GLY A 1 372 ? 15.454 -3.735 -32.792 1.00 92.94 372 GLY A O 1
ATOM 2852 N N . TYR A 1 373 ? 16.746 -2.930 -31.144 1.00 93.88 373 TYR A N 1
ATOM 2853 C CA . TYR A 1 373 ? 16.041 -3.637 -30.071 1.00 93.88 373 TYR A CA 1
ATOM 2854 C C . TYR A 1 373 ? 14.605 -3.121 -29.914 1.00 93.88 373 TYR A C 1
ATOM 2856 O O . TYR A 1 373 ? 13.673 -3.928 -29.898 1.00 93.88 373 TYR A O 1
ATOM 2864 N N . THR A 1 374 ? 14.414 -1.799 -29.874 1.00 93.94 374 THR A N 1
ATOM 2865 C CA . THR A 1 374 ? 13.083 -1.175 -29.805 1.00 93.94 374 THR A CA 1
ATOM 2866 C C . THR A 1 374 ? 12.224 -1.562 -31.016 1.00 93.94 374 THR A C 1
ATOM 2868 O O . THR A 1 374 ? 11.076 -1.971 -30.852 1.00 93.94 374 THR A O 1
ATOM 2871 N N . GLU A 1 375 ? 12.778 -1.521 -32.234 1.00 92.06 375 GLU A N 1
ATOM 2872 C CA . GLU A 1 375 ? 12.078 -1.937 -33.458 1.00 92.06 375 GLU A CA 1
ATOM 2873 C C . GLU A 1 375 ? 11.610 -3.402 -33.388 1.00 92.06 375 GLU A C 1
ATOM 2875 O O . GLU A 1 375 ? 10.465 -3.688 -33.739 1.00 92.06 375 GLU A O 1
ATOM 2880 N N . LEU A 1 376 ? 12.454 -4.328 -32.906 1.00 92.25 376 LEU A N 1
ATOM 2881 C CA . LEU A 1 376 ? 12.078 -5.741 -32.748 1.00 92.25 376 LEU A CA 1
ATOM 2882 C C . LEU A 1 376 ? 10.906 -5.919 -31.781 1.00 92.25 376 LEU A C 1
ATOM 2884 O O . LEU A 1 376 ? 9.974 -6.663 -32.084 1.00 92.25 376 LEU A O 1
ATOM 2888 N N . LEU A 1 377 ? 10.947 -5.237 -30.636 1.00 93.50 377 LEU A N 1
ATOM 2889 C CA . LEU A 1 377 ? 9.896 -5.313 -29.621 1.00 93.50 377 LEU A CA 1
ATOM 2890 C C . LEU A 1 377 ? 8.574 -4.718 -30.134 1.00 93.50 377 LEU A C 1
ATOM 2892 O O . LEU A 1 377 ? 7.517 -5.319 -29.954 1.00 93.50 377 LEU A O 1
ATOM 2896 N N . VAL A 1 378 ? 8.626 -3.582 -30.840 1.00 92.38 378 VAL A N 1
ATOM 2897 C CA . VAL A 1 378 ? 7.445 -2.964 -31.469 1.00 92.38 378 VAL A CA 1
ATOM 2898 C C . VAL A 1 378 ? 6.839 -3.874 -32.537 1.00 92.38 378 VAL A C 1
ATOM 2900 O O . VAL A 1 378 ? 5.615 -3.957 -32.634 1.00 92.38 378 VAL A O 1
ATOM 2903 N N . LEU A 1 379 ? 7.665 -4.551 -33.340 1.00 90.31 379 LEU A N 1
ATOM 2904 C CA . LEU A 1 379 ? 7.183 -5.503 -34.341 1.00 90.31 379 LEU A CA 1
ATOM 2905 C C . LEU A 1 379 ? 6.505 -6.704 -33.679 1.00 90.31 379 LEU A C 1
ATOM 2907 O O . LEU A 1 379 ? 5.368 -6.998 -34.029 1.00 90.31 379 LEU A O 1
ATOM 2911 N N . ALA A 1 380 ? 7.136 -7.327 -32.680 1.00 90.88 380 ALA A N 1
ATOM 2912 C CA . ALA A 1 380 ? 6.538 -8.444 -31.943 1.00 90.88 380 ALA A CA 1
ATOM 2913 C C . ALA A 1 380 ? 5.204 -8.065 -31.279 1.00 90.88 380 ALA A C 1
ATOM 2915 O O . ALA A 1 380 ? 4.249 -8.837 -31.322 1.00 90.88 380 ALA A O 1
ATOM 2916 N N . ASN A 1 381 ? 5.094 -6.848 -30.741 1.00 91.44 381 ASN A N 1
ATOM 2917 C CA . ASN A 1 381 ? 3.846 -6.355 -30.162 1.00 91.44 381 ASN A CA 1
ATOM 2918 C C . ASN A 1 381 ? 2.745 -6.093 -31.212 1.00 91.44 381 ASN A C 1
ATOM 2920 O O . ASN A 1 381 ? 1.560 -6.160 -30.899 1.00 91.44 381 ASN A O 1
ATOM 2924 N N . LYS A 1 382 ? 3.094 -5.807 -32.471 1.00 91.56 382 LYS A N 1
ATOM 2925 C CA . LYS A 1 382 ? 2.112 -5.613 -33.555 1.00 91.56 382 LYS A CA 1
ATOM 2926 C C . LYS A 1 382 ? 1.617 -6.922 -34.172 1.00 91.56 382 LYS A C 1
ATOM 2928 O O . LYS A 1 382 ? 0.664 -6.888 -34.949 1.00 91.56 382 LYS A O 1
ATOM 2933 N N . GLU A 1 383 ? 2.242 -8.050 -33.847 1.00 90.94 383 GLU A N 1
ATOM 2934 C CA . GLU A 1 383 ? 1.863 -9.338 -34.415 1.00 90.94 383 GLU A CA 1
ATOM 2935 C C . GLU A 1 383 ? 0.489 -9.813 -33.947 1.00 90.94 383 GLU A C 1
ATOM 2937 O O . GLU A 1 383 ? 0.063 -9.567 -32.818 1.00 90.94 383 GLU A O 1
ATOM 2942 N N . LYS A 1 384 ? -0.201 -10.556 -34.819 1.00 90.94 384 LYS A N 1
ATOM 2943 C CA . LYS A 1 384 ? -1.508 -11.145 -34.488 1.00 90.94 384 LYS A CA 1
ATOM 2944 C C . LYS A 1 384 ? -1.386 -12.191 -33.374 1.00 90.94 384 LYS A C 1
ATOM 2946 O O . LYS A 1 384 ? -2.243 -12.264 -32.499 1.00 90.94 384 LYS A O 1
ATOM 2951 N N . GLU A 1 385 ? -0.312 -12.980 -33.402 1.00 92.00 385 GLU A N 1
ATOM 2952 C CA . GLU A 1 385 ? 0.023 -13.994 -32.395 1.00 92.00 385 GLU A CA 1
ATOM 2953 C C . GLU A 1 385 ? 1.161 -13.492 -31.492 1.00 92.00 385 GLU A C 1
ATOM 2955 O O . GLU A 1 385 ? 2.266 -14.034 -31.500 1.00 92.00 385 GLU A O 1
ATOM 2960 N N . GLN A 1 386 ? 0.889 -12.430 -30.724 1.00 93.12 386 GLN A N 1
ATOM 2961 C CA . GLN A 1 386 ? 1.884 -11.745 -29.882 1.00 93.12 386 GLN A CA 1
ATOM 2962 C C . GLN A 1 386 ? 2.680 -12.707 -28.983 1.00 93.12 386 GLN A C 1
ATOM 2964 O O . GLN A 1 386 ? 3.900 -12.601 -28.926 1.00 93.12 386 GLN A O 1
ATOM 2969 N N . LEU A 1 387 ? 2.014 -13.665 -28.322 1.00 93.12 387 LEU A N 1
ATOM 2970 C CA . LEU A 1 387 ? 2.670 -14.632 -27.431 1.00 93.12 387 LEU A CA 1
ATOM 2971 C C . LEU A 1 387 ? 3.775 -15.408 -28.153 1.00 93.12 387 LEU A C 1
ATOM 2973 O O . LEU A 1 387 ? 4.928 -15.380 -27.744 1.00 93.12 387 LEU A O 1
ATOM 2977 N N . LYS A 1 388 ? 3.439 -16.006 -29.297 1.00 91.00 388 LYS A N 1
ATOM 2978 C CA . LYS A 1 388 ? 4.387 -16.771 -30.110 1.00 91.00 388 LYS A CA 1
ATOM 2979 C C . LYS A 1 388 ? 5.522 -15.896 -30.648 1.00 91.00 388 LYS A C 1
ATOM 2981 O O . LYS A 1 388 ? 6.666 -16.337 -30.708 1.00 91.00 388 LYS A O 1
ATOM 2986 N N . ALA A 1 389 ? 5.220 -14.650 -31.018 1.00 90.94 389 ALA A N 1
ATOM 2987 C CA . ALA A 1 389 ? 6.236 -13.695 -31.451 1.00 90.94 389 ALA A CA 1
ATOM 2988 C C . ALA A 1 389 ? 7.240 -13.369 -30.329 1.00 90.94 389 ALA A C 1
ATOM 2990 O O . ALA A 1 389 ? 8.443 -13.306 -30.588 1.00 90.94 389 ALA A O 1
ATOM 2991 N N . PHE A 1 390 ? 6.769 -13.197 -29.089 1.00 93.38 390 PHE A N 1
ATOM 2992 C CA . PHE A 1 390 ? 7.632 -12.973 -27.928 1.00 93.38 390 PHE A CA 1
ATOM 2993 C C . PHE A 1 390 ? 8.379 -14.236 -27.491 1.00 93.38 390 PHE A C 1
ATOM 2995 O O . PHE A 1 390 ? 9.575 -14.137 -27.225 1.00 93.38 390 PHE A O 1
ATOM 3002 N N . ASP A 1 391 ? 7.754 -15.411 -27.516 1.00 91.06 391 ASP A N 1
ATOM 3003 C CA . ASP A 1 391 ? 8.421 -16.688 -27.226 1.00 91.06 391 ASP A CA 1
ATOM 3004 C C . ASP A 1 391 ? 9.594 -16.962 -28.177 1.00 91.06 391 ASP A C 1
ATOM 3006 O O . ASP A 1 391 ? 10.637 -17.459 -27.756 1.00 91.06 391 ASP A O 1
ATOM 3010 N N . ASP A 1 392 ? 9.477 -16.572 -29.450 1.00 89.25 392 ASP A N 1
ATOM 3011 C CA . ASP A 1 392 ? 10.575 -16.678 -30.416 1.00 89.25 392 ASP A CA 1
ATOM 3012 C C . ASP A 1 392 ? 11.643 -15.575 -30.228 1.00 89.25 392 ASP A C 1
ATOM 3014 O O . ASP A 1 392 ? 12.833 -15.779 -30.509 1.00 89.25 392 ASP A O 1
ATOM 3018 N N . LEU A 1 393 ? 11.242 -14.375 -29.788 1.00 92.25 393 LEU A N 1
ATOM 3019 C CA . LEU A 1 393 ? 12.120 -13.206 -29.672 1.00 92.25 393 LEU A CA 1
ATOM 3020 C C . LEU A 1 393 ? 12.933 -13.190 -28.368 1.00 92.25 393 LEU A C 1
ATOM 3022 O O . LEU A 1 393 ? 14.122 -12.853 -28.396 1.00 92.25 393 LEU A O 1
ATOM 3026 N N . LEU A 1 394 ? 12.330 -13.547 -27.232 1.00 94.31 394 LEU A N 1
ATOM 3027 C CA . LEU A 1 394 ? 12.947 -13.449 -25.906 1.00 94.31 394 LEU A CA 1
ATOM 3028 C C . LEU A 1 394 ? 14.224 -14.298 -25.760 1.00 94.31 394 LEU A C 1
ATOM 3030 O O . LEU A 1 394 ? 15.211 -13.746 -25.271 1.00 94.31 394 LEU A O 1
ATOM 3034 N N . PRO A 1 395 ? 14.312 -15.558 -26.241 1.00 94.19 395 PRO A N 1
ATOM 3035 C CA . PRO A 1 395 ? 15.560 -16.330 -26.209 1.00 94.19 395 PRO A CA 1
ATOM 3036 C C . PRO A 1 395 ? 16.709 -15.657 -26.973 1.00 94.19 395 PRO A C 1
ATOM 3038 O O . PRO A 1 395 ? 17.866 -15.661 -26.534 1.00 94.19 395 PRO A O 1
ATOM 3041 N N . TYR A 1 396 ? 16.397 -15.041 -28.119 1.00 92.50 396 TYR A N 1
ATOM 3042 C CA . TYR A 1 396 ? 17.374 -14.291 -28.906 1.00 92.50 396 TYR A CA 1
ATOM 3043 C C . TYR A 1 396 ? 17.857 -13.052 -28.146 1.00 92.50 396 TYR A C 1
ATOM 3045 O O . TYR A 1 396 ? 19.066 -12.827 -28.037 1.00 92.50 396 TYR A O 1
ATOM 3053 N N . LEU A 1 397 ? 16.926 -12.276 -27.586 1.00 94.25 397 LEU A N 1
ATOM 3054 C CA . LEU A 1 397 ? 17.249 -11.098 -26.786 1.00 94.25 397 LEU A CA 1
ATOM 3055 C C . LEU A 1 397 ? 18.057 -11.463 -25.542 1.00 94.25 397 LEU A C 1
ATOM 3057 O O . LEU A 1 397 ? 19.029 -10.779 -25.256 1.00 94.25 397 LEU A O 1
ATOM 3061 N N . LEU A 1 398 ? 17.736 -12.562 -24.860 1.00 94.31 398 LEU A N 1
ATOM 3062 C CA . LEU A 1 398 ? 18.471 -13.052 -23.693 1.00 94.31 398 LEU A CA 1
ATOM 3063 C C . LEU A 1 398 ? 19.927 -13.396 -24.045 1.00 94.31 398 LEU A C 1
ATOM 3065 O O . LEU A 1 398 ? 20.862 -13.017 -23.336 1.00 94.31 398 LEU A O 1
ATOM 3069 N N . THR A 1 399 ? 20.130 -14.056 -25.191 1.00 93.19 399 THR A N 1
ATOM 3070 C CA . THR A 1 399 ? 21.472 -14.363 -25.704 1.00 93.19 399 THR A CA 1
ATOM 3071 C C . THR A 1 399 ? 22.260 -13.076 -25.955 1.00 93.19 399 THR A C 1
ATOM 3073 O O . THR A 1 399 ? 23.404 -12.956 -25.515 1.00 93.19 399 THR A O 1
ATOM 3076 N N . ARG A 1 400 ? 21.644 -12.080 -26.608 1.00 92.94 400 ARG A N 1
ATOM 3077 C CA . ARG A 1 400 ? 22.269 -10.770 -26.863 1.00 92.94 400 ARG A CA 1
ATOM 3078 C C . ARG A 1 400 ? 22.520 -9.973 -25.587 1.00 92.94 400 ARG A C 1
ATOM 3080 O O . ARG A 1 400 ? 23.588 -9.390 -25.444 1.00 92.94 400 ARG A O 1
ATOM 3087 N N . PHE A 1 401 ? 21.587 -10.007 -24.644 1.00 93.25 401 PHE A N 1
ATOM 3088 C CA . PHE A 1 401 ? 21.648 -9.285 -23.379 1.00 93.25 401 PHE A CA 1
ATOM 3089 C C . PHE A 1 401 ? 22.908 -9.632 -22.585 1.00 93.25 401 PHE A C 1
ATOM 3091 O O . PHE A 1 401 ? 23.591 -8.741 -22.083 1.00 93.25 401 PHE A O 1
ATOM 3098 N N . SER A 1 402 ? 23.273 -10.919 -22.547 1.00 89.62 402 SER A N 1
ATOM 3099 C CA . SER A 1 402 ? 24.497 -11.389 -21.885 1.00 89.62 402 SER A CA 1
ATOM 3100 C C . SER A 1 402 ? 25.782 -10.780 -22.471 1.00 89.62 402 SER A C 1
ATOM 3102 O O . SER A 1 402 ? 26.714 -10.487 -21.724 1.00 89.62 402 SER A O 1
ATOM 3104 N N . ALA A 1 403 ? 25.810 -10.509 -23.778 1.00 91.75 403 ALA A N 1
ATOM 3105 C CA . ALA A 1 403 ? 26.950 -9.928 -24.486 1.00 91.75 403 ALA A CA 1
ATOM 3106 C C . ALA A 1 403 ? 26.939 -8.386 -24.538 1.00 91.75 403 ALA A C 1
ATOM 3108 O O . ALA A 1 403 ? 27.941 -7.778 -24.912 1.00 91.75 403 ALA A O 1
ATOM 3109 N N . GLU A 1 404 ? 25.818 -7.749 -24.198 1.00 92.88 404 GLU A N 1
ATOM 3110 C CA . GLU A 1 404 ? 25.650 -6.300 -24.306 1.00 92.88 404 GLU A CA 1
ATOM 3111 C C . GLU A 1 404 ? 26.288 -5.555 -23.119 1.00 92.88 404 GLU A C 1
ATOM 3113 O O . GLU A 1 404 ? 26.409 -6.090 -22.014 1.00 92.88 404 GLU A O 1
ATOM 3118 N N . GLN A 1 405 ? 26.684 -4.299 -23.346 1.00 91.19 405 GLN A N 1
ATOM 3119 C CA . GLN A 1 405 ? 27.154 -3.397 -22.290 1.00 91.19 405 GLN A CA 1
ATOM 3120 C C . GLN A 1 405 ? 26.004 -2.941 -21.379 1.00 91.19 405 GLN A C 1
ATOM 3122 O O . GLN A 1 405 ? 24.833 -3.022 -21.751 1.00 91.19 405 GLN A O 1
ATOM 3127 N N . GLU A 1 406 ? 26.336 -2.402 -20.202 1.00 89.62 406 GLU A N 1
ATOM 3128 C CA . GLU A 1 406 ? 25.359 -1.981 -19.185 1.00 89.62 406 GLU A CA 1
ATOM 3129 C C . GLU A 1 406 ? 24.281 -1.032 -19.744 1.00 89.62 406 GLU A C 1
ATOM 3131 O O . GLU A 1 406 ? 23.086 -1.246 -19.530 1.00 89.62 406 GLU A O 1
ATOM 3136 N N . VAL A 1 407 ? 24.687 -0.039 -20.546 1.00 88.94 407 VAL A N 1
ATOM 3137 C CA . VAL A 1 407 ? 23.775 0.933 -21.175 1.00 88.94 407 VAL A CA 1
ATOM 3138 C C . VAL A 1 407 ? 22.781 0.251 -22.119 1.00 88.94 407 VAL A C 1
ATOM 3140 O O . VAL A 1 407 ? 21.587 0.532 -22.059 1.00 88.94 407 VAL A O 1
ATOM 3143 N N . GLY A 1 408 ? 23.245 -0.679 -22.959 1.00 90.50 408 GLY A N 1
ATOM 3144 C CA . GLY A 1 408 ? 22.375 -1.415 -23.882 1.00 90.50 408 GLY A CA 1
ATOM 3145 C C . GLY A 1 408 ? 21.444 -2.389 -23.158 1.00 90.50 408 GLY A C 1
ATOM 3146 O O . GLY A 1 408 ? 20.274 -2.505 -23.514 1.00 90.50 408 GLY A O 1
ATOM 3147 N N . ARG A 1 409 ? 21.917 -3.026 -22.079 1.00 92.69 409 ARG A N 1
ATOM 3148 C CA . ARG A 1 409 ? 21.072 -3.837 -21.188 1.00 92.69 409 ARG A CA 1
ATOM 3149 C C . ARG A 1 409 ? 19.981 -2.997 -20.521 1.00 92.69 409 ARG A C 1
ATOM 3151 O O . ARG A 1 409 ? 18.835 -3.429 -20.458 1.00 92.69 409 ARG A O 1
ATOM 3158 N N . SER A 1 410 ? 20.328 -1.804 -20.036 1.00 90.06 410 SER A N 1
ATOM 3159 C CA . SER A 1 410 ? 19.376 -0.891 -19.390 1.00 90.06 410 SER A CA 1
ATOM 3160 C C . SER A 1 410 ? 18.315 -0.418 -20.378 1.00 90.06 410 SER A C 1
ATOM 3162 O O . SER A 1 410 ? 17.127 -0.509 -20.084 1.00 90.06 410 SER A O 1
ATOM 3164 N N . HIS A 1 411 ? 18.732 -0.038 -21.592 1.00 91.56 411 HIS A N 1
ATOM 3165 C CA . HIS A 1 411 ? 17.818 0.300 -22.685 1.00 91.56 411 HIS A CA 1
ATOM 3166 C C . HIS A 1 411 ? 16.868 -0.856 -23.009 1.00 91.56 411 HIS A C 1
ATOM 3168 O O . HIS A 1 411 ? 15.657 -0.666 -23.010 1.00 91.56 411 HIS A O 1
ATOM 3174 N N . LEU A 1 412 ? 17.395 -2.070 -23.214 1.00 92.94 412 LEU A N 1
ATOM 3175 C CA . LEU A 1 412 ? 16.570 -3.233 -23.544 1.00 92.94 412 LEU A CA 1
ATOM 3176 C C . LEU A 1 412 ? 15.538 -3.539 -22.451 1.00 92.94 412 LEU A C 1
ATOM 3178 O O . LEU A 1 412 ? 14.379 -3.785 -22.771 1.00 92.94 412 LEU A O 1
ATOM 3182 N N . LEU A 1 413 ? 15.938 -3.516 -21.176 1.00 92.56 413 LEU A N 1
ATOM 3183 C CA . LEU A 1 413 ? 15.014 -3.744 -20.062 1.00 92.56 413 LEU A CA 1
ATOM 3184 C C . LEU A 1 413 ? 13.987 -2.622 -19.924 1.00 92.56 413 LEU A C 1
ATOM 3186 O O . LEU A 1 413 ? 12.820 -2.907 -19.675 1.00 92.56 413 LEU A O 1
ATOM 3190 N N . GLY A 1 414 ? 14.399 -1.366 -20.107 1.00 90.31 414 GLY A N 1
ATOM 3191 C CA . GLY A 1 414 ? 13.496 -0.219 -20.077 1.00 90.31 414 GLY A CA 1
ATOM 3192 C C . GLY A 1 414 ? 12.431 -0.300 -21.171 1.00 90.31 414 GLY A C 1
ATOM 3193 O O . GLY A 1 414 ? 11.257 -0.075 -20.899 1.00 90.31 414 GLY A O 1
ATOM 3194 N N . GLU A 1 415 ? 12.810 -0.689 -22.385 1.00 92.25 415 GLU A N 1
ATOM 3195 C CA . GLU A 1 415 ? 11.871 -0.889 -23.496 1.00 92.25 415 GLU A CA 1
ATOM 3196 C C . GLU A 1 415 ? 10.938 -2.084 -23.258 1.00 92.25 415 GLU A C 1
ATOM 3198 O O . GLU A 1 415 ? 9.729 -2.007 -23.480 1.00 92.25 415 GLU A O 1
ATOM 3203 N N . LEU A 1 416 ? 11.492 -3.194 -22.766 1.00 91.81 416 LEU A N 1
ATOM 3204 C CA . LEU A 1 416 ? 10.746 -4.428 -22.544 1.00 91.81 416 LEU A CA 1
ATOM 3205 C C . LEU A 1 416 ? 9.737 -4.292 -21.392 1.00 91.81 416 LEU A C 1
ATOM 3207 O O . LEU A 1 416 ? 8.596 -4.723 -21.545 1.00 91.81 416 LEU A O 1
ATOM 3211 N N . LEU A 1 417 ? 10.137 -3.672 -20.276 1.00 89.44 417 LEU A N 1
ATOM 3212 C CA . LEU A 1 417 ? 9.360 -3.614 -19.032 1.00 89.44 417 LEU A CA 1
ATOM 3213 C C . LEU A 1 417 ? 8.697 -2.248 -18.799 1.00 89.44 417 LEU A C 1
ATOM 3215 O O . LEU A 1 417 ? 7.487 -2.188 -18.592 1.00 89.44 417 LEU A O 1
ATOM 3219 N N . SER A 1 418 ? 9.452 -1.146 -18.862 1.00 83.44 418 SER A N 1
ATOM 3220 C CA . SER A 1 418 ? 8.941 0.193 -18.511 1.00 83.44 418 SER A CA 1
ATOM 3221 C C . SER A 1 418 ? 8.099 0.825 -19.623 1.00 83.44 418 SER A C 1
ATOM 3223 O O . SER A 1 418 ? 7.071 1.437 -19.342 1.00 83.44 418 SER A O 1
ATOM 3225 N N . MET A 1 419 ? 8.492 0.654 -20.890 1.00 84.06 419 MET A N 1
ATOM 3226 C CA . MET A 1 419 ? 7.715 1.124 -22.050 1.00 84.06 419 MET A CA 1
ATOM 3227 C C . MET A 1 419 ? 6.575 0.168 -22.426 1.00 84.06 419 MET A C 1
ATOM 3229 O O . MET A 1 419 ? 5.839 0.433 -23.378 1.00 84.06 419 MET A O 1
ATOM 3233 N N . LYS A 1 420 ? 6.410 -0.930 -21.672 1.00 85.50 420 LYS A N 1
ATOM 3234 C CA . LYS A 1 420 ? 5.348 -1.932 -21.842 1.00 85.50 420 LYS A CA 1
ATOM 3235 C C . LYS A 1 420 ? 5.276 -2.502 -23.261 1.00 85.50 420 LYS A C 1
ATOM 3237 O O . LYS A 1 420 ? 4.189 -2.807 -23.757 1.00 85.50 420 LYS A O 1
ATOM 3242 N N . LEU A 1 421 ? 6.424 -2.635 -23.936 1.00 90.25 421 LEU A N 1
ATOM 3243 C CA . LEU A 1 421 ? 6.446 -3.246 -25.263 1.00 90.25 421 LEU A CA 1
ATOM 3244 C C . LEU A 1 421 ? 6.193 -4.750 -25.200 1.00 90.25 421 LEU A C 1
ATOM 3246 O O . LEU A 1 421 ? 5.620 -5.270 -26.150 1.00 90.25 421 LEU A O 1
ATOM 3250 N N . LEU A 1 422 ? 6.548 -5.425 -24.098 1.00 91.62 422 LEU A N 1
ATOM 3251 C CA . LEU A 1 422 ? 5.995 -6.736 -23.757 1.00 91.62 422 LEU A CA 1
ATOM 3252 C C . LEU A 1 422 ? 4.646 -6.521 -23.039 1.00 91.62 422 LEU A C 1
ATOM 3254 O O . LEU A 1 422 ? 4.651 -6.028 -21.907 1.00 91.62 422 LEU A O 1
ATOM 3258 N N . PRO A 1 423 ? 3.497 -6.876 -23.646 1.00 90.88 423 PRO A N 1
ATOM 3259 C CA . PRO A 1 423 ? 2.187 -6.697 -23.024 1.00 90.88 423 PRO A CA 1
ATOM 3260 C C . PRO A 1 423 ? 2.074 -7.419 -21.678 1.00 90.88 423 PRO A C 1
ATOM 3262 O O . PRO A 1 423 ? 2.398 -8.600 -21.595 1.00 90.88 423 PRO A O 1
ATOM 3265 N N . GLU A 1 424 ? 1.527 -6.748 -20.660 1.00 89.00 424 GLU A N 1
ATOM 3266 C CA . GLU A 1 424 ? 1.368 -7.288 -19.293 1.00 89.00 424 GLU A CA 1
ATOM 3267 C C . GLU A 1 424 ? 0.640 -8.643 -19.260 1.00 89.00 424 GLU A C 1
ATOM 3269 O O . GLU A 1 424 ? 1.005 -9.531 -18.496 1.00 89.00 424 GLU A O 1
ATOM 3274 N N . LYS A 1 425 ? -0.339 -8.843 -20.153 1.00 89.50 425 LYS A N 1
ATOM 3275 C CA . LYS A 1 425 ? -1.091 -10.104 -20.296 1.00 89.50 425 LYS A CA 1
ATOM 3276 C C . LYS A 1 425 ? -0.236 -11.318 -20.693 1.00 89.50 425 LYS A C 1
ATOM 3278 O O . LYS A 1 425 ? -0.711 -12.431 -20.554 1.00 89.50 425 LYS A O 1
ATOM 3283 N N . LEU A 1 426 ? 0.969 -11.102 -21.229 1.00 91.56 426 LEU A N 1
ATOM 3284 C CA . LEU A 1 426 ? 1.894 -12.163 -21.653 1.00 91.56 426 LEU A CA 1
ATOM 3285 C C . LEU A 1 426 ? 2.995 -12.422 -20.622 1.00 91.56 426 LEU A C 1
ATOM 3287 O O . LEU A 1 426 ? 3.830 -13.297 -20.819 1.00 91.56 426 LEU A O 1
ATOM 3291 N N . TRP A 1 427 ? 3.062 -11.639 -19.543 1.00 91.94 427 TRP A N 1
ATOM 3292 C CA . TRP A 1 427 ? 4.168 -11.734 -18.590 1.00 91.94 427 TRP A CA 1
ATOM 3293 C C . TRP A 1 427 ? 4.190 -13.067 -17.847 1.00 91.94 427 TRP A C 1
ATOM 3295 O O . TRP A 1 427 ? 5.269 -13.576 -17.554 1.00 91.94 427 TRP A O 1
ATOM 3305 N N . GLU A 1 428 ? 3.015 -13.633 -17.572 1.00 89.69 428 GLU A N 1
ATOM 3306 C CA . GLU A 1 428 ? 2.886 -14.948 -16.946 1.00 89.69 428 GLU A CA 1
ATOM 3307 C C . GLU A 1 428 ? 3.347 -16.064 -17.892 1.00 89.69 428 GLU A C 1
ATOM 3309 O O . GLU A 1 428 ? 4.154 -16.901 -17.495 1.00 89.69 428 GLU A O 1
ATOM 3314 N N . ASP A 1 429 ? 2.961 -16.007 -19.170 1.00 93.50 429 ASP A N 1
ATOM 3315 C CA . ASP A 1 429 ? 3.427 -16.961 -20.184 1.00 93.50 429 ASP A CA 1
ATOM 3316 C C . ASP A 1 429 ? 4.945 -16.846 -20.436 1.00 93.50 429 ASP A C 1
ATOM 3318 O O . ASP A 1 429 ? 5.636 -17.833 -20.687 1.00 93.50 429 ASP A O 1
ATOM 3322 N N . CYS A 1 430 ? 5.499 -15.635 -20.323 1.00 93.62 430 CYS A N 1
ATOM 3323 C CA . CYS A 1 430 ? 6.920 -15.359 -20.529 1.00 93.62 430 CYS A CA 1
ATOM 3324 C C . CYS A 1 430 ? 7.764 -15.398 -19.235 1.00 93.62 430 CYS A C 1
ATOM 3326 O O . CYS A 1 430 ? 8.925 -14.969 -19.251 1.00 93.62 430 CYS A O 1
ATOM 3328 N N . LEU A 1 431 ? 7.227 -15.902 -18.118 1.00 94.19 431 LEU A N 1
ATOM 3329 C CA . LEU A 1 431 ? 7.838 -15.774 -16.790 1.00 94.19 431 LEU A CA 1
ATOM 3330 C C . LEU A 1 431 ? 9.250 -16.374 -16.699 1.00 94.19 431 LEU A C 1
ATOM 3332 O O . LEU A 1 431 ? 10.147 -15.773 -16.105 1.00 94.19 431 LEU A O 1
ATOM 3336 N N . GLU A 1 432 ? 9.482 -17.521 -17.338 1.00 95.38 432 GLU A N 1
ATOM 3337 C CA . GLU A 1 432 ? 10.794 -18.183 -17.349 1.00 95.38 432 GLU A CA 1
ATOM 3338 C C . GLU A 1 432 ? 11.874 -17.333 -18.036 1.00 95.38 432 GLU A C 1
ATOM 3340 O O . GLU A 1 432 ? 13.013 -17.242 -17.565 1.00 95.38 432 GLU A O 1
ATOM 3345 N N . HIS A 1 433 ? 11.507 -16.622 -19.104 1.00 95.00 433 HIS A N 1
ATOM 3346 C CA . HIS A 1 433 ? 12.408 -15.687 -19.771 1.00 95.00 433 HIS A CA 1
ATOM 3347 C C . HIS A 1 433 ? 12.697 -14.472 -18.884 1.00 95.00 433 HIS A C 1
ATOM 3349 O O . HIS A 1 433 ? 13.855 -14.066 -18.762 1.00 95.00 433 HIS A O 1
ATOM 3355 N N . LEU A 1 434 ? 11.678 -13.919 -18.216 1.00 94.94 434 LEU A N 1
ATOM 3356 C CA . LEU A 1 434 ? 11.843 -12.796 -17.286 1.00 94.94 434 LEU A CA 1
ATOM 3357 C C . LEU A 1 434 ? 12.750 -13.167 -16.101 1.00 94.94 434 LEU A C 1
ATOM 3359 O O . LEU A 1 434 ? 13.663 -12.408 -15.767 1.00 94.94 434 LEU A O 1
ATOM 3363 N N . ARG A 1 435 ? 12.582 -14.367 -15.528 1.00 95.88 435 ARG A N 1
ATOM 3364 C CA . ARG A 1 435 ? 13.484 -14.926 -14.505 1.00 95.88 435 ARG A CA 1
ATOM 3365 C C . ARG A 1 435 ? 14.916 -15.033 -15.019 1.00 95.88 435 ARG A C 1
ATOM 3367 O O . ARG A 1 435 ? 15.857 -14.733 -14.282 1.00 95.88 435 ARG A O 1
ATOM 3374 N N . ALA A 1 436 ? 15.108 -15.432 -16.276 1.00 95.62 436 ALA A N 1
ATOM 3375 C CA . ALA A 1 436 ? 16.434 -15.502 -16.878 1.00 95.62 436 ALA A CA 1
ATOM 3376 C C . ALA A 1 436 ? 17.078 -14.110 -17.033 1.00 95.62 436 ALA A C 1
ATOM 3378 O O . ALA A 1 436 ? 18.243 -13.942 -16.662 1.00 95.62 436 ALA A O 1
ATOM 3379 N N . PHE A 1 437 ? 16.329 -13.097 -17.490 1.00 94.31 437 PHE A N 1
ATOM 3380 C CA . PHE A 1 437 ? 16.805 -11.705 -17.523 1.00 94.31 437 PHE A CA 1
ATOM 3381 C C . PHE A 1 437 ? 17.188 -11.210 -16.122 1.00 94.31 437 PHE A C 1
ATOM 3383 O O . PHE A 1 437 ? 18.285 -10.682 -15.931 1.00 94.31 437 PHE A O 1
ATOM 3390 N N . TRP A 1 438 ? 16.339 -11.452 -15.119 1.00 94.06 438 TRP A N 1
ATOM 3391 C CA . TRP A 1 438 ? 16.602 -11.082 -13.726 1.00 94.06 438 TRP A CA 1
ATOM 3392 C C . TRP A 1 438 ? 17.858 -11.755 -13.154 1.00 94.06 438 TRP A C 1
ATOM 3394 O O . TRP A 1 438 ? 18.680 -11.103 -12.501 1.00 94.06 438 TRP A O 1
ATOM 3404 N N . LYS A 1 439 ? 18.054 -13.052 -13.430 1.00 93.81 439 LYS A N 1
ATOM 3405 C CA . LYS A 1 439 ? 19.258 -13.800 -13.028 1.00 93.81 439 LYS A CA 1
ATOM 3406 C C . LYS A 1 439 ? 20.517 -13.241 -13.687 1.00 93.81 439 LYS A C 1
ATOM 3408 O O . LYS A 1 439 ? 21.539 -13.124 -13.012 1.00 93.81 439 LYS A O 1
ATOM 3413 N N . LEU A 1 440 ? 20.462 -12.841 -14.959 1.00 92.00 440 LEU A N 1
ATOM 3414 C CA . LEU A 1 440 ? 21.597 -12.203 -15.640 1.00 92.00 440 LEU A CA 1
ATOM 3415 C C . LEU A 1 440 ? 21.932 -10.824 -15.055 1.00 92.00 440 LEU A C 1
ATOM 3417 O O . LEU A 1 440 ? 23.108 -10.472 -14.966 1.00 92.00 440 LEU A O 1
ATOM 3421 N N . CYS A 1 441 ? 20.927 -10.080 -14.593 1.00 88.12 441 CYS A N 1
ATOM 3422 C CA . CYS A 1 441 ? 21.116 -8.812 -13.885 1.00 88.12 441 CYS A CA 1
ATOM 3423 C C . CYS A 1 441 ? 21.633 -8.972 -12.453 1.00 88.12 441 CYS A C 1
ATOM 3425 O O . CYS A 1 441 ? 22.040 -7.979 -11.859 1.00 88.12 441 CYS A O 1
ATOM 3427 N N . SER A 1 442 ? 21.634 -10.186 -11.886 1.00 84.12 442 SER A N 1
ATOM 3428 C CA . SER A 1 442 ? 21.904 -10.401 -10.457 1.00 84.12 442 SER A CA 1
ATOM 3429 C C . SER A 1 442 ? 23.232 -9.827 -9.967 1.00 84.12 442 SER A C 1
ATOM 3431 O O . SER A 1 442 ? 23.287 -9.265 -8.877 1.00 84.12 442 SER A O 1
ATOM 3433 N N . LYS A 1 443 ? 24.274 -9.894 -10.801 1.00 80.56 443 LYS A N 1
ATOM 3434 C CA . LYS A 1 443 ? 25.616 -9.385 -10.487 1.00 80.56 443 LYS A CA 1
ATOM 3435 C C . LYS A 1 443 ? 25.739 -7.861 -10.570 1.00 80.56 443 LYS A C 1
ATOM 3437 O O . LYS A 1 443 ? 26.694 -7.314 -10.040 1.00 80.56 443 LYS A O 1
ATOM 3442 N N . THR A 1 444 ? 24.807 -7.186 -11.242 1.00 73.25 444 THR A N 1
ATOM 3443 C CA . THR A 1 444 ? 24.805 -5.727 -11.444 1.00 73.25 444 THR A CA 1
ATOM 3444 C C . THR A 1 444 ? 23.647 -5.043 -10.713 1.00 73.25 444 THR A C 1
ATOM 3446 O O . THR A 1 444 ? 23.371 -3.880 -10.978 1.00 73.25 444 THR A O 1
ATOM 3449 N N . ARG A 1 445 ? 22.947 -5.748 -9.805 1.00 62.66 445 ARG A N 1
ATOM 3450 C CA . ARG A 1 445 ? 21.735 -5.264 -9.108 1.00 62.66 445 ARG A CA 1
ATOM 3451 C C . ARG A 1 445 ? 21.940 -3.965 -8.330 1.00 62.66 445 ARG A C 1
ATOM 3453 O O . ARG A 1 445 ? 20.991 -3.205 -8.185 1.00 62.66 445 ARG A O 1
ATOM 3460 N N . GLU A 1 446 ? 23.155 -3.720 -7.849 1.00 58.88 446 GLU A N 1
ATOM 3461 C CA . GLU A 1 446 ? 23.493 -2.514 -7.088 1.00 58.88 446 GLU A CA 1
ATOM 3462 C C . GLU A 1 446 ? 23.687 -1.277 -7.973 1.00 58.88 446 GLU A C 1
ATOM 3464 O O . GLU A 1 446 ? 23.710 -0.161 -7.455 1.00 58.88 446 GLU A O 1
ATOM 3469 N N . SER A 1 447 ? 23.782 -1.428 -9.303 1.00 70.69 447 SER A N 1
ATOM 3470 C CA . SER A 1 447 ? 23.772 -0.252 -10.165 1.00 70.69 447 SER A CA 1
ATOM 3471 C C . SER A 1 447 ? 22.351 0.323 -10.205 1.00 70.69 447 SER A C 1
ATOM 3473 O O . SER A 1 447 ? 21.381 -0.338 -10.588 1.00 70.69 447 SER A O 1
ATOM 3475 N N . ALA A 1 448 ? 22.220 1.581 -9.768 1.00 67.31 448 ALA A N 1
ATOM 3476 C CA . ALA A 1 448 ? 20.945 2.287 -9.592 1.00 67.31 448 ALA A CA 1
ATOM 3477 C C . ALA A 1 448 ? 20.050 2.295 -10.852 1.00 67.31 448 ALA A C 1
ATOM 3479 O O . ALA A 1 448 ? 18.846 2.531 -10.765 1.00 67.31 448 ALA A O 1
ATOM 3480 N N . ASN A 1 449 ? 20.629 1.993 -12.016 1.00 77.75 449 ASN A N 1
ATOM 3481 C CA . ASN A 1 449 ? 19.980 2.020 -13.320 1.00 77.75 449 ASN A CA 1
ATOM 3482 C C . ASN A 1 449 ? 18.950 0.893 -13.529 1.00 77.75 449 ASN A C 1
ATOM 3484 O O . ASN A 1 449 ? 17.984 1.093 -14.264 1.00 77.75 449 ASN A O 1
ATOM 3488 N N . TYR A 1 450 ? 19.119 -0.279 -12.903 1.00 82.81 450 TYR A N 1
ATOM 3489 C CA . TYR A 1 450 ? 18.203 -1.418 -13.100 1.00 82.81 450 TYR A CA 1
ATOM 3490 C C . TYR A 1 450 ? 17.138 -1.544 -12.017 1.00 82.81 450 TYR A C 1
ATOM 3492 O O . TYR A 1 450 ? 16.052 -2.066 -12.281 1.00 82.81 450 TYR A O 1
ATOM 3500 N N . ALA A 1 451 ? 17.451 -1.089 -10.804 1.00 86.69 451 ALA A N 1
ATOM 3501 C CA . ALA A 1 451 ? 16.608 -1.292 -9.633 1.00 86.69 451 ALA A CA 1
ATOM 3502 C C . ALA A 1 451 ? 15.211 -0.679 -9.812 1.00 86.69 451 ALA A C 1
ATOM 3504 O O . ALA A 1 451 ? 14.222 -1.314 -9.461 1.00 86.69 451 ALA A O 1
ATOM 3505 N N . SER A 1 452 ? 15.105 0.511 -10.412 1.00 89.25 452 SER A N 1
ATOM 3506 C CA . SER A 1 452 ? 13.817 1.172 -10.668 1.00 89.25 452 SER A CA 1
ATOM 3507 C C . SER A 1 452 ? 12.965 0.425 -11.698 1.00 89.25 452 SER A C 1
ATOM 3509 O O . SER A 1 452 ? 11.783 0.196 -11.454 1.00 89.25 452 SER A O 1
ATOM 3511 N N . THR A 1 453 ? 13.569 -0.008 -12.808 1.00 90.56 453 THR A N 1
ATOM 3512 C CA . THR A 1 453 ? 12.897 -0.765 -13.879 1.00 90.56 453 THR A CA 1
ATOM 3513 C C . THR A 1 453 ? 12.357 -2.096 -13.362 1.00 90.56 453 THR A C 1
ATOM 3515 O O . THR A 1 453 ? 11.201 -2.437 -13.598 1.00 90.56 453 THR A O 1
ATOM 3518 N N . TRP A 1 454 ? 13.167 -2.835 -12.602 1.00 92.31 454 TRP A N 1
ATOM 3519 C CA . TRP A 1 454 ? 12.740 -4.097 -12.004 1.00 92.31 454 TRP A CA 1
ATOM 3520 C C . TRP A 1 454 ? 11.724 -3.900 -10.878 1.00 92.31 454 TRP A C 1
ATOM 3522 O O . TRP A 1 454 ? 10.769 -4.668 -10.796 1.00 92.31 454 TRP A O 1
ATOM 3532 N N . LYS A 1 455 ? 11.856 -2.847 -10.063 1.00 92.75 455 LYS A N 1
ATOM 3533 C CA . LYS A 1 455 ? 10.851 -2.504 -9.049 1.00 92.75 455 LYS A CA 1
ATOM 3534 C C . LYS A 1 455 ? 9.493 -2.197 -9.684 1.00 92.75 455 LYS A C 1
ATOM 3536 O O . LYS A 1 455 ? 8.474 -2.671 -9.189 1.00 92.75 455 LYS A O 1
ATOM 3541 N N . GLU A 1 456 ? 9.476 -1.454 -10.790 1.00 92.25 456 GLU A N 1
ATOM 3542 C CA . GLU A 1 456 ? 8.255 -1.178 -11.553 1.00 92.25 456 GLU A CA 1
ATOM 3543 C C . GLU A 1 456 ? 7.677 -2.451 -12.182 1.00 92.25 456 GLU A C 1
ATOM 3545 O O . GLU A 1 456 ? 6.479 -2.702 -12.073 1.00 92.25 456 GLU A O 1
ATOM 3550 N N . ALA A 1 457 ? 8.519 -3.304 -12.767 1.00 91.56 457 ALA A N 1
ATOM 3551 C CA . ALA A 1 457 ? 8.080 -4.587 -13.305 1.00 91.56 457 ALA A CA 1
ATOM 3552 C C . ALA A 1 457 ? 7.490 -5.497 -12.218 1.00 91.56 457 ALA A C 1
ATOM 3554 O O . ALA A 1 457 ? 6.398 -6.030 -12.382 1.00 91.56 457 ALA A O 1
ATOM 3555 N N . GLY A 1 458 ? 8.149 -5.639 -11.068 1.00 94.50 458 GLY A N 1
ATOM 3556 C CA . GLY A 1 458 ? 7.596 -6.424 -9.967 1.00 94.50 458 GLY A CA 1
ATOM 3557 C C . GLY A 1 458 ? 6.286 -5.835 -9.438 1.00 94.50 458 GLY A C 1
ATOM 3558 O O . GLY A 1 458 ? 5.347 -6.586 -9.182 1.00 94.50 458 GLY A O 1
ATOM 3559 N N . ARG A 1 459 ? 6.156 -4.499 -9.388 1.00 95.50 459 ARG A N 1
ATOM 3560 C CA . ARG A 1 459 ? 4.891 -3.817 -9.061 1.00 95.50 459 ARG A CA 1
ATOM 3561 C C . ARG A 1 459 ? 3.764 -4.204 -10.020 1.00 95.50 459 ARG A C 1
ATOM 3563 O O . ARG A 1 459 ? 2.668 -4.523 -9.567 1.00 95.50 459 ARG A O 1
ATOM 3570 N N . LEU A 1 460 ? 4.030 -4.177 -11.327 1.00 93.19 460 LEU A N 1
ATOM 3571 C CA . LEU A 1 460 ? 3.055 -4.519 -12.365 1.00 93.19 460 LEU A CA 1
ATOM 3572 C C . LEU A 1 460 ? 2.697 -6.014 -12.353 1.00 93.19 460 LEU A C 1
ATOM 3574 O O . LEU A 1 460 ? 1.519 -6.342 -12.465 1.00 93.19 460 LEU A O 1
ATOM 3578 N N . LEU A 1 461 ? 3.671 -6.912 -12.142 1.00 93.31 461 LEU A N 1
ATOM 3579 C CA . LEU A 1 461 ? 3.438 -8.357 -11.980 1.00 93.31 461 LEU A CA 1
ATOM 3580 C C . LEU A 1 461 ? 2.500 -8.644 -10.808 1.00 93.31 461 LEU A C 1
ATOM 3582 O O . LEU A 1 461 ? 1.502 -9.346 -10.963 1.00 93.31 461 LEU A O 1
ATOM 3586 N N . VAL A 1 462 ? 2.809 -8.075 -9.640 1.00 95.56 462 VAL A N 1
ATOM 3587 C CA . VAL A 1 462 ? 1.995 -8.243 -8.435 1.00 95.56 462 VAL A CA 1
ATOM 3588 C C . VAL A 1 462 ? 0.610 -7.631 -8.638 1.00 95.56 462 VAL A C 1
ATOM 3590 O O . VAL A 1 462 ? -0.382 -8.287 -8.342 1.00 95.56 462 VAL A O 1
ATOM 3593 N N . GLY A 1 463 ? 0.522 -6.418 -9.190 1.00 94.56 463 GLY A N 1
ATOM 3594 C CA . GLY A 1 463 ? -0.755 -5.764 -9.482 1.00 94.56 463 GLY A CA 1
ATOM 3595 C C . GLY A 1 463 ? -1.628 -6.577 -10.440 1.00 94.56 463 GLY A C 1
ATOM 3596 O O . GLY A 1 463 ? -2.800 -6.798 -10.156 1.00 94.56 463 GLY A O 1
ATOM 3597 N N . SER A 1 464 ? -1.057 -7.085 -11.536 1.00 91.88 464 SER A N 1
ATOM 3598 C CA . SER A 1 464 ? -1.758 -7.951 -12.493 1.00 91.88 464 SER A CA 1
ATOM 3599 C C . SER A 1 464 ? -2.260 -9.237 -11.833 1.00 91.88 464 SER A C 1
ATOM 3601 O O . SER A 1 464 ? -3.439 -9.568 -11.941 1.00 91.88 464 SER A O 1
ATOM 3603 N N . ALA A 1 465 ? -1.409 -9.913 -11.056 1.00 91.94 465 ALA A N 1
ATOM 3604 C CA . ALA A 1 465 ? -1.802 -11.124 -10.343 1.00 91.94 465 ALA A CA 1
ATOM 3605 C C . ALA A 1 465 ? -2.911 -10.870 -9.306 1.00 91.94 465 ALA A C 1
ATOM 3607 O O . ALA A 1 465 ? -3.827 -11.680 -9.173 1.00 91.94 465 ALA A O 1
ATOM 3608 N N . LEU A 1 466 ? -2.872 -9.730 -8.608 1.00 93.12 466 LEU A N 1
ATOM 3609 C CA . LEU A 1 466 ? -3.927 -9.331 -7.675 1.00 93.12 466 LEU A CA 1
ATOM 3610 C C . LEU A 1 466 ? -5.258 -9.058 -8.386 1.00 93.12 466 LEU A C 1
ATOM 3612 O O . LEU A 1 466 ? -6.298 -9.346 -7.814 1.00 93.12 466 LEU A O 1
ATOM 3616 N N . LYS A 1 467 ? -5.267 -8.558 -9.626 1.00 92.25 467 LYS A N 1
ATOM 3617 C CA . LYS A 1 467 ? -6.510 -8.310 -10.387 1.00 92.25 467 LYS A CA 1
ATOM 3618 C C . LYS A 1 467 ? -7.231 -9.593 -10.801 1.00 92.25 467 LYS A C 1
ATOM 3620 O O . LYS A 1 467 ? -8.454 -9.604 -10.905 1.00 92.25 467 LYS A O 1
ATOM 3625 N N . VAL A 1 468 ? -6.486 -10.675 -11.029 1.00 90.19 468 VAL A N 1
ATOM 3626 C CA . VAL A 1 468 ? -7.027 -11.979 -11.462 1.00 90.19 468 VAL A CA 1
ATOM 3627 C C . VAL A 1 468 ? -7.108 -12.979 -10.292 1.00 90.19 468 VAL A C 1
ATOM 3629 O O . VAL A 1 468 ? -7.282 -14.182 -10.495 1.00 90.19 468 VAL A O 1
ATOM 3632 N N . TRP A 1 469 ? -6.998 -12.499 -9.048 1.00 92.38 469 TRP A N 1
ATOM 3633 C CA . TRP A 1 469 ? -6.987 -13.356 -7.862 1.00 92.38 469 TRP A CA 1
ATOM 3634 C C . TRP A 1 469 ? -8.260 -14.209 -7.748 1.00 92.38 469 TRP A C 1
ATOM 3636 O O . TRP A 1 469 ? -9.375 -13.726 -7.946 1.00 92.38 469 TRP A O 1
ATOM 3646 N N . GLY A 1 470 ? -8.096 -15.487 -7.394 1.00 83.62 470 GLY A N 1
ATOM 3647 C CA . GLY A 1 470 ? -9.193 -16.457 -7.262 1.00 83.62 470 GLY A CA 1
ATOM 3648 C C . GLY A 1 470 ? -9.647 -17.123 -8.569 1.00 83.62 470 GLY A C 1
ATOM 3649 O O . GLY A 1 470 ? -10.476 -18.031 -8.518 1.00 83.62 470 GLY A O 1
ATOM 3650 N N . GLY A 1 471 ? -9.093 -16.717 -9.719 1.00 81.50 471 GLY A N 1
ATOM 3651 C CA . GLY A 1 471 ? -9.347 -17.339 -11.020 1.00 81.50 471 GLY A CA 1
ATOM 3652 C C . GLY A 1 471 ? -10.824 -17.335 -11.465 1.00 81.50 471 GLY A C 1
ATOM 3653 O O . GLY A 1 471 ? -11.714 -16.848 -10.766 1.00 81.50 471 GLY A O 1
ATOM 3654 N N . PRO A 1 472 ? -11.130 -17.876 -12.658 1.00 74.62 472 PRO A N 1
ATOM 3655 C CA . PRO A 1 472 ? -12.507 -18.000 -13.141 1.00 74.62 472 PRO A CA 1
ATOM 3656 C C . PRO A 1 472 ? -13.313 -19.088 -12.412 1.00 74.62 472 PRO A C 1
ATOM 3658 O O . PRO A 1 472 ? -14.540 -19.048 -12.442 1.00 74.62 472 PRO A O 1
ATOM 3661 N N . THR A 1 473 ? -12.652 -20.055 -11.769 1.00 71.00 473 THR A N 1
ATOM 3662 C CA . THR A 1 473 ? -13.301 -21.199 -11.105 1.00 71.00 473 THR A CA 1
ATOM 3663 C C . THR A 1 473 ? -13.708 -20.922 -9.654 1.00 71.00 473 THR A C 1
ATOM 3665 O O . THR A 1 473 ? -14.454 -21.713 -9.084 1.00 71.00 473 THR A O 1
ATOM 3668 N N . GLY A 1 474 ? -13.267 -19.813 -9.039 1.00 63.94 474 GLY A N 1
ATOM 3669 C CA . GLY A 1 474 ? -13.627 -19.447 -7.657 1.00 63.94 474 GLY A CA 1
ATOM 3670 C C . GLY A 1 474 ? -13.040 -20.367 -6.572 1.00 63.94 474 GLY A C 1
ATOM 3671 O O . GLY A 1 474 ? -13.392 -20.262 -5.383 1.00 63.94 474 GLY A O 1
ATOM 3672 N N . GLU A 1 475 ? -12.149 -21.278 -6.960 1.00 72.19 475 GLU A N 1
ATOM 3673 C CA . GLU A 1 475 ? -11.331 -22.046 -6.031 1.00 72.19 475 GLU A CA 1
ATOM 3674 C C . GLU A 1 475 ? -10.257 -21.134 -5.429 1.00 72.19 475 GLU A C 1
ATOM 3676 O O . GLU A 1 475 ? -9.790 -20.184 -6.055 1.00 72.19 475 GLU A O 1
ATOM 3681 N N . THR A 1 476 ? -9.919 -21.368 -4.161 1.00 58.81 476 THR A N 1
ATOM 3682 C CA . THR A 1 476 ? -8.931 -20.574 -3.422 1.00 58.81 476 THR A CA 1
ATOM 3683 C C . THR A 1 476 ? -7.544 -20.809 -4.010 1.00 58.81 476 THR A C 1
ATOM 3685 O O . THR A 1 476 ? -6.793 -21.657 -3.532 1.00 58.81 476 THR A O 1
ATOM 3688 N N . CYS A 1 477 ? -7.213 -20.087 -5.074 1.00 68.38 477 CYS A N 1
ATOM 3689 C CA . CYS A 1 477 ? -5.871 -20.059 -5.622 1.00 68.38 477 CYS A CA 1
ATOM 3690 C C . CYS A 1 477 ? -5.012 -19.124 -4.767 1.00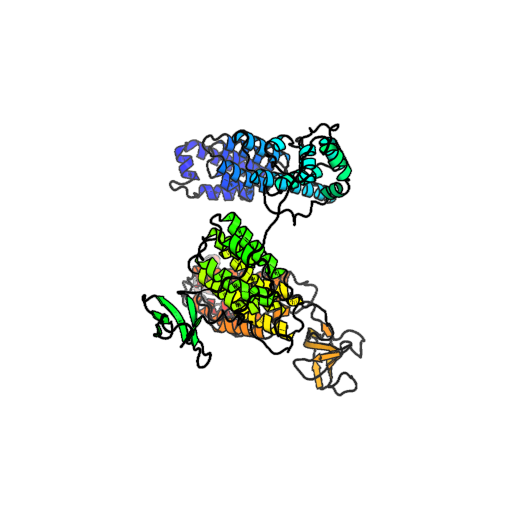 68.38 477 CYS A C 1
ATOM 3692 O O . CYS A 1 477 ? -5.391 -17.983 -4.507 1.00 68.38 477 CYS A O 1
ATOM 3694 N N . GLY A 1 478 ? -3.865 -19.631 -4.314 1.00 85.25 478 GLY A N 1
ATOM 3695 C CA . GLY A 1 478 ? -2.814 -18.805 -3.728 1.00 85.25 478 GLY A CA 1
ATOM 3696 C C . GLY A 1 478 ? -2.195 -17.846 -4.758 1.00 85.25 478 GLY A C 1
ATOM 3697 O O . GLY A 1 478 ? -2.663 -17.772 -5.898 1.00 85.25 478 GLY A O 1
ATOM 3698 N N . PRO A 1 479 ? -1.128 -17.120 -4.384 1.00 91.62 479 PRO A N 1
ATOM 3699 C CA . PRO A 1 479 ? -0.435 -16.231 -5.313 1.00 91.62 479 PRO A CA 1
ATOM 3700 C C . PRO A 1 479 ? 0.074 -17.012 -6.528 1.00 91.62 479 PRO A C 1
ATOM 3702 O O . PRO A 1 479 ? 0.649 -18.092 -6.379 1.00 91.62 479 PRO A O 1
ATOM 3705 N N . SER A 1 480 ? -0.102 -16.457 -7.729 1.00 92.38 480 SER A N 1
ATOM 3706 C CA . SER A 1 480 ? 0.489 -17.039 -8.936 1.00 92.38 480 SER A CA 1
ATOM 3707 C C . SER A 1 480 ? 2.019 -16.984 -8.882 1.00 92.38 480 SER A C 1
ATOM 3709 O O . SER A 1 480 ? 2.610 -16.170 -8.162 1.00 92.38 480 SER A O 1
ATOM 3711 N N . GLU A 1 481 ? 2.692 -17.814 -9.683 1.00 93.00 481 GLU A N 1
ATOM 3712 C CA . GLU A 1 481 ? 4.154 -17.754 -9.799 1.00 93.00 481 GLU A CA 1
ATOM 3713 C C . GLU A 1 481 ? 4.647 -16.373 -10.254 1.00 93.00 481 GLU A C 1
ATOM 3715 O O . GLU A 1 481 ? 5.710 -15.921 -9.820 1.00 93.00 481 GLU A O 1
ATOM 3720 N N . ALA A 1 482 ? 3.861 -15.686 -11.089 1.00 91.56 482 ALA A N 1
ATOM 3721 C CA . ALA A 1 482 ? 4.128 -14.320 -11.518 1.00 91.56 482 ALA A CA 1
ATOM 3722 C C . ALA A 1 482 ? 4.076 -13.331 -10.341 1.00 91.56 482 ALA A C 1
ATOM 3724 O O . ALA A 1 482 ? 4.938 -12.459 -10.238 1.00 91.56 482 ALA A O 1
ATOM 3725 N N . CYS A 1 483 ? 3.122 -13.500 -9.418 1.00 94.25 483 CYS A N 1
ATOM 3726 C CA . CYS A 1 483 ? 3.028 -12.701 -8.195 1.00 94.25 483 CYS A CA 1
ATOM 3727 C C . CYS A 1 483 ? 4.263 -12.888 -7.302 1.00 94.25 483 CYS A C 1
ATOM 3729 O O . CYS A 1 483 ? 4.890 -11.913 -6.886 1.00 94.25 483 CYS A O 1
ATOM 3731 N N . LEU A 1 484 ? 4.653 -14.146 -7.059 1.00 95.19 484 LEU A N 1
ATOM 3732 C CA . LEU A 1 484 ? 5.822 -14.485 -6.241 1.00 95.19 484 LEU A CA 1
ATOM 3733 C C . LEU A 1 484 ? 7.122 -13.956 -6.856 1.00 95.19 484 LEU A C 1
ATOM 3735 O O . LEU A 1 484 ? 7.958 -13.395 -6.151 1.00 95.19 484 LEU A O 1
ATOM 3739 N N . PHE A 1 485 ? 7.274 -14.075 -8.176 1.00 95.44 485 PHE A N 1
ATOM 3740 C CA . PHE A 1 485 ? 8.408 -13.490 -8.883 1.00 95.44 485 PHE A CA 1
ATOM 3741 C C . PHE A 1 485 ? 8.397 -11.958 -8.806 1.00 95.44 485 PHE A C 1
ATOM 3743 O O . PHE A 1 485 ? 9.432 -11.346 -8.561 1.00 95.44 485 PHE A O 1
ATOM 3750 N N . GLY A 1 486 ? 7.230 -11.323 -8.942 1.00 95.25 486 GLY A N 1
ATOM 3751 C CA . GLY A 1 486 ? 7.101 -9.877 -8.786 1.00 95.25 486 GLY A CA 1
ATOM 3752 C C . GLY A 1 486 ? 7.549 -9.388 -7.405 1.00 95.25 486 GLY A C 1
ATOM 3753 O O . GLY A 1 486 ? 8.258 -8.387 -7.318 1.00 95.25 486 GLY A O 1
ATOM 3754 N N . LEU A 1 487 ? 7.224 -10.134 -6.344 1.00 94.94 487 LEU A N 1
ATOM 3755 C CA . LEU A 1 487 ? 7.709 -9.879 -4.984 1.00 94.94 487 LEU A CA 1
ATOM 3756 C C . LEU A 1 487 ? 9.219 -10.070 -4.825 1.00 94.94 487 LEU A C 1
ATOM 3758 O O . LEU A 1 487 ? 9.867 -9.267 -4.154 1.00 94.94 487 LEU A O 1
ATOM 3762 N N . GLU A 1 488 ? 9.786 -11.111 -5.438 1.00 94.50 488 GLU A N 1
ATOM 3763 C CA . GLU A 1 488 ? 11.233 -11.359 -5.421 1.00 94.50 488 GLU A CA 1
ATOM 3764 C C . GLU A 1 488 ? 12.005 -10.183 -6.041 1.00 94.50 488 GLU A C 1
ATOM 3766 O O . GLU A 1 488 ? 13.048 -9.758 -5.537 1.00 94.50 488 GLU A O 1
ATOM 3771 N N . VAL A 1 489 ? 11.477 -9.660 -7.148 1.00 93.00 489 VAL A N 1
ATOM 3772 C CA . VAL A 1 489 ? 12.130 -8.648 -7.978 1.00 93.00 489 VAL A CA 1
ATOM 3773 C C . VAL A 1 489 ? 11.922 -7.232 -7.433 1.00 93.00 489 VAL A C 1
ATOM 3775 O O . VAL A 1 489 ? 12.842 -6.414 -7.471 1.00 93.00 489 VAL A O 1
ATOM 3778 N N . ALA A 1 490 ? 10.738 -6.930 -6.901 1.00 91.88 490 ALA A N 1
ATOM 3779 C CA . ALA A 1 490 ? 10.408 -5.630 -6.331 1.00 91.88 490 ALA A CA 1
ATOM 3780 C C . ALA A 1 490 ? 10.406 -5.689 -4.798 1.00 91.88 490 ALA A C 1
ATOM 3782 O O . ALA A 1 490 ? 9.372 -5.669 -4.131 1.00 91.88 490 ALA A O 1
ATOM 3783 N N . GLN A 1 491 ? 11.606 -5.727 -4.225 1.00 89.44 491 GLN A N 1
ATOM 3784 C CA . GLN A 1 491 ? 11.770 -5.661 -2.776 1.00 89.44 491 GLN A CA 1
ATOM 3785 C C . GLN A 1 491 ? 11.155 -4.370 -2.205 1.00 89.44 491 GLN A C 1
ATOM 3787 O O . GLN A 1 491 ? 11.305 -3.280 -2.768 1.00 89.44 491 GLN A O 1
ATOM 3792 N N . GLY A 1 492 ? 10.462 -4.497 -1.070 1.00 89.62 492 GLY A N 1
ATOM 3793 C CA . GLY A 1 492 ? 9.830 -3.368 -0.381 1.00 89.62 492 GLY A CA 1
ATOM 3794 C C . GLY A 1 492 ? 8.601 -2.797 -1.096 1.00 89.62 492 GLY A C 1
ATOM 3795 O O . GLY A 1 492 ? 8.348 -1.595 -1.007 1.00 89.62 492 GLY A O 1
ATOM 3796 N N . LEU A 1 493 ? 7.857 -3.617 -1.845 1.00 93.69 493 LEU A N 1
ATOM 3797 C CA . LEU A 1 493 ? 6.543 -3.221 -2.354 1.00 93.69 493 LEU A CA 1
ATOM 3798 C C . LEU A 1 493 ? 5.547 -2.991 -1.214 1.00 93.69 493 LEU A C 1
ATOM 3800 O O . LEU A 1 493 ? 5.416 -3.813 -0.308 1.00 93.69 493 LEU A O 1
ATOM 3804 N N . ASN A 1 494 ? 4.771 -1.913 -1.328 1.00 94.81 494 ASN A N 1
ATOM 3805 C CA . ASN A 1 494 ? 3.600 -1.677 -0.491 1.00 94.81 494 ASN A CA 1
ATOM 3806 C C . ASN A 1 494 ? 2.422 -2.522 -1.010 1.00 94.81 494 ASN A C 1
ATOM 3808 O O . ASN A 1 494 ? 1.556 -2.033 -1.735 1.00 94.81 494 ASN A O 1
ATOM 3812 N N . LEU A 1 495 ? 2.431 -3.821 -0.691 1.00 95.88 495 LEU A N 1
ATOM 3813 C CA . LEU A 1 495 ? 1.370 -4.761 -1.072 1.00 95.88 495 LEU A CA 1
ATOM 3814 C C . LEU A 1 495 ? -0.046 -4.278 -0.702 1.00 95.88 495 LEU A C 1
ATOM 3816 O O . LEU A 1 495 ? -0.928 -4.377 -1.558 1.00 95.88 495 LEU A O 1
ATOM 3820 N N . PRO A 1 496 ? -0.290 -3.731 0.508 1.00 96.00 496 PRO A N 1
ATOM 3821 C CA . PRO A 1 496 ? -1.594 -3.186 0.868 1.00 96.00 496 PRO A CA 1
ATOM 3822 C C . PRO A 1 496 ? -2.112 -2.128 -0.104 1.00 96.00 496 PRO A C 1
ATOM 3824 O O . PRO A 1 496 ? -3.261 -2.190 -0.529 1.00 96.00 496 PRO A O 1
ATOM 3827 N N . GLU A 1 497 ? -1.261 -1.179 -0.492 1.00 94.88 497 GLU A N 1
ATOM 3828 C CA . GLU A 1 497 ? -1.622 -0.107 -1.423 1.00 94.88 497 GLU A CA 1
ATOM 3829 C C . GLU A 1 497 ? -1.917 -0.648 -2.828 1.00 94.88 497 GLU A C 1
ATOM 3831 O O . GLU A 1 497 ? -2.867 -0.208 -3.475 1.00 94.88 497 GLU A O 1
ATOM 3836 N N . LEU A 1 498 ? -1.169 -1.660 -3.282 1.00 95.44 498 LEU A N 1
ATOM 3837 C CA . LEU A 1 498 ? -1.450 -2.328 -4.556 1.00 95.44 498 LEU A CA 1
ATOM 3838 C C . LEU A 1 498 ? -2.796 -3.051 -4.548 1.00 95.44 498 LEU A C 1
ATOM 3840 O O . LEU A 1 498 ? -3.551 -2.934 -5.515 1.00 95.44 498 LEU A O 1
ATOM 3844 N N . LEU A 1 499 ? -3.120 -3.757 -3.461 1.00 95.56 499 LEU A N 1
ATOM 3845 C CA . LEU A 1 499 ? -4.420 -4.407 -3.318 1.00 95.56 499 LEU A CA 1
ATOM 3846 C C . LEU A 1 499 ? -5.552 -3.373 -3.295 1.00 95.56 499 LEU A C 1
ATOM 3848 O O . LEU A 1 499 ? -6.549 -3.553 -3.987 1.00 95.56 499 LEU A O 1
ATOM 3852 N N . VAL A 1 500 ? -5.378 -2.252 -2.590 1.00 93.56 500 VAL A N 1
ATOM 3853 C CA . VAL A 1 500 ? -6.336 -1.130 -2.589 1.00 93.56 500 VAL A CA 1
ATOM 3854 C C . VAL A 1 500 ? -6.500 -0.516 -3.986 1.00 93.56 500 VAL A C 1
ATOM 3856 O O . VAL A 1 500 ? -7.592 -0.086 -4.352 1.00 93.56 500 VAL A O 1
ATOM 3859 N N . GLY A 1 501 ? -5.450 -0.503 -4.807 1.00 93.50 501 GLY A N 1
ATOM 3860 C CA . GLY A 1 501 ? -5.542 -0.069 -6.202 1.00 93.50 501 GLY A CA 1
ATOM 3861 C C . GLY A 1 501 ? -6.312 -1.039 -7.107 1.00 93.50 501 GLY A C 1
ATOM 3862 O O . GLY A 1 501 ? -6.889 -0.607 -8.103 1.00 93.50 501 GLY A O 1
ATOM 3863 N N . CYS A 1 502 ? -6.342 -2.332 -6.765 1.00 92.12 502 CYS A N 1
ATOM 3864 C CA . CYS A 1 502 ? -6.857 -3.393 -7.637 1.00 92.12 502 CYS A CA 1
ATOM 3865 C C . CYS A 1 502 ? -8.154 -4.052 -7.144 1.00 92.12 502 CYS A C 1
ATOM 3867 O O . CYS A 1 502 ? -8.777 -4.778 -7.914 1.00 92.12 502 CYS A O 1
ATOM 3869 N N . TYR A 1 503 ? -8.593 -3.826 -5.898 1.00 91.31 503 TYR A N 1
ATOM 3870 C CA . TYR A 1 503 ? -9.688 -4.608 -5.297 1.00 91.31 503 TYR A CA 1
ATOM 3871 C C . TYR A 1 503 ? -11.011 -4.518 -6.067 1.00 91.31 503 TYR A C 1
ATOM 3873 O O . TYR A 1 503 ? -11.800 -5.454 -6.014 1.00 91.31 503 TYR A O 1
ATOM 3881 N N . LYS A 1 504 ? -11.249 -3.425 -6.804 1.00 88.81 504 LYS A N 1
ATOM 3882 C CA . LYS A 1 504 ? -12.452 -3.254 -7.637 1.00 88.81 504 LYS A CA 1
ATOM 3883 C C . LYS A 1 504 ? -12.534 -4.259 -8.786 1.00 88.81 504 LYS A C 1
ATOM 3885 O O . LYS A 1 504 ? -13.606 -4.498 -9.324 1.00 88.81 504 LYS A O 1
ATOM 3890 N N . GLU A 1 505 ? -11.401 -4.834 -9.180 1.00 90.62 505 GLU A N 1
ATOM 3891 C CA . GLU A 1 505 ? -11.326 -5.845 -10.237 1.00 90.62 505 GLU A CA 1
ATOM 3892 C C . GLU A 1 505 ? -11.587 -7.264 -9.691 1.00 90.62 505 GLU A C 1
ATOM 3894 O O . GLU A 1 505 ? -11.828 -8.194 -10.463 1.00 90.62 505 GLU A O 1
ATOM 3899 N N . LEU A 1 506 ? -11.616 -7.434 -8.362 1.00 88.75 506 LEU A N 1
ATOM 3900 C CA . LEU A 1 506 ? -11.915 -8.706 -7.709 1.00 88.75 506 LEU A CA 1
ATOM 3901 C C . LEU A 1 506 ? -13.418 -8.980 -7.721 1.00 88.75 506 LEU A C 1
ATOM 3903 O O . LEU A 1 506 ? -14.195 -8.381 -6.985 1.00 88.75 506 LEU A O 1
ATOM 3907 N N . LYS A 1 507 ? -13.824 -9.956 -8.536 1.00 84.44 507 LYS A N 1
ATOM 3908 C CA . LYS A 1 507 ? -15.239 -10.261 -8.809 1.00 84.44 507 LYS A CA 1
ATOM 3909 C C . LYS A 1 507 ? -16.020 -10.848 -7.633 1.00 84.44 507 LYS A C 1
ATOM 3911 O O . LYS A 1 507 ? -17.243 -10.896 -7.694 1.00 84.44 507 LYS A O 1
ATOM 3916 N N . THR A 1 508 ? -15.349 -11.383 -6.613 1.00 86.38 508 THR A N 1
ATOM 3917 C CA . THR A 1 508 ? -16.020 -12.084 -5.508 1.00 86.38 508 THR A CA 1
ATOM 3918 C C . THR A 1 508 ? -15.468 -11.659 -4.156 1.00 86.38 508 THR A C 1
ATOM 3920 O O . THR A 1 508 ? -14.263 -11.456 -3.994 1.00 86.38 508 THR A O 1
ATOM 3923 N N . SER A 1 509 ? -16.343 -11.608 -3.150 1.00 84.44 509 SER A N 1
ATOM 3924 C CA . SER A 1 509 ? -15.960 -11.358 -1.755 1.00 84.44 509 SER A CA 1
ATOM 3925 C C . SER A 1 509 ? -14.972 -12.404 -1.231 1.00 84.44 509 SER A C 1
ATOM 3927 O O . SER A 1 509 ? -14.065 -12.071 -0.474 1.00 84.44 509 SER A O 1
ATOM 3929 N N . LYS A 1 510 ? -15.090 -13.660 -1.682 1.00 88.06 510 LYS A N 1
ATOM 3930 C CA . LYS A 1 510 ? -14.167 -14.750 -1.340 1.00 88.06 510 LYS A CA 1
ATOM 3931 C C . LYS A 1 510 ? -12.758 -14.513 -1.896 1.00 88.06 510 LYS A C 1
ATOM 3933 O O . LYS A 1 510 ? -11.785 -14.729 -1.177 1.00 88.06 510 LYS A O 1
ATOM 3938 N N . ALA A 1 511 ? -12.640 -14.049 -3.144 1.00 89.88 511 ALA A N 1
ATOM 3939 C CA . ALA A 1 511 ? -11.349 -13.691 -3.733 1.00 89.88 511 ALA A CA 1
ATOM 3940 C C . ALA A 1 511 ? -10.713 -12.506 -2.995 1.00 89.88 511 ALA A C 1
ATOM 3942 O O . ALA A 1 511 ? -9.534 -12.571 -2.658 1.00 89.88 511 ALA A O 1
ATOM 3943 N N . LEU A 1 512 ? -11.503 -11.477 -2.662 1.00 91.12 512 LEU A N 1
ATOM 3944 C CA . LEU A 1 512 ? -11.039 -10.345 -1.857 1.00 91.12 512 LEU A CA 1
ATOM 3945 C C . LEU A 1 512 ? -10.571 -10.776 -0.464 1.00 91.12 512 LEU A C 1
ATOM 3947 O O . LEU A 1 512 ? -9.481 -10.390 -0.051 1.00 91.12 512 LEU A O 1
ATOM 3951 N N . ALA A 1 513 ? -11.343 -11.610 0.236 1.00 91.00 513 ALA A N 1
ATOM 3952 C CA . ALA A 1 513 ? -10.969 -12.142 1.545 1.00 91.00 513 ALA A CA 1
ATOM 3953 C C . ALA A 1 513 ? -9.639 -12.909 1.484 1.00 91.00 513 ALA A C 1
ATOM 3955 O O . ALA A 1 513 ? -8.752 -12.675 2.300 1.00 91.00 513 ALA A O 1
ATOM 3956 N N . SER A 1 514 ? -9.479 -13.784 0.485 1.00 93.06 514 SER A N 1
ATOM 3957 C CA . SER A 1 514 ? -8.255 -14.563 0.279 1.00 93.06 514 SER A CA 1
ATOM 3958 C C . SER A 1 514 ? -7.050 -13.684 -0.078 1.00 93.06 514 SER A C 1
ATOM 3960 O O . SER A 1 514 ? -5.966 -13.903 0.460 1.00 93.06 514 SER A O 1
ATOM 3962 N N . ALA A 1 515 ? -7.232 -12.671 -0.930 1.00 93.88 515 ALA A N 1
ATOM 3963 C CA . ALA A 1 515 ? -6.177 -11.724 -1.285 1.00 93.88 515 ALA A CA 1
ATOM 3964 C C . ALA A 1 515 ? -5.763 -10.860 -0.084 1.00 93.88 515 ALA A C 1
ATOM 3966 O O . ALA A 1 515 ? -4.573 -10.695 0.170 1.00 93.88 515 ALA A O 1
ATOM 3967 N N . LEU A 1 516 ? -6.731 -10.351 0.689 1.00 94.00 516 LEU A N 1
ATOM 3968 C CA . LEU A 1 516 ? -6.484 -9.596 1.922 1.00 94.00 516 LEU A CA 1
ATOM 3969 C C . LEU A 1 516 ? -5.716 -10.432 2.942 1.00 94.00 516 LEU A C 1
ATOM 3971 O O . LEU A 1 516 ? -4.744 -9.944 3.517 1.00 94.00 516 LEU A O 1
ATOM 3975 N N . GLN A 1 517 ? -6.127 -11.687 3.138 1.00 94.94 517 GLN A N 1
ATOM 3976 C CA . GLN A 1 517 ? -5.432 -12.616 4.020 1.00 94.94 517 GLN A CA 1
ATOM 3977 C C . GLN A 1 517 ? -3.989 -12.806 3.554 1.00 94.94 517 GLN A C 1
ATOM 3979 O O . GLN A 1 517 ? -3.068 -12.603 4.337 1.00 94.94 517 GLN A O 1
ATOM 3984 N N . TRP A 1 518 ? -3.768 -13.113 2.276 1.00 95.25 518 TRP A N 1
ATOM 3985 C CA . TRP A 1 518 ? -2.421 -13.302 1.745 1.00 95.25 518 TRP A CA 1
ATOM 3986 C C . TRP A 1 518 ? -1.544 -12.043 1.859 1.00 95.25 518 TRP A C 1
ATOM 3988 O O . TRP A 1 518 ? -0.385 -12.142 2.271 1.00 95.25 518 TRP A O 1
ATOM 3998 N N . VAL A 1 519 ? -2.084 -10.858 1.551 1.00 95.06 519 VAL A N 1
ATOM 3999 C CA . VAL A 1 519 ? -1.363 -9.581 1.690 1.00 95.06 519 VAL A CA 1
ATOM 4000 C C . VAL A 1 519 ? -0.981 -9.332 3.144 1.00 95.06 519 VAL A C 1
ATOM 4002 O O . VAL A 1 519 ? 0.173 -9.010 3.414 1.00 95.06 519 VAL A O 1
ATOM 4005 N N . LEU A 1 520 ? -1.905 -9.539 4.085 1.00 94.19 520 LEU A N 1
ATOM 4006 C CA . LEU A 1 520 ? -1.629 -9.388 5.513 1.00 94.19 520 LEU A CA 1
ATOM 4007 C C . LEU A 1 520 ? -0.505 -10.330 5.965 1.00 94.19 520 LEU A C 1
ATOM 4009 O O . LEU A 1 520 ? 0.437 -9.893 6.621 1.00 94.19 520 LEU A O 1
ATOM 4013 N N . GLN A 1 521 ? -0.569 -11.599 5.559 1.00 93.62 521 GLN A N 1
ATOM 4014 C CA . GLN A 1 521 ? 0.427 -12.607 5.921 1.00 93.62 521 GLN A CA 1
ATOM 4015 C C . GLN A 1 521 ? 1.809 -12.320 5.327 1.00 93.62 521 GLN A C 1
ATOM 4017 O O . GLN A 1 521 ? 2.828 -12.562 5.974 1.00 93.62 521 GLN A O 1
ATOM 4022 N N . THR A 1 522 ? 1.846 -11.793 4.103 1.00 93.00 522 THR A N 1
ATOM 4023 C CA . THR A 1 522 ? 3.090 -11.511 3.379 1.00 93.00 522 THR A CA 1
ATOM 4024 C C . THR A 1 522 ? 3.744 -10.216 3.854 1.00 93.00 522 THR A C 1
ATOM 4026 O O . THR A 1 522 ? 4.964 -10.151 3.977 1.00 93.00 522 THR A O 1
ATOM 4029 N N . SER A 1 523 ? 2.949 -9.181 4.140 1.00 92.38 523 SER A N 1
ATOM 4030 C CA . SER A 1 523 ? 3.452 -7.901 4.653 1.00 92.38 523 SER A CA 1
ATOM 4031 C C . SER A 1 523 ? 3.794 -7.941 6.137 1.00 92.38 523 SER A C 1
ATOM 4033 O O . SER A 1 523 ? 4.624 -7.154 6.578 1.00 92.38 523 SER A O 1
ATOM 4035 N N . VAL A 1 524 ? 3.179 -8.849 6.899 1.00 91.19 524 VAL A N 1
ATOM 4036 C CA . VAL A 1 524 ? 3.381 -8.979 8.345 1.00 91.19 524 VAL A CA 1
ATOM 4037 C C . VAL A 1 524 ? 3.724 -10.429 8.695 1.00 91.19 524 VAL A C 1
ATOM 4039 O O . VAL A 1 524 ? 2.915 -11.141 9.300 1.00 91.19 524 VAL A O 1
ATOM 4042 N N . PRO A 1 525 ? 4.912 -10.911 8.292 1.00 89.31 525 PRO A N 1
ATOM 4043 C CA . PRO A 1 525 ? 5.312 -12.284 8.540 1.00 89.31 525 PRO A CA 1
ATOM 4044 C C . PRO A 1 525 ? 5.522 -12.530 10.035 1.00 89.31 525 PRO A C 1
ATOM 4046 O O . PRO A 1 525 ? 6.337 -11.874 10.691 1.00 89.31 525 PRO A O 1
ATOM 4049 N N . LEU A 1 526 ? 4.839 -13.558 10.538 1.00 85.31 526 LEU A N 1
ATOM 4050 C CA . LEU A 1 526 ? 4.952 -14.055 11.907 1.00 85.31 526 LEU A CA 1
ATOM 4051 C C . LEU A 1 526 ? 6.415 -14.379 12.286 1.00 85.31 526 LEU A C 1
ATOM 4053 O O . LEU A 1 526 ? 6.850 -14.141 13.401 1.00 85.31 526 LEU A O 1
ATOM 4057 N N . SER A 1 527 ? 7.240 -14.905 11.386 1.00 79.88 527 SER A N 1
ATOM 4058 C CA . SER A 1 527 ? 8.595 -15.356 11.746 1.00 79.88 527 SER A CA 1
ATOM 4059 C C . SER A 1 527 ? 9.702 -14.311 11.558 1.00 79.88 527 SER A C 1
ATOM 4061 O O . SER A 1 527 ? 10.873 -14.688 11.525 1.00 79.88 527 SER A O 1
ATOM 4063 N N . SER A 1 528 ? 9.398 -13.019 11.369 1.00 66.94 528 SER A N 1
ATOM 4064 C CA . SER A 1 528 ? 10.462 -12.064 11.026 1.00 66.94 528 SER A CA 1
ATOM 4065 C C . SER A 1 528 ? 11.426 -11.791 12.187 1.00 66.94 528 SER A C 1
ATOM 4067 O O . SER A 1 528 ? 11.095 -11.249 13.247 1.00 66.94 528 SER A O 1
ATOM 4069 N N . GLU A 1 529 ? 12.695 -12.128 11.962 1.00 66.88 529 GLU A N 1
ATOM 4070 C CA . GLU A 1 529 ? 13.777 -11.812 12.892 1.00 66.88 529 GLU A CA 1
ATOM 4071 C C . GLU A 1 529 ? 14.070 -10.301 12.956 1.00 66.88 529 GLU A C 1
ATOM 4073 O O . GLU A 1 529 ? 14.559 -9.819 13.979 1.00 66.88 529 GLU A O 1
ATOM 4078 N N . THR A 1 530 ? 13.693 -9.536 11.928 1.00 57.19 530 THR A N 1
ATOM 4079 C CA . THR A 1 530 ? 14.258 -8.208 11.643 1.00 57.19 530 THR A CA 1
ATOM 4080 C C . THR A 1 530 ? 13.350 -6.995 11.909 1.00 57.19 530 THR A C 1
ATOM 4082 O O . THR A 1 530 ? 13.855 -5.875 11.838 1.00 57.19 530 THR A O 1
ATOM 4085 N N . GLY A 1 531 ? 12.062 -7.166 12.241 1.00 63.62 531 GLY A N 1
ATOM 4086 C CA . GLY A 1 531 ? 11.082 -6.059 12.287 1.00 63.62 531 GLY A CA 1
ATOM 4087 C C . GLY A 1 531 ? 10.366 -5.817 13.623 1.00 63.62 531 GLY A C 1
ATOM 4088 O O . GLY A 1 531 ? 10.640 -6.480 14.628 1.00 63.62 531 GLY A O 1
ATOM 4089 N N . THR A 1 532 ? 9.432 -4.856 13.601 1.00 77.94 532 THR A N 1
ATOM 4090 C CA . THR A 1 532 ? 8.395 -4.567 14.609 1.00 77.94 532 THR A CA 1
ATOM 4091 C C . THR A 1 532 ? 7.031 -5.025 14.058 1.00 77.94 532 THR A C 1
ATOM 4093 O O . THR A 1 532 ? 6.221 -4.195 13.653 1.00 77.94 532 THR A O 1
ATOM 4096 N N . PRO A 1 533 ? 6.714 -6.341 14.060 1.00 83.00 533 PRO A N 1
ATOM 4097 C CA . PRO A 1 533 ? 5.560 -6.889 13.331 1.00 83.00 533 PRO A CA 1
ATOM 4098 C C . PRO A 1 533 ? 4.219 -6.275 13.753 1.00 83.00 533 PRO A C 1
ATOM 4100 O O . PRO A 1 533 ? 3.278 -6.198 12.973 1.00 83.00 533 PRO A O 1
ATOM 4103 N N . VAL A 1 534 ? 4.141 -5.808 15.000 1.00 84.44 534 VAL A N 1
ATOM 4104 C CA . VAL A 1 534 ? 2.980 -5.108 15.559 1.00 84.44 534 VAL A CA 1
ATOM 4105 C C . VAL A 1 534 ? 2.769 -3.743 14.887 1.00 84.44 534 VAL A C 1
ATOM 4107 O O . VAL A 1 534 ? 1.636 -3.387 14.586 1.00 84.44 534 VAL A O 1
ATOM 4110 N N . GLU A 1 535 ? 3.829 -2.977 14.627 1.00 85.88 535 GLU A N 1
ATOM 4111 C CA . GLU A 1 535 ? 3.740 -1.686 13.924 1.00 85.88 535 GLU A CA 1
ATOM 4112 C C . GLU A 1 535 ? 3.355 -1.892 12.460 1.00 85.88 535 GLU A C 1
ATOM 4114 O O . GLU A 1 535 ? 2.427 -1.246 11.963 1.00 85.88 535 GLU A O 1
ATOM 4119 N N . ASP A 1 536 ? 4.020 -2.847 11.805 1.00 89.00 536 ASP A N 1
ATOM 4120 C CA . ASP A 1 536 ? 3.758 -3.216 10.415 1.00 89.00 536 ASP A CA 1
ATOM 4121 C C . ASP A 1 536 ? 2.308 -3.678 10.236 1.00 89.00 536 ASP A C 1
ATOM 4123 O O . ASP A 1 536 ? 1.640 -3.265 9.290 1.00 89.00 536 ASP A O 1
ATOM 4127 N N . PHE A 1 537 ? 1.772 -4.447 11.190 1.00 90.31 537 PHE A N 1
ATOM 4128 C CA . PHE A 1 537 ? 0.368 -4.852 11.213 1.00 90.31 537 PHE A CA 1
ATOM 4129 C C . PHE A 1 537 ? -0.593 -3.667 11.139 1.00 90.31 537 PHE A C 1
ATOM 4131 O O . PHE A 1 537 ? -1.485 -3.641 10.290 1.00 90.31 537 PHE A O 1
ATOM 4138 N N . TRP A 1 538 ? -0.398 -2.653 11.981 1.00 88.12 538 TRP A N 1
ATOM 4139 C CA . TRP A 1 538 ? -1.266 -1.478 11.984 1.00 88.12 538 TRP A CA 1
ATOM 4140 C C . TRP A 1 538 ? -1.063 -0.590 10.751 1.00 88.12 538 TRP A C 1
ATOM 4142 O O . TRP A 1 538 ? -2.030 -0.013 10.249 1.00 88.12 538 TRP A O 1
ATOM 4152 N N . ALA A 1 539 ? 0.159 -0.497 10.221 1.00 89.12 539 ALA A N 1
ATOM 4153 C CA . ALA A 1 539 ? 0.432 0.206 8.967 1.00 89.12 539 ALA A CA 1
ATOM 4154 C C . ALA A 1 539 ? -0.244 -0.477 7.763 1.00 89.12 539 ALA A C 1
ATOM 4156 O O . ALA A 1 539 ? -0.844 0.192 6.911 1.00 89.12 539 ALA A O 1
ATOM 4157 N N . VAL A 1 540 ? -0.206 -1.811 7.728 1.00 91.94 540 VAL A N 1
ATOM 4158 C CA . VAL A 1 540 ? -0.883 -2.645 6.732 1.00 91.94 540 VAL A CA 1
ATOM 4159 C C . VAL A 1 540 ? -2.393 -2.489 6.849 1.00 91.94 540 VAL A C 1
ATOM 4161 O O . VAL A 1 540 ? -3.032 -2.164 5.852 1.00 91.94 540 VAL A O 1
ATOM 4164 N N . LEU A 1 541 ? -2.965 -2.621 8.051 1.00 90.12 541 LEU A N 1
ATOM 4165 C CA . LEU A 1 541 ? -4.402 -2.428 8.269 1.00 90.12 541 LEU A CA 1
ATOM 4166 C C . LEU A 1 541 ? -4.877 -1.047 7.830 1.00 90.12 541 LEU A C 1
ATOM 4168 O O . LEU A 1 541 ? -5.900 -0.941 7.160 1.00 90.12 541 LEU A O 1
ATOM 4172 N N . ARG A 1 542 ? -4.120 0.005 8.152 1.00 88.94 542 ARG A N 1
ATOM 4173 C CA . ARG A 1 542 ? -4.440 1.373 7.732 1.00 88.94 542 ARG A CA 1
ATOM 4174 C C . ARG A 1 542 ? -4.474 1.515 6.219 1.00 88.94 542 ARG A C 1
ATOM 4176 O O . ARG A 1 542 ? -5.344 2.193 5.684 1.00 88.94 542 ARG A O 1
ATOM 4183 N N . SER A 1 543 ? -3.516 0.899 5.539 1.00 90.69 543 SER A N 1
ATOM 4184 C CA . SER A 1 543 ? -3.454 0.938 4.082 1.00 90.69 543 SER A CA 1
ATOM 4185 C C . SER A 1 543 ? -4.630 0.163 3.487 1.00 90.69 543 SER A C 1
ATOM 4187 O O . SER A 1 543 ? -5.367 0.704 2.668 1.00 90.69 543 SER A O 1
ATOM 4189 N N . LEU A 1 544 ? -4.887 -1.052 3.984 1.00 90.81 544 LEU A N 1
ATOM 4190 C CA . LEU A 1 544 ? -6.023 -1.879 3.574 1.00 90.81 544 LEU A CA 1
ATOM 4191 C C . LEU A 1 544 ? -7.375 -1.230 3.878 1.00 90.81 544 LEU A C 1
ATOM 4193 O O . LEU A 1 544 ? -8.346 -1.520 3.190 1.00 90.81 544 LEU A O 1
ATOM 4197 N N . ALA A 1 545 ? -7.464 -0.335 4.863 1.00 85.56 545 ALA A N 1
ATOM 4198 C CA . ALA A 1 545 ? -8.689 0.401 5.167 1.00 85.56 545 ALA A CA 1
ATOM 4199 C C . ALA A 1 545 ? -9.136 1.311 4.003 1.00 85.56 545 ALA A C 1
ATOM 4201 O O . ALA A 1 545 ? -10.285 1.743 3.959 1.00 85.56 545 ALA A O 1
ATOM 4202 N N . GLY A 1 546 ? -8.259 1.575 3.025 1.00 83.19 546 GLY A N 1
ATOM 4203 C CA . GLY A 1 546 ? -8.625 2.198 1.752 1.00 83.19 546 GLY A CA 1
ATOM 4204 C C . GLY A 1 546 ? -9.486 1.312 0.840 1.00 83.19 546 GLY A C 1
ATOM 4205 O O . GLY A 1 546 ? -10.073 1.826 -0.116 1.00 83.19 546 GLY A O 1
ATOM 4206 N N . VAL A 1 547 ? -9.599 0.008 1.125 1.00 82.81 547 VAL A N 1
ATOM 4207 C CA . VAL A 1 547 ? -10.583 -0.883 0.498 1.00 82.81 547 VAL A CA 1
ATOM 4208 C C . VAL A 1 547 ? -11.961 -0.432 0.964 1.00 82.81 547 VAL A C 1
ATOM 4210 O O . VAL A 1 547 ? -12.485 -0.866 1.989 1.00 82.81 547 VAL A O 1
ATOM 4213 N N . GLN A 1 548 ? -12.546 0.495 0.210 1.00 72.62 548 GLN A N 1
ATOM 4214 C CA . GLN A 1 548 ? -13.949 0.825 0.370 1.00 72.62 548 GLN A CA 1
ATOM 4215 C C . GLN A 1 548 ? -14.732 -0.429 0.015 1.00 72.62 548 GLN A C 1
ATOM 4217 O O . GLN A 1 548 ? -14.603 -0.957 -1.088 1.00 72.62 548 GLN A O 1
ATOM 4222 N N . PHE A 1 549 ? -15.543 -0.909 0.948 1.00 65.19 549 PHE A N 1
ATOM 4223 C CA . PHE A 1 549 ? -16.497 -1.970 0.678 1.00 65.19 549 PHE A CA 1
ATOM 4224 C C . PHE A 1 549 ? -17.517 -1.417 -0.327 1.00 65.19 549 PHE A C 1
ATOM 4226 O O . PHE A 1 549 ? -18.491 -0.765 0.052 1.00 65.19 549 PHE A O 1
ATOM 4233 N N . GLN A 1 550 ? -17.220 -1.561 -1.625 1.00 51.59 550 GLN A N 1
ATOM 4234 C CA . GLN A 1 550 ? -18.080 -1.061 -2.689 1.00 51.59 550 GLN A CA 1
ATOM 4235 C C . GLN A 1 550 ? -19.458 -1.702 -2.528 1.00 51.59 550 GLN A C 1
ATOM 4237 O O . GLN A 1 550 ? -19.593 -2.920 -2.443 1.00 51.59 550 GLN A O 1
ATOM 4242 N N . ARG A 1 551 ? -20.477 -0.842 -2.458 1.00 53.41 551 ARG A N 1
ATOM 4243 C CA . ARG A 1 551 ? -21.895 -1.149 -2.212 1.00 53.41 551 ARG A CA 1
ATOM 4244 C C . ARG A 1 551 ? -22.576 -1.972 -3.319 1.00 53.41 551 ARG A C 1
ATOM 4246 O O . ARG A 1 551 ? -23.799 -1.995 -3.367 1.00 53.41 551 ARG A O 1
ATOM 4253 N N . GLU A 1 552 ? -21.834 -2.607 -4.221 1.00 46.50 552 GLU A N 1
ATOM 4254 C CA . GLU A 1 552 ? -22.396 -3.089 -5.491 1.00 46.50 552 GLU A CA 1
ATOM 4255 C C . GLU A 1 552 ? -23.223 -4.378 -5.402 1.00 46.50 552 GLU A C 1
ATOM 4257 O O . GLU A 1 552 ? -23.847 -4.738 -6.384 1.00 46.50 552 GLU A O 1
ATOM 4262 N N . ASP A 1 553 ? -23.385 -4.962 -4.215 1.00 58.00 553 ASP A N 1
ATOM 4263 C CA . ASP A 1 553 ? -24.567 -5.767 -3.887 1.00 58.00 553 ASP A CA 1
ATOM 4264 C C . ASP A 1 553 ? -24.956 -5.492 -2.428 1.00 58.00 553 ASP A C 1
ATOM 4266 O O . ASP A 1 553 ? -24.535 -6.199 -1.501 1.00 58.00 553 ASP A O 1
ATOM 4270 N N . GLU A 1 554 ? -25.759 -4.449 -2.186 1.00 63.50 554 GLU A N 1
ATOM 4271 C CA . GLU A 1 554 ? -26.336 -4.216 -0.852 1.00 63.50 554 GLU A CA 1
ATOM 4272 C C . GLU A 1 554 ? -27.060 -5.458 -0.322 1.00 63.50 554 GLU A C 1
ATOM 4274 O O . GLU A 1 554 ? -27.026 -5.718 0.880 1.00 63.50 554 GLU A O 1
ATOM 4279 N N . GLU A 1 555 ? -27.635 -6.253 -1.227 1.00 71.12 555 GLU A N 1
ATOM 4280 C CA . GLU A 1 555 ? -28.366 -7.464 -0.881 1.00 71.12 555 GLU A CA 1
ATOM 4281 C C . GLU A 1 555 ? -27.487 -8.692 -0.610 1.00 71.12 555 GLU A C 1
ATOM 4283 O O . GLU A 1 555 ? -27.952 -9.611 0.053 1.00 71.12 555 GLU A O 1
ATOM 4288 N N . ASN A 1 556 ? -26.228 -8.746 -1.071 1.00 74.25 556 ASN A N 1
ATOM 4289 C CA . ASN A 1 556 ? -25.361 -9.926 -0.881 1.00 74.25 556 ASN A CA 1
ATOM 4290 C C . ASN A 1 556 ? -24.162 -9.693 0.045 1.00 74.25 556 ASN A C 1
ATOM 4292 O O . ASN A 1 556 ? -23.332 -10.586 0.224 1.00 74.25 556 ASN A O 1
ATOM 4296 N N . THR A 1 557 ? -24.056 -8.520 0.660 1.00 75.88 557 THR A N 1
ATOM 4297 C CA . THR A 1 557 ? -22.957 -8.237 1.587 1.00 75.88 557 THR A CA 1
ATOM 4298 C C . THR A 1 557 ? -23.390 -8.538 3.018 1.00 75.88 557 THR A C 1
ATOM 4300 O O . THR A 1 557 ? -24.369 -7.975 3.508 1.00 75.88 557 THR A O 1
ATOM 4303 N N . VAL A 1 558 ? -22.648 -9.403 3.715 1.00 82.12 558 VAL A N 1
ATOM 4304 C CA . VAL A 1 558 ? -22.815 -9.589 5.164 1.00 82.12 558 VAL A CA 1
ATOM 4305 C C . VAL A 1 558 ? -22.384 -8.296 5.855 1.00 82.12 558 VAL A C 1
ATOM 4307 O O . VAL A 1 558 ? -21.241 -7.865 5.720 1.00 82.12 558 VAL A O 1
ATOM 4310 N N . ARG A 1 559 ? -23.302 -7.660 6.582 1.00 85.56 559 ARG A N 1
ATOM 4311 C CA . ARG A 1 559 ? -23.062 -6.423 7.335 1.00 85.56 559 ARG A CA 1
ATOM 4312 C C . ARG A 1 559 ? -23.294 -6.668 8.822 1.00 85.56 559 ARG A C 1
ATOM 4314 O O . ARG A 1 559 ? -23.941 -7.640 9.216 1.00 85.56 559 ARG A O 1
ATOM 4321 N N . LEU A 1 560 ? -22.768 -5.771 9.649 1.00 86.38 560 LEU A N 1
ATOM 4322 C CA . LEU A 1 560 ? -23.112 -5.723 11.063 1.00 86.38 560 LEU A CA 1
ATOM 4323 C C . LEU A 1 560 ? -24.359 -4.872 11.272 1.00 86.38 560 LEU A C 1
ATOM 4325 O O . LEU A 1 560 ? -24.439 -3.722 10.831 1.00 86.38 560 LEU A O 1
ATOM 4329 N N . TRP A 1 561 ? -25.306 -5.436 12.005 1.00 91.19 561 TRP A N 1
ATOM 4330 C CA . TRP A 1 561 ? -26.569 -4.804 12.342 1.00 91.19 561 TRP A CA 1
ATOM 4331 C C . TRP A 1 561 ? -26.697 -4.738 13.848 1.00 91.19 561 TRP A C 1
ATOM 4333 O O . TRP A 1 561 ? -26.502 -5.737 14.537 1.00 91.19 561 TRP A O 1
ATOM 4343 N N . LYS A 1 562 ? -27.017 -3.557 14.365 1.00 92.56 562 LYS A N 1
ATOM 4344 C CA . LYS A 1 562 ? -27.288 -3.355 15.782 1.00 92.56 562 LYS A CA 1
ATOM 4345 C C . LYS A 1 562 ? -28.792 -3.297 15.995 1.00 92.56 562 LYS A C 1
ATOM 4347 O O . LYS A 1 562 ? -29.482 -2.537 15.315 1.00 92.56 562 LYS A O 1
ATOM 4352 N N . VAL A 1 563 ? -29.288 -4.072 16.953 1.00 94.56 563 VAL A N 1
ATOM 4353 C CA . VAL A 1 563 ? -30.671 -3.977 17.420 1.00 94.56 563 VAL A CA 1
ATOM 4354 C C . VAL A 1 563 ? -30.854 -2.627 18.107 1.00 94.56 563 VAL A C 1
ATOM 4356 O O . VAL A 1 563 ? -30.151 -2.314 19.067 1.00 94.56 563 VAL A O 1
ATOM 4359 N N . VAL A 1 564 ? -31.769 -1.812 17.589 1.00 94.06 564 VAL A N 1
ATOM 4360 C CA . VAL A 1 564 ? -32.125 -0.495 18.145 1.00 94.06 564 VAL A CA 1
ATOM 4361 C C . VAL A 1 564 ? -33.555 -0.446 18.668 1.00 94.06 564 VAL A C 1
ATOM 4363 O O . VAL A 1 564 ? -33.959 0.562 19.245 1.00 94.06 564 VAL A O 1
ATOM 4366 N N . ASP A 1 565 ? -34.334 -1.506 18.448 1.00 91.62 565 ASP A N 1
ATOM 4367 C CA . ASP A 1 565 ? -35.641 -1.638 19.076 1.00 91.62 565 ASP A CA 1
ATOM 4368 C C . ASP A 1 565 ? -35.427 -1.811 20.593 1.00 91.62 565 ASP A C 1
ATOM 4370 O O . ASP A 1 565 ? -34.675 -2.703 20.992 1.00 91.62 565 ASP A O 1
ATOM 4374 N N . PRO A 1 566 ? -36.032 -0.963 21.448 1.00 89.81 566 PRO A N 1
ATOM 4375 C CA . PRO A 1 566 ? -35.962 -1.133 22.899 1.00 89.81 566 PRO A CA 1
ATOM 4376 C C . PRO A 1 566 ? -36.673 -2.407 23.371 1.00 89.81 566 PRO A C 1
ATOM 4378 O O . PRO A 1 566 ? -36.503 -2.841 24.510 1.00 89.81 566 PRO A O 1
ATOM 4381 N N . LEU A 1 567 ? -37.497 -3.010 22.509 1.00 91.31 567 LEU A N 1
ATOM 4382 C CA . LEU A 1 567 ? -37.985 -4.367 22.686 1.00 91.31 567 LEU A CA 1
ATOM 4383 C C . LEU A 1 567 ? -37.050 -5.349 21.978 1.00 91.31 567 LEU A C 1
ATOM 4385 O O . LEU A 1 567 ? -36.460 -5.056 20.945 1.00 91.31 567 LEU A O 1
ATOM 4389 N N . TRP A 1 568 ? -36.967 -6.563 22.503 1.00 93.62 568 TRP A N 1
ATOM 4390 C CA . TRP A 1 568 ? -36.244 -7.648 21.854 1.00 93.62 568 TRP A CA 1
ATOM 4391 C C . TRP A 1 568 ? -36.792 -7.935 20.444 1.00 93.62 568 TRP A C 1
ATOM 4393 O O . TRP A 1 568 ? -38.002 -7.913 20.201 1.00 93.62 568 TRP A O 1
ATOM 4403 N N . VAL A 1 569 ? -35.894 -8.254 19.513 1.00 96.69 569 VAL A N 1
ATOM 4404 C CA . VAL A 1 569 ? -36.218 -8.604 18.125 1.00 96.69 569 VAL A CA 1
ATOM 4405 C C . VAL A 1 569 ? -36.192 -10.119 17.965 1.00 96.69 569 VAL A C 1
ATOM 4407 O O . VAL A 1 569 ? -35.236 -10.779 18.365 1.00 96.69 569 VAL A O 1
ATOM 4410 N N . LYS A 1 570 ? -37.249 -10.687 17.381 1.00 97.44 570 LYS A N 1
ATOM 4411 C CA . LYS A 1 570 ? -37.356 -12.128 17.105 1.00 97.44 570 LYS A CA 1
ATOM 4412 C C . LYS A 1 570 ? -36.401 -12.563 15.996 1.00 97.44 570 LYS A C 1
ATOM 4414 O O . LYS A 1 570 ? -36.278 -11.881 14.980 1.00 97.44 570 LYS A O 1
ATOM 4419 N N . VAL A 1 571 ? -35.812 -13.740 16.175 1.00 97.75 571 VAL A N 1
ATOM 4420 C CA . VAL A 1 571 ? -35.116 -14.498 15.130 1.00 97.75 571 VAL A CA 1
ATOM 4421 C C . VAL A 1 571 ? -36.071 -15.575 14.626 1.00 97.75 571 VAL A C 1
ATOM 4423 O O . VAL A 1 571 ? -36.560 -16.378 15.417 1.00 97.75 571 VAL A O 1
ATOM 4426 N N . TYR A 1 572 ? -36.363 -15.584 13.331 1.00 97.75 572 TYR A N 1
ATOM 4427 C CA . TYR A 1 572 ? -37.324 -16.475 12.679 1.00 97.75 572 TYR A CA 1
ATOM 4428 C C . TYR A 1 572 ? -36.618 -17.586 11.902 1.00 97.75 572 TYR A C 1
ATOM 4430 O O . TYR A 1 572 ? -35.505 -17.388 11.420 1.00 97.75 572 TYR A O 1
ATOM 4438 N N . GLY A 1 573 ? -37.258 -18.749 11.757 1.00 96.44 573 GLY A N 1
ATOM 4439 C CA . GLY A 1 573 ? -36.694 -19.858 10.977 1.00 96.44 573 GLY A CA 1
ATOM 4440 C C . GLY A 1 573 ? -36.695 -19.615 9.467 1.00 96.44 573 GLY A C 1
ATOM 4441 O O . GLY A 1 573 ? -35.814 -20.104 8.766 1.00 96.44 573 GLY A O 1
ATOM 4442 N N . GLU A 1 574 ? -37.640 -18.814 8.974 1.00 97.12 574 GLU A N 1
ATOM 4443 C CA . GLU A 1 574 ? -37.788 -18.457 7.559 1.00 97.12 574 GLU A CA 1
ATOM 4444 C C . GLU A 1 574 ? -38.009 -16.941 7.410 1.00 97.12 574 GLU A C 1
ATOM 4446 O O . GLU A 1 574 ? -38.241 -16.244 8.399 1.00 97.12 574 GLU A O 1
ATOM 4451 N N . MET A 1 575 ? -37.976 -16.410 6.179 1.00 96.81 575 MET A N 1
ATOM 4452 C CA . MET A 1 575 ? -38.306 -15.001 5.879 1.00 96.81 575 MET A CA 1
ATOM 4453 C C . MET A 1 575 ? -39.820 -14.735 5.956 1.00 96.81 575 MET A C 1
ATOM 4455 O O . MET A 1 575 ? -40.436 -14.204 5.031 1.00 96.81 575 MET A O 1
ATOM 4459 N N . SER A 1 576 ? -40.441 -15.163 7.050 1.00 96.88 576 SER A N 1
ATOM 4460 C CA . SER A 1 576 ? -41.867 -15.037 7.309 1.00 96.88 576 SER A CA 1
ATOM 4461 C C . SER A 1 576 ? -42.103 -14.922 8.805 1.00 96.88 576 SER A C 1
ATOM 4463 O O . SER A 1 576 ? -41.723 -15.806 9.575 1.00 96.88 576 SER A O 1
ATOM 4465 N N . SER A 1 577 ? -42.789 -13.862 9.227 1.00 94.94 577 SER A N 1
ATOM 4466 C CA . SER A 1 577 ? -43.118 -13.656 10.638 1.00 94.94 577 SER A CA 1
ATOM 4467 C C . SER A 1 577 ? -44.206 -14.594 11.160 1.00 94.94 577 SER A C 1
ATOM 4469 O O . SER A 1 577 ? -44.424 -14.677 12.368 1.00 94.94 577 SER A O 1
ATOM 4471 N N . ALA A 1 578 ? -44.847 -15.356 10.267 1.00 95.81 578 ALA A N 1
ATOM 4472 C CA . ALA A 1 578 ? -45.743 -16.444 10.638 1.00 95.81 578 ALA A CA 1
ATOM 4473 C C . ALA A 1 578 ? -44.992 -17.673 11.181 1.00 95.81 578 ALA A C 1
ATOM 4475 O O . ALA A 1 578 ? -45.606 -18.520 11.831 1.00 95.81 578 ALA A O 1
ATOM 4476 N N . THR A 1 579 ? -43.681 -17.792 10.928 1.00 95.81 579 THR A N 1
ATOM 4477 C CA . THR A 1 579 ? -42.893 -18.900 11.480 1.00 95.81 579 THR A CA 1
ATOM 4478 C C . THR A 1 579 ? -42.622 -18.708 12.976 1.00 95.81 579 THR A C 1
ATOM 4480 O O . THR A 1 579 ? -42.475 -17.575 13.444 1.00 95.81 579 THR A O 1
ATOM 4483 N N . PRO A 1 580 ? -42.569 -19.794 13.769 1.00 95.69 580 PRO A N 1
ATOM 4484 C CA . PRO A 1 580 ? -42.207 -19.692 15.175 1.00 95.69 580 PRO A CA 1
ATOM 4485 C C . PRO A 1 580 ? -40.797 -19.106 15.329 1.00 95.69 580 PRO A C 1
ATOM 4487 O O . PRO A 1 580 ? -39.885 -19.427 14.567 1.00 95.69 580 PRO A O 1
ATOM 4490 N N . ALA A 1 581 ? -40.624 -18.237 16.327 1.00 96.38 581 ALA A N 1
ATOM 4491 C CA . ALA A 1 581 ? -39.327 -17.642 16.620 1.00 96.38 581 ALA A CA 1
ATOM 4492 C C . ALA A 1 581 ? -38.359 -18.714 17.152 1.00 96.38 581 ALA A C 1
ATOM 4494 O O . ALA A 1 581 ? -38.689 -19.435 18.092 1.00 96.38 581 ALA A O 1
ATOM 4495 N N . LEU A 1 582 ? -37.164 -18.784 16.568 1.00 97.31 582 LEU A N 1
ATOM 4496 C CA . LEU A 1 582 ? -36.043 -19.608 17.027 1.00 97.31 582 LEU A CA 1
ATOM 4497 C C . LEU A 1 582 ? -35.357 -19.010 18.262 1.00 97.31 582 LEU A C 1
ATOM 4499 O O . LEU A 1 582 ? -34.771 -19.732 19.062 1.00 97.31 582 LEU A O 1
ATOM 4503 N N . GLY A 1 583 ? -35.427 -17.687 18.413 1.00 97.19 583 GLY A N 1
ATOM 4504 C CA . GLY A 1 583 ? -34.781 -16.955 19.496 1.00 97.19 583 GLY A CA 1
ATOM 4505 C C . GLY A 1 583 ? -35.131 -15.471 19.483 1.00 97.19 583 GLY A C 1
ATOM 4506 O O . GLY A 1 583 ? -35.995 -15.023 18.723 1.00 97.19 583 GLY A O 1
ATOM 4507 N N . VAL A 1 584 ? -34.463 -14.703 20.343 1.00 97.31 584 VAL A N 1
ATOM 4508 C CA . VAL A 1 584 ? -34.639 -13.251 20.471 1.00 97.31 584 VAL A CA 1
ATOM 4509 C C . VAL A 1 584 ? -33.283 -12.562 20.643 1.00 97.31 584 VAL A C 1
ATOM 4511 O O . VAL A 1 584 ? -32.348 -13.165 21.168 1.00 97.31 584 VAL A O 1
ATOM 4514 N N . LYS A 1 585 ? -33.169 -11.309 20.196 1.00 97.19 585 LYS A N 1
ATOM 4515 C CA . LYS A 1 585 ? -31.998 -10.443 20.394 1.00 97.19 585 LYS A CA 1
ATOM 4516 C C . LYS A 1 585 ? -32.414 -9.160 21.100 1.00 97.19 585 LYS A C 1
ATOM 4518 O O . LYS A 1 585 ? -33.335 -8.488 20.644 1.00 97.19 585 LYS A O 1
ATOM 4523 N N . ASP A 1 586 ? -31.734 -8.831 22.190 1.00 96.06 586 ASP A N 1
ATOM 4524 C CA . ASP A 1 586 ? -32.028 -7.646 23.000 1.00 96.06 586 ASP A CA 1
ATOM 4525 C C . ASP A 1 586 ? -31.511 -6.346 22.362 1.00 96.06 586 ASP A C 1
ATOM 4527 O O . ASP A 1 586 ? -30.650 -6.372 21.476 1.00 96.06 586 ASP A O 1
ATOM 4531 N N . GLU A 1 587 ? -32.012 -5.199 22.838 1.00 94.00 587 GLU A N 1
ATOM 4532 C CA . GLU A 1 587 ? -31.519 -3.874 22.442 1.00 94.00 587 GLU A CA 1
ATOM 4533 C C . GLU A 1 587 ? -29.993 -3.795 22.605 1.00 94.00 587 GLU A C 1
ATOM 4535 O O . GLU A 1 587 ? -29.421 -4.135 23.641 1.00 94.00 587 GLU A O 1
ATOM 4540 N N . GLY A 1 588 ? -29.317 -3.324 21.560 1.00 83.19 588 GLY A N 1
ATOM 4541 C CA . GLY A 1 588 ? -27.869 -3.185 21.527 1.00 83.19 588 GLY A CA 1
ATOM 4542 C C . GLY A 1 588 ? -27.109 -4.435 21.091 1.00 83.19 588 GLY A C 1
ATOM 4543 O O . GLY A 1 588 ? -25.913 -4.306 20.820 1.00 83.19 588 GLY A O 1
ATOM 4544 N N . ALA A 1 589 ? -27.766 -5.594 20.955 1.00 89.75 589 ALA A N 1
ATOM 4545 C CA . ALA A 1 589 ? -27.149 -6.774 20.361 1.00 89.75 589 ALA A CA 1
ATOM 4546 C C . ALA A 1 589 ? -26.670 -6.466 18.935 1.00 89.75 589 ALA A C 1
ATOM 4548 O O . ALA A 1 589 ? -27.363 -5.797 18.164 1.00 89.75 589 ALA A O 1
ATOM 4549 N N . VAL A 1 590 ? -25.476 -6.949 18.589 1.00 86.94 590 VAL A N 1
ATOM 4550 C CA . VAL A 1 590 ? -24.900 -6.807 17.249 1.00 86.94 590 VAL A CA 1
ATOM 4551 C C . VAL A 1 590 ? -24.903 -8.175 16.583 1.00 86.94 590 VAL A C 1
ATOM 4553 O O . VAL A 1 590 ? -24.440 -9.147 17.174 1.00 86.94 590 VAL A O 1
ATOM 4556 N N . VAL A 1 591 ? -25.437 -8.250 15.369 1.00 92.25 591 VAL A N 1
ATOM 4557 C CA . VAL A 1 591 ? -25.527 -9.483 14.581 1.00 92.25 591 VAL A CA 1
ATOM 4558 C C . VAL A 1 591 ? -24.863 -9.298 13.220 1.00 92.25 591 VAL A C 1
ATOM 4560 O O . VAL A 1 591 ? -24.937 -8.214 12.634 1.00 92.25 591 VAL A O 1
ATOM 4563 N N . ARG A 1 592 ? -24.218 -10.350 12.704 1.00 90.44 592 ARG A N 1
ATOM 4564 C CA . ARG A 1 592 ? -23.718 -10.400 11.322 1.00 90.44 592 ARG A CA 1
ATOM 4565 C C . ARG A 1 592 ? -24.785 -11.015 10.437 1.00 90.44 592 ARG A C 1
ATOM 4567 O O . ARG A 1 592 ? -25.261 -12.119 10.703 1.00 90.44 592 ARG A O 1
ATOM 4574 N N . GLY A 1 593 ? -25.168 -10.299 9.388 1.00 92.00 593 GLY A N 1
ATOM 4575 C CA . GLY A 1 593 ? -26.174 -10.805 8.476 1.00 92.00 593 GLY A CA 1
ATOM 4576 C C . GLY A 1 593 ? -26.309 -10.033 7.176 1.00 92.00 593 GLY A C 1
ATOM 4577 O O . GLY A 1 593 ? -25.838 -8.905 7.023 1.00 92.00 593 GLY A O 1
ATOM 4578 N N . LEU A 1 594 ? -26.954 -10.688 6.225 1.00 91.94 594 LEU A N 1
ATOM 4579 C CA . LEU A 1 594 ? -27.085 -10.282 4.836 1.00 91.94 594 LEU A CA 1
ATOM 4580 C C . LEU A 1 594 ? -28.520 -9.808 4.587 1.00 91.94 594 LEU A C 1
ATOM 4582 O O . LEU A 1 594 ? -29.478 -10.524 4.893 1.00 91.94 594 LEU A O 1
ATOM 4586 N N . LEU A 1 595 ? -28.667 -8.577 4.097 1.00 92.81 595 LEU A N 1
ATOM 4587 C CA . LEU A 1 595 ? -29.970 -7.945 3.894 1.00 92.81 595 LEU A CA 1
ATOM 4588 C C . LEU A 1 595 ? -30.660 -8.553 2.667 1.00 92.81 595 LEU A C 1
ATOM 4590 O O . LEU A 1 595 ? -30.168 -8.431 1.559 1.00 92.81 595 LEU A O 1
ATOM 4594 N N . LYS A 1 596 ? -31.814 -9.189 2.847 1.00 94.00 596 LYS A N 1
ATOM 4595 C CA . LYS A 1 596 ? -32.661 -9.722 1.774 1.00 94.00 596 LYS A CA 1
ATOM 4596 C C . LYS A 1 596 ? -34.038 -9.075 1.844 1.00 94.00 596 LYS A C 1
ATOM 4598 O O . LYS A 1 596 ? -34.897 -9.501 2.618 1.00 94.00 596 LYS A O 1
ATOM 4603 N N . GLY A 1 597 ? -34.241 -8.015 1.063 1.00 93.38 597 GLY A N 1
ATOM 4604 C CA . GLY A 1 597 ? -35.442 -7.185 1.149 1.00 93.38 597 GLY A CA 1
ATOM 4605 C C . GLY A 1 597 ? -35.609 -6.584 2.550 1.00 93.38 597 GLY A C 1
ATOM 4606 O O . GLY A 1 597 ? -34.752 -5.845 3.023 1.00 93.38 597 GLY A O 1
ATOM 4607 N N . SER A 1 598 ? -36.706 -6.915 3.236 1.00 95.12 598 SER A N 1
ATOM 4608 C CA . SER A 1 598 ? -36.991 -6.448 4.608 1.00 95.12 598 SER A CA 1
ATOM 4609 C C . SER A 1 598 ? -36.426 -7.354 5.711 1.00 95.12 598 SER A C 1
ATOM 4611 O O . SER A 1 598 ? -36.740 -7.153 6.885 1.00 95.12 598 SER A O 1
ATOM 4613 N N . TRP A 1 599 ? -35.623 -8.356 5.352 1.00 96.62 599 TRP A N 1
ATOM 4614 C CA . TRP A 1 599 ? -35.095 -9.365 6.266 1.00 96.62 599 TRP A CA 1
ATOM 4615 C C . TRP A 1 599 ? -33.577 -9.342 6.316 1.00 96.62 599 TRP A C 1
ATOM 4617 O O . TRP A 1 599 ? -32.915 -9.018 5.341 1.00 96.62 599 TRP A O 1
ATOM 4627 N N . ILE A 1 600 ? -33.016 -9.758 7.441 1.00 96.44 600 ILE A N 1
ATOM 4628 C CA . ILE A 1 600 ? -31.585 -9.960 7.626 1.00 96.44 600 ILE A CA 1
ATOM 4629 C C . ILE A 1 600 ? -31.366 -11.445 7.853 1.00 96.44 600 ILE A C 1
ATOM 4631 O O . ILE A 1 600 ? -31.785 -11.972 8.880 1.00 96.44 600 ILE A O 1
ATOM 4635 N N . ARG A 1 601 ? -30.727 -12.124 6.900 1.00 96.38 601 ARG A N 1
ATOM 4636 C CA . ARG A 1 601 ? -30.280 -13.509 7.072 1.00 96.38 601 ARG A CA 1
ATOM 4637 C C . ARG A 1 601 ? -29.048 -13.516 7.964 1.00 96.38 601 ARG A C 1
ATOM 4639 O O . ARG A 1 601 ? -28.057 -12.890 7.605 1.00 96.38 601 ARG A O 1
ATOM 4646 N N . LEU A 1 602 ? -29.106 -14.218 9.085 1.00 96.25 602 LEU A N 1
ATOM 4647 C CA . LEU A 1 602 ? -27.989 -14.298 10.019 1.00 96.25 602 LEU A CA 1
ATOM 4648 C C . LEU A 1 602 ? -26.916 -15.262 9.497 1.00 96.25 602 LEU A C 1
ATOM 4650 O O . LEU A 1 602 ? -27.241 -16.301 8.921 1.00 96.25 602 LEU A O 1
ATOM 4654 N N . GLU A 1 603 ? -25.648 -14.874 9.652 1.00 93.75 603 GLU A N 1
ATOM 4655 C CA . GLU A 1 603 ? -24.499 -15.657 9.168 1.00 93.75 603 GLU A CA 1
ATOM 4656 C C . GLU A 1 603 ? -23.893 -16.526 10.277 1.00 93.75 603 GLU A C 1
ATOM 4658 O O . GLU A 1 603 ? -23.487 -17.658 10.032 1.00 93.75 603 GLU A O 1
ATOM 4663 N N . ASP A 1 604 ? -23.876 -16.017 11.511 1.00 90.44 604 ASP A N 1
ATOM 4664 C CA . ASP A 1 604 ? -23.283 -16.719 12.657 1.00 90.44 604 ASP A CA 1
ATOM 4665 C C . ASP A 1 604 ? -24.270 -17.692 13.340 1.00 90.44 604 ASP A C 1
ATOM 4667 O O . ASP A 1 604 ? -23.874 -18.512 14.166 1.00 90.44 604 ASP A O 1
ATOM 4671 N N . GLU A 1 605 ? -25.564 -17.610 13.019 1.00 95.12 605 GLU A N 1
ATOM 4672 C CA . GLU A 1 605 ? -26.613 -18.481 13.555 1.00 95.12 605 GLU A CA 1
ATOM 4673 C C . GLU A 1 605 ? -27.736 -18.691 12.530 1.00 95.12 605 GLU A C 1
ATOM 4675 O O . GLU A 1 605 ? -27.912 -17.900 11.605 1.00 95.12 605 GLU A O 1
ATOM 4680 N N . LEU A 1 606 ? -28.511 -19.768 12.677 1.00 95.44 606 LEU A N 1
ATOM 4681 C CA . LEU A 1 606 ? -29.639 -20.035 11.787 1.00 95.44 606 LEU A CA 1
ATOM 4682 C C . LEU A 1 606 ? -30.793 -19.071 12.082 1.00 95.44 606 LEU A C 1
ATOM 4684 O O . LEU A 1 606 ? -31.312 -19.040 13.196 1.00 95.44 606 LEU A O 1
ATOM 4688 N N . GLY A 1 607 ? -31.238 -18.345 11.058 1.00 96.81 607 GLY A N 1
ATOM 4689 C CA . GLY A 1 607 ? -32.498 -17.613 11.085 1.00 96.81 607 GLY A CA 1
ATOM 4690 C C . GLY A 1 607 ? -32.479 -16.280 10.345 1.00 96.81 607 GLY A C 1
ATOM 4691 O O . GLY A 1 607 ? -31.503 -15.900 9.693 1.00 96.81 607 GLY A O 1
ATOM 4692 N N . PHE A 1 608 ? -33.603 -15.576 10.451 1.00 97.69 608 PHE A N 1
ATOM 4693 C CA . PHE A 1 608 ? -33.850 -14.287 9.820 1.00 97.69 608 PHE A CA 1
ATOM 4694 C C . PHE A 1 608 ? -34.403 -13.290 10.836 1.00 97.69 608 PHE A C 1
ATOM 4696 O O . PHE A 1 608 ? -35.254 -13.632 11.654 1.00 97.69 608 PHE A O 1
ATOM 4703 N N . MET A 1 609 ? -33.956 -12.040 10.774 1.00 97.81 609 MET A N 1
ATOM 4704 C CA . MET A 1 609 ? -34.495 -10.948 11.589 1.00 97.81 609 MET A CA 1
ATOM 4705 C C . MET A 1 609 ? -35.185 -9.921 10.699 1.00 97.81 609 MET A C 1
ATOM 4707 O O . MET A 1 609 ? -34.678 -9.588 9.631 1.00 97.81 609 MET A O 1
ATOM 4711 N N . LEU A 1 610 ? -36.337 -9.409 11.126 1.00 96.38 610 LEU A N 1
ATOM 4712 C CA . LEU A 1 610 ? -37.058 -8.383 10.376 1.00 96.38 610 LEU A CA 1
ATOM 4713 C C . LEU A 1 610 ? -36.397 -7.015 10.605 1.00 96.38 610 LEU A C 1
ATOM 4715 O O . LEU A 1 610 ? -36.164 -6.615 11.746 1.00 96.38 610 LEU A O 1
ATOM 4719 N N . PHE A 1 611 ? -36.097 -6.294 9.525 1.00 94.69 611 PHE A N 1
ATOM 4720 C CA . PHE A 1 611 ? -35.443 -4.984 9.586 1.00 94.69 611 PHE A CA 1
ATOM 4721 C C . PHE A 1 611 ? -36.324 -3.927 10.262 1.00 94.69 611 PHE A C 1
ATOM 4723 O O . PHE A 1 611 ? -35.833 -3.082 11.009 1.00 94.69 611 PHE A O 1
ATOM 4730 N N . THR A 1 612 ? -37.631 -3.979 10.014 1.00 94.56 612 THR A N 1
ATOM 4731 C CA . THR A 1 612 ? -38.634 -3.053 10.550 1.00 94.56 612 THR A CA 1
ATOM 4732 C C . THR A 1 612 ? -39.490 -3.753 11.598 1.00 94.56 612 THR A C 1
ATOM 4734 O O . THR A 1 612 ? -39.969 -4.855 11.372 1.00 94.56 612 THR A O 1
ATOM 4737 N N . SER A 1 613 ? -39.707 -3.113 12.741 1.00 92.06 613 SER A N 1
ATOM 4738 C CA . SER A 1 613 ? -40.557 -3.613 13.821 1.00 92.06 613 SER A CA 1
ATOM 4739 C C . SER A 1 613 ? -41.994 -3.775 13.330 1.00 92.06 613 SER A C 1
ATOM 4741 O O . SER A 1 613 ? -42.609 -2.792 12.914 1.00 92.06 613 SER A O 1
ATOM 4743 N N . GLU A 1 614 ? -42.583 -4.966 13.451 1.00 87.94 614 GLU A N 1
ATOM 4744 C CA . GLU A 1 614 ? -43.995 -5.178 13.080 1.00 87.94 614 GLU A CA 1
ATOM 4745 C C . GLU A 1 614 ? -44.949 -4.306 13.902 1.00 87.94 614 GLU A C 1
ATOM 4747 O O . GLU A 1 614 ? -45.988 -3.871 13.415 1.00 87.94 614 GLU A O 1
ATOM 4752 N N . LYS A 1 615 ? -44.594 -4.040 15.166 1.00 88.94 615 LYS A N 1
ATOM 4753 C CA . LYS A 1 615 ? -45.444 -3.284 16.091 1.00 88.94 615 LYS A CA 1
ATOM 4754 C C . LYS A 1 615 ? -45.376 -1.783 15.856 1.00 88.94 615 LYS A C 1
ATOM 4756 O O . LYS A 1 615 ? -46.378 -1.098 16.032 1.00 88.94 615 LYS A O 1
ATOM 4761 N N . THR A 1 616 ? -44.188 -1.263 15.550 1.00 91.19 616 THR A N 1
ATOM 4762 C CA . THR A 1 616 ? -43.952 0.189 15.522 1.00 91.19 616 THR A CA 1
ATOM 4763 C C . THR A 1 616 ? -43.758 0.749 14.118 1.00 91.19 616 THR A C 1
ATOM 4765 O O . THR A 1 616 ? -43.809 1.966 13.953 1.00 91.19 616 THR A O 1
ATOM 4768 N N . GLY A 1 617 ? -43.503 -0.099 13.116 1.00 91.38 617 GLY A N 1
ATOM 4769 C CA . GLY A 1 617 ? -43.144 0.315 11.757 1.00 91.38 617 GLY A CA 1
ATOM 4770 C C . GLY A 1 617 ? -41.795 1.038 11.657 1.00 91.38 617 GLY A C 1
ATOM 4771 O O . GLY A 1 617 ? -41.436 1.517 10.585 1.00 91.38 617 GLY A O 1
ATOM 4772 N N . LYS A 1 618 ? -41.039 1.144 12.759 1.00 93.56 618 LYS A N 1
ATOM 4773 C CA . LYS A 1 618 ? -39.706 1.757 12.801 1.00 93.56 618 LYS A CA 1
ATOM 4774 C C . LYS A 1 618 ? -38.625 0.702 12.557 1.00 93.56 618 LYS A C 1
ATOM 4776 O O . LYS A 1 618 ? -38.861 -0.465 12.864 1.00 93.56 618 LYS A O 1
ATOM 4781 N N . PRO A 1 619 ? -37.448 1.071 12.028 1.00 94.31 619 PRO A N 1
ATOM 4782 C CA . PRO A 1 619 ? -36.330 0.140 11.907 1.00 94.31 619 PRO A CA 1
ATOM 4783 C C . PRO A 1 619 ? -35.962 -0.420 13.288 1.00 94.31 619 PRO A C 1
ATOM 4785 O O . PRO A 1 619 ? -35.617 0.337 14.193 1.00 94.31 619 PRO A O 1
ATOM 4788 N N . SER A 1 620 ? -36.065 -1.740 13.446 1.00 95.44 620 SER A N 1
ATOM 4789 C CA . SER A 1 620 ? -35.619 -2.468 14.641 1.00 95.44 620 SER A CA 1
ATOM 4790 C C . SER A 1 620 ? -34.120 -2.744 14.610 1.00 95.44 620 SER A C 1
ATOM 4792 O O . SER A 1 620 ? -33.505 -3.002 15.644 1.00 95.44 620 SER A O 1
ATOM 4794 N N . LEU A 1 621 ? -33.536 -2.695 13.415 1.00 94.38 621 LEU A N 1
ATOM 4795 C CA . LEU A 1 621 ? -32.127 -2.922 13.151 1.00 94.38 621 LEU A CA 1
ATOM 4796 C C . LEU A 1 621 ? -31.583 -1.680 12.455 1.00 94.38 621 LEU A C 1
ATOM 4798 O O . LEU A 1 621 ? -32.173 -1.179 11.502 1.00 94.38 621 LEU A O 1
ATOM 4802 N N . VAL A 1 622 ? -30.454 -1.173 12.930 1.00 91.06 622 VAL A N 1
ATOM 4803 C CA . VAL A 1 622 ? -29.695 -0.136 12.233 1.00 91.06 622 VAL A CA 1
ATOM 4804 C C . VAL A 1 622 ? -28.391 -0.765 11.797 1.00 91.06 622 VAL A C 1
ATOM 4806 O O . VAL A 1 622 ? -27.700 -1.407 12.593 1.00 91.06 622 VAL A O 1
ATOM 4809 N N . GLN A 1 623 ? -28.068 -0.608 10.516 1.00 86.94 623 GLN A N 1
ATOM 4810 C CA . GLN A 1 623 ? -26.743 -0.957 10.036 1.00 86.94 623 GLN A CA 1
ATOM 4811 C C . GLN A 1 623 ? -25.742 -0.136 10.839 1.00 86.94 623 GLN A C 1
ATOM 4813 O O . GLN A 1 623 ? -25.881 1.084 10.932 1.00 86.94 623 GLN A O 1
ATOM 4818 N N . VAL A 1 624 ? -24.746 -0.796 11.420 1.00 82.00 624 VAL A N 1
ATOM 4819 C CA . VAL A 1 624 ? -23.650 -0.091 12.082 1.00 82.00 624 VAL A CA 1
ATOM 4820 C C . VAL A 1 624 ? -22.917 0.680 10.981 1.00 82.00 624 VAL A C 1
ATOM 4822 O O . VAL A 1 624 ? -22.209 0.080 10.174 1.00 82.00 624 VAL A O 1
ATOM 4825 N N . SER A 1 625 ? -23.206 1.982 10.854 1.00 60.72 625 SER A N 1
ATOM 4826 C CA . SER A 1 625 ? -22.683 2.819 9.773 1.00 60.72 625 SER A CA 1
ATOM 4827 C C . SER A 1 625 ? -21.174 2.893 9.884 1.00 60.72 625 SER A C 1
ATOM 4829 O O . SER A 1 625 ? -20.706 3.194 10.976 1.00 60.72 625 SER A O 1
ATOM 4831 N N . ASP A 1 626 ? -20.476 2.609 8.776 1.00 56.47 626 ASP A N 1
ATOM 4832 C CA . ASP A 1 626 ? -19.025 2.663 8.556 1.00 56.47 626 ASP A CA 1
ATOM 4833 C C . ASP A 1 626 ? -18.231 3.000 9.812 1.00 56.47 626 ASP A C 1
ATOM 4835 O O . ASP A 1 626 ? -17.658 4.078 9.981 1.00 56.47 626 ASP A O 1
ATOM 4839 N N . SER A 1 627 ? -18.202 2.021 10.711 1.00 55.31 627 SER A N 1
ATOM 4840 C CA . SER A 1 627 ? -17.182 1.952 11.724 1.00 55.31 627 SER A CA 1
ATOM 4841 C C . SER A 1 627 ? -15.858 2.105 10.987 1.00 55.31 627 SER A C 1
ATOM 4843 O O . SER A 1 627 ? -15.596 1.282 10.109 1.00 55.31 627 SER A O 1
ATOM 4845 N N . GLY A 1 628 ? -15.114 3.185 11.253 1.00 67.75 628 GLY A N 1
ATOM 4846 C CA . GLY A 1 628 ? -13.960 3.625 10.459 1.00 67.75 628 GLY A CA 1
ATOM 4847 C C . GLY A 1 628 ? -13.178 2.457 9.868 1.00 67.75 628 GLY A C 1
ATOM 4848 O O . GLY A 1 628 ? -12.946 1.481 10.568 1.00 67.75 628 GLY A O 1
ATOM 4849 N N . ALA A 1 629 ? -12.833 2.529 8.582 1.00 76.00 629 ALA A N 1
ATOM 4850 C CA . ALA A 1 629 ? -12.611 1.361 7.722 1.00 76.00 629 ALA A CA 1
ATOM 4851 C C . ALA A 1 629 ? -11.668 0.253 8.256 1.00 76.00 629 ALA A C 1
ATOM 4853 O O . ALA A 1 629 ? -11.847 -0.912 7.909 1.00 76.00 629 ALA A O 1
ATOM 4854 N N . GLU A 1 630 ? -10.738 0.567 9.163 1.00 80.31 630 GLU A N 1
ATOM 4855 C CA . GLU A 1 630 ? -9.937 -0.411 9.918 1.00 80.31 630 GLU A CA 1
ATOM 4856 C C . GLU A 1 630 ? -10.813 -1.337 10.804 1.00 80.31 630 GLU A C 1
ATOM 4858 O O . GLU A 1 630 ? -10.644 -2.557 10.776 1.00 80.31 630 GLU A O 1
ATOM 4863 N N . LYS A 1 631 ? -11.805 -0.790 11.528 1.00 80.44 631 LYS A N 1
ATOM 4864 C CA . LYS A 1 631 ? -12.827 -1.557 12.267 1.00 80.44 631 LYS A CA 1
ATOM 4865 C C . LYS A 1 631 ? -13.667 -2.401 11.319 1.00 80.44 631 LYS A C 1
ATOM 4867 O O . LYS A 1 631 ? -13.936 -3.560 11.619 1.00 80.44 631 LYS A O 1
ATOM 4872 N N . GLY A 1 632 ? -14.025 -1.844 10.161 1.00 79.50 632 GLY A N 1
ATOM 4873 C CA . GLY A 1 632 ? -14.719 -2.579 9.105 1.00 79.50 632 GLY A CA 1
ATOM 4874 C C . GLY A 1 632 ? -13.951 -3.832 8.680 1.00 79.50 632 GLY A C 1
ATOM 4875 O O . GLY A 1 632 ? -14.524 -4.918 8.670 1.00 79.50 632 GLY A O 1
ATOM 4876 N N . LEU A 1 633 ? -12.645 -3.716 8.412 1.00 83.75 633 LEU A N 1
ATOM 4877 C CA . LEU A 1 633 ? -11.791 -4.869 8.102 1.00 83.75 633 LEU A CA 1
ATOM 4878 C C . LEU A 1 633 ? -11.763 -5.888 9.239 1.00 83.75 633 LEU A C 1
ATOM 4880 O O . LEU A 1 633 ? -11.972 -7.074 8.993 1.00 83.75 633 LEU A O 1
ATOM 4884 N N . TRP A 1 634 ? -11.545 -5.421 10.469 1.00 84.56 634 TRP A N 1
ATOM 4885 C CA . TRP A 1 634 ? -11.460 -6.274 11.654 1.00 84.56 634 TRP A CA 1
ATOM 4886 C C . TRP A 1 634 ? -12.724 -7.103 11.878 1.00 84.56 634 TRP A C 1
ATOM 4888 O O . TRP A 1 634 ? -12.664 -8.289 12.183 1.00 84.56 634 TRP A O 1
ATOM 4898 N N . GLN A 1 635 ? -13.881 -6.466 11.718 1.00 80.56 635 GLN A N 1
ATOM 4899 C CA . GLN A 1 635 ? -15.179 -7.079 11.962 1.00 80.56 635 GLN A CA 1
ATOM 4900 C C . GLN A 1 635 ? -15.666 -7.932 10.788 1.00 80.56 635 GLN A C 1
ATOM 4902 O O . GLN A 1 635 ? -16.402 -8.903 10.978 1.00 80.56 635 GLN A O 1
ATOM 4907 N N . THR A 1 636 ? -15.264 -7.577 9.568 1.00 81.06 636 THR A N 1
ATOM 4908 C CA . THR A 1 636 ? -15.639 -8.328 8.365 1.00 81.06 636 THR A CA 1
ATOM 4909 C C . THR A 1 636 ? -14.824 -9.612 8.249 1.00 81.06 636 THR A C 1
ATOM 4911 O O . THR A 1 636 ? -15.384 -10.666 7.940 1.00 81.06 636 THR A O 1
ATOM 4914 N N . TYR A 1 637 ? -13.522 -9.542 8.532 1.00 86.62 637 TYR A N 1
ATOM 4915 C CA . TYR A 1 637 ? -12.569 -10.614 8.272 1.00 86.62 637 TYR A CA 1
ATOM 4916 C C . TYR A 1 637 ? -11.973 -11.168 9.568 1.00 86.62 637 TYR A C 1
ATOM 4918 O O . TYR A 1 637 ? -11.022 -10.615 10.116 1.00 86.62 637 TYR A O 1
ATOM 4926 N N . LEU A 1 638 ? -12.491 -12.317 10.017 1.00 86.62 638 LEU A N 1
ATOM 4927 C CA . LEU A 1 638 ? -12.053 -12.988 11.251 1.00 86.62 638 LEU A CA 1
ATOM 4928 C C . LEU A 1 638 ? -10.534 -13.217 11.309 1.00 86.62 638 LEU A C 1
ATOM 4930 O O . LEU A 1 638 ? -9.925 -13.020 12.360 1.00 86.62 638 LEU A O 1
ATOM 4934 N N . PHE A 1 639 ? -9.911 -13.533 10.166 1.00 91.06 639 PHE A N 1
ATOM 4935 C CA . PHE A 1 639 ? -8.467 -13.764 10.086 1.00 91.06 639 PHE A CA 1
ATOM 4936 C C . PHE A 1 639 ? -7.632 -12.549 10.517 1.00 91.06 639 PHE A C 1
ATOM 4938 O O . PHE A 1 639 ? -6.476 -12.719 10.886 1.00 91.06 639 PHE A O 1
ATOM 4945 N N . VAL A 1 640 ? -8.174 -11.324 10.484 1.00 90.12 640 VAL A N 1
ATOM 4946 C CA . VAL A 1 640 ? -7.466 -10.124 10.960 1.00 90.12 640 VAL A CA 1
ATOM 4947 C C . VAL A 1 640 ? -7.245 -10.203 12.470 1.00 90.12 640 VAL A C 1
ATOM 4949 O O . VAL A 1 640 ? -6.129 -9.983 12.944 1.00 90.12 640 VAL A O 1
ATOM 4952 N N . GLY A 1 641 ? -8.293 -10.559 13.218 1.00 87.44 641 GLY A N 1
ATOM 4953 C CA . GLY A 1 641 ? -8.212 -10.759 14.664 1.00 87.44 641 GLY A CA 1
ATOM 4954 C C . GLY A 1 641 ? -7.344 -11.964 15.029 1.00 87.44 641 GLY A C 1
ATOM 4955 O O . GLY A 1 641 ? -6.527 -11.873 15.941 1.00 87.44 641 GLY A O 1
ATOM 4956 N N . GLU A 1 642 ? -7.456 -13.062 14.276 1.00 88.88 642 GLU A N 1
ATOM 4957 C CA . GLU A 1 642 ? -6.602 -14.244 14.461 1.00 88.88 642 GLU A CA 1
ATOM 4958 C C . GLU A 1 642 ? -5.121 -13.918 14.229 1.00 88.88 642 GLU A C 1
ATOM 4960 O O . GLU A 1 642 ? -4.270 -14.332 15.015 1.00 88.88 642 GLU A O 1
ATOM 4965 N N . TRP A 1 643 ? -4.805 -13.135 13.190 1.00 91.44 643 TRP A N 1
ATOM 4966 C CA . TRP A 1 643 ? -3.432 -12.723 12.894 1.00 91.44 643 TRP A CA 1
ATOM 4967 C C . TRP A 1 643 ? -2.870 -11.801 13.976 1.00 91.44 643 TRP A C 1
ATOM 4969 O O . TRP A 1 643 ? -1.723 -11.965 14.385 1.00 91.44 643 TRP A O 1
ATOM 4979 N N . TRP A 1 644 ? -3.685 -10.878 14.496 1.00 90.56 644 TRP A N 1
ATOM 4980 C CA . TRP A 1 644 ? -3.316 -10.048 15.644 1.00 90.56 644 TRP A CA 1
ATOM 4981 C C . TRP A 1 644 ? -2.975 -10.889 16.876 1.00 90.56 644 TRP A C 1
ATOM 4983 O O . TRP A 1 644 ? -1.904 -10.722 17.459 1.00 90.56 644 TRP A O 1
ATOM 4993 N N . SER A 1 64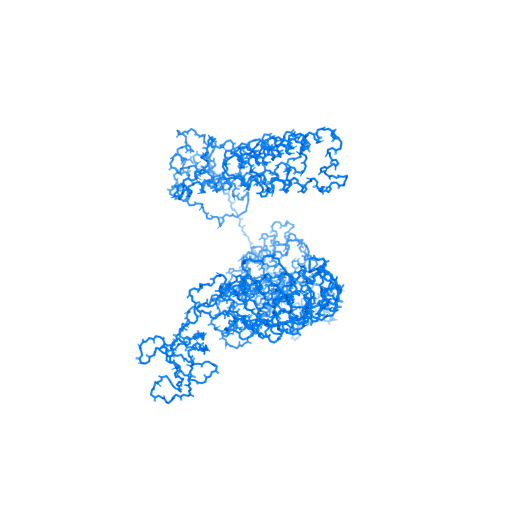5 ? -3.846 -11.829 17.249 1.00 85.06 645 SER A N 1
ATOM 4994 C CA . SER A 1 645 ? -3.591 -12.734 18.374 1.00 85.06 645 SER A CA 1
ATOM 4995 C C . SER A 1 645 ? -2.340 -13.588 18.143 1.00 85.06 645 SER A C 1
ATOM 4997 O O . SER A 1 645 ? -1.523 -13.727 19.053 1.00 85.06 645 SER A O 1
ATOM 4999 N N . ALA A 1 646 ? -2.127 -14.095 16.924 1.00 87.88 646 ALA A N 1
ATOM 5000 C CA . ALA A 1 646 ? -0.936 -14.866 16.576 1.00 87.88 646 ALA A CA 1
ATOM 5001 C C . ALA A 1 646 ? 0.357 -14.043 16.704 1.00 87.88 646 ALA A C 1
ATOM 5003 O O . ALA A 1 646 ? 1.323 -14.533 17.283 1.00 87.88 646 ALA A O 1
ATOM 5004 N N . LEU A 1 647 ? 0.370 -12.791 16.230 1.00 86.44 647 LEU A N 1
ATOM 5005 C CA . LEU A 1 647 ? 1.518 -11.885 16.365 1.00 86.44 647 LEU A CA 1
ATOM 5006 C C . LEU A 1 647 ? 1.874 -11.637 17.833 1.00 86.44 647 LEU A C 1
ATOM 5008 O O . LEU A 1 647 ? 3.042 -11.659 18.212 1.00 86.44 647 LEU A O 1
ATOM 5012 N N . LEU A 1 648 ? 0.864 -11.426 18.676 1.00 85.62 648 LEU A N 1
ATOM 5013 C CA . LEU A 1 648 ? 1.064 -11.188 20.104 1.00 85.62 648 LEU A CA 1
ATOM 5014 C C . LEU A 1 648 ? 1.569 -12.434 20.840 1.00 85.62 648 LEU A C 1
ATOM 5016 O O . LEU A 1 648 ? 2.393 -12.319 21.748 1.00 85.62 648 LEU A O 1
ATOM 5020 N N . ALA A 1 649 ? 1.125 -13.624 20.428 1.00 85.38 649 ALA A N 1
ATOM 5021 C CA . ALA A 1 649 ? 1.539 -14.893 21.024 1.00 85.38 649 ALA A CA 1
ATOM 5022 C C . ALA A 1 649 ? 3.032 -15.212 20.820 1.00 85.38 649 ALA A C 1
ATOM 5024 O O . ALA A 1 649 ? 3.600 -15.996 21.578 1.00 85.38 649 ALA A O 1
ATOM 5025 N N . GLN A 1 650 ? 3.692 -14.597 19.836 1.00 83.31 650 GLN A N 1
ATOM 5026 C CA . GLN A 1 650 ? 5.121 -14.806 19.571 1.00 83.31 650 GLN A CA 1
ATOM 5027 C C . GLN A 1 650 ? 6.049 -14.069 20.537 1.00 83.31 650 GLN A C 1
ATOM 5029 O O . GLN A 1 650 ? 7.263 -14.277 20.512 1.00 83.31 650 GLN A O 1
ATOM 5034 N N . GLY A 1 651 ? 5.484 -13.223 21.396 1.00 79.31 651 GLY A N 1
ATOM 5035 C CA . GLY A 1 651 ? 6.251 -12.328 22.240 1.00 79.31 651 GLY A CA 1
ATOM 5036 C C . GLY A 1 651 ? 6.689 -11.083 21.475 1.00 79.31 651 GLY A C 1
ATOM 5037 O O . GLY A 1 651 ? 6.938 -11.082 20.270 1.00 79.31 651 GLY A O 1
ATOM 5038 N N . VAL A 1 652 ? 6.760 -9.976 22.200 1.00 78.25 652 VAL A N 1
ATOM 5039 C CA . VAL A 1 652 ? 7.009 -8.664 21.609 1.00 78.25 652 VAL A CA 1
ATOM 5040 C C . VAL A 1 652 ? 8.461 -8.307 21.861 1.00 78.25 652 VAL A C 1
ATOM 5042 O O . VAL A 1 652 ? 8.905 -8.258 23.003 1.00 78.25 652 VAL A O 1
ATOM 5045 N N . LYS A 1 653 ? 9.222 -8.081 20.788 1.00 82.12 653 LYS A N 1
ATOM 5046 C CA . LYS A 1 653 ? 10.616 -7.625 20.878 1.00 82.12 653 LYS A CA 1
ATOM 5047 C C . LYS A 1 653 ? 10.676 -6.206 21.434 1.00 82.12 653 LYS A C 1
ATOM 5049 O O . LYS A 1 653 ? 9.763 -5.421 21.198 1.00 82.12 653 LYS A O 1
ATOM 5054 N N . GLN A 1 654 ? 11.798 -5.845 22.058 1.00 76.62 654 GLN A N 1
ATOM 5055 C CA . GLN A 1 654 ? 12.000 -4.545 22.715 1.00 76.62 654 GLN A CA 1
ATOM 5056 C C . GLN A 1 654 ? 11.597 -3.339 21.847 1.00 76.62 654 GLN A C 1
ATOM 5058 O O . GLN A 1 654 ? 10.905 -2.448 22.326 1.00 76.62 654 GLN A O 1
ATOM 5063 N N . ARG A 1 655 ? 11.929 -3.345 20.544 1.00 76.31 655 ARG A N 1
ATOM 5064 C CA . ARG A 1 655 ? 11.535 -2.265 19.614 1.00 76.31 655 ARG A CA 1
ATOM 5065 C C . ARG A 1 655 ? 10.018 -2.104 19.464 1.00 76.31 655 ARG A C 1
ATOM 5067 O O . ARG A 1 655 ? 9.555 -0.985 19.325 1.00 76.31 655 ARG A O 1
ATOM 5074 N N . GLY A 1 656 ? 9.259 -3.199 19.503 1.00 81.75 656 GLY A N 1
ATOM 5075 C CA . GLY A 1 656 ? 7.801 -3.180 19.358 1.00 81.75 656 GLY A CA 1
ATOM 5076 C C . GLY A 1 656 ? 7.051 -3.009 20.679 1.00 81.75 656 GLY A C 1
ATOM 5077 O O . GLY A 1 656 ? 5.838 -2.810 20.657 1.00 81.75 656 GLY A O 1
ATOM 5078 N N . MET A 1 657 ? 7.742 -3.088 21.825 1.00 86.56 657 MET A N 1
ATOM 5079 C CA . MET A 1 657 ? 7.111 -2.946 23.140 1.00 86.56 657 MET A CA 1
ATOM 5080 C C . MET A 1 657 ? 6.531 -1.553 23.323 1.00 86.56 657 MET A C 1
ATOM 5082 O O . MET A 1 657 ? 5.405 -1.440 23.784 1.00 86.56 657 MET A O 1
ATOM 5086 N N . ASP A 1 658 ? 7.253 -0.504 22.926 1.00 84.56 658 ASP A N 1
ATOM 5087 C CA . ASP A 1 658 ? 6.786 0.876 23.081 1.00 84.56 658 ASP A CA 1
ATOM 5088 C C . ASP A 1 658 ? 5.513 1.144 22.275 1.00 84.56 658 ASP A C 1
ATOM 5090 O O . ASP A 1 658 ? 4.525 1.672 22.789 1.00 84.56 658 ASP A O 1
ATOM 5094 N N . PHE A 1 659 ? 5.491 0.692 21.021 1.00 86.38 659 PHE A N 1
ATOM 5095 C CA . PHE A 1 659 ? 4.310 0.814 20.183 1.00 86.38 659 PHE A CA 1
ATOM 5096 C C . PHE A 1 659 ? 3.150 -0.045 20.690 1.00 86.38 659 PHE A C 1
ATOM 5098 O O . PHE A 1 659 ? 2.029 0.447 20.776 1.00 86.38 659 PHE A O 1
ATOM 5105 N N . LEU A 1 660 ? 3.388 -1.297 21.091 1.00 86.81 660 LEU A N 1
ATOM 5106 C CA . LEU A 1 660 ? 2.335 -2.121 21.687 1.00 86.81 660 LEU A CA 1
ATOM 5107 C C . LEU A 1 660 ? 1.780 -1.487 22.971 1.00 86.81 660 LEU A C 1
ATOM 5109 O O . LEU A 1 660 ? 0.574 -1.506 23.214 1.00 86.81 660 LEU A O 1
ATOM 5113 N N . PHE A 1 661 ? 2.667 -0.929 23.793 1.00 84.62 661 PHE A N 1
ATOM 5114 C CA . PHE A 1 661 ? 2.345 -0.402 25.108 1.00 84.62 661 PHE A CA 1
ATOM 5115 C C . PHE A 1 661 ? 1.725 1.001 25.064 1.00 84.62 661 PHE A C 1
ATOM 5117 O O . PHE A 1 661 ? 0.993 1.375 25.974 1.00 84.62 661 PHE A O 1
ATOM 5124 N N . ILE A 1 662 ? 1.993 1.805 24.043 1.00 85.19 662 ILE A N 1
ATOM 5125 C CA . ILE A 1 662 ? 1.513 3.194 23.970 1.00 85.19 662 ILE A CA 1
ATOM 5126 C C . ILE A 1 662 ? 0.889 3.454 22.609 1.00 85.19 662 ILE A C 1
ATOM 5128 O O . ILE A 1 662 ? -0.254 3.892 22.531 1.00 85.19 662 ILE A O 1
ATOM 5132 N N . GLY A 1 663 ? 1.616 3.137 21.538 1.00 84.50 663 GLY A N 1
ATOM 5133 C CA . GLY A 1 663 ? 1.216 3.421 20.161 1.00 84.50 663 GLY A CA 1
ATOM 5134 C C . GLY A 1 663 ? -0.145 2.845 19.768 1.00 84.50 663 GLY A C 1
ATOM 5135 O O . GLY A 1 663 ? -0.936 3.555 19.158 1.00 84.50 663 GLY A O 1
ATOM 5136 N N . VAL A 1 664 ? -0.472 1.608 20.160 1.00 84.38 664 VAL A N 1
ATOM 5137 C CA . VAL A 1 664 ? -1.792 1.001 19.890 1.00 84.38 664 VAL A CA 1
ATOM 5138 C C . VAL A 1 664 ? -2.904 1.774 20.602 1.00 84.38 664 VAL A C 1
ATOM 5140 O O . VAL A 1 664 ? -3.953 2.037 20.016 1.00 84.38 664 VAL A O 1
ATOM 5143 N N . VAL A 1 665 ? -2.662 2.184 21.849 1.00 82.25 665 VAL A N 1
ATOM 5144 C CA . VAL A 1 665 ? -3.612 2.964 22.653 1.00 82.25 665 VAL A CA 1
ATOM 5145 C C . VAL A 1 665 ? -3.815 4.347 22.035 1.00 82.25 665 VAL A C 1
ATOM 5147 O O . VAL A 1 665 ? -4.950 4.722 21.761 1.00 82.25 665 VAL A O 1
ATOM 5150 N N . GLU A 1 666 ? -2.733 5.073 21.737 1.00 83.56 666 GLU A N 1
ATOM 5151 C CA . GLU A 1 666 ? -2.779 6.390 21.087 1.00 83.56 666 GLU A CA 1
ATOM 5152 C C . GLU A 1 666 ? -3.446 6.340 19.709 1.00 83.56 666 GLU A C 1
ATOM 5154 O O . GLU A 1 666 ? -4.215 7.235 19.355 1.00 83.56 666 GLU A O 1
ATOM 5159 N N . LEU A 1 667 ? -3.159 5.302 18.921 1.00 81.50 667 LEU A N 1
ATOM 5160 C CA . LEU A 1 667 ? -3.736 5.123 17.594 1.00 81.50 667 LEU A CA 1
ATOM 5161 C C . LEU A 1 667 ? -5.249 4.959 17.699 1.00 81.50 667 LEU A C 1
ATOM 5163 O O . LEU A 1 667 ? -5.983 5.693 17.039 1.00 81.50 667 LEU A O 1
ATOM 5167 N N . LEU A 1 668 ? -5.722 4.051 18.554 1.00 79.69 668 LEU A N 1
ATOM 5168 C CA . LEU A 1 668 ? -7.155 3.836 18.740 1.00 79.69 668 LEU A CA 1
ATOM 5169 C C . LEU A 1 668 ? -7.841 5.065 19.369 1.00 79.69 668 LEU A C 1
ATOM 5171 O O . LEU A 1 668 ? -8.954 5.406 18.972 1.00 79.69 668 LEU A O 1
ATOM 5175 N N . ALA A 1 669 ? -7.160 5.777 20.274 1.00 75.00 669 ALA A N 1
ATOM 5176 C CA . ALA A 1 669 ? -7.629 7.027 20.875 1.00 75.00 669 ALA A CA 1
ATOM 5177 C C . ALA A 1 669 ? -7.871 8.126 19.834 1.00 75.00 669 ALA A C 1
ATOM 5179 O O . ALA A 1 669 ? -8.984 8.632 19.714 1.00 75.00 669 ALA A O 1
ATOM 5180 N N . ARG A 1 670 ? -6.850 8.452 19.027 1.00 77.56 670 ARG A N 1
ATOM 5181 C CA . ARG A 1 670 ? -6.943 9.478 17.973 1.00 77.56 670 ARG A CA 1
ATOM 5182 C C . ARG A 1 670 ? -8.010 9.134 16.951 1.00 77.56 670 ARG A C 1
ATOM 5184 O O . ARG A 1 670 ? -8.698 10.012 16.451 1.00 77.56 670 ARG A O 1
ATOM 5191 N N . ARG A 1 671 ? -8.163 7.849 16.622 1.00 71.44 671 ARG A N 1
ATOM 5192 C CA . ARG A 1 671 ? -9.222 7.397 15.712 1.00 71.44 671 ARG A CA 1
ATOM 5193 C C . ARG A 1 671 ? -10.606 7.656 16.284 1.00 71.44 671 ARG A C 1
ATOM 5195 O O . ARG A 1 671 ? -11.509 7.946 15.509 1.00 71.44 671 ARG A O 1
ATOM 5202 N N . GLN A 1 672 ? -10.758 7.591 17.603 1.00 68.69 672 GLN A N 1
ATOM 5203 C CA . GLN A 1 672 ? -12.020 7.864 18.266 1.00 68.69 672 GLN A CA 1
ATOM 5204 C C . GLN A 1 672 ? -12.457 9.331 18.139 1.00 68.69 672 GLN A C 1
ATOM 5206 O O . GLN A 1 672 ? -13.650 9.573 17.995 1.00 68.69 672 GLN A O 1
ATOM 5211 N N . GLU A 1 673 ? -11.521 10.284 18.120 1.00 64.56 673 GLU A N 1
ATOM 5212 C CA . GLU A 1 673 ? -11.820 11.720 17.941 1.00 64.56 673 GLU A CA 1
ATOM 5213 C C . GLU A 1 673 ? -12.490 12.032 16.592 1.00 64.56 673 GLU A C 1
ATOM 5215 O O . GLU A 1 673 ? -13.197 13.027 16.460 1.00 64.56 673 GLU A O 1
ATOM 5220 N N . PHE A 1 674 ? -12.299 11.175 15.583 1.00 60.50 674 PHE A N 1
ATOM 5221 C CA . PHE A 1 674 ? -12.951 11.319 14.278 1.00 60.50 674 PHE A CA 1
ATOM 5222 C C . PHE A 1 674 ? -14.373 10.743 14.238 1.00 60.50 674 PHE A C 1
ATOM 5224 O O . PHE A 1 674 ? -15.071 10.931 13.239 1.00 60.50 674 PHE A O 1
ATOM 5231 N N . PHE A 1 675 ? -14.817 10.041 15.285 1.00 61.44 675 PHE A N 1
ATOM 5232 C CA . PHE A 1 675 ? -16.195 9.571 15.375 1.00 61.44 675 PHE A CA 1
ATOM 5233 C C . PHE A 1 675 ? -17.082 10.647 15.991 1.00 61.44 675 PHE A C 1
ATOM 5235 O O . PHE A 1 675 ? -16.771 11.238 17.020 1.00 61.44 675 PHE A O 1
ATOM 5242 N N . ASP A 1 676 ? -18.231 10.868 15.363 1.00 55.97 676 ASP A N 1
ATOM 5243 C CA . ASP A 1 676 ? -19.238 11.797 15.853 1.00 55.97 676 ASP A CA 1
ATOM 5244 C C . ASP A 1 676 ? -19.770 11.339 17.224 1.00 55.97 676 ASP A C 1
ATOM 5246 O O . ASP A 1 676 ? -20.559 10.394 17.319 1.00 55.97 676 ASP A O 1
ATOM 5250 N N . HIS A 1 677 ? -19.347 12.028 18.290 1.00 56.00 677 HIS A N 1
ATOM 5251 C CA . HIS A 1 677 ? -19.757 11.770 19.676 1.00 56.00 677 HIS A CA 1
ATOM 5252 C C . HIS A 1 677 ? -21.280 11.856 19.885 1.00 56.00 677 HIS A C 1
ATOM 5254 O O . HIS A 1 677 ? -21.785 11.397 20.914 1.00 56.00 677 HIS A O 1
ATOM 5260 N N . SER A 1 678 ? -22.035 12.424 18.933 1.00 52.78 678 SER A N 1
ATOM 5261 C CA . SER A 1 678 ? -23.500 12.432 18.980 1.00 52.78 678 SER A CA 1
ATOM 5262 C C . SER A 1 678 ? -24.107 11.035 18.798 1.00 52.78 678 SER A C 1
ATOM 5264 O O . SER A 1 678 ? -25.203 10.760 19.301 1.00 52.78 678 SER A O 1
ATOM 5266 N N . LYS A 1 679 ? -23.388 10.112 18.147 1.00 55.66 679 LYS A N 1
ATOM 5267 C CA . LYS A 1 679 ? -23.806 8.721 17.978 1.00 55.66 679 LYS A CA 1
ATOM 5268 C C . LYS A 1 679 ? -23.261 7.890 19.139 1.00 55.66 679 LYS A C 1
ATOM 5270 O O . LYS A 1 679 ? -22.056 7.736 19.300 1.00 55.66 679 LYS A O 1
ATOM 5275 N N . LYS A 1 680 ? -24.154 7.297 19.945 1.00 54.94 680 LYS A N 1
ATOM 5276 C CA . LYS A 1 680 ? -23.829 6.319 21.013 1.00 54.94 680 LYS A CA 1
ATOM 5277 C C . LYS A 1 680 ? -23.315 4.981 20.446 1.00 54.94 680 LYS A C 1
ATOM 5279 O O . LYS A 1 680 ? -23.803 3.903 20.807 1.00 54.94 680 LYS A O 1
ATOM 5284 N N . GLU A 1 681 ? -22.391 5.020 19.500 1.00 56.19 681 GLU A N 1
ATOM 5285 C CA . GLU A 1 681 ? -21.759 3.821 18.975 1.00 56.19 681 GLU A CA 1
ATOM 5286 C C . GLU A 1 681 ? -20.747 3.270 19.982 1.00 56.19 681 GLU A C 1
ATOM 5288 O O . GLU A 1 681 ? -20.102 4.000 20.736 1.00 56.19 681 GLU A O 1
ATOM 5293 N N . ALA A 1 682 ? -20.657 1.941 20.038 1.00 57.09 682 ALA A N 1
ATOM 5294 C CA . ALA A 1 682 ? -19.712 1.267 20.911 1.00 57.09 682 ALA A CA 1
ATOM 5295 C C . ALA A 1 682 ? -18.283 1.539 20.418 1.00 57.09 682 ALA A C 1
ATOM 5297 O O . ALA A 1 682 ? -17.966 1.317 19.241 1.00 57.09 682 ALA A O 1
ATOM 5298 N N . ARG A 1 683 ? -17.438 2.015 21.337 1.00 66.00 683 ARG A N 1
ATOM 5299 C CA . ARG A 1 683 ? -16.018 2.294 21.099 1.00 66.00 683 ARG A CA 1
ATOM 5300 C C . ARG A 1 683 ? -15.303 1.040 20.585 1.00 66.00 683 ARG A C 1
ATOM 5302 O O . ARG A 1 683 ? -15.575 -0.068 21.048 1.00 66.00 683 ARG A O 1
ATOM 5309 N N . TRP A 1 684 ? -14.406 1.212 19.617 1.00 71.50 684 TRP A N 1
ATOM 5310 C CA . TRP A 1 684 ? -13.667 0.109 19.002 1.00 71.50 684 TRP A CA 1
ATOM 5311 C C . TRP A 1 684 ? -12.444 -0.281 19.835 1.00 71.50 684 TRP A C 1
ATOM 5313 O O . TRP A 1 684 ? -11.349 0.230 19.627 1.00 71.50 684 TRP A O 1
ATOM 5323 N N . TRP A 1 685 ? -12.640 -1.189 20.792 1.00 72.38 685 TRP A N 1
ATOM 5324 C CA . TRP A 1 685 ? -11.574 -1.646 21.695 1.00 72.38 685 TRP A CA 1
ATOM 5325 C C . TRP A 1 685 ? -11.284 -3.144 21.619 1.00 72.38 685 TRP A C 1
ATOM 5327 O O . TRP A 1 685 ? -10.512 -3.652 22.427 1.00 72.38 685 TRP A O 1
ATOM 5337 N N . GLU A 1 686 ? -11.889 -3.864 20.675 1.00 72.94 686 GLU A N 1
ATOM 5338 C CA . GLU A 1 686 ? -11.691 -5.311 20.497 1.00 72.94 686 GLU A CA 1
ATOM 5339 C C . GLU A 1 686 ? -10.197 -5.710 20.441 1.00 72.94 686 GLU A C 1
ATOM 5341 O O . GLU A 1 686 ? -9.835 -6.659 21.142 1.00 72.94 686 GLU A O 1
ATOM 5346 N N . PRO A 1 687 ? -9.293 -4.961 19.763 1.00 76.50 687 PRO A N 1
ATOM 5347 C CA . PRO A 1 687 ? -7.860 -5.284 19.758 1.00 76.50 687 PRO A CA 1
ATOM 5348 C C . PRO A 1 687 ? -7.192 -5.246 21.143 1.00 76.50 687 PRO A C 1
ATOM 5350 O O . PRO A 1 687 ? -6.225 -5.969 21.372 1.00 76.50 687 PRO A O 1
ATOM 5353 N N . LEU A 1 688 ? -7.706 -4.426 22.071 1.00 78.62 688 LEU A N 1
ATOM 5354 C CA . LEU A 1 688 ? -7.214 -4.308 23.453 1.00 78.62 688 LEU A CA 1
ATOM 5355 C C . LEU A 1 688 ? -7.848 -5.346 24.394 1.00 78.62 688 LEU A C 1
ATOM 5357 O O . LEU A 1 688 ? -7.402 -5.542 25.528 1.00 78.62 688 LEU A O 1
ATOM 5361 N N . GLN A 1 689 ? -8.940 -5.983 23.966 1.00 76.62 689 GLN A N 1
ATOM 5362 C CA . GLN A 1 689 ? -9.700 -6.916 24.793 1.00 76.62 689 GLN A CA 1
ATOM 5363 C C . GLN A 1 689 ? -9.232 -8.365 24.661 1.00 76.62 689 GLN A C 1
ATOM 5365 O O . GLN A 1 689 ? -9.559 -9.155 25.556 1.00 76.62 689 GLN A O 1
ATOM 5370 N N . CYS A 1 690 ? -8.484 -8.712 23.606 1.00 76.06 690 CYS A N 1
ATOM 5371 C CA . CYS A 1 690 ? -8.001 -10.077 23.413 1.00 76.06 690 CYS A CA 1
ATOM 5372 C C . CYS A 1 690 ? -7.050 -10.510 24.541 1.00 76.06 690 CYS A C 1
ATOM 5374 O O . CYS A 1 690 ? -6.366 -9.696 25.177 1.00 76.06 690 CYS A O 1
ATOM 5376 N N . GLY A 1 691 ? -7.057 -11.813 24.836 1.00 76.56 691 GLY A N 1
ATOM 5377 C CA . GLY A 1 691 ? -6.270 -12.384 25.928 1.00 76.56 691 GLY A CA 1
ATOM 5378 C C . GLY A 1 691 ? -4.770 -12.217 25.697 1.00 76.56 691 GLY A C 1
ATOM 5379 O O . GLY A 1 691 ? -4.038 -11.907 26.634 1.00 76.56 691 GLY A O 1
ATOM 5380 N N . GLU A 1 692 ? -4.337 -12.333 24.443 1.00 84.25 692 GLU A N 1
ATOM 5381 C CA . GLU A 1 692 ? -2.940 -12.227 24.031 1.00 84.25 692 GLU A CA 1
ATOM 5382 C C . GLU A 1 692 ? -2.400 -10.810 24.236 1.00 84.25 692 GLU A C 1
ATOM 5384 O O . GLU A 1 692 ? -1.282 -10.650 24.722 1.00 84.25 692 GLU A O 1
ATOM 5389 N N . TYR A 1 693 ? -3.202 -9.771 23.963 1.00 83.44 693 TYR A N 1
ATOM 5390 C CA . TYR A 1 693 ? -2.783 -8.386 24.204 1.00 83.44 693 TYR A CA 1
ATOM 5391 C C . TYR A 1 693 ? -2.583 -8.156 25.698 1.00 83.44 693 TYR A C 1
ATOM 5393 O O . TYR A 1 693 ? -1.546 -7.650 26.117 1.00 83.44 693 TYR A O 1
ATOM 5401 N N . ARG A 1 694 ? -3.531 -8.603 26.530 1.00 82.12 694 ARG A N 1
ATOM 5402 C CA . ARG A 1 694 ? -3.402 -8.490 27.991 1.00 82.12 694 ARG A CA 1
ATOM 5403 C C . ARG A 1 694 ? -2.185 -9.243 28.520 1.00 82.12 694 ARG A C 1
ATOM 5405 O O . ARG A 1 694 ? -1.495 -8.717 29.388 1.00 82.12 694 ARG A O 1
ATOM 5412 N N . ALA A 1 695 ? -1.915 -10.438 27.998 1.00 78.44 695 ALA A N 1
ATOM 5413 C CA . ALA A 1 695 ? -0.735 -11.215 28.361 1.00 78.44 695 ALA A CA 1
ATOM 5414 C C . ALA A 1 695 ? 0.563 -10.494 27.960 1.00 78.44 695 ALA A C 1
ATOM 5416 O O . ALA A 1 695 ? 1.486 -10.410 28.768 1.00 78.44 695 ALA A O 1
ATOM 5417 N N . ALA A 1 696 ? 0.616 -9.909 26.760 1.00 84.12 696 ALA A N 1
ATOM 5418 C CA . ALA A 1 696 ? 1.768 -9.146 26.291 1.00 84.12 696 ALA A CA 1
ATOM 5419 C C . ALA A 1 696 ? 2.003 -7.871 27.122 1.00 84.12 696 ALA A C 1
ATOM 5421 O O . ALA A 1 696 ? 3.131 -7.593 27.523 1.00 84.12 696 ALA A O 1
ATOM 5422 N N . ILE A 1 697 ? 0.942 -7.131 27.457 1.00 84.75 697 ILE A N 1
ATOM 5423 C CA . ILE A 1 697 ? 1.024 -5.964 28.345 1.00 84.75 697 ILE A CA 1
ATOM 5424 C C . ILE A 1 697 ? 1.491 -6.370 29.751 1.00 84.75 697 ILE A C 1
ATOM 5426 O O . ILE A 1 697 ? 2.369 -5.716 30.311 1.00 84.75 697 ILE A O 1
ATOM 5430 N N . ALA A 1 698 ? 0.966 -7.467 30.305 1.00 80.62 698 ALA A N 1
ATOM 5431 C CA . ALA A 1 698 ? 1.420 -8.005 31.589 1.00 80.62 698 ALA A CA 1
ATOM 5432 C C . ALA A 1 698 ? 2.903 -8.413 31.558 1.00 80.62 698 ALA A C 1
ATOM 5434 O O . ALA A 1 698 ? 3.629 -8.160 32.516 1.00 80.62 698 ALA A O 1
ATOM 5435 N N . ALA A 1 699 ? 3.381 -8.985 30.450 1.00 82.69 699 ALA A N 1
ATOM 5436 C CA . ALA A 1 699 ? 4.793 -9.307 30.277 1.00 82.69 699 ALA A CA 1
ATOM 5437 C C . ALA A 1 699 ? 5.675 -8.046 30.281 1.00 82.69 699 ALA A C 1
ATOM 5439 O O . ALA A 1 699 ? 6.672 -8.024 30.997 1.00 82.69 699 ALA A O 1
ATOM 5440 N N . ILE A 1 700 ? 5.286 -6.979 29.568 1.00 84.06 700 ILE A N 1
ATOM 5441 C CA . ILE A 1 700 ? 6.015 -5.695 29.582 1.00 84.06 700 ILE A CA 1
ATOM 5442 C C . ILE A 1 700 ? 6.072 -5.127 31.004 1.00 84.06 700 ILE A C 1
ATOM 5444 O O . ILE A 1 700 ? 7.127 -4.693 31.459 1.00 84.06 700 ILE A O 1
ATOM 5448 N N . PHE A 1 701 ? 4.964 -5.184 31.745 1.00 81.06 701 PHE A N 1
ATOM 5449 C CA . PHE A 1 701 ? 4.944 -4.771 33.146 1.00 81.06 701 PHE A CA 1
ATOM 5450 C C . PHE A 1 701 ? 5.926 -5.565 34.019 1.00 81.06 701 PHE A C 1
ATOM 5452 O O . PHE A 1 701 ? 6.699 -4.960 34.761 1.00 81.06 701 PHE A O 1
ATOM 5459 N N . ASN A 1 702 ? 5.961 -6.892 33.880 1.00 79.88 702 ASN A N 1
ATOM 5460 C CA . ASN A 1 702 ? 6.906 -7.745 34.609 1.00 79.88 702 ASN A CA 1
ATOM 5461 C C . ASN A 1 702 ? 8.373 -7.434 34.245 1.00 79.88 702 ASN A C 1
ATOM 5463 O O . ASN A 1 702 ? 9.262 -7.534 35.092 1.00 79.88 702 ASN A O 1
ATOM 5467 N N . GLN A 1 703 ? 8.650 -7.034 33.001 1.00 83.75 703 GLN A N 1
ATOM 5468 C CA . GLN A 1 703 ? 9.990 -6.612 32.574 1.00 83.75 703 GLN A CA 1
ATOM 5469 C C . GLN A 1 703 ? 10.402 -5.263 33.175 1.00 83.75 703 GLN A C 1
ATOM 5471 O O . GLN A 1 703 ? 11.562 -5.077 33.545 1.00 83.75 703 GLN A O 1
ATOM 5476 N N . VAL A 1 704 ? 9.454 -4.333 33.334 1.00 78.88 704 VAL A N 1
ATOM 5477 C CA . VAL A 1 704 ? 9.692 -3.085 34.073 1.00 78.88 704 VAL A CA 1
ATOM 5478 C C . VAL A 1 704 ? 9.961 -3.374 35.556 1.00 78.88 704 VAL A C 1
ATOM 5480 O O . VAL A 1 704 ? 10.907 -2.818 36.113 1.00 78.88 704 VAL A O 1
ATOM 5483 N N . GLU A 1 705 ? 9.191 -4.265 36.194 1.00 74.12 705 GLU A N 1
ATOM 5484 C CA . GLU A 1 705 ? 9.406 -4.643 37.605 1.00 74.12 705 GLU A CA 1
ATOM 5485 C C . GLU A 1 705 ? 10.742 -5.337 37.837 1.00 74.12 705 GLU A C 1
ATOM 5487 O O . GLU A 1 705 ? 11.501 -4.957 38.728 1.00 74.12 705 GLU A O 1
ATOM 5492 N N . SER A 1 706 ? 11.053 -6.347 37.025 1.00 80.44 706 SER A N 1
ATOM 5493 C CA . SER A 1 706 ? 12.301 -7.107 37.150 1.00 80.44 706 SER A CA 1
ATOM 5494 C C . SER A 1 706 ? 13.549 -6.259 36.880 1.00 80.44 706 SER A C 1
ATOM 5496 O O . SER A 1 706 ? 14.652 -6.665 37.243 1.00 80.44 706 SER A O 1
ATOM 5498 N N . GLY A 1 707 ? 13.383 -5.069 36.288 1.00 78.94 707 GLY A N 1
ATOM 5499 C CA . GLY A 1 707 ? 14.474 -4.175 35.912 1.00 78.94 707 GLY A CA 1
ATOM 5500 C C . GLY A 1 707 ? 15.159 -4.566 34.604 1.00 78.94 707 GLY A C 1
ATOM 5501 O O . GLY A 1 707 ? 16.211 -4.007 34.297 1.00 78.94 707 GLY A O 1
ATOM 5502 N N . GLU A 1 708 ? 14.576 -5.495 33.838 1.00 83.31 708 GLU A N 1
ATOM 5503 C CA . GLU A 1 708 ? 15.011 -5.814 32.474 1.00 83.31 708 GLU A CA 1
ATOM 5504 C C . GLU A 1 708 ? 14.881 -4.582 31.565 1.00 83.31 708 GLU A C 1
ATOM 5506 O O . GLU A 1 708 ? 15.792 -4.275 30.795 1.00 83.31 708 GLU A O 1
ATOM 5511 N N . ILE A 1 709 ? 13.798 -3.812 31.726 1.00 80.25 709 ILE A N 1
ATOM 5512 C CA . ILE A 1 709 ? 13.677 -2.470 31.149 1.00 80.25 709 ILE A CA 1
ATOM 5513 C C . ILE A 1 709 ? 14.278 -1.456 32.138 1.00 80.25 709 ILE A C 1
ATOM 5515 O O . ILE A 1 709 ? 13.854 -1.409 33.300 1.00 80.25 709 ILE A O 1
ATOM 5519 N N . PRO A 1 710 ? 15.230 -0.597 31.714 1.00 83.19 710 PRO A N 1
ATOM 5520 C CA . PRO A 1 710 ? 15.816 0.416 32.585 1.00 83.19 710 PRO A CA 1
ATOM 5521 C C . PRO A 1 710 ? 14.744 1.300 33.231 1.00 83.19 710 PRO A C 1
ATOM 5523 O O . PRO A 1 710 ? 13.859 1.808 32.548 1.00 83.19 710 PRO A O 1
ATOM 5526 N N . ALA A 1 711 ? 14.855 1.563 34.537 1.00 73.44 711 ALA A N 1
ATOM 5527 C CA . ALA A 1 711 ? 13.810 2.255 35.305 1.00 73.44 711 ALA A CA 1
ATOM 5528 C C . ALA A 1 711 ? 13.350 3.588 34.682 1.00 73.44 711 ALA A C 1
ATOM 5530 O O . ALA A 1 711 ? 12.158 3.878 34.671 1.00 73.44 711 ALA A O 1
ATOM 5531 N N . LYS A 1 712 ? 14.282 4.380 34.128 1.00 76.50 712 LYS A N 1
ATOM 5532 C CA . LYS A 1 712 ? 13.983 5.653 33.447 1.00 76.50 712 LYS A CA 1
ATOM 5533 C C . LYS A 1 712 ? 13.148 5.462 32.174 1.00 76.50 712 LYS A C 1
ATOM 5535 O O . LYS A 1 712 ? 12.302 6.293 31.859 1.00 76.50 712 LYS A O 1
ATOM 5540 N N . GLU A 1 713 ? 13.425 4.403 31.423 1.00 79.31 713 GLU A N 1
ATOM 5541 C CA . GLU A 1 713 ? 12.680 4.061 30.212 1.00 79.31 713 GLU A CA 1
ATOM 5542 C C . GLU A 1 713 ? 11.305 3.509 30.589 1.00 79.31 713 GLU A C 1
ATOM 5544 O O . GLU A 1 713 ? 10.297 4.020 30.109 1.00 79.31 713 GLU A O 1
ATOM 5549 N N . GLY A 1 714 ? 11.256 2.580 31.550 1.00 79.31 714 GLY A N 1
ATOM 5550 C CA . GLY A 1 714 ? 10.013 2.029 32.085 1.00 79.31 714 GLY A CA 1
ATOM 5551 C C . GLY A 1 714 ? 9.066 3.108 32.616 1.00 79.31 714 GLY A C 1
ATOM 5552 O O . GLY A 1 714 ? 7.891 3.119 32.254 1.00 79.31 714 GLY A O 1
ATOM 5553 N N . SER A 1 715 ? 9.553 4.078 33.399 1.00 70.81 715 SER A N 1
ATOM 5554 C CA . SER A 1 715 ? 8.700 5.181 33.859 1.00 70.81 715 SER A CA 1
ATOM 5555 C C . SER A 1 715 ? 8.243 6.100 32.739 1.00 70.81 715 SER A C 1
ATOM 5557 O O . SER A 1 715 ? 7.077 6.486 32.711 1.00 70.81 715 SER A O 1
ATOM 5559 N N . SER A 1 716 ? 9.115 6.408 31.776 1.00 77.31 716 SER A N 1
ATOM 5560 C CA . SER A 1 716 ? 8.732 7.193 30.604 1.00 77.31 716 SER A CA 1
ATOM 5561 C C . SER A 1 716 ? 7.649 6.491 29.780 1.00 77.31 716 SER A C 1
ATOM 5563 O O . SER A 1 716 ? 6.708 7.145 29.325 1.00 77.31 716 SER A O 1
ATOM 5565 N N . MET A 1 717 ? 7.743 5.168 29.613 1.00 81.44 717 MET A N 1
ATOM 5566 C CA . MET A 1 717 ? 6.724 4.369 28.931 1.00 81.44 717 MET A CA 1
ATOM 5567 C C . MET A 1 717 ? 5.386 4.416 29.673 1.00 81.44 717 MET A C 1
ATOM 5569 O O . MET A 1 717 ? 4.334 4.613 29.066 1.00 81.44 717 MET A O 1
ATOM 5573 N N . LEU A 1 718 ? 5.419 4.292 30.999 1.00 78.94 718 LEU A N 1
ATOM 5574 C CA . LEU A 1 718 ? 4.226 4.302 31.843 1.00 78.94 718 LEU A CA 1
ATOM 5575 C C . LEU A 1 718 ? 3.550 5.666 31.889 1.00 78.94 718 LEU A C 1
ATOM 5577 O O . LEU A 1 718 ? 2.335 5.743 31.723 1.00 78.94 718 LEU A O 1
ATOM 5581 N N . ALA A 1 719 ? 4.326 6.740 32.029 1.00 74.19 719 ALA A N 1
ATOM 5582 C CA . ALA A 1 719 ? 3.819 8.104 31.973 1.00 74.19 719 ALA A CA 1
ATOM 5583 C C . ALA A 1 719 ? 3.129 8.388 30.630 1.00 74.19 719 ALA A C 1
ATOM 5585 O O . ALA A 1 719 ? 2.026 8.935 30.606 1.00 74.19 719 ALA A O 1
ATOM 5586 N N . ARG A 1 720 ? 3.734 7.957 29.514 1.00 81.94 720 ARG A N 1
ATOM 5587 C CA . ARG A 1 720 ? 3.139 8.089 28.178 1.00 81.94 720 ARG A CA 1
ATOM 5588 C C . ARG A 1 720 ? 1.887 7.232 28.002 1.00 81.94 720 ARG A C 1
ATOM 5590 O O . ARG A 1 720 ? 0.898 7.747 27.494 1.00 81.94 720 ARG A O 1
ATOM 5597 N N . ARG A 1 721 ? 1.865 5.979 28.477 1.00 82.94 721 ARG A N 1
ATOM 5598 C CA . ARG A 1 721 ? 0.646 5.146 28.433 1.00 82.94 721 ARG A CA 1
ATOM 5599 C C . ARG A 1 721 ? -0.485 5.778 29.243 1.00 82.94 721 ARG A C 1
ATOM 5601 O O . ARG A 1 721 ? -1.611 5.833 28.764 1.00 82.94 721 ARG A O 1
ATOM 5608 N N . ILE A 1 722 ? -0.197 6.294 30.440 1.00 74.75 722 ILE A N 1
ATOM 5609 C CA . ILE A 1 722 ? -1.187 6.997 31.271 1.00 74.75 722 ILE A CA 1
ATOM 5610 C C . ILE A 1 722 ? -1.695 8.257 30.563 1.00 74.75 722 ILE A C 1
ATOM 5612 O O . ILE A 1 722 ? -2.896 8.512 30.586 1.00 74.75 722 ILE A O 1
ATOM 5616 N N . ALA A 1 723 ? -0.812 9.032 29.927 1.00 74.25 723 ALA A N 1
ATOM 5617 C CA . ALA A 1 723 ? -1.207 10.200 29.143 1.00 74.25 723 ALA A CA 1
ATOM 5618 C C . ALA A 1 723 ? -2.111 9.809 27.962 1.00 74.25 723 ALA A C 1
ATOM 5620 O O . ALA A 1 723 ? -3.196 10.364 27.829 1.00 74.25 723 ALA A O 1
ATOM 5621 N N . ALA A 1 724 ? -1.738 8.783 27.192 1.00 76.38 724 ALA A N 1
ATOM 5622 C CA . ALA A 1 724 ? -2.550 8.258 26.095 1.00 76.38 724 ALA A CA 1
ATOM 5623 C C . ALA A 1 724 ? -3.939 7.794 26.571 1.00 76.38 724 ALA A C 1
ATOM 5625 O O . ALA A 1 724 ? -4.952 8.139 25.967 1.00 76.38 724 ALA A O 1
ATOM 5626 N N . LEU A 1 725 ? -4.002 7.077 27.700 1.00 72.94 725 LEU A N 1
ATOM 5627 C CA . LEU A 1 725 ? -5.257 6.662 28.340 1.00 72.94 725 LEU A CA 1
ATOM 5628 C C . LEU A 1 725 ? -6.078 7.843 28.883 1.00 72.94 725 LEU A C 1
ATOM 5630 O O . LEU A 1 725 ? -7.295 7.743 29.007 1.00 72.94 725 LEU A O 1
ATOM 5634 N N . LYS A 1 726 ? -5.431 8.949 29.252 1.00 67.56 726 LYS A N 1
ATOM 5635 C CA . LYS A 1 726 ? -6.101 10.159 29.740 1.00 67.56 726 LYS A CA 1
ATOM 5636 C C . LYS A 1 726 ? -6.699 10.983 28.597 1.00 67.56 726 LYS A C 1
ATOM 5638 O O . LYS A 1 726 ? -7.753 11.583 28.798 1.00 67.56 726 LYS A O 1
ATOM 5643 N N . ASP A 1 727 ? -6.015 11.024 27.456 1.00 62.06 727 ASP A N 1
ATOM 5644 C CA . ASP A 1 727 ? -6.430 11.769 26.262 1.00 62.06 727 ASP A CA 1
ATOM 5645 C C . ASP A 1 727 ? -7.519 11.026 25.471 1.00 62.06 727 ASP A C 1
ATOM 5647 O O . ASP A 1 727 ? -8.386 11.654 24.869 1.00 62.06 727 ASP A O 1
ATOM 5651 N N . MET A 1 728 ? -7.576 9.691 25.560 1.00 63.38 728 MET A N 1
ATOM 5652 C CA . MET A 1 728 ? -8.831 8.969 25.332 1.00 63.38 728 MET A CA 1
ATOM 5653 C C . MET A 1 728 ? -9.878 9.565 26.271 1.00 63.38 728 MET A C 1
ATOM 5655 O O . MET A 1 728 ? -9.634 9.633 27.469 1.00 63.38 728 MET A O 1
ATOM 5659 N N . GLU A 1 729 ? -11.061 9.957 25.799 1.00 52.84 729 GLU A N 1
ATOM 5660 C CA . GLU A 1 729 ? -12.170 10.389 26.664 1.00 52.84 729 GLU A CA 1
ATOM 5661 C C . GLU A 1 729 ? -12.691 9.246 27.575 1.00 52.84 729 GLU A C 1
ATOM 5663 O O . GLU A 1 729 ? -13.863 8.867 27.565 1.00 52.84 729 GLU A O 1
ATOM 5668 N N . ILE A 1 730 ? -11.857 8.642 28.411 1.00 46.66 730 ILE A N 1
ATOM 5669 C CA . ILE A 1 730 ? -12.252 7.792 29.530 1.00 46.66 730 ILE A CA 1
ATOM 5670 C C . ILE A 1 730 ? -12.860 8.679 30.646 1.00 46.66 730 ILE A C 1
ATOM 5672 O O . ILE A 1 730 ? -13.433 8.172 31.609 1.00 46.66 730 ILE A O 1
ATOM 5676 N N . MET A 1 731 ? -12.856 10.016 30.487 1.00 38.62 731 MET A N 1
ATOM 5677 C CA . MET A 1 731 ? -13.278 10.972 31.516 1.00 38.62 731 MET A CA 1
ATOM 5678 C C . MET A 1 731 ? -14.271 12.079 31.105 1.00 38.62 731 MET A C 1
ATOM 5680 O O . MET A 1 731 ? -14.227 13.161 31.684 1.00 38.62 731 MET A O 1
ATOM 5684 N N . SER A 1 732 ? -15.230 11.848 30.205 1.00 36.97 732 SER A N 1
ATOM 5685 C CA . SER A 1 732 ? -16.346 12.804 30.012 1.00 36.97 732 SER A CA 1
ATOM 5686 C C . SER A 1 732 ? -17.544 12.578 30.952 1.00 36.97 732 SER A C 1
ATOM 5688 O O . SER A 1 732 ? -18.645 13.059 30.704 1.00 36.97 732 SER A O 1
ATOM 5690 N N . CYS A 1 733 ? -17.346 11.899 32.087 1.00 37.25 733 CYS A N 1
ATOM 5691 C CA . CYS A 1 733 ? -18.227 12.084 33.240 1.00 37.25 733 CYS A CA 1
ATOM 5692 C C . CYS A 1 733 ? -17.514 13.057 34.176 1.00 37.25 733 CYS A C 1
ATOM 5694 O O . CYS A 1 733 ? -16.597 12.656 34.881 1.00 37.25 733 CYS A O 1
ATOM 5696 N N . THR A 1 734 ? -17.921 14.322 34.190 1.00 37.84 734 THR A N 1
ATOM 5697 C CA . THR A 1 734 ? -17.364 15.409 35.020 1.00 37.84 734 THR A CA 1
ATOM 5698 C C . THR A 1 734 ? -17.443 15.173 36.541 1.00 37.84 734 THR A C 1
ATOM 5700 O O . THR A 1 734 ? -17.032 16.031 37.312 1.00 37.84 734 THR A O 1
ATOM 5703 N N . ASP A 1 735 ? -17.903 14.000 36.987 1.00 36.72 735 ASP A N 1
ATOM 5704 C CA . ASP A 1 735 ? -18.144 13.639 38.388 1.00 36.72 735 ASP A CA 1
ATOM 5705 C C . ASP A 1 735 ? -17.098 12.645 38.929 1.00 36.72 735 ASP A C 1
ATOM 5707 O O . ASP A 1 735 ? -17.424 11.628 39.558 1.00 36.72 735 ASP A O 1
ATOM 5711 N N . TRP A 1 736 ? -15.813 12.916 38.693 1.00 36.47 736 TRP A N 1
ATOM 5712 C CA . TRP A 1 736 ? -14.731 12.165 39.334 1.00 36.47 736 TRP A CA 1
ATOM 5713 C C . TRP A 1 736 ? -14.674 12.496 40.830 1.00 36.47 736 TRP A C 1
ATOM 5715 O O . TRP A 1 736 ? -14.105 13.503 41.242 1.00 36.47 736 TRP A O 1
ATOM 5725 N N . LYS A 1 737 ? -15.238 11.618 41.669 1.00 37.91 737 LYS A N 1
ATOM 5726 C CA . LYS A 1 737 ? -15.051 11.654 43.128 1.00 37.91 737 LYS A CA 1
ATOM 5727 C C . LYS A 1 737 ? -14.026 10.606 43.536 1.00 37.91 737 LYS A C 1
ATOM 5729 O O . LYS A 1 737 ? -14.334 9.414 43.555 1.00 37.91 737 LYS A O 1
ATOM 5734 N N . VAL A 1 738 ? -12.818 11.036 43.884 1.00 37.44 738 VAL A N 1
ATOM 5735 C CA . VAL A 1 738 ? -11.804 10.136 44.449 1.00 37.44 738 VAL A CA 1
ATOM 5736 C C . VAL A 1 738 ? -12.115 9.913 45.928 1.00 37.44 738 VAL A C 1
ATOM 5738 O O . VAL A 1 738 ? -12.376 10.858 46.678 1.00 37.44 738 VAL A O 1
ATOM 5741 N N . ARG A 1 739 ? -12.109 8.647 46.367 1.00 36.94 739 ARG A N 1
ATOM 5742 C CA . ARG A 1 739 ? -12.098 8.321 47.799 1.00 36.94 739 ARG A CA 1
ATOM 5743 C C . ARG A 1 739 ? -10.693 8.587 48.319 1.00 36.94 739 ARG A C 1
ATOM 5745 O O . ARG A 1 739 ? -9.785 7.807 48.064 1.00 36.94 739 ARG A O 1
ATOM 57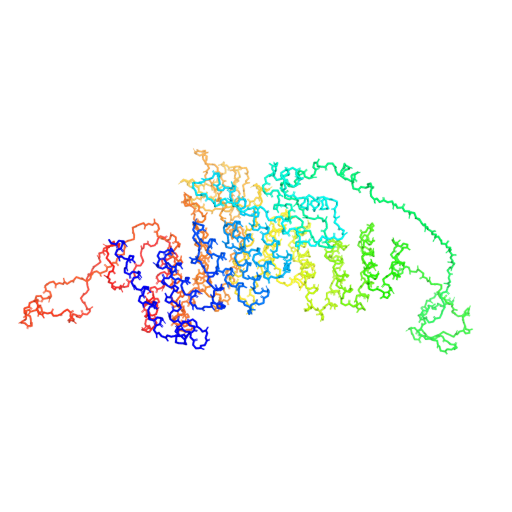52 N N . ALA A 1 740 ? -10.526 9.681 49.048 1.00 40.19 740 ALA A N 1
ATOM 5753 C CA . ALA A 1 740 ? -9.316 9.941 49.810 1.00 40.19 740 ALA A CA 1
ATOM 5754 C C . ALA A 1 740 ? -9.634 9.795 51.302 1.00 40.19 740 ALA A C 1
ATOM 5756 O O . ALA A 1 740 ? -10.575 10.402 51.814 1.00 40.19 740 ALA A O 1
ATOM 5757 N N . THR A 1 741 ? -8.852 8.996 52.024 1.00 38.09 741 THR A N 1
ATOM 5758 C CA . THR A 1 741 ? -8.879 8.974 53.491 1.00 38.09 741 THR A CA 1
ATOM 5759 C C . THR A 1 741 ? -8.177 10.219 54.021 1.00 38.09 741 THR A C 1
ATOM 5761 O O . THR A 1 741 ? -6.973 10.399 53.836 1.00 38.09 741 THR A O 1
ATOM 5764 N N . LYS A 1 742 ? -8.935 11.102 54.674 1.00 38.59 742 LYS A N 1
ATOM 5765 C CA . LYS A 1 742 ? -8.410 12.321 55.295 1.00 38.59 742 LYS A CA 1
ATOM 5766 C C . LYS A 1 742 ? -7.694 11.977 56.603 1.00 38.59 742 LYS A C 1
ATOM 5768 O O . LYS A 1 742 ? -8.254 11.298 57.457 1.00 38.59 742 LYS A O 1
ATOM 5773 N N . ARG A 1 743 ? -6.499 12.532 56.817 1.00 42.88 743 ARG A N 1
ATOM 5774 C CA . ARG A 1 743 ? -5.872 12.596 58.146 1.00 42.88 743 ARG A CA 1
ATOM 5775 C C . ARG A 1 743 ? -6.685 13.583 58.992 1.00 42.88 743 ARG A C 1
ATOM 5777 O O . ARG A 1 743 ? -6.668 14.781 58.708 1.00 42.88 743 ARG A O 1
ATOM 5784 N N . ARG A 1 744 ? -7.448 13.111 59.978 1.00 42.91 744 ARG A N 1
ATOM 5785 C CA . ARG A 1 744 ? -8.085 13.988 60.973 1.00 42.91 744 ARG A CA 1
ATOM 5786 C C . ARG A 1 744 ? -7.327 13.841 62.287 1.00 42.91 744 ARG A C 1
ATOM 5788 O O . ARG A 1 744 ? -7.205 12.732 62.792 1.00 42.91 744 ARG A O 1
ATOM 5795 N N . GLU A 1 745 ? -6.808 14.948 62.811 1.00 47.31 745 GLU A N 1
ATOM 5796 C CA . GLU A 1 745 ? -6.377 15.017 64.210 1.00 47.31 745 GLU A CA 1
ATOM 5797 C C . GLU A 1 745 ? -7.585 14.716 65.102 1.00 47.31 745 GLU A C 1
ATOM 5799 O O . GLU A 1 745 ? -8.641 15.333 64.936 1.00 47.31 745 GLU A O 1
ATOM 5804 N N . ARG A 1 746 ? -7.434 13.812 66.073 1.00 46.19 746 ARG A N 1
ATOM 5805 C CA . ARG A 1 746 ? -8.251 13.897 67.281 1.00 46.19 746 ARG A CA 1
ATOM 5806 C C . ARG A 1 746 ? -7.641 14.993 68.145 1.00 46.19 746 ARG A C 1
ATOM 5808 O O . ARG A 1 746 ? -6.503 14.882 68.591 1.00 46.19 746 ARG A O 1
ATOM 5815 N N . VAL A 1 747 ? -8.397 16.066 68.361 1.00 53.34 747 VAL A N 1
ATOM 5816 C CA . VAL A 1 747 ? -8.063 17.089 69.368 1.00 53.34 747 VAL A CA 1
ATOM 5817 C C . VAL A 1 747 ? -7.950 16.438 70.757 1.00 53.34 747 VAL A C 1
ATOM 5819 O O . VAL A 1 747 ? -7.115 16.843 71.558 1.00 53.34 747 VAL A O 1
ATOM 5822 N N . GLU A 1 748 ? -8.718 15.369 70.981 1.00 53.75 748 GLU A N 1
ATOM 5823 C CA . GLU A 1 748 ? -8.714 14.528 72.183 1.00 53.75 748 GLU A CA 1
ATOM 5824 C C . GLU A 1 748 ? -7.344 13.859 72.422 1.00 53.75 748 GLU A C 1
ATOM 5826 O O . GLU A 1 748 ? -6.788 14.007 73.506 1.00 53.75 748 GLU A O 1
ATOM 5831 N N . ASP A 1 749 ? -6.712 13.271 71.396 1.00 59.25 749 ASP A N 1
ATOM 5832 C CA . ASP A 1 749 ? -5.393 12.618 71.520 1.00 59.25 749 ASP A CA 1
ATOM 5833 C C . ASP A 1 749 ? -4.253 13.634 71.760 1.00 59.25 749 ASP A C 1
ATOM 5835 O O . ASP A 1 749 ? -3.246 13.334 72.407 1.00 59.25 749 ASP A O 1
ATOM 5839 N N . LYS A 1 750 ? -4.398 14.865 71.245 1.00 59.28 750 LYS A N 1
ATOM 5840 C CA . LYS A 1 750 ? -3.456 15.969 71.503 1.00 59.28 750 LYS A CA 1
ATOM 5841 C C . LYS A 1 750 ? -3.574 16.469 72.941 1.00 59.28 750 LYS A C 1
ATOM 5843 O O . LYS A 1 750 ? -2.551 16.744 73.562 1.00 59.28 750 LYS A O 1
ATOM 5848 N N . ALA A 1 751 ? -4.798 16.569 73.458 1.00 61.72 751 ALA A N 1
ATOM 5849 C CA . ALA A 1 751 ? -5.070 16.982 74.829 1.00 61.72 751 ALA A CA 1
ATOM 5850 C C . ALA A 1 751 ? -4.616 15.921 75.844 1.00 61.72 751 ALA A C 1
ATOM 5852 O O . ALA A 1 751 ? -3.962 16.273 76.824 1.00 61.72 751 ALA A O 1
ATOM 5853 N N . GLU A 1 752 ? -4.862 14.635 75.576 1.00 64.75 752 GLU A N 1
ATOM 5854 C CA . GLU A 1 752 ? -4.364 13.536 76.413 1.00 64.75 752 GLU A CA 1
ATOM 5855 C C . GLU A 1 752 ? -2.834 13.460 76.415 1.00 64.75 752 GLU A C 1
ATOM 5857 O O . GLU A 1 752 ? -2.237 13.321 77.478 1.00 64.75 752 GLU A O 1
ATOM 5862 N N . MET A 1 753 ? -2.161 13.624 75.268 1.00 62.00 753 MET A N 1
ATOM 5863 C CA . MET A 1 753 ? -0.691 13.623 75.238 1.00 62.00 753 MET A CA 1
ATOM 5864 C C . MET A 1 753 ? -0.059 14.879 75.843 1.00 62.00 753 MET A C 1
ATOM 5866 O O . MET A 1 753 ? 0.991 14.777 76.478 1.00 62.00 753 MET A O 1
ATOM 5870 N N . ALA A 1 754 ? -0.667 16.051 75.658 1.00 73.25 754 ALA A N 1
ATOM 5871 C CA . ALA A 1 754 ? -0.250 17.283 76.327 1.00 73.25 754 ALA A CA 1
ATOM 5872 C C . ALA A 1 754 ? -0.385 17.148 77.847 1.00 73.25 754 ALA A C 1
ATOM 5874 O O . ALA A 1 754 ? 0.541 17.488 78.582 1.00 73.25 754 ALA A O 1
ATOM 5875 N N . SER A 1 755 ? -1.491 16.552 78.304 1.00 74.56 755 SER A N 1
ATOM 5876 C CA . SER A 1 755 ? -1.731 16.237 79.711 1.00 74.56 755 SER A CA 1
ATOM 5877 C C . SER A 1 755 ? -0.729 15.208 80.248 1.00 74.56 755 SER A C 1
ATOM 5879 O O . SER A 1 755 ? -0.102 15.454 81.276 1.00 74.56 755 SER A O 1
ATOM 5881 N N . ALA A 1 756 ? -0.475 14.118 79.518 1.00 76.19 756 ALA A N 1
ATOM 5882 C CA . ALA A 1 756 ? 0.466 13.070 79.919 1.00 76.19 756 ALA A CA 1
ATOM 5883 C C . ALA A 1 756 ? 1.931 13.541 79.961 1.00 76.19 756 ALA A C 1
ATOM 5885 O O . ALA A 1 756 ? 2.729 13.002 80.725 1.00 76.19 756 ALA A O 1
ATOM 5886 N N . LYS A 1 757 ? 2.300 14.540 79.148 1.00 75.44 757 LYS A N 1
ATOM 5887 C CA . LYS A 1 757 ? 3.655 15.121 79.113 1.00 75.44 757 LYS A CA 1
ATOM 5888 C C . LYS A 1 757 ? 3.791 16.425 79.903 1.00 75.44 757 LYS A C 1
ATOM 5890 O O . LYS A 1 757 ? 4.888 16.974 79.950 1.00 75.44 757 LYS A O 1
ATOM 5895 N N . GLY A 1 758 ? 2.708 16.922 80.507 1.00 84.12 758 GLY A N 1
ATOM 5896 C CA . GLY A 1 758 ? 2.698 18.172 81.271 1.00 84.12 758 GLY A CA 1
ATOM 5897 C C . GLY A 1 758 ? 3.055 19.417 80.450 1.00 84.12 758 GLY A C 1
ATOM 5898 O O . GLY A 1 758 ? 3.601 20.369 81.000 1.00 84.12 758 GLY A O 1
ATOM 5899 N N . GLN A 1 759 ? 2.796 19.412 79.141 1.00 81.56 759 GLN A N 1
ATOM 5900 C CA . GLN A 1 759 ? 3.127 20.521 78.240 1.00 81.56 759 GLN A CA 1
ATOM 5901 C C . GLN A 1 759 ? 1.855 21.223 77.753 1.00 81.56 759 GLN A C 1
ATOM 5903 O O . GLN A 1 759 ? 0.847 20.554 77.518 1.00 81.56 759 GLN A O 1
ATOM 5908 N N . PRO A 1 760 ? 1.866 22.556 77.568 1.00 76.00 760 PRO A N 1
ATOM 5909 C CA . PRO A 1 760 ? 0.736 23.253 76.974 1.00 76.00 760 PRO A CA 1
ATOM 5910 C C . PRO A 1 760 ? 0.544 22.798 75.521 1.00 76.00 760 PRO A C 1
ATOM 5912 O O . PRO A 1 760 ? 1.500 22.544 74.789 1.00 76.00 760 PRO A O 1
ATOM 5915 N N . LEU A 1 761 ? -0.719 22.700 75.097 1.00 63.34 761 LEU A N 1
ATOM 5916 C CA . LEU A 1 761 ? -1.115 22.166 73.786 1.00 63.34 761 LEU A CA 1
ATOM 5917 C C . LEU A 1 761 ? -0.421 22.877 72.603 1.00 63.34 761 LEU A C 1
ATOM 5919 O O . LEU A 1 761 ? -0.269 22.288 71.533 1.00 63.34 761 LEU A O 1
ATOM 5923 N N . SER A 1 762 ? -0.010 24.134 72.802 1.00 72.19 762 SER A N 1
ATOM 5924 C CA . SER A 1 762 ? 0.705 24.974 71.836 1.00 72.19 762 SER A CA 1
ATOM 5925 C C . SER A 1 762 ? 2.121 24.495 71.513 1.00 72.19 762 SER A C 1
ATOM 5927 O O . SER A 1 762 ? 2.615 24.794 70.427 1.00 72.19 762 SER A O 1
ATOM 5929 N N . ASP A 1 763 ? 2.758 23.738 72.409 1.00 69.25 763 ASP A N 1
ATOM 5930 C CA . ASP A 1 763 ? 4.203 23.476 72.353 1.00 69.25 763 ASP A CA 1
ATOM 5931 C C . ASP A 1 763 ? 4.542 22.098 71.753 1.00 69.25 763 ASP A C 1
ATOM 5933 O O . ASP A 1 763 ? 5.705 21.775 71.496 1.00 69.25 763 ASP A O 1
ATOM 5937 N N . LEU A 1 764 ? 3.529 21.275 71.459 1.00 63.62 764 LEU A N 1
ATOM 5938 C CA . LEU A 1 764 ? 3.713 19.971 70.821 1.00 63.62 764 LEU A CA 1
ATOM 5939 C C . LEU A 1 764 ? 3.951 20.114 69.306 1.00 63.62 764 LEU A C 1
ATOM 5941 O O . LEU A 1 764 ? 3.025 20.259 68.505 1.00 63.62 764 LEU A O 1
ATOM 5945 N N . SER A 1 765 ? 5.223 20.015 68.909 1.00 55.84 765 SER A N 1
ATOM 5946 C CA . SER A 1 765 ? 5.683 19.990 67.513 1.00 55.84 765 SER A CA 1
ATOM 5947 C C . SER A 1 765 ? 5.086 18.830 66.695 1.00 55.84 765 SER A C 1
ATOM 5949 O O . SER A 1 765 ? 5.059 17.675 67.122 1.00 55.84 765 SER A O 1
ATOM 5951 N N . PHE A 1 766 ? 4.686 19.130 65.454 1.00 50.25 766 PHE A N 1
ATOM 5952 C CA . PHE A 1 766 ? 3.991 18.239 64.509 1.00 50.25 766 PHE A CA 1
ATOM 5953 C C . PHE A 1 766 ? 4.744 16.957 64.090 1.00 50.25 766 PHE A C 1
ATOM 5955 O O . PHE A 1 766 ? 4.175 16.119 63.390 1.00 50.25 766 PHE A O 1
ATOM 5962 N N . LYS A 1 767 ? 6.012 16.774 64.480 1.00 49.44 767 LYS A N 1
ATOM 5963 C CA . LYS A 1 767 ? 6.871 15.683 63.979 1.00 49.44 767 LYS A CA 1
ATOM 5964 C C . LYS A 1 767 ? 6.763 14.345 64.735 1.00 49.44 767 LYS A C 1
ATOM 5966 O O . LYS A 1 767 ? 7.455 13.411 64.350 1.00 49.44 767 LYS A O 1
ATOM 5971 N N . VAL A 1 768 ? 5.922 14.214 65.770 1.00 51.28 768 VAL A N 1
ATOM 5972 C CA . VAL A 1 768 ? 6.006 13.086 66.738 1.00 51.28 768 VAL A CA 1
ATOM 5973 C C . VAL A 1 768 ? 4.761 12.174 66.782 1.00 51.28 768 VAL A C 1
ATOM 5975 O O . VAL A 1 768 ? 4.521 11.508 67.782 1.00 51.28 768 VAL A O 1
ATOM 5978 N N . PHE A 1 769 ? 3.950 12.089 65.723 1.00 48.25 769 PHE A N 1
ATOM 5979 C CA . PHE A 1 769 ? 2.801 11.161 65.712 1.00 48.25 769 PHE A CA 1
ATOM 5980 C C . PHE A 1 769 ? 3.125 9.836 65.000 1.00 48.25 769 PHE A C 1
ATOM 5982 O O . PHE A 1 769 ? 3.573 9.879 63.849 1.00 48.25 769 PHE A O 1
ATOM 5989 N N . PRO A 1 770 ? 2.881 8.667 65.629 1.00 51.66 770 PRO A N 1
ATOM 5990 C CA . PRO A 1 770 ? 3.099 7.374 64.995 1.00 51.66 770 PRO A CA 1
ATOM 5991 C C . PRO A 1 770 ? 2.079 7.112 63.868 1.00 51.66 770 PRO A C 1
ATOM 5993 O O . PRO A 1 770 ? 0.940 7.575 63.945 1.00 51.66 770 PRO A O 1
ATOM 5996 N N . PRO A 1 771 ? 2.445 6.346 62.824 1.00 44.72 771 PRO A N 1
ATOM 5997 C CA . PRO A 1 771 ? 1.594 6.099 61.659 1.00 44.72 771 PRO A CA 1
ATOM 5998 C C . PRO A 1 771 ? 0.360 5.220 61.904 1.00 44.72 771 PRO A C 1
ATOM 6000 O O . PRO A 1 771 ? -0.244 4.812 60.929 1.00 44.72 771 PRO A O 1
ATOM 6003 N N . SER A 1 772 ? -0.005 4.845 63.131 1.00 41.59 772 SER A N 1
ATOM 6004 C CA . SER A 1 772 ? -1.046 3.833 63.397 1.00 41.59 772 SER A CA 1
ATOM 6005 C C . SER A 1 772 ? -2.462 4.390 63.615 1.00 41.59 772 SER A C 1
ATOM 6007 O O . SER A 1 772 ? -3.410 3.613 63.693 1.00 41.59 772 SER A O 1
ATOM 6009 N N . THR A 1 773 ? -2.656 5.709 63.662 1.00 43.16 773 THR A N 1
ATOM 6010 C CA . THR A 1 773 ? -3.968 6.354 63.864 1.00 43.16 773 THR A CA 1
ATOM 6011 C C . THR A 1 773 ? -4.638 6.741 62.533 1.00 43.16 773 THR A C 1
ATOM 6013 O O . THR A 1 773 ? -4.542 7.878 62.073 1.00 43.16 773 THR A O 1
ATOM 6016 N N . TRP A 1 774 ? -5.345 5.797 61.897 1.00 41.72 774 TRP A N 1
ATOM 6017 C CA . TRP A 1 774 ? -6.148 6.018 60.676 1.00 41.72 774 TRP A CA 1
ATOM 6018 C C . TRP A 1 774 ? -7.633 5.746 60.940 1.00 41.72 774 TRP A C 1
ATOM 6020 O O . TRP A 1 774 ? -7.946 4.687 61.473 1.00 41.72 774 TRP A O 1
ATOM 6030 N N . LEU A 1 775 ? -8.562 6.620 60.512 1.00 38.84 775 LEU A N 1
ATOM 6031 C CA . LEU A 1 775 ? -10.000 6.286 60.480 1.00 38.84 775 LEU A CA 1
ATOM 6032 C C . LEU A 1 775 ? -10.796 6.905 59.304 1.00 38.84 775 LEU A C 1
ATOM 6034 O O . LEU A 1 775 ? -10.716 8.101 59.042 1.00 38.84 775 LEU A O 1
ATOM 6038 N N . SER A 1 776 ? -11.607 6.016 58.702 1.00 45.69 776 SER A N 1
ATOM 6039 C CA . SER A 1 776 ? -12.835 6.091 57.869 1.00 45.69 776 SER A CA 1
ATOM 6040 C C . SER A 1 776 ? -12.971 7.033 56.653 1.00 45.69 776 SER A C 1
ATOM 6042 O O . SER A 1 776 ? -12.597 8.201 56.667 1.00 45.69 776 SER A O 1
ATOM 6044 N N . GLU A 1 777 ? -13.601 6.480 55.608 1.00 37.44 777 GLU A N 1
ATOM 6045 C CA . GLU A 1 777 ? -13.759 6.995 54.241 1.00 37.44 777 GLU A CA 1
ATOM 6046 C C . GLU A 1 777 ? -14.765 8.167 54.109 1.00 37.44 777 GLU A C 1
ATOM 6048 O O . GLU A 1 777 ? -15.908 8.071 54.552 1.00 37.44 777 GLU A O 1
ATOM 6053 N N . GLN A 1 778 ? -14.382 9.243 53.404 1.00 43.59 778 GLN A N 1
ATOM 6054 C CA . GLN A 1 778 ? -15.297 10.279 52.887 1.00 43.59 778 GLN A CA 1
ATOM 6055 C C . GLN A 1 778 ? -14.978 10.617 51.416 1.00 43.59 778 GLN A C 1
ATOM 6057 O O . GLN A 1 778 ? -13.842 10.479 50.967 1.00 43.59 778 GLN A O 1
ATOM 6062 N N . LEU A 1 779 ? -15.990 11.054 50.656 1.00 37.12 779 LEU A N 1
ATOM 6063 C CA . LEU A 1 779 ? -15.919 11.373 49.216 1.00 37.12 779 LEU A CA 1
ATOM 6064 C C . LEU A 1 779 ? -15.577 12.855 48.972 1.00 37.12 779 LEU A C 1
ATOM 6066 O O . LEU A 1 779 ? -16.184 13.715 49.606 1.00 37.12 779 LEU A O 1
ATOM 6070 N N . TRP A 1 780 ? -14.658 13.149 48.039 1.00 38.81 780 TRP A N 1
ATOM 6071 C CA . TRP A 1 780 ? -14.173 14.512 47.743 1.00 38.81 780 TRP A CA 1
ATOM 6072 C C . TRP A 1 780 ? -14.166 14.860 46.246 1.00 38.81 780 TRP A C 1
ATOM 6074 O O . TRP A 1 780 ? -14.164 13.970 45.396 1.00 38.81 780 TRP A O 1
ATOM 6084 N N . ASP A 1 781 ? -14.127 16.170 45.970 1.00 39.66 781 ASP A N 1
ATOM 6085 C CA . ASP A 1 781 ? -14.072 16.808 44.647 1.00 39.66 781 ASP A CA 1
ATOM 6086 C C . ASP A 1 781 ? -12.706 17.512 44.462 1.00 39.66 781 ASP A C 1
ATOM 6088 O O . ASP A 1 781 ? -12.309 18.352 45.277 1.00 39.66 781 ASP A O 1
ATOM 6092 N N . ILE A 1 782 ? -11.940 17.109 43.445 1.00 38.16 782 ILE A N 1
ATOM 6093 C CA . ILE A 1 782 ? -10.495 17.390 43.294 1.00 38.16 782 ILE A CA 1
ATOM 6094 C C . ILE A 1 782 ? -10.110 18.814 42.835 1.00 38.16 782 ILE A C 1
ATOM 6096 O O . ILE A 1 782 ? -9.024 19.252 43.225 1.00 38.16 782 ILE A O 1
ATOM 6100 N N . PRO A 1 783 ? -10.915 19.599 42.090 1.00 37.69 783 PRO A N 1
ATOM 6101 C CA . PRO A 1 783 ? -10.433 20.859 41.506 1.00 37.69 783 PRO A CA 1
ATOM 6102 C C . PRO A 1 783 ? -9.978 21.942 42.501 1.00 37.69 783 PRO A C 1
ATOM 6104 O O . PRO A 1 783 ? -9.438 22.959 42.078 1.00 37.69 783 PRO A O 1
ATOM 6107 N N . LYS A 1 784 ? -10.203 21.782 43.813 1.00 39.78 784 LYS A N 1
ATOM 6108 C CA . LYS A 1 784 ? -10.021 22.866 44.794 1.00 39.78 784 LYS A CA 1
ATOM 6109 C C . LYS A 1 784 ? -8.714 22.844 45.593 1.00 39.78 784 LYS A C 1
ATOM 6111 O O . LYS A 1 784 ? -8.392 23.869 46.190 1.00 39.78 784 LYS A O 1
ATOM 6116 N N . HIS A 1 785 ? -7.935 21.756 45.624 1.00 39.91 785 HIS A N 1
ATOM 6117 C CA . HIS A 1 785 ? -6.789 21.661 46.549 1.00 39.91 785 HIS A CA 1
ATOM 6118 C C . HIS A 1 785 ? -5.567 20.917 45.964 1.00 39.91 785 HIS A C 1
ATOM 6120 O O . HIS A 1 785 ? -5.514 19.695 45.943 1.00 39.91 785 HIS A O 1
ATOM 6126 N N . HIS A 1 786 ? -4.545 21.676 45.543 1.00 35.09 786 HIS A N 1
ATOM 6127 C CA . HIS A 1 786 ? -3.342 21.203 44.824 1.00 35.09 786 HIS A CA 1
ATOM 6128 C C . HIS A 1 786 ? -2.165 20.711 45.689 1.00 35.09 786 HIS A C 1
ATOM 6130 O O . HIS A 1 786 ? -1.042 20.601 45.201 1.00 35.09 786 HIS A O 1
ATOM 6136 N N . LYS A 1 787 ? -2.352 20.441 46.980 1.00 37.16 787 LYS A N 1
ATOM 6137 C CA . LYS A 1 787 ? -1.254 19.987 47.849 1.00 37.16 787 LYS A CA 1
ATOM 6138 C C . LYS A 1 787 ? -1.753 18.812 48.667 1.00 37.16 787 LYS A C 1
ATOM 6140 O O . LYS A 1 787 ? -2.602 19.076 49.494 1.00 37.16 787 LYS A O 1
ATOM 6145 N N . TYR A 1 788 ? -1.293 17.580 48.411 1.00 35.25 788 TYR A N 1
ATOM 6146 C CA . TYR A 1 788 ? -1.012 16.499 49.386 1.00 35.25 788 TYR A CA 1
ATOM 6147 C C . TYR A 1 788 ? -0.682 15.160 48.684 1.00 35.25 788 TYR A C 1
ATOM 6149 O O . TYR A 1 788 ? -1.074 14.918 47.546 1.00 35.25 788 TYR A O 1
ATOM 6157 N N . THR A 1 789 ? 0.069 14.319 49.401 1.00 40.28 789 THR A N 1
ATOM 6158 C CA . THR A 1 789 ? 0.591 12.980 49.058 1.00 40.28 789 THR A CA 1
ATOM 6159 C C . THR A 1 789 ? -0.519 11.923 48.928 1.00 40.28 789 THR A C 1
ATOM 6161 O O . THR A 1 789 ? -1.393 11.908 49.798 1.00 40.28 789 THR A O 1
ATOM 6164 N N . PRO A 1 790 ? -0.496 10.988 47.952 1.00 37.69 790 PRO A N 1
ATOM 6165 C CA . PRO A 1 790 ? -1.518 9.949 47.878 1.00 37.69 790 PRO A CA 1
ATOM 6166 C C . PRO A 1 790 ? -1.085 8.612 48.510 1.00 37.69 790 PRO A C 1
ATOM 6168 O O . PRO A 1 790 ? 0.044 8.152 48.359 1.00 37.69 790 PRO A O 1
ATOM 6171 N N . LEU A 1 791 ? -2.048 8.004 49.207 1.00 33.53 791 LEU A N 1
ATOM 6172 C CA . LEU A 1 791 ? -2.123 6.609 49.666 1.00 33.53 791 LEU A CA 1
ATOM 6173 C C . LEU A 1 791 ? -3.059 5.810 48.712 1.00 33.53 791 LEU A C 1
ATOM 6175 O O . LEU A 1 791 ? -3.601 6.424 47.791 1.00 33.53 791 LEU A O 1
ATOM 6179 N N . PRO A 1 792 ? -3.219 4.471 48.843 1.00 33.47 792 PRO A N 1
ATOM 6180 C CA . PRO A 1 792 ? -3.454 3.572 47.710 1.00 33.47 792 PRO A CA 1
ATOM 6181 C C . PRO A 1 792 ? -4.768 3.829 46.967 1.00 33.47 792 PRO A C 1
ATOM 6183 O O . PRO A 1 792 ? -5.824 4.056 47.561 1.00 33.47 792 PRO A O 1
ATOM 6186 N N . TRP A 1 793 ? -4.676 3.753 45.642 1.00 37.31 793 TRP A N 1
ATOM 6187 C CA . TRP A 1 793 ? -5.778 3.900 44.701 1.00 37.31 793 TRP A CA 1
ATOM 6188 C C . TRP A 1 793 ? -6.801 2.765 44.874 1.00 37.31 793 TRP A C 1
ATOM 6190 O O . TRP A 1 793 ? -6.448 1.589 44.865 1.00 37.31 793 TRP A O 1
ATOM 6200 N N . ARG A 1 794 ? -8.090 3.104 44.999 1.00 37.50 794 ARG A N 1
ATOM 6201 C CA . ARG A 1 794 ? -9.204 2.157 44.816 1.00 37.50 794 ARG A CA 1
ATOM 6202 C C . ARG A 1 794 ? -10.041 2.621 43.625 1.00 37.50 794 ARG A C 1
ATOM 6204 O O . ARG A 1 794 ? -10.832 3.555 43.759 1.00 37.50 794 ARG A O 1
ATOM 6211 N N . SER A 1 795 ? -9.855 1.992 42.466 1.00 40.53 795 SER A N 1
ATOM 6212 C CA . SER A 1 795 ? -10.680 2.201 41.275 1.00 40.53 795 SER A CA 1
ATOM 6213 C C . SER A 1 795 ? -11.994 1.435 41.432 1.00 40.53 795 SER A C 1
ATOM 6215 O O . SER A 1 795 ? -11.988 0.220 41.582 1.00 40.53 795 SER A O 1
ATOM 6217 N N . PHE A 1 796 ? -13.114 2.153 41.493 1.00 35.44 796 PHE A N 1
ATOM 6218 C CA . PHE A 1 796 ? -14.454 1.546 41.552 1.00 35.44 796 PHE A CA 1
ATOM 6219 C C . PHE A 1 796 ? -15.462 2.260 40.635 1.00 35.44 796 PHE A C 1
ATOM 6221 O O . PHE A 1 796 ? -16.672 2.104 40.799 1.00 35.44 796 PHE A O 1
ATOM 6228 N N . ARG A 1 797 ? -14.998 3.146 39.739 1.00 37.62 797 ARG A N 1
ATOM 6229 C CA . ARG A 1 797 ? -15.867 4.053 38.959 1.00 37.62 797 ARG A CA 1
ATOM 6230 C C . ARG A 1 797 ? -15.346 4.401 37.561 1.00 37.62 797 ARG A C 1
ATOM 6232 O O . ARG A 1 797 ? -15.768 5.409 37.000 1.00 37.62 797 ARG A O 1
ATOM 6239 N N . CYS A 1 798 ? -14.473 3.589 36.973 1.00 37.16 798 CYS A N 1
ATOM 6240 C CA . CYS A 1 798 ? -14.256 3.673 35.528 1.00 37.16 798 CYS A CA 1
ATOM 6241 C C . CYS A 1 798 ? -15.375 2.875 34.844 1.00 37.16 798 CYS A C 1
ATOM 6243 O O . CYS A 1 798 ? -15.515 1.684 35.085 1.00 37.16 798 CYS A O 1
ATOM 6245 N N . ARG A 1 799 ? -16.201 3.513 34.000 1.00 40.34 799 ARG A N 1
ATOM 6246 C CA . ARG A 1 799 ? -17.184 2.776 33.171 1.00 40.34 799 ARG A CA 1
ATOM 6247 C C . ARG A 1 799 ? -16.514 1.941 32.075 1.00 40.34 799 ARG A C 1
ATOM 6249 O O . ARG A 1 799 ? -17.173 1.105 31.465 1.00 40.34 799 ARG A O 1
ATOM 6256 N N . ASP A 1 800 ? -15.226 2.167 31.834 1.00 51.31 800 ASP A N 1
ATOM 6257 C CA . ASP A 1 800 ? -14.418 1.377 30.919 1.00 51.31 800 ASP A CA 1
ATOM 6258 C C . ASP A 1 800 ? -13.657 0.289 31.693 1.00 51.31 800 ASP A C 1
ATOM 6260 O O . ASP A 1 800 ? -12.697 0.562 32.419 1.00 51.31 800 ASP A O 1
ATOM 6264 N N . SER A 1 801 ? -14.115 -0.958 31.550 1.00 54.00 801 SER A N 1
ATOM 6265 C CA . SER A 1 801 ? -13.552 -2.112 32.264 1.00 54.00 801 SER A CA 1
ATOM 6266 C C . SER A 1 801 ? -12.097 -2.424 31.888 1.00 54.00 801 SER A C 1
ATOM 6268 O O . SER A 1 801 ? -11.450 -3.213 32.581 1.00 54.00 801 SER A O 1
ATOM 6270 N N . ILE A 1 802 ? -11.596 -1.850 30.787 1.00 50.97 802 ILE A N 1
ATOM 6271 C CA . ILE A 1 802 ? -10.206 -1.993 30.343 1.00 50.97 802 ILE A CA 1
ATOM 6272 C C . ILE A 1 802 ? -9.332 -1.030 31.142 1.00 50.97 802 ILE A C 1
ATOM 6274 O O . ILE A 1 802 ? -8.399 -1.467 31.811 1.00 50.97 802 ILE A O 1
ATOM 6278 N N . ALA A 1 803 ? -9.699 0.253 31.167 1.00 54.88 803 ALA A N 1
ATOM 6279 C CA . ALA A 1 803 ? -8.982 1.280 31.918 1.00 54.88 803 ALA A CA 1
ATOM 6280 C C . ALA A 1 803 ? -8.916 0.956 33.418 1.00 54.88 803 ALA A C 1
ATOM 6282 O O . ALA A 1 803 ? -7.869 1.096 34.043 1.00 54.88 803 ALA A O 1
ATOM 6283 N N . GLU A 1 804 ? -10.016 0.457 33.993 1.00 58.50 804 GLU A N 1
ATOM 6284 C CA . GLU A 1 804 ? -10.056 0.037 35.397 1.00 58.50 804 GLU A CA 1
ATOM 6285 C C . GLU A 1 804 ? -9.092 -1.120 35.691 1.00 58.50 804 GLU A C 1
ATOM 6287 O O . GLU A 1 804 ? -8.371 -1.088 36.689 1.00 58.50 804 GLU A O 1
ATOM 6292 N N . ARG A 1 805 ? -9.032 -2.123 34.806 1.00 58.53 805 ARG A N 1
ATOM 6293 C CA . ARG A 1 805 ? -8.110 -3.259 34.945 1.00 58.53 805 ARG A CA 1
ATOM 6294 C C . ARG A 1 805 ? -6.655 -2.841 34.786 1.00 58.53 805 ARG A C 1
ATOM 6296 O O . ARG A 1 805 ? -5.808 -3.311 35.545 1.00 58.53 805 ARG A O 1
ATOM 6303 N N . GLU A 1 806 ? -6.361 -1.951 33.846 1.00 60.28 806 GLU A N 1
ATOM 6304 C CA . GLU A 1 806 ? -5.001 -1.454 33.631 1.00 60.28 806 GLU A CA 1
ATOM 6305 C C . GLU A 1 806 ? -4.523 -0.578 34.787 1.00 60.28 806 GLU A C 1
ATOM 6307 O O . GLU A 1 806 ? -3.425 -0.785 35.296 1.00 60.28 806 GLU A O 1
ATOM 6312 N N . LEU A 1 807 ? -5.367 0.330 35.281 1.00 62.59 807 LEU A N 1
ATOM 6313 C CA . LEU A 1 807 ? -5.044 1.159 36.442 1.00 62.59 807 LEU A CA 1
ATOM 6314 C C . LEU A 1 807 ? -4.932 0.337 37.731 1.00 62.59 807 LEU A C 1
ATOM 6316 O O . LEU A 1 807 ? -4.078 0.623 38.569 1.00 62.59 807 LEU A O 1
ATOM 6320 N N . SER A 1 808 ? -5.746 -0.710 37.887 1.00 63.03 808 SER A N 1
ATOM 6321 C CA . SER A 1 808 ? -5.596 -1.665 38.989 1.00 63.03 808 SER A CA 1
ATOM 6322 C C . SER A 1 808 ? -4.271 -2.422 38.895 1.00 63.03 808 SER A C 1
ATOM 6324 O O . SER A 1 808 ? -3.605 -2.595 39.913 1.00 63.03 808 SER A O 1
ATOM 6326 N N . SER A 1 809 ? -3.869 -2.843 37.691 1.00 59.31 809 SER A N 1
ATOM 6327 C CA . SER A 1 809 ? -2.586 -3.521 37.465 1.00 59.31 809 SER A CA 1
ATOM 6328 C C . SER A 1 809 ? -1.426 -2.582 37.801 1.00 59.31 809 SER A C 1
ATOM 6330 O O . SER A 1 809 ? -0.584 -2.928 38.623 1.00 59.31 809 SER A O 1
ATOM 6332 N N . LEU A 1 810 ? -1.448 -1.347 37.282 1.00 61.50 810 LEU A N 1
ATOM 6333 C CA . LEU A 1 810 ? -0.497 -0.280 37.621 1.00 61.50 810 LEU A CA 1
ATOM 6334 C C . LEU A 1 810 ? -0.421 -0.029 39.132 1.00 61.50 810 LEU A C 1
ATOM 6336 O O . LEU A 1 810 ? 0.661 0.100 39.696 1.00 61.50 810 LEU A O 1
ATOM 6340 N N . SER A 1 811 ? -1.564 0.015 39.815 1.00 63.62 811 SER A N 1
ATOM 6341 C CA . SER A 1 811 ? -1.593 0.212 41.264 1.00 63.62 811 SER A CA 1
ATOM 6342 C C . SER A 1 811 ? -1.016 -0.979 42.037 1.00 63.62 811 SER A C 1
ATOM 6344 O O . SER A 1 811 ? -0.449 -0.765 43.109 1.00 63.62 811 SER A O 1
ATOM 6346 N N . GLN A 1 812 ? -1.169 -2.210 41.540 1.00 63.69 812 GLN A N 1
ATOM 6347 C CA . GLN A 1 812 ? -0.565 -3.408 42.135 1.00 63.69 812 GLN A CA 1
ATOM 6348 C C . GLN A 1 812 ? 0.957 -3.417 41.935 1.00 63.69 812 GLN A C 1
ATOM 6350 O O . GLN A 1 812 ? 1.683 -3.613 42.906 1.00 63.69 812 GLN A O 1
ATOM 6355 N N . LEU A 1 813 ? 1.415 -3.079 40.728 1.00 54.16 813 LEU A N 1
ATOM 6356 C CA . LEU A 1 813 ? 2.823 -2.876 40.355 1.00 54.16 813 LEU A CA 1
ATOM 6357 C C . LEU A 1 813 ? 3.531 -1.820 41.219 1.00 54.16 813 LEU A C 1
ATOM 6359 O O . LEU A 1 813 ? 4.679 -1.959 41.624 1.00 54.16 813 LEU A O 1
ATOM 6363 N N . LEU A 1 814 ? 2.841 -0.731 41.558 1.00 55.72 814 LEU A N 1
ATOM 6364 C CA . LEU A 1 814 ? 3.398 0.296 42.446 1.00 55.72 814 LEU A CA 1
ATOM 6365 C C . LEU A 1 814 ? 3.483 -0.172 43.913 1.00 55.72 814 LEU A C 1
ATOM 6367 O O . LEU A 1 814 ? 4.274 0.357 44.707 1.00 55.72 814 LEU A O 1
ATOM 6371 N N . ALA A 1 815 ? 2.676 -1.165 44.296 1.00 58.81 815 ALA A N 1
ATOM 6372 C CA . ALA A 1 815 ? 2.639 -1.702 45.651 1.00 58.81 815 ALA A CA 1
ATOM 6373 C C . ALA A 1 815 ? 3.762 -2.726 45.917 1.00 58.81 815 ALA A C 1
ATOM 6375 O O . ALA A 1 815 ? 4.239 -2.810 47.055 1.00 58.81 815 ALA A O 1
ATOM 6376 N N . THR A 1 816 ? 4.257 -3.432 44.897 1.00 55.28 816 THR A N 1
ATOM 6377 C CA . THR A 1 816 ? 5.287 -4.490 44.952 1.00 55.28 816 THR A CA 1
ATOM 6378 C C . THR A 1 816 ? 6.718 -3.939 45.150 1.00 55.28 816 THR A C 1
ATOM 6380 O O . THR A 1 816 ? 7.584 -3.944 44.291 1.00 55.28 816 THR A O 1
ATOM 6383 N N . GLY A 1 817 ? 7.004 -3.474 46.369 1.00 48.16 817 GLY A N 1
ATOM 6384 C CA . GLY A 1 817 ? 8.281 -3.712 47.070 1.00 48.16 817 GLY A CA 1
ATOM 6385 C C . GLY A 1 817 ? 9.605 -3.017 46.687 1.00 48.16 817 GLY A C 1
ATOM 6386 O O . GLY A 1 817 ? 10.379 -2.771 47.611 1.00 48.16 817 GLY A O 1
ATOM 6387 N N . LEU A 1 818 ? 9.926 -2.679 45.432 1.00 54.03 818 LEU A N 1
ATOM 6388 C CA . LEU A 1 818 ? 11.278 -2.179 45.089 1.00 54.03 818 LEU A CA 1
ATOM 6389 C C . LEU A 1 818 ? 11.405 -0.651 45.260 1.00 54.03 818 LEU A C 1
ATOM 6391 O O . LEU A 1 818 ? 10.954 0.160 44.450 1.00 54.03 818 LEU A O 1
ATOM 6395 N N . THR A 1 819 ? 12.034 -0.238 46.364 1.00 52.06 819 THR A N 1
ATOM 6396 C CA . THR A 1 819 ? 12.083 1.148 46.869 1.00 52.06 819 THR A CA 1
ATOM 6397 C C . THR A 1 819 ? 12.726 2.161 45.915 1.00 52.06 819 THR A C 1
ATOM 6399 O O . THR A 1 819 ? 12.338 3.326 45.935 1.00 52.06 819 THR A O 1
ATOM 6402 N N . SER A 1 820 ? 13.674 1.745 45.072 1.00 45.75 820 SER A N 1
ATOM 6403 C CA . SER A 1 820 ? 14.361 2.605 44.093 1.00 45.75 820 SER A CA 1
ATOM 6404 C C . SER A 1 820 ? 13.572 2.802 42.790 1.00 45.75 820 SER A C 1
ATOM 6406 O O . SER A 1 820 ? 13.666 3.863 42.178 1.00 45.75 820 SER A O 1
ATOM 6408 N N . GLN A 1 821 ? 12.741 1.834 42.391 1.00 51.25 821 GLN A N 1
ATOM 6409 C CA . GLN A 1 821 ? 11.868 1.940 41.213 1.00 51.25 821 GLN A CA 1
ATOM 6410 C C . GLN A 1 821 ? 10.597 2.755 41.506 1.00 51.25 821 GLN A C 1
ATOM 6412 O O . GLN A 1 821 ? 10.123 3.485 40.637 1.00 51.25 821 GLN A O 1
ATOM 6417 N N . ARG A 1 822 ? 10.098 2.739 42.754 1.00 51.41 822 ARG A N 1
ATOM 6418 C CA . ARG A 1 822 ? 8.935 3.543 43.185 1.00 51.41 822 ARG A CA 1
ATOM 6419 C C . ARG A 1 822 ? 9.085 5.039 42.925 1.00 51.41 822 ARG A C 1
ATOM 6421 O O . ARG A 1 822 ? 8.099 5.692 42.624 1.00 51.41 822 ARG A O 1
ATOM 6428 N N . GLN A 1 823 ? 10.289 5.590 43.060 1.00 44.38 823 GLN A N 1
ATOM 6429 C CA . GLN A 1 823 ? 10.507 7.031 42.917 1.00 44.38 823 GLN A CA 1
ATOM 6430 C C . GLN A 1 823 ? 10.525 7.475 41.448 1.00 44.38 823 GLN A C 1
ATOM 6432 O O . GLN A 1 823 ? 10.094 8.581 41.142 1.00 44.38 823 GLN A O 1
ATOM 6437 N N . VAL A 1 824 ? 10.979 6.592 40.554 1.00 43.47 824 VAL A N 1
ATOM 6438 C CA . VAL A 1 824 ? 11.057 6.829 39.107 1.00 43.47 824 VAL A CA 1
ATOM 6439 C C . VAL A 1 824 ? 9.699 6.601 38.439 1.00 43.47 824 VAL A C 1
ATOM 6441 O O . VAL A 1 824 ? 9.368 7.328 37.519 1.00 43.47 824 VAL A O 1
ATOM 6444 N N . LEU A 1 825 ? 8.894 5.660 38.944 1.00 43.81 825 LEU A N 1
ATOM 6445 C CA . LEU A 1 825 ? 7.512 5.403 38.511 1.00 43.81 825 LEU A CA 1
ATOM 6446 C C . LEU A 1 825 ? 6.479 6.406 39.058 1.00 43.81 825 LEU A C 1
ATOM 6448 O O . LEU A 1 825 ? 5.368 6.492 38.542 1.00 43.81 825 LEU A O 1
ATOM 6452 N N . TRP A 1 826 ? 6.818 7.108 40.142 1.00 49.81 826 TRP A N 1
ATOM 6453 C CA . TRP A 1 826 ? 5.968 8.121 40.776 1.00 49.81 826 TRP A CA 1
ATOM 6454 C C . TRP A 1 826 ? 6.151 9.526 40.181 1.00 49.81 826 TRP A C 1
ATOM 6456 O O . TRP A 1 826 ? 5.223 10.332 40.260 1.00 49.81 826 TRP A O 1
ATOM 6466 N N . GLN A 1 827 ? 7.337 9.823 39.634 1.00 41.22 827 GLN A N 1
ATOM 6467 C CA . GLN A 1 827 ? 7.604 11.025 38.830 1.00 41.22 827 GLN A CA 1
ATOM 6468 C C . GLN A 1 827 ? 6.986 10.888 37.443 1.00 41.22 827 GLN A C 1
ATOM 6470 O O . GLN A 1 827 ? 6.448 11.914 36.966 1.00 41.22 827 GLN A O 1
#

Foldseek 3Di:
DVVVVLVVLVVVLVVVVVVLVVCDDVSNCCQQQNPVSHGHPVVVVLVVSLVVHDLVVNVVSVVVVCVVNVDDPVVLVVLVDPSLPDLDCPSLVSLLVSLLSVLPPPPDDLVVNLVSLLSSLVRHLALQSNVSSVVSSCVSVVNADDLVSVLSSLVSSLVSVVVQVVDVVDDPRHRDDHPDDDPLVCLVSDDQQPDDDLLLVVLNVQSPFDCDCPTNVVVCCVVLNPSLVSQSVNVNSPDPSDDDDPDDDRDPSCVVVVVPPVVVVCVVVVVPDDDDDDDDDDDDDDDDDFDDDQQFWKAFPVPRHIPAGFHDDPPQWTQGPNRDIGGPVCDVPGIHTPRPPPPPPPPVPQDPCLVVLVVQLVDPDLVSNLVSLLVLLQSLLPDPCNLSSCVVVLVVVLVVLLVDDPVSVLSNLCSVQVVCSPPLVNCLVCVVSVVSSVVSCVVVCPPPSVLVSQLSNLLSLLLVQLLQFCHPVNPHDDGDPSNVVSCVRNPPDLLLLSNLVRVVSVPDPSRNLSSLLNSLCVQQPLPDPDDQSLVSLVVSLVSNLSNDPPCPDLQADWFKKFFQPQDWWFFAQDPDPPGDGPDTHHHGDIFTFGDDPQWTQGDVDHGITGQADPVPRHGRIDGPPCPRSSVVCVVRHVVSLVVLLSSLVSAGDPVNLLCLLAVVLLVLLVSVVPDDPVDPDDRPCVSCPDPSSVVNNVVLLVCCLVCVDPLLRSLVSVVNSVVSVVSRPLDPPLPDKFWAFDDDDDPVVLVVVCVVVVHPSVPDDPPDDDPPDGDDIDIDDPPPDDDDDDDAGDDDDRPDPSVSVVVVVVRVSLVPDDPVSNVSNVD

Radius of gyration: 40.56 Å; chains: 1; bounding box: 86×95×138 Å

Sequence (827 aa):
EKEHRTQEIENLVSAFWRILVEVGRSGRQELLVGLEKQPTGCTEFLKTLARKVPPPLAVTQFFKVLEEFEAGTQAYQFILSDICKSSNGRHDALMQRVFAKYLRKEDEGPVKAAAMFQVLLKDARSMDVIQASFDLLVEHLDGHSELGLLRAVVQRMGALELESAQTQNETKHTAPQATLPMPTHWLRLVELPKTAPPHMDFLLHVLHTGTEPTVLLGAMIAKYGPRFFWDSLGHVLSCPTDKLLKQATPAPALEVLKEIDLAVVSGVLERSATPAALASSTSAPGGAATSRGIGARIKSLADGSVWGTVVADEGSSWKLDSGRIAKKQTEGDKWSWAASGGKSAGRCQYFATVAEVKKKVNVKDPAARNLGYTELLVLANKEKEQLKAFDDLLPYLLTRFSAEQEVGRSHLLGELLSMKLLPEKLWEDCLEHLRAFWKLCSKTRESANYASTWKEAGRLLVGSALKVWGGPTGETCGPSEACLFGLEVAQGLNLPELLVGCYKELKTSKALASALQWVLQTSVPLSSETGTPVEDFWAVLRSLAGVQFQREDEENTVRLWKVVDPLWVKVYGEMSSATPALGVKDEGAVVRGLLKGSWIRLEDELGFMLFTSEKTGKPSLVQVSDSGAEKGLWQTYLFVGEWWSALLAQGVKQRGMDFLFIGVVELLARRQEFFDHSKKEARWWEPLQCGEYRAAIAAIFNQVESGEIPAKEGSSMLARRIAALKDMEIMSCTDWKVRATKRRERVEDKAEMASAKGQPLSDLSFKVFPPSTWLSEQLWDIPKHHKYTPLPWRSFRCRDSIAERELSSLSQLLATGLTSQRQVLWQ

Secondary structure (DSSP, 8-state):
-HHHHHHHHHHHHHHHHHHHHHTHHHHHHHHHH-TTSPPPHHHHHHHHHHHHS-HHHHHHHHHHHHHHTT--THHHHHHTSGGG--SSSHHHHHHHHHHHHHHT-TTS-HHHHHHHHHHHHHH---HHHHHHHHHHHHHHTTT---HHHHHHHHHHHHHHHHHHHHHHHH-S-PPPPP-SPP-GGGGGGSPPPSS--HHHHHHHHHHHS--STTSHHHHHHHHH-HHHHHHHHHHHHHS-SSS--S--PPPGGGGGGGTS-HHHHHHHHGGG--------------PPPPP-STT-EEEESSS--EEEEEEEE-SSEEEETTS-EEEGGGBTTTEEE-------S---TT-SSHHHHHHHTT-S-HHHHHHHHHHHHHHHHHSTTHHHHHHHHHHHHHHHHHHS-HHHHHHHHIIIIIS--S-GGGTTTTHHHHHHHHHHHGGGTTSHHHHHHHHHHHHHHHHHHHHTTTTTT-------HHHHHHHHHSTT--HHHHHHHHGGG---HHHHHHHHHHHHHHHS-TT-SSS-HHHHHHHHHHHHTT-----TTTTTSEEEEEE--SSPEEEESSS-TTSPEEEEE-TT-EEEEEEETTEEEESSSS-EEESB-TTT-SBSEEE----THHHHHHHH-HHHHHHHHHHHHT---HHHHHIIIIIHHHHHHHHHHTS-TTS-PPP--HHHHSHHHHHHHHHHHHHHHHTSS-HHHHHHHHHHHHHHHHHSSTT--S--EEEE------HHHHHHHHHHHT--GGG--TT---TT-----EEEEGGG--------------S-HHHHHHHHHHHHHHHSS-TTHHHHHH-